Protein AF-A0A2E1QBU6-F1 (afdb_monomer)

Radius of gyration: 49.88 Å; Cα contacts (8 Å, |Δi|>4): 2017; chains: 1; bounding box: 114×74×142 Å

Structure (mmCIF, N/CA/C/O backbone):
data_AF-A0A2E1QBU6-F1
#
_entry.id   AF-A0A2E1QBU6-F1
#
loop_
_atom_site.group_PDB
_atom_site.id
_atom_site.type_symbol
_atom_site.label_atom_id
_atom_site.label_alt_id
_atom_site.label_comp_id
_atom_site.label_asym_id
_atom_site.label_entity_id
_atom_site.label_seq_id
_atom_site.pdbx_PDB_ins_code
_atom_site.Cartn_x
_atom_site.Cartn_y
_atom_site.Cartn_z
_atom_site.occupancy
_atom_site.B_iso_or_equiv
_atom_site.auth_seq_id
_atom_site.auth_comp_id
_atom_site.auth_asym_id
_atom_site.auth_atom_id
_atom_site.pdbx_PDB_model_num
ATOM 1 N N . MET A 1 1 ? 45.232 -35.380 21.222 1.00 34.19 1 MET A N 1
ATOM 2 C CA . MET A 1 1 ? 46.246 -34.990 20.226 1.00 34.19 1 MET A CA 1
ATOM 3 C C . MET A 1 1 ? 45.707 -35.380 18.865 1.00 34.19 1 MET A C 1
ATOM 5 O O . MET A 1 1 ? 45.783 -36.551 18.535 1.00 34.19 1 MET A O 1
ATOM 9 N N . PHE A 1 2 ? 45.126 -34.382 18.188 1.00 32.16 2 PHE A N 1
ATOM 10 C CA . PHE A 1 2 ? 44.747 -34.326 16.768 1.00 32.16 2 PHE A CA 1
ATOM 11 C C . PHE A 1 2 ? 43.765 -35.410 16.287 1.00 32.16 2 PHE A C 1
ATOM 13 O O . PHE A 1 2 ? 43.983 -36.597 16.441 1.00 32.16 2 PHE A O 1
ATOM 20 N N . SER A 1 3 ? 42.626 -35.080 15.692 1.00 36.91 3 SER A N 1
ATOM 21 C CA . SER A 1 3 ? 42.486 -34.198 14.534 1.00 36.91 3 SER A CA 1
ATOM 22 C C . SER A 1 3 ? 40.971 -33.969 14.355 1.00 36.91 3 SER A C 1
ATOM 24 O O . SER A 1 3 ? 40.255 -34.941 14.150 1.00 36.91 3 SER A O 1
ATOM 26 N N . TYR A 1 4 ? 40.353 -32.798 14.547 1.00 38.47 4 TYR A N 1
ATOM 27 C CA . TYR A 1 4 ? 40.786 -31.414 14.298 1.00 38.47 4 TYR A CA 1
ATOM 28 C C . TYR A 1 4 ? 41.148 -31.114 12.836 1.00 38.47 4 TYR A C 1
ATOM 30 O O . TYR A 1 4 ? 42.047 -30.327 12.578 1.00 38.47 4 TYR A O 1
ATOM 38 N N . PHE A 1 5 ? 40.430 -31.708 11.872 1.00 35.72 5 PHE A N 1
ATOM 39 C CA . PHE A 1 5 ? 40.633 -31.366 10.453 1.00 35.72 5 PHE A CA 1
ATOM 40 C C . PHE A 1 5 ? 39.384 -31.321 9.560 1.00 35.72 5 PHE A C 1
ATOM 42 O O . PHE A 1 5 ? 39.522 -31.242 8.345 1.00 35.72 5 PHE A O 1
ATOM 49 N N . LYS A 1 6 ? 38.163 -31.349 10.114 1.00 32.34 6 LYS A N 1
ATOM 50 C CA . LYS A 1 6 ? 36.934 -31.260 9.293 1.00 32.34 6 LYS A CA 1
ATOM 51 C C . LYS A 1 6 ? 36.008 -30.079 9.590 1.00 32.34 6 LYS A C 1
ATOM 53 O O . LYS A 1 6 ? 34.970 -29.975 8.959 1.00 32.34 6 LYS A O 1
ATOM 58 N N . ILE A 1 7 ? 36.398 -29.175 10.490 1.00 39.94 7 ILE A N 1
ATOM 59 C CA . ILE A 1 7 ? 35.593 -27.990 10.853 1.00 39.94 7 ILE A CA 1
ATOM 60 C C . ILE A 1 7 ? 36.334 -26.666 10.541 1.00 39.94 7 ILE A C 1
ATOM 62 O O . ILE A 1 7 ? 35.802 -25.594 10.767 1.00 39.94 7 ILE A O 1
ATOM 66 N N . TYR A 1 8 ? 37.534 -26.707 9.940 1.00 35.25 8 TYR A N 1
ATOM 67 C CA . TYR A 1 8 ? 38.385 -25.514 9.748 1.00 35.25 8 TYR A CA 1
ATOM 68 C C . TYR A 1 8 ? 38.568 -25.018 8.301 1.00 35.25 8 TYR A C 1
ATOM 70 O O . TYR A 1 8 ? 39.375 -24.122 8.086 1.00 35.25 8 TYR A O 1
ATOM 78 N N . LEU A 1 9 ? 37.835 -25.540 7.308 1.00 34.97 9 LEU A N 1
ATOM 79 C CA . LEU A 1 9 ? 37.996 -25.103 5.905 1.00 34.97 9 LEU A CA 1
ATOM 80 C C . LEU A 1 9 ? 36.763 -24.431 5.279 1.00 34.97 9 LEU A C 1
ATOM 82 O O . LEU A 1 9 ? 36.786 -24.126 4.095 1.00 34.97 9 LEU A O 1
ATOM 86 N N . LEU A 1 10 ? 35.721 -24.160 6.072 1.00 34.62 10 LEU A N 1
ATOM 87 C CA . LEU A 1 10 ? 34.613 -23.274 5.680 1.00 34.62 10 LEU A CA 1
ATOM 88 C C . LEU A 1 10 ? 34.646 -21.936 6.447 1.00 34.62 10 LEU A C 1
ATOM 90 O O . LEU A 1 10 ? 33.700 -21.163 6.404 1.00 34.62 10 LEU A O 1
ATOM 94 N N . SER A 1 11 ? 35.746 -21.675 7.164 1.00 31.83 11 SER A N 1
ATOM 95 C CA . SER A 1 11 ? 35.933 -20.504 8.034 1.00 31.83 11 SER A CA 1
ATOM 96 C C . SER A 1 11 ? 37.092 -19.606 7.590 1.00 31.83 11 SER A C 1
ATOM 98 O O . SER A 1 11 ? 37.688 -18.937 8.426 1.00 31.83 11 SER A O 1
ATOM 100 N N . PHE A 1 12 ? 37.448 -19.589 6.299 1.00 33.44 12 PHE A N 1
ATOM 101 C CA . PHE A 1 12 ? 38.523 -18.709 5.809 1.00 33.44 12 PHE A CA 1
ATOM 102 C C . PHE A 1 12 ? 38.209 -17.912 4.535 1.00 33.44 12 PHE A C 1
ATOM 104 O O . PHE A 1 12 ? 39.118 -17.341 3.952 1.00 33.44 12 PHE A O 1
ATOM 111 N N . PHE A 1 13 ? 36.943 -17.810 4.126 1.00 29.50 13 PHE A N 1
ATOM 112 C CA . PHE A 1 13 ? 36.536 -16.886 3.057 1.00 29.50 13 PHE A CA 1
ATOM 113 C C . PHE A 1 13 ? 35.186 -16.222 3.368 1.00 29.50 13 PHE A C 1
ATOM 115 O O . PHE A 1 13 ? 34.251 -16.231 2.582 1.00 29.50 13 PHE A O 1
ATOM 122 N N . VAL A 1 14 ? 35.103 -15.648 4.570 1.00 33.50 14 VAL A N 1
ATOM 123 C CA . VAL A 1 14 ? 34.231 -14.502 4.852 1.00 33.50 14 VAL A CA 1
ATOM 124 C C . VAL A 1 14 ? 35.167 -13.343 5.162 1.00 33.50 14 VAL A C 1
ATOM 126 O O . VAL A 1 14 ? 35.601 -13.200 6.301 1.00 33.50 14 VAL A O 1
ATOM 129 N N . LEU A 1 15 ? 35.532 -12.571 4.139 1.00 27.64 15 LEU A N 1
ATOM 130 C CA . LEU A 1 15 ? 36.152 -11.254 4.274 1.00 27.64 15 LEU A CA 1
ATOM 131 C C . LEU A 1 15 ? 35.724 -10.382 3.075 1.00 27.64 15 LEU A C 1
ATOM 133 O O . LEU A 1 15 ? 36.307 -10.489 2.003 1.00 27.64 15 LEU A O 1
ATOM 137 N N . PHE A 1 16 ? 34.743 -9.509 3.361 1.00 26.22 16 PHE A N 1
ATOM 138 C CA . PHE A 1 16 ? 34.338 -8.266 2.671 1.00 26.22 16 PHE A CA 1
ATOM 139 C C . PHE A 1 16 ? 33.551 -8.414 1.341 1.00 26.22 16 PHE A C 1
ATOM 141 O O . PHE A 1 16 ? 33.951 -9.189 0.490 1.00 26.22 16 PHE A O 1
ATOM 148 N N . PHE A 1 17 ? 32.424 -7.743 1.056 1.00 26.88 17 PHE A N 1
ATOM 149 C CA . PHE A 1 17 ? 31.780 -6.536 1.598 1.00 26.88 17 PHE A CA 1
ATOM 150 C C . PHE A 1 17 ? 30.239 -6.634 1.480 1.00 26.88 17 PHE A C 1
ATOM 152 O O . PHE A 1 17 ? 29.719 -6.835 0.390 1.00 26.88 17 PHE A O 1
ATOM 159 N N . SER A 1 18 ? 29.520 -6.392 2.577 1.00 25.19 18 SER A N 1
ATOM 160 C CA . SER A 1 18 ? 28.243 -5.665 2.559 1.00 25.19 18 SER A CA 1
ATOM 161 C C . SER A 1 18 ? 28.349 -4.650 3.687 1.00 25.19 18 SER A C 1
ATOM 163 O O . SER A 1 18 ? 28.480 -5.025 4.854 1.00 25.19 18 SER A O 1
ATOM 165 N N . CYS A 1 19 ? 28.432 -3.378 3.321 1.00 26.42 19 CYS A N 1
ATOM 166 C CA . CYS A 1 19 ? 28.347 -2.270 4.254 1.00 26.42 19 CYS A CA 1
ATOM 167 C C . CYS A 1 19 ? 26.871 -2.045 4.567 1.00 26.42 19 CYS A C 1
ATOM 169 O O . CYS A 1 19 ? 26.127 -1.713 3.661 1.00 26.42 19 CYS A O 1
ATOM 171 N N . ASP A 1 20 ? 26.496 -2.188 5.832 1.00 26.55 20 ASP A N 1
ATOM 172 C CA . ASP A 1 20 ? 25.747 -1.138 6.513 1.00 26.55 20 ASP A CA 1
ATOM 173 C C . ASP A 1 20 ? 26.301 -1.039 7.932 1.00 26.55 20 ASP A C 1
ATOM 175 O O . ASP A 1 20 ? 26.196 -1.946 8.761 1.00 26.55 20 ASP A O 1
ATOM 179 N N . LYS A 1 21 ? 27.027 0.054 8.161 1.00 26.84 21 LYS A N 1
ATOM 180 C CA . LYS A 1 21 ? 27.326 0.555 9.493 1.00 26.84 21 LYS A CA 1
ATOM 181 C C . LYS A 1 21 ? 26.228 1.558 9.802 1.00 26.84 21 LYS A C 1
ATOM 183 O O . LYS A 1 21 ? 26.159 2.559 9.107 1.00 26.84 21 LYS A O 1
ATOM 188 N N . ASP A 1 22 ? 25.526 1.368 10.910 1.00 27.48 22 ASP A N 1
ATOM 189 C CA . ASP A 1 22 ? 25.474 2.456 11.876 1.00 27.48 22 ASP A CA 1
ATOM 190 C C . ASP A 1 22 ? 25.446 1.941 13.313 1.00 27.48 22 ASP A C 1
ATOM 192 O O . ASP A 1 22 ? 24.961 0.856 13.632 1.00 27.48 22 ASP A O 1
ATOM 196 N N . GLY A 1 23 ? 26.185 2.667 14.146 1.00 31.72 23 GLY A N 1
ATOM 197 C CA . GLY A 1 23 ? 26.834 2.152 15.341 1.00 31.72 23 GLY A CA 1
ATOM 198 C C . GLY A 1 23 ? 25.897 1.887 16.512 1.00 31.72 23 GLY A C 1
ATOM 199 O O . GLY A 1 23 ? 25.252 2.791 17.030 1.00 31.72 23 GLY A O 1
ATOM 200 N N . THR A 1 24 ? 25.958 0.666 17.035 1.00 24.39 24 THR A N 1
ATOM 201 C CA . THR A 1 24 ? 25.493 0.336 18.385 1.00 24.39 24 THR A CA 1
ATOM 202 C C . THR A 1 24 ? 26.698 0.214 19.318 1.00 24.39 24 THR A C 1
ATOM 204 O O . THR A 1 24 ? 27.528 -0.687 19.191 1.00 24.39 24 THR A O 1
ATOM 207 N N . THR A 1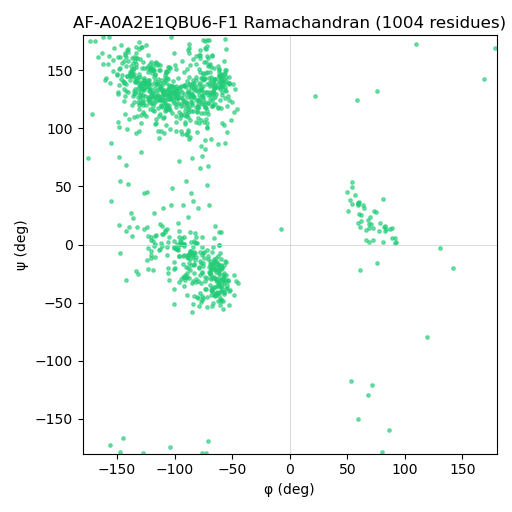 25 ? 26.818 1.128 20.280 1.00 27.50 25 THR A N 1
ATOM 208 C CA . THR A 1 25 ? 27.681 0.944 21.453 1.00 27.50 25 THR A CA 1
ATOM 209 C C . THR A 1 25 ? 26.963 0.069 22.473 1.00 27.50 25 THR A C 1
ATOM 211 O O . THR A 1 25 ? 25.960 0.481 23.047 1.00 27.50 25 THR A O 1
ATOM 214 N N . ILE A 1 26 ? 27.496 -1.130 22.714 1.00 25.23 26 ILE A N 1
ATOM 215 C CA . ILE A 1 26 ? 27.062 -2.027 23.791 1.00 25.23 26 ILE A CA 1
ATOM 216 C C . ILE A 1 26 ? 27.527 -1.434 25.126 1.00 25.23 26 ILE A C 1
ATOM 218 O O . ILE A 1 26 ? 28.729 -1.351 25.388 1.00 25.23 26 ILE A O 1
ATOM 222 N N . VAL A 1 27 ? 26.577 -1.046 25.974 1.00 28.23 27 VAL A N 1
ATOM 223 C CA . VAL A 1 27 ? 26.811 -0.818 27.404 1.00 28.23 27 VAL A CA 1
ATOM 224 C C . VAL A 1 27 ? 26.502 -2.131 28.124 1.00 28.23 27 VAL A C 1
ATOM 226 O O . VAL A 1 27 ? 25.540 -2.811 27.777 1.00 28.23 27 VAL A O 1
ATOM 229 N N . ASN A 1 28 ? 27.352 -2.532 29.074 1.00 26.17 28 ASN A N 1
ATOM 230 C CA . ASN A 1 28 ? 27.148 -3.760 29.847 1.00 26.17 28 ASN A CA 1
ATOM 231 C C . ASN A 1 28 ? 25.743 -3.784 30.479 1.00 26.17 28 ASN A C 1
ATOM 233 O O . ASN A 1 28 ? 25.336 -2.757 31.028 1.00 26.17 28 ASN A O 1
ATOM 237 N N . PRO A 1 29 ? 25.043 -4.935 30.475 1.00 26.92 29 PRO A N 1
ATOM 238 C CA . PRO A 1 29 ? 23.781 -5.067 31.187 1.00 26.92 29 PRO A CA 1
ATOM 239 C C . PRO A 1 29 ? 24.003 -4.841 32.694 1.00 26.92 29 PRO A C 1
ATOM 241 O O . PRO A 1 29 ? 25.060 -5.227 33.220 1.00 26.92 29 PRO A O 1
ATOM 244 N N . PRO A 1 30 ? 23.035 -4.231 33.402 1.00 29.80 30 PRO A N 1
ATOM 245 C CA . PRO A 1 30 ? 23.035 -4.208 34.854 1.00 29.80 30 PRO A CA 1
ATOM 246 C C . PRO A 1 30 ? 23.095 -5.640 35.389 1.00 29.80 30 PRO A C 1
ATOM 248 O O . PRO A 1 30 ? 22.596 -6.583 34.775 1.00 29.80 30 PRO A O 1
ATOM 251 N N . ILE A 1 31 ? 23.748 -5.796 36.534 1.00 31.95 31 ILE A N 1
ATOM 252 C CA . ILE A 1 31 ? 23.787 -7.040 37.302 1.00 31.95 31 ILE A CA 1
ATOM 253 C C . ILE A 1 31 ? 22.338 -7.491 37.531 1.00 31.95 31 ILE A C 1
ATOM 255 O O . ILE A 1 31 ? 21.561 -6.704 38.063 1.00 31.95 31 ILE A O 1
ATOM 259 N N . GLU A 1 32 ? 21.995 -8.720 37.122 1.00 34.94 32 GLU A N 1
ATOM 260 C CA . GLU A 1 32 ? 20.673 -9.321 37.351 1.00 34.94 32 GLU A CA 1
ATOM 261 C C . GLU A 1 32 ? 20.281 -9.152 38.825 1.00 34.94 32 GLU A C 1
ATOM 263 O O . GLU A 1 32 ? 20.932 -9.703 39.723 1.00 34.94 32 GLU A O 1
ATOM 268 N N . GLU A 1 33 ? 19.231 -8.364 39.074 1.00 36.09 33 GLU A N 1
ATOM 269 C CA . GLU A 1 33 ? 18.567 -8.356 40.370 1.00 36.09 33 GLU A CA 1
ATOM 270 C C . GLU A 1 33 ? 18.042 -9.772 40.652 1.00 36.09 33 GLU A C 1
ATOM 272 O O . GLU A 1 33 ? 17.551 -10.447 39.741 1.00 36.09 33 GLU A O 1
ATOM 277 N N . PRO A 1 34 ? 18.172 -10.282 41.889 1.00 45.03 34 PRO A N 1
ATOM 278 C CA . PRO A 1 34 ? 17.619 -11.583 42.227 1.00 45.03 34 PRO A CA 1
ATOM 279 C C . PRO A 1 34 ? 16.102 -11.579 41.974 1.00 45.03 34 PRO A C 1
ATOM 281 O O . PRO A 1 34 ? 15.447 -10.586 42.292 1.00 45.03 34 PRO A O 1
ATOM 284 N N . PRO A 1 35 ? 15.521 -12.678 41.457 1.00 48.38 35 PRO A N 1
ATOM 285 C CA . PRO A 1 35 ? 14.077 -12.777 41.305 1.00 48.38 35 PRO A CA 1
ATOM 286 C C . PRO A 1 35 ? 13.420 -12.554 42.668 1.00 48.38 35 PRO A C 1
ATOM 288 O O . PRO A 1 35 ? 13.775 -13.204 43.658 1.00 48.38 35 PRO A O 1
ATOM 291 N N . PHE A 1 36 ? 12.488 -11.611 42.716 1.00 54.59 36 PHE A N 1
ATOM 292 C CA . PHE A 1 36 ? 11.699 -11.333 43.903 1.00 54.59 36 PHE A CA 1
ATOM 293 C C . PHE A 1 36 ? 10.944 -12.598 44.331 1.00 54.59 36 PHE A C 1
ATOM 295 O O . PHE A 1 36 ? 10.414 -13.338 43.499 1.00 54.59 36 PHE A O 1
ATOM 302 N N . ILE A 1 37 ? 10.887 -12.861 45.634 1.00 68.38 37 ILE A N 1
ATOM 303 C CA . ILE A 1 37 ? 10.127 -13.982 46.191 1.00 68.38 37 ILE A CA 1
ATOM 304 C C . ILE A 1 37 ? 8.891 -13.401 46.872 1.00 68.38 37 ILE A C 1
ATOM 306 O O . ILE A 1 37 ? 9.024 -12.623 47.815 1.00 68.38 37 ILE A O 1
ATOM 310 N N . ASN A 1 38 ? 7.702 -13.802 46.415 1.00 80.88 38 ASN A N 1
ATOM 311 C CA . ASN A 1 38 ? 6.433 -13.393 47.020 1.00 80.88 38 ASN A CA 1
ATOM 312 C C . ASN A 1 38 ? 6.369 -13.823 48.494 1.00 80.88 38 ASN A C 1
ATOM 314 O O . ASN A 1 38 ? 6.565 -15.001 48.809 1.00 80.88 38 ASN A O 1
ATOM 318 N N . ASN A 1 39 ? 6.048 -12.886 49.387 1.00 82.81 39 ASN A N 1
ATOM 319 C CA . ASN A 1 39 ? 5.834 -13.132 50.809 1.00 82.81 39 ASN A CA 1
ATOM 320 C C . ASN A 1 39 ? 4.501 -12.527 51.271 1.00 82.81 39 ASN A C 1
ATOM 322 O O . ASN A 1 39 ? 4.471 -11.485 51.913 1.00 82.81 39 ASN A O 1
ATOM 326 N N . LEU A 1 40 ? 3.383 -13.204 51.008 1.00 81.06 40 LEU A N 1
ATOM 327 C CA . LEU A 1 40 ? 2.060 -12.742 51.459 1.00 81.06 40 LEU A CA 1
ATOM 328 C C . LEU A 1 40 ? 1.845 -12.857 52.981 1.00 81.06 40 LEU A C 1
ATOM 330 O O . LEU A 1 40 ? 0.901 -12.281 53.514 1.00 81.06 40 LEU A O 1
ATOM 334 N N . PHE A 1 41 ? 2.710 -13.569 53.708 1.00 79.50 41 PHE A N 1
ATOM 335 C CA . PHE A 1 41 ? 2.606 -13.700 55.167 1.00 79.50 41 PHE A CA 1
ATOM 336 C C . PHE A 1 41 ? 3.325 -12.573 55.930 1.00 79.50 41 PHE A C 1
ATOM 338 O O . PHE A 1 41 ? 3.066 -12.390 57.122 1.00 79.50 41 PHE A O 1
ATOM 345 N N . GLY A 1 42 ? 4.201 -11.819 55.253 1.00 80.12 42 GLY A N 1
ATOM 346 C CA . GLY A 1 42 ? 4.974 -10.722 55.837 1.00 80.12 42 GLY A CA 1
ATOM 347 C C . GLY A 1 42 ? 5.878 -11.155 56.994 1.00 80.12 42 GLY A C 1
ATOM 348 O O . GLY A 1 42 ? 6.334 -12.301 57.051 1.00 80.12 42 GLY A O 1
ATOM 349 N N . ASP A 1 43 ? 6.114 -10.236 57.930 1.00 78.38 43 ASP A N 1
ATOM 350 C CA . ASP A 1 43 ? 6.878 -10.479 59.165 1.00 78.38 43 ASP A CA 1
ATOM 351 C C . ASP A 1 43 ? 6.020 -11.110 60.293 1.00 78.38 43 ASP A C 1
ATOM 353 O O . ASP A 1 43 ? 6.500 -11.354 61.406 1.00 78.38 43 ASP A O 1
ATOM 357 N N . GLY A 1 44 ? 4.744 -11.409 60.009 1.00 69.38 44 GLY A N 1
ATOM 358 C CA . GLY A 1 44 ? 3.743 -11.893 60.965 1.00 69.38 44 GLY A CA 1
ATOM 359 C C . GLY A 1 44 ? 3.114 -10.789 61.834 1.00 69.38 44 GLY A C 1
ATOM 360 O O . GLY A 1 44 ? 3.455 -9.615 61.727 1.00 69.38 44 GLY A O 1
ATOM 361 N N . CYS A 1 45 ? 2.211 -11.176 62.749 1.00 75.06 45 CYS A N 1
ATOM 362 C CA . CYS A 1 45 ? 1.528 -10.278 63.705 1.00 75.06 45 CYS A CA 1
ATOM 363 C C . CYS A 1 45 ? 2.086 -10.314 65.159 1.00 75.06 45 CYS A C 1
ATOM 365 O O . CYS A 1 45 ? 1.302 -10.509 66.090 1.00 75.06 45 CYS A O 1
ATOM 367 N N . PRO A 1 46 ? 3.407 -10.219 65.430 1.00 57.31 46 PRO A N 1
ATOM 368 C CA . PRO A 1 46 ? 3.914 -10.284 66.803 1.00 57.31 46 PRO A CA 1
ATOM 369 C C . PRO A 1 46 ? 3.858 -8.952 67.581 1.00 57.31 46 PRO A C 1
ATOM 371 O O . PRO A 1 46 ? 3.944 -9.011 68.806 1.00 57.31 46 PRO A O 1
ATOM 374 N N . ASP A 1 47 ? 3.692 -7.796 66.917 1.00 60.31 47 ASP A N 1
ATOM 375 C CA . ASP A 1 47 ? 3.566 -6.468 67.555 1.00 60.31 47 ASP A CA 1
ATOM 376 C C . ASP A 1 47 ? 2.221 -5.798 67.197 1.00 60.31 47 ASP A C 1
ATOM 378 O O . ASP A 1 47 ? 1.725 -5.996 66.086 1.00 60.31 47 ASP A O 1
ATOM 382 N N . ASP A 1 48 ? 1.690 -4.942 68.084 1.00 59.69 48 ASP A N 1
ATOM 383 C CA . ASP A 1 48 ? 0.357 -4.295 67.985 1.00 59.69 48 ASP A CA 1
ATOM 384 C C . ASP A 1 48 ? 0.137 -3.417 66.726 1.00 59.69 48 ASP A C 1
ATOM 386 O O . ASP A 1 48 ? -0.992 -3.051 66.415 1.00 59.69 48 ASP A O 1
ATOM 390 N N . TYR A 1 49 ? 1.195 -3.101 65.968 1.00 68.00 49 TYR A N 1
ATOM 391 C CA . TYR A 1 49 ? 1.147 -2.256 64.759 1.00 68.00 49 TYR A CA 1
ATOM 392 C C . TYR A 1 49 ? 1.781 -2.918 63.526 1.00 68.00 49 TYR A C 1
ATOM 394 O O . TYR A 1 49 ? 2.112 -2.247 62.550 1.00 68.00 49 TYR A O 1
ATOM 402 N N . SER A 1 50 ? 2.041 -4.227 63.585 1.00 72.81 50 SER A N 1
ATOM 403 C CA . SER A 1 50 ? 2.606 -4.986 62.458 1.00 72.81 50 SER A CA 1
ATOM 404 C C . SER A 1 50 ? 1.541 -5.506 61.496 1.00 72.81 50 SER A C 1
ATOM 406 O O . SER A 1 50 ? 1.892 -5.941 60.402 1.00 72.81 50 SER A O 1
ATOM 408 N N . CYS A 1 51 ? 0.263 -5.461 61.875 1.00 84.81 51 CYS A N 1
ATOM 409 C CA . CYS A 1 51 ? -0.838 -5.841 61.006 1.00 84.81 51 CYS A CA 1
ATOM 410 C C . CYS A 1 51 ? -2.141 -5.130 61.377 1.00 84.81 51 CYS A C 1
ATOM 412 O O . CYS A 1 51 ? -2.376 -4.846 62.550 1.00 84.81 51 CYS A O 1
ATOM 414 N N . TYR A 1 52 ? -2.982 -4.878 60.376 1.00 85.81 52 TYR A N 1
ATOM 415 C CA . TYR A 1 52 ? -4.326 -4.333 60.547 1.00 85.81 52 TYR A CA 1
ATOM 416 C C . TYR A 1 52 ? -5.357 -5.218 59.860 1.00 85.81 52 TYR A C 1
ATOM 418 O O . TYR A 1 52 ? -5.099 -5.724 58.766 1.00 85.81 52 TYR A O 1
ATOM 426 N N . ALA A 1 53 ? -6.519 -5.387 60.494 1.00 82.69 53 ALA A N 1
ATOM 427 C CA . ALA A 1 53 ? -7.653 -6.046 59.864 1.00 82.69 53 ALA A CA 1
ATOM 428 C C . ALA A 1 53 ? -8.146 -5.191 58.695 1.00 82.69 53 ALA A C 1
ATOM 430 O O . ALA A 1 53 ? -8.216 -3.967 58.808 1.00 82.69 53 ALA A O 1
ATOM 431 N N . LEU A 1 54 ? -8.476 -5.840 57.579 1.00 79.81 54 LEU A N 1
ATOM 432 C CA . LEU A 1 54 ? -8.893 -5.164 56.353 1.00 79.81 54 LEU A CA 1
ATOM 433 C C . LEU A 1 54 ? -10.118 -4.267 56.591 1.00 79.81 54 LEU A C 1
ATOM 435 O O . LEU A 1 54 ? -10.115 -3.107 56.188 1.00 79.81 54 LEU A O 1
ATOM 439 N N . ASP A 1 55 ? -11.090 -4.777 57.349 1.00 75.19 55 ASP A N 1
ATOM 440 C CA . ASP A 1 55 ? -12.336 -4.083 57.702 1.00 75.19 55 ASP A CA 1
ATOM 441 C C . ASP A 1 55 ? -12.125 -2.830 58.572 1.00 75.19 55 ASP A C 1
ATOM 443 O O . ASP A 1 55 ? -12.992 -1.960 58.620 1.00 75.19 55 ASP A O 1
ATOM 447 N N . ASP A 1 56 ? -10.986 -2.718 59.266 1.00 75.56 56 ASP A N 1
ATOM 448 C CA . ASP A 1 56 ? -10.681 -1.568 60.128 1.00 75.56 56 ASP A CA 1
ATOM 449 C C . ASP A 1 56 ? -9.994 -0.427 59.361 1.00 75.56 56 ASP A C 1
ATOM 451 O O . ASP A 1 56 ? -9.955 0.715 59.835 1.00 75.56 56 ASP A O 1
ATOM 455 N N . VAL A 1 57 ? -9.401 -0.735 58.202 1.00 79.12 57 VAL A N 1
ATOM 456 C CA . VAL A 1 57 ? -8.535 0.184 57.442 1.00 79.12 57 VAL A CA 1
ATOM 457 C C . VAL A 1 57 ? -9.030 0.488 56.037 1.00 79.12 57 VAL A C 1
ATOM 459 O O . VAL A 1 57 ? -8.478 1.375 55.388 1.00 79.12 57 VAL A O 1
ATOM 462 N N . TYR A 1 58 ? -10.053 -0.217 55.565 1.00 80.19 58 TYR A N 1
ATOM 463 C CA . TYR A 1 58 ? -10.639 -0.006 54.251 1.00 80.19 58 TYR A CA 1
ATOM 464 C C . TYR A 1 58 ? -12.169 0.004 54.310 1.00 80.19 58 TYR A C 1
ATOM 466 O O . TYR A 1 58 ? -12.777 -0.427 55.288 1.00 80.19 58 TYR A O 1
ATOM 474 N N . TYR A 1 59 ? -12.800 0.550 53.273 1.00 78.31 59 TYR A N 1
ATOM 475 C CA . TYR A 1 59 ? -14.245 0.744 53.244 1.00 78.31 59 TYR A CA 1
ATOM 476 C C . TYR A 1 59 ? -14.989 -0.559 52.959 1.00 78.31 59 TYR A C 1
ATOM 478 O O . TYR A 1 59 ? -14.634 -1.303 52.048 1.00 78.31 59 TYR A O 1
ATOM 486 N N . ASN A 1 60 ? -16.061 -0.807 53.715 1.00 70.81 60 ASN A N 1
ATOM 487 C CA . ASN A 1 60 ? -16.956 -1.928 53.464 1.00 70.81 60 ASN A CA 1
ATOM 488 C C . ASN A 1 60 ? -18.064 -1.515 52.482 1.00 70.81 60 ASN A C 1
ATOM 490 O O . ASN A 1 60 ? -19.080 -0.946 52.889 1.00 70.81 60 ASN A O 1
ATOM 494 N N . PHE A 1 61 ? -17.872 -1.829 51.201 1.00 69.69 61 PHE A N 1
ATOM 495 C CA . PHE A 1 61 ? -18.850 -1.556 50.142 1.00 69.69 61 PHE A CA 1
ATOM 496 C C . PHE A 1 61 ? -20.028 -2.542 50.113 1.00 69.69 61 PHE A C 1
ATOM 498 O O . PHE A 1 61 ? -21.074 -2.211 49.572 1.00 69.69 61 PHE A O 1
ATOM 505 N N . SER A 1 62 ? -19.910 -3.699 50.777 1.00 59.53 62 SER A N 1
ATOM 506 C CA . SER A 1 62 ? -21.003 -4.679 50.912 1.00 59.53 62 SER A CA 1
ATOM 507 C C . SER A 1 62 ? -22.075 -4.262 51.938 1.00 59.53 62 SER A C 1
ATOM 509 O O . SER A 1 62 ? -23.128 -4.894 52.066 1.00 59.53 62 SER A O 1
ATOM 511 N N . SER A 1 63 ? -21.826 -3.191 52.704 1.00 61.44 63 SER A N 1
ATOM 512 C CA . SER A 1 63 ? -22.766 -2.650 53.688 1.00 61.44 63 SER A CA 1
ATOM 513 C C . SER A 1 63 ? -24.013 -2.081 53.008 1.00 61.44 63 SER A C 1
ATOM 515 O O . SER A 1 63 ? -23.929 -1.204 52.158 1.00 61.44 63 SER A O 1
ATOM 517 N N . SER A 1 64 ? -25.200 -2.457 53.491 1.00 55.50 64 SER A N 1
ATOM 518 C CA . SER A 1 64 ? -26.477 -1.883 53.033 1.00 55.50 64 SER A CA 1
ATOM 519 C C . SER A 1 64 ? -26.669 -0.396 53.383 1.00 55.50 64 SER A C 1
ATOM 521 O O . SER A 1 64 ? -27.727 0.166 53.111 1.00 55.50 64 SER A O 1
ATOM 523 N N . ASN A 1 65 ? -25.713 0.224 54.080 1.00 59.16 65 ASN A N 1
ATOM 524 C CA . ASN A 1 65 ? -25.734 1.643 54.418 1.00 59.16 65 ASN A CA 1
ATOM 525 C C . ASN A 1 65 ? -24.731 2.384 53.528 1.00 59.16 65 ASN A C 1
ATOM 527 O O . ASN A 1 65 ? -23.530 2.146 53.656 1.00 59.16 65 ASN A O 1
ATOM 531 N N . ALA A 1 66 ? -25.235 3.297 52.695 1.00 65.00 66 ALA A N 1
ATOM 532 C CA . ALA A 1 66 ? -24.432 4.263 51.952 1.00 65.00 66 ALA A CA 1
ATOM 533 C C . ALA A 1 66 ? -23.614 5.151 52.906 1.00 65.00 66 ALA A C 1
ATOM 535 O O . ALA A 1 66 ? -24.080 5.497 53.998 1.00 65.00 66 ALA A O 1
ATOM 536 N N . PHE A 1 67 ? -22.413 5.535 52.481 1.00 71.94 67 PHE A N 1
ATOM 537 C CA . PHE A 1 67 ? -21.532 6.451 53.204 1.00 71.94 67 PHE A CA 1
ATOM 538 C C . PHE A 1 67 ? -20.936 7.502 52.259 1.00 71.94 67 PHE A C 1
ATOM 540 O O . PHE A 1 67 ? -20.837 7.280 51.052 1.00 71.94 67 PHE A O 1
ATOM 547 N N . GLU A 1 68 ? -20.515 8.632 52.828 1.00 80.00 68 GLU A N 1
ATOM 548 C CA . GLU A 1 68 ? -19.871 9.741 52.119 1.00 80.00 68 GLU A CA 1
ATOM 549 C C . GLU A 1 68 ? -18.638 10.212 52.903 1.00 80.00 68 GLU A C 1
ATOM 551 O O . GLU A 1 68 ? -18.726 10.431 54.113 1.00 80.00 68 GLU A O 1
ATOM 556 N N . ILE A 1 69 ? -17.487 10.342 52.234 1.00 81.44 69 ILE A N 1
ATOM 557 C CA . ILE A 1 69 ? -16.212 10.744 52.851 1.00 81.44 69 ILE A CA 1
ATOM 558 C C . ILE A 1 69 ? -15.509 11.781 51.975 1.00 81.44 69 ILE A C 1
ATOM 560 O O . ILE A 1 69 ? -15.327 11.565 50.781 1.00 81.44 69 ILE A O 1
ATOM 564 N N . ASP A 1 70 ? -15.048 12.873 52.587 1.00 87.50 70 ASP A N 1
ATOM 565 C CA . ASP A 1 70 ? -14.243 13.893 51.914 1.00 87.50 70 ASP A CA 1
ATOM 566 C C . ASP A 1 70 ? -12.737 13.694 52.141 1.00 87.50 70 ASP A C 1
ATOM 568 O O . ASP A 1 70 ? -12.285 13.440 53.262 1.00 87.50 70 ASP A O 1
ATOM 572 N N . TYR A 1 71 ? -11.953 13.989 51.107 1.00 90.12 71 TYR A N 1
ATOM 573 C CA . TYR A 1 71 ? -10.500 14.133 51.145 1.00 90.12 71 TYR A CA 1
ATOM 574 C C . TYR A 1 71 ? -10.071 15.501 50.623 1.00 90.12 71 TYR A C 1
ATOM 576 O O . TYR A 1 71 ? -10.719 16.086 49.757 1.00 90.12 71 TYR A O 1
ATOM 584 N N . TYR A 1 72 ? -8.931 15.995 51.101 1.00 91.62 72 TYR A N 1
ATOM 585 C CA . TYR A 1 72 ? -8.201 17.050 50.404 1.00 91.62 72 TYR A CA 1
ATOM 586 C C . TYR A 1 72 ? -7.528 16.460 49.160 1.00 91.62 72 TYR A C 1
ATOM 588 O O . TYR A 1 72 ? -6.733 15.529 49.296 1.00 91.62 72 TYR A O 1
ATOM 596 N N . LYS A 1 73 ? -7.827 17.002 47.976 1.00 90.25 73 LYS A N 1
ATOM 597 C CA . LYS A 1 73 ? -7.259 16.608 46.678 1.00 90.25 73 LYS A CA 1
ATOM 598 C C . LYS A 1 73 ? -6.172 17.596 46.263 1.00 90.25 73 LYS A C 1
ATOM 600 O O . LYS A 1 73 ? -6.411 18.797 46.205 1.00 90.25 73 LYS A O 1
ATOM 605 N N . PHE A 1 74 ? -5.004 17.075 45.904 1.00 88.44 74 PHE A N 1
ATOM 606 C CA . PHE A 1 74 ? -3.874 17.841 45.389 1.00 88.44 74 PHE A CA 1
ATOM 607 C C . PHE A 1 74 ? -3.576 17.415 43.952 1.00 88.44 74 PHE A C 1
ATOM 609 O O . PHE A 1 74 ? -3.430 16.224 43.681 1.00 88.44 74 PHE A O 1
ATOM 616 N N . ASN A 1 75 ? -3.424 18.383 43.050 1.00 83.31 75 ASN A N 1
ATOM 617 C CA . ASN A 1 75 ? -2.853 18.146 41.721 1.00 83.31 75 ASN A CA 1
ATOM 618 C C . ASN A 1 75 ? -1.315 18.272 41.732 1.00 83.31 75 ASN A C 1
ATOM 620 O O . ASN A 1 75 ? -0.723 18.778 42.694 1.00 83.31 75 ASN A O 1
ATOM 624 N N . ALA A 1 76 ? -0.660 17.862 40.643 1.00 78.81 76 ALA A N 1
ATOM 625 C CA . ALA A 1 76 ? 0.799 17.903 40.506 1.00 78.81 76 ALA A CA 1
ATOM 626 C C . ALA A 1 76 ? 1.406 19.291 40.809 1.00 78.81 76 ALA A C 1
ATOM 628 O O . ALA A 1 76 ? 2.423 19.403 41.501 1.00 78.81 76 ALA A O 1
ATOM 629 N N . LEU A 1 77 ? 0.756 20.378 40.370 1.00 77.44 77 LEU A N 1
ATOM 630 C CA . LEU A 1 77 ? 1.230 21.745 40.607 1.00 77.44 77 LEU A CA 1
ATOM 631 C C . LEU A 1 77 ? 1.165 22.138 42.092 1.00 77.44 77 LEU A C 1
ATOM 633 O O . LEU A 1 77 ? 2.073 22.796 42.607 1.00 77.44 77 LEU A O 1
ATOM 637 N N . GLN A 1 78 ? 0.109 21.752 42.803 1.00 83.75 78 GLN A N 1
ATOM 638 C CA . GLN A 1 78 ? -0.044 22.002 44.240 1.00 83.75 78 GLN A CA 1
ATOM 639 C C . GLN A 1 78 ? 0.942 21.162 45.058 1.00 83.75 78 GLN A C 1
ATOM 641 O O . GLN A 1 78 ? 1.493 21.650 46.050 1.00 83.75 78 GLN A O 1
ATOM 646 N N . LEU A 1 79 ? 1.233 19.937 44.610 1.00 83.19 79 LEU A N 1
ATOM 647 C CA . LEU A 1 79 ? 2.268 19.085 45.196 1.00 83.19 79 LEU A CA 1
ATOM 648 C C . LEU A 1 79 ? 3.664 19.712 45.058 1.00 83.19 79 LEU A C 1
ATOM 650 O O . LEU A 1 79 ? 4.424 19.714 46.032 1.00 83.19 79 LEU A O 1
ATOM 654 N N . ALA A 1 80 ? 3.968 20.311 43.901 1.00 76.00 80 ALA A N 1
ATOM 655 C CA . ALA A 1 80 ? 5.246 20.969 43.628 1.00 76.00 80 ALA A CA 1
ATOM 656 C C . ALA A 1 80 ? 5.389 22.350 44.300 1.00 76.00 80 ALA A C 1
ATOM 658 O O . ALA A 1 80 ? 6.438 22.670 44.861 1.00 76.00 80 ALA A O 1
ATOM 659 N N . SER A 1 81 ? 4.347 23.184 44.248 1.00 75.19 81 SER A N 1
ATOM 660 C CA . SER A 1 81 ? 4.375 24.568 44.752 1.00 75.19 81 SER A CA 1
ATOM 661 C C . SER A 1 81 ? 4.125 24.680 46.259 1.00 75.19 81 SER A C 1
ATOM 663 O O . SER A 1 81 ? 4.527 25.666 46.879 1.00 75.19 81 SER A O 1
ATOM 665 N N . GLY A 1 82 ? 3.449 23.690 46.851 1.00 66.44 82 GLY A N 1
ATOM 666 C CA . GLY A 1 82 ? 3.040 23.681 48.254 1.00 66.44 82 GLY A CA 1
ATOM 667 C C . GLY A 1 82 ? 1.894 24.641 48.597 1.00 66.44 82 GLY A C 1
ATOM 668 O O . GLY A 1 82 ? 1.554 24.754 49.774 1.00 66.44 82 GLY A O 1
ATOM 669 N N . ASN A 1 83 ? 1.305 25.333 47.616 1.00 76.06 83 ASN A N 1
ATOM 670 C CA . ASN A 1 83 ? 0.179 26.238 47.831 1.00 76.06 83 ASN A CA 1
ATOM 671 C C . ASN A 1 83 ? -1.146 25.507 47.574 1.00 76.06 83 ASN A C 1
ATOM 673 O O . ASN A 1 83 ? -1.447 25.162 46.435 1.00 76.06 83 ASN A O 1
ATOM 677 N N . HIS A 1 84 ? -1.931 25.282 48.625 1.00 87.44 84 HIS A N 1
ATOM 678 C CA . HIS A 1 84 ? -3.234 24.621 48.559 1.00 87.44 84 HIS A CA 1
ATOM 679 C C . HIS A 1 84 ? -4.184 25.275 49.567 1.00 87.44 84 HIS A C 1
ATOM 681 O O . HIS A 1 84 ? -3.891 25.302 50.765 1.00 87.44 84 HIS A O 1
ATOM 687 N N . ASP A 1 85 ? -5.334 25.769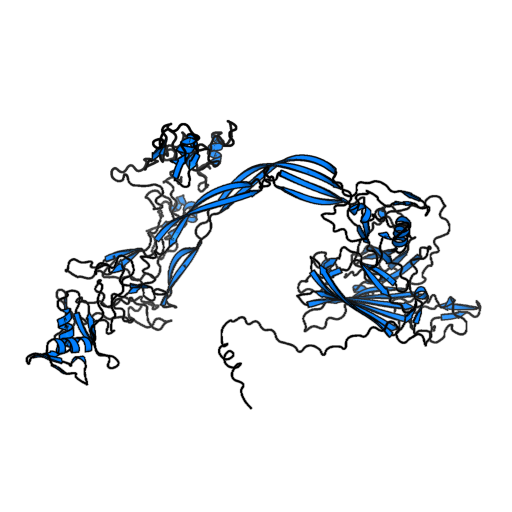 49.107 1.00 84.81 85 ASP A N 1
ATOM 688 C CA . ASP A 1 85 ? -6.367 26.331 49.983 1.00 84.81 85 ASP A CA 1
ATOM 689 C C . ASP A 1 85 ? -7.322 25.223 50.439 1.00 84.81 85 ASP A C 1
ATOM 691 O O . ASP A 1 85 ? -8.029 24.629 49.629 1.00 84.81 85 ASP A O 1
ATOM 695 N N . ALA A 1 86 ? -7.327 24.928 51.740 1.00 81.12 86 ALA A N 1
ATOM 696 C CA . ALA A 1 86 ? -8.197 23.916 52.343 1.00 81.12 86 ALA A CA 1
ATOM 697 C C . ALA A 1 86 ? -9.693 24.282 52.305 1.00 81.12 86 ALA A C 1
ATOM 699 O O . ALA A 1 86 ? -10.535 23.416 52.534 1.00 81.12 86 ALA A O 1
ATOM 700 N N . ASN A 1 87 ? -10.031 25.553 52.062 1.00 81.12 87 ASN A N 1
ATOM 701 C CA . ASN A 1 87 ? -11.417 26.024 52.030 1.00 81.12 87 ASN A CA 1
ATOM 702 C C . ASN A 1 87 ? -11.991 26.107 50.612 1.00 81.12 87 ASN A C 1
ATOM 704 O O . ASN A 1 87 ? -13.168 26.436 50.467 1.00 81.12 87 ASN A O 1
ATOM 708 N N . ASP A 1 88 ? -11.176 25.858 49.588 1.00 83.56 88 ASP A N 1
ATOM 709 C CA . ASP A 1 88 ? -11.625 25.852 48.201 1.00 83.56 88 ASP A CA 1
ATOM 710 C C . ASP A 1 88 ? -12.313 24.512 47.886 1.00 83.56 88 ASP A C 1
ATOM 712 O O . ASP A 1 88 ? -11.660 23.466 47.981 1.00 83.56 88 ASP A O 1
ATOM 716 N N . PRO A 1 89 ? -13.610 24.503 47.519 1.00 81.06 89 PRO A N 1
ATOM 717 C CA . PRO A 1 89 ? -14.316 23.279 47.152 1.00 81.06 89 PRO A CA 1
ATOM 718 C C . PRO A 1 89 ? -13.664 22.522 45.992 1.00 81.06 89 PRO A C 1
ATOM 720 O O . PRO A 1 89 ? -13.825 21.308 45.920 1.00 81.06 89 PRO A O 1
ATOM 723 N N . SER A 1 90 ? -12.900 23.193 45.116 1.00 82.44 90 SER A N 1
ATOM 724 C CA . SER A 1 90 ? -12.203 22.510 44.017 1.00 82.44 90 SER A CA 1
ATOM 725 C C . SER A 1 90 ? -11.066 21.598 44.482 1.00 82.44 90 SER A C 1
ATOM 727 O O . SER A 1 90 ? -10.600 20.751 43.725 1.00 82.44 90 SER A O 1
ATOM 729 N N . ASN A 1 91 ? -10.605 21.776 45.721 1.00 87.88 91 ASN A N 1
ATOM 730 C CA . ASN A 1 91 ? -9.543 20.986 46.337 1.00 87.88 91 ASN A CA 1
ATOM 731 C C . ASN A 1 91 ? -10.101 19.855 47.219 1.00 87.88 91 ASN A C 1
ATOM 733 O O . ASN A 1 91 ? -9.405 19.346 48.101 1.00 87.88 91 ASN A O 1
ATOM 737 N N . ILE A 1 92 ? -11.370 19.486 47.026 1.00 89.19 92 ILE A N 1
ATOM 738 C CA . ILE A 1 92 ? -12.029 18.377 47.715 1.00 89.19 92 ILE A CA 1
ATOM 739 C C . ILE A 1 92 ? -12.307 17.257 46.708 1.00 89.19 92 ILE A C 1
ATOM 741 O O . ILE A 1 92 ? -12.749 17.518 45.590 1.00 89.19 92 ILE A O 1
ATOM 745 N N . LEU A 1 93 ? -12.051 16.016 47.120 1.00 91.06 93 LEU A N 1
ATOM 746 C CA . LEU A 1 93 ? -12.595 14.818 46.482 1.00 91.06 93 LEU A CA 1
ATOM 747 C C . LEU A 1 93 ? -13.560 14.156 47.460 1.00 91.06 93 LEU A C 1
ATOM 749 O O . LEU A 1 93 ? -13.176 13.881 48.596 1.00 91.06 93 LEU A O 1
ATOM 753 N N . THR A 1 94 ? -14.784 13.890 47.019 1.00 88.19 94 THR A N 1
ATOM 754 C CA . THR A 1 94 ? -15.819 13.239 47.828 1.00 88.19 94 THR A CA 1
ATOM 755 C C . THR A 1 94 ? -16.072 11.834 47.293 1.00 88.19 94 THR A C 1
ATOM 757 O O . THR A 1 94 ? -16.377 11.673 46.118 1.00 88.19 94 THR A O 1
ATOM 760 N N . LEU A 1 95 ? -15.947 10.817 48.144 1.00 86.12 95 LEU A N 1
ATOM 761 C CA . LEU A 1 95 ? -16.219 9.411 47.840 1.00 86.12 95 LEU A CA 1
ATOM 762 C C . LEU A 1 95 ? -17.604 9.024 48.371 1.00 86.12 95 LEU A C 1
ATOM 764 O O . LEU A 1 95 ? -17.874 9.230 49.554 1.00 86.12 95 LEU A O 1
ATOM 768 N N . LYS A 1 96 ? -18.447 8.426 47.526 1.00 82.62 96 LYS A N 1
ATOM 769 C CA . LYS A 1 96 ? -19.818 7.999 47.843 1.00 82.62 96 LYS A CA 1
ATOM 770 C C . LYS A 1 96 ? -20.039 6.533 47.489 1.00 82.62 96 LYS A C 1
ATOM 772 O O . LYS A 1 96 ? -19.686 6.106 46.391 1.00 82.62 96 LYS A O 1
ATOM 777 N N . SER A 1 97 ? -20.654 5.779 48.395 1.00 76.06 97 SER A N 1
ATOM 778 C CA . SER A 1 97 ? -21.162 4.427 48.122 1.00 76.06 97 SER A CA 1
ATOM 779 C C . SER A 1 97 ? -22.686 4.417 48.009 1.00 76.06 97 SER A C 1
ATOM 781 O O . SER A 1 97 ? -23.366 5.252 48.608 1.00 76.06 97 SER A O 1
ATOM 783 N N . PHE A 1 98 ? -23.219 3.458 47.252 1.00 69.81 98 PHE A N 1
ATOM 784 C CA . PHE A 1 98 ? -24.650 3.320 46.973 1.00 69.81 98 PHE A CA 1
ATOM 785 C C . PHE A 1 98 ? -25.155 1.918 47.360 1.00 69.81 98 PHE A C 1
ATOM 787 O O . PHE A 1 98 ? -24.366 1.057 47.740 1.00 69.81 98 PHE A O 1
ATOM 794 N N . ASN A 1 99 ? -26.474 1.690 47.322 1.00 61.66 99 ASN A N 1
ATOM 795 C CA . ASN A 1 99 ? -27.060 0.372 47.617 1.00 61.66 99 ASN A CA 1
ATOM 796 C C . ASN A 1 99 ? -26.933 -0.595 46.409 1.00 61.66 99 ASN A C 1
ATOM 798 O O . ASN A 1 99 ? -26.637 -0.174 45.306 1.00 61.66 99 ASN A O 1
ATOM 802 N N . ASN A 1 100 ? -27.095 -1.908 46.584 1.00 52.88 100 ASN A N 1
ATOM 803 C CA . ASN A 1 100 ? -26.608 -2.907 45.606 1.00 52.88 100 ASN A CA 1
ATOM 804 C C . ASN A 1 100 ? -27.529 -3.208 44.391 1.00 52.88 100 ASN A C 1
ATOM 806 O O . ASN A 1 100 ? -27.586 -4.356 43.962 1.00 52.88 100 ASN A O 1
ATOM 810 N N . ASN A 1 101 ? -28.244 -2.236 43.804 1.00 52.19 101 ASN A N 1
ATOM 811 C CA . ASN A 1 101 ? -29.342 -2.533 42.856 1.00 52.19 101 ASN A CA 1
ATOM 812 C C . ASN A 1 101 ? -29.231 -1.879 41.448 1.00 52.19 101 ASN A C 1
ATOM 814 O O . ASN A 1 101 ? -30.233 -1.360 40.958 1.00 52.19 101 ASN A O 1
ATOM 818 N N . TYR A 1 102 ? -28.068 -1.898 40.770 1.00 53.97 102 TYR A N 1
ATOM 819 C CA . TYR A 1 102 ? -27.868 -1.100 39.529 1.00 53.97 102 TYR A CA 1
ATOM 820 C C . TYR A 1 102 ? -27.450 -1.849 38.239 1.00 53.97 102 TYR A C 1
ATOM 822 O O . TYR A 1 102 ? -27.337 -1.214 37.191 1.00 53.97 102 TYR A O 1
ATOM 830 N N . PHE A 1 103 ? -27.222 -3.170 38.258 1.00 53.66 103 PHE A N 1
ATOM 831 C CA . PHE A 1 103 ? -26.751 -3.920 37.074 1.00 53.66 103 PHE A CA 1
ATOM 832 C C . PHE A 1 103 ? -27.883 -4.680 36.350 1.00 53.66 103 PHE A C 1
ATOM 834 O O . PHE A 1 103 ? -28.675 -5.370 36.990 1.00 53.66 103 PHE A O 1
ATOM 841 N N . VAL A 1 104 ? -27.918 -4.610 35.010 1.00 54.19 104 VAL A N 1
ATOM 842 C CA . VAL A 1 104 ? -28.815 -5.378 34.114 1.00 54.19 104 VAL A CA 1
ATOM 843 C C . VAL A 1 104 ? -27.960 -6.218 33.165 1.00 54.19 104 VAL A C 1
ATOM 845 O O . VAL A 1 104 ? -27.010 -5.689 32.596 1.00 54.19 104 VAL A O 1
ATOM 848 N N . GLY A 1 105 ? -28.279 -7.503 32.973 1.00 58.28 105 GLY A N 1
ATOM 849 C CA . GLY A 1 105 ? -27.451 -8.422 32.182 1.00 58.28 105 GLY A CA 1
ATOM 850 C C . GLY A 1 105 ? -28.230 -9.314 31.213 1.00 58.28 105 GLY A C 1
ATOM 851 O O . GLY A 1 105 ? -29.338 -9.756 31.503 1.00 58.28 105 GLY A O 1
ATOM 852 N N . ILE A 1 106 ? -27.630 -9.626 30.065 1.00 64.25 106 ILE A N 1
ATOM 853 C CA . ILE A 1 106 ? -28.129 -10.585 29.072 1.00 64.25 106 ILE A CA 1
ATOM 854 C C . ILE A 1 106 ? -27.251 -11.842 29.119 1.00 64.25 106 ILE A C 1
ATOM 856 O O . ILE A 1 106 ? -26.067 -11.752 28.796 1.00 64.25 106 ILE A O 1
ATOM 860 N N . PRO A 1 107 ? -27.781 -13.025 29.473 1.00 65.25 107 PRO A N 1
ATOM 861 C CA . PRO A 1 107 ? -27.017 -14.269 29.409 1.00 65.25 107 PRO A CA 1
ATOM 862 C C . PRO A 1 107 ? -26.556 -14.586 27.985 1.00 65.25 107 PRO A C 1
ATOM 864 O O . PRO A 1 107 ? -27.350 -14.549 27.043 1.00 65.25 107 PRO A O 1
ATOM 867 N N . VAL A 1 108 ? -25.301 -14.995 27.813 1.00 66.00 108 VAL A N 1
ATOM 868 C CA . VAL A 1 108 ? -24.773 -15.394 26.494 1.00 66.00 108 VAL A CA 1
ATOM 869 C C . VAL A 1 108 ? -25.387 -16.703 25.988 1.00 66.00 108 VAL A C 1
ATOM 871 O O . VAL A 1 108 ? -25.521 -16.918 24.778 1.00 66.00 108 VAL A O 1
ATOM 874 N N . THR A 1 109 ? -25.890 -17.545 26.891 1.00 63.69 109 THR A N 1
ATOM 875 C CA . THR A 1 109 ? -26.742 -18.693 26.540 1.00 63.69 109 THR A CA 1
ATOM 876 C C . THR A 1 109 ? -28.009 -18.264 25.792 1.00 63.69 109 THR A C 1
ATOM 878 O O . THR A 1 109 ? -28.408 -18.931 24.841 1.00 63.69 109 THR A O 1
ATOM 881 N N . SER A 1 110 ? -28.592 -17.099 26.105 1.00 65.25 110 SER A N 1
ATOM 882 C CA . SER A 1 110 ? -29.758 -16.565 25.382 1.00 65.25 110 SER A CA 1
ATOM 883 C C . SER A 1 110 ? -29.457 -16.202 23.924 1.00 65.25 110 SER A C 1
ATOM 885 O O . SER A 1 110 ? -30.351 -16.259 23.077 1.00 65.25 110 SER A O 1
ATOM 887 N N . ILE A 1 111 ? -28.202 -15.850 23.630 1.00 64.81 111 ILE A N 1
ATOM 888 C CA . ILE A 1 111 ? -27.709 -15.486 22.293 1.00 64.81 111 ILE A CA 1
ATOM 889 C C . ILE A 1 111 ? -27.363 -16.741 21.491 1.00 64.81 111 ILE A C 1
ATOM 891 O O . ILE A 1 111 ? -27.739 -16.862 20.326 1.00 64.81 111 ILE A O 1
ATOM 895 N N . THR A 1 112 ? -26.678 -17.695 22.122 1.00 63.69 112 THR A N 1
ATOM 896 C CA . THR A 1 112 ? -26.226 -18.940 21.479 1.00 63.69 112 THR A CA 1
ATOM 897 C C . THR A 1 112 ? -27.368 -19.924 21.215 1.00 63.69 112 THR A C 1
ATOM 899 O O . THR A 1 112 ? -27.409 -20.525 20.140 1.00 63.69 112 THR A O 1
ATOM 902 N N . ASP A 1 113 ? -28.337 -20.032 22.130 1.00 64.12 113 ASP A N 1
ATOM 903 C CA . ASP A 1 113 ? -29.494 -20.930 22.002 1.00 64.12 113 ASP A CA 1
ATOM 904 C C . ASP A 1 113 ? -30.722 -20.269 21.333 1.00 64.12 113 ASP A C 1
ATOM 906 O O . ASP A 1 113 ? -31.757 -20.919 21.166 1.00 64.12 113 ASP A O 1
ATOM 910 N N . GLN A 1 114 ? -30.622 -18.991 20.932 1.00 61.91 114 GLN A N 1
ATOM 911 C CA . GLN A 1 114 ? -31.690 -18.201 20.286 1.00 61.91 114 GLN A CA 1
ATOM 912 C C . GLN A 1 114 ? -33.012 -18.168 21.075 1.00 61.91 114 GLN A C 1
ATOM 914 O O . GLN A 1 114 ? -34.108 -18.182 20.508 1.00 61.91 114 GLN A O 1
ATOM 919 N N . THR A 1 115 ? -32.932 -18.164 22.406 1.00 58.38 115 THR A N 1
ATOM 920 C CA . THR A 1 115 ? -34.116 -18.209 23.278 1.00 58.38 115 THR A CA 1
ATOM 921 C C . THR A 1 115 ? -34.732 -16.832 23.522 1.00 58.38 115 THR A C 1
ATOM 923 O O . THR A 1 115 ? -35.850 -16.771 24.039 1.00 58.38 115 THR A O 1
ATOM 926 N N . ASN A 1 116 ? -34.057 -15.750 23.104 1.00 58.88 116 ASN A N 1
ATOM 927 C CA . ASN A 1 116 ? -34.559 -14.370 23.136 1.00 58.88 116 ASN A CA 1
ATOM 928 C C . ASN A 1 116 ? -34.935 -13.883 24.547 1.00 58.88 116 ASN A C 1
ATOM 930 O O . ASN A 1 116 ? -35.901 -13.144 24.731 1.00 58.88 116 ASN A O 1
ATOM 934 N N . GLN A 1 117 ? -34.189 -14.344 25.556 1.00 60.19 117 GLN A N 1
ATOM 935 C CA . GLN A 1 117 ? -34.418 -14.046 26.970 1.00 60.19 117 GLN A CA 1
ATOM 936 C C . GLN A 1 117 ? -33.491 -12.927 27.460 1.00 60.19 117 GLN A C 1
ATOM 938 O O . GLN A 1 117 ? -32.272 -13.102 27.488 1.00 60.19 117 GLN A O 1
ATOM 943 N N . VAL A 1 118 ? -34.081 -11.814 27.903 1.00 56.16 118 VAL A N 1
ATOM 944 C CA . VAL A 1 118 ? -33.400 -10.727 28.629 1.00 56.16 118 VAL A CA 1
ATOM 945 C C . VAL A 1 118 ? -33.752 -10.839 30.118 1.00 56.16 118 VAL A C 1
ATOM 947 O O . VAL A 1 118 ? -34.921 -11.055 30.450 1.00 56.16 118 VAL A O 1
ATOM 950 N N . LEU A 1 119 ? -32.763 -10.729 31.017 1.00 57.22 119 LEU A N 1
ATOM 951 C CA . LEU A 1 119 ? -32.999 -10.767 32.466 1.00 57.22 119 LEU A CA 1
ATOM 952 C C . LEU A 1 119 ? -33.280 -9.356 32.994 1.00 57.22 119 LEU A C 1
ATOM 954 O O . LEU A 1 119 ? -32.427 -8.476 32.916 1.00 57.22 119 LEU A O 1
ATOM 958 N N . ILE A 1 120 ? -34.462 -9.169 33.583 1.00 50.75 120 ILE A N 1
ATOM 959 C CA . ILE A 1 120 ? -34.855 -7.947 34.294 1.00 50.75 120 ILE A CA 1
ATOM 960 C C . ILE A 1 120 ? -35.153 -8.338 35.750 1.00 50.75 120 ILE A C 1
ATOM 962 O O . ILE A 1 120 ? -35.996 -9.206 35.998 1.00 50.75 120 ILE A O 1
ATOM 966 N N . ILE A 1 121 ? -34.443 -7.740 36.712 1.00 48.09 121 ILE A N 1
ATOM 967 C CA . ILE A 1 121 ? -34.560 -8.056 38.148 1.00 48.09 121 ILE A CA 1
ATOM 968 C C . ILE A 1 121 ? -35.596 -7.125 38.806 1.00 48.09 121 ILE A C 1
ATOM 970 O O . ILE A 1 121 ? -35.430 -5.908 38.779 1.00 48.09 121 ILE A O 1
ATOM 974 N N . ASP A 1 122 ? -36.647 -7.686 39.424 1.00 40.28 122 ASP A N 1
ATOM 975 C CA . ASP A 1 122 ? -37.648 -6.940 40.213 1.00 40.28 122 ASP A CA 1
ATOM 976 C C . ASP A 1 122 ? -37.282 -6.863 41.715 1.00 40.28 122 ASP A C 1
ATOM 978 O O . ASP A 1 122 ? -36.667 -7.760 42.296 1.00 40.28 122 ASP A O 1
ATOM 982 N N . ASP A 1 123 ? -37.694 -5.752 42.335 1.00 43.94 123 ASP A N 1
ATOM 983 C CA . ASP A 1 123 ? -37.426 -5.271 43.702 1.00 43.94 123 ASP A CA 1
ATOM 984 C C . ASP A 1 123 ? -37.905 -6.169 44.865 1.00 43.94 123 ASP A C 1
ATOM 986 O O . ASP A 1 123 ? -37.750 -5.820 46.039 1.00 43.94 123 ASP A O 1
ATOM 990 N N . SER A 1 124 ? -38.530 -7.311 44.590 1.00 42.19 124 SER A N 1
ATOM 991 C CA . SER A 1 124 ? -39.085 -8.196 45.618 1.00 42.19 124 SER A CA 1
ATOM 992 C C . SER A 1 124 ? -38.215 -9.406 45.953 1.00 42.19 124 SER A C 1
ATOM 994 O O . SER A 1 124 ? -38.568 -10.157 46.866 1.00 42.19 124 SER A O 1
ATOM 996 N N . GLY A 1 125 ? -37.078 -9.583 45.267 1.00 46.31 125 GLY A N 1
ATOM 997 C CA . GLY A 1 125 ? -36.157 -10.702 45.500 1.00 46.31 125 GLY A CA 1
ATOM 998 C C . GLY A 1 125 ? -36.776 -12.083 45.250 1.00 46.31 125 GLY A C 1
ATOM 999 O O . GLY A 1 125 ? -36.228 -13.078 45.707 1.00 46.31 125 GLY A O 1
ATOM 1000 N N . GLU A 1 126 ? -37.933 -12.143 44.580 1.00 42.78 126 GLU A N 1
ATOM 1001 C CA . GLU A 1 126 ? -38.724 -13.370 44.397 1.00 42.78 126 GLU A CA 1
ATOM 1002 C C . GLU A 1 126 ? -39.485 -13.424 43.052 1.00 42.78 126 GLU A C 1
ATOM 1004 O O . GLU A 1 126 ? -40.079 -14.457 42.751 1.00 42.78 126 GLU A O 1
ATOM 1009 N N . ASN A 1 127 ? -39.513 -12.365 42.229 1.00 41.56 127 ASN A N 1
ATOM 1010 C CA . ASN A 1 127 ? -40.069 -12.448 40.873 1.00 41.56 127 ASN A CA 1
ATOM 1011 C C . ASN A 1 127 ? -39.171 -11.735 39.866 1.00 41.56 127 ASN A C 1
ATOM 1013 O O . ASN A 1 127 ? -38.834 -10.568 40.025 1.00 41.56 127 ASN A O 1
ATOM 1017 N N . TYR A 1 128 ? -38.835 -12.459 38.810 1.00 48.00 128 TYR A N 1
ATOM 1018 C CA . TYR A 1 128 ? -38.107 -11.971 37.652 1.00 48.00 128 TYR A CA 1
ATOM 1019 C C . TYR A 1 128 ? -39.083 -11.907 36.481 1.00 48.00 128 TYR A C 1
ATOM 1021 O O . TYR A 1 128 ? -39.962 -12.770 36.344 1.00 48.00 128 TYR A O 1
ATOM 1029 N N . GLN A 1 129 ? -38.949 -10.896 35.625 1.00 45.12 129 GLN A N 1
ATOM 1030 C CA . GLN A 1 129 ? -39.756 -10.814 34.415 1.00 45.12 129 GLN A CA 1
ATOM 1031 C C . GLN A 1 129 ? -38.848 -10.916 33.192 1.00 45.12 129 GLN A C 1
ATOM 1033 O O . GLN A 1 129 ? -38.158 -9.974 32.827 1.00 45.12 129 GLN A O 1
ATOM 1038 N N . PHE A 1 130 ? -38.874 -12.080 32.547 1.00 46.88 130 PHE A N 1
ATOM 1039 C CA . PHE A 1 130 ? -38.314 -12.253 31.213 1.00 46.88 130 PHE A CA 1
ATOM 1040 C C . PHE A 1 130 ? -39.160 -11.446 30.225 1.00 46.88 130 PHE A C 1
ATOM 1042 O O . PHE A 1 130 ? -40.355 -11.729 30.077 1.00 46.88 130 PHE A O 1
ATOM 1049 N N . ASP A 1 131 ? -38.558 -10.470 29.546 1.00 49.56 131 ASP A N 1
ATOM 1050 C CA . ASP A 1 131 ? -39.126 -9.961 28.300 1.00 49.56 131 ASP A CA 1
ATOM 1051 C C . ASP A 1 131 ? -38.550 -10.769 27.136 1.00 49.56 131 ASP A C 1
ATOM 1053 O O . ASP A 1 131 ? -37.358 -11.087 27.101 1.00 49.56 131 ASP A O 1
ATOM 1057 N N . THR A 1 132 ? -39.416 -11.159 26.204 1.00 50.53 132 THR A N 1
ATOM 1058 C CA . THR A 1 132 ? -38.990 -11.871 24.999 1.00 50.53 132 THR A CA 1
ATOM 1059 C C . THR A 1 132 ? -38.679 -10.837 23.932 1.00 50.53 132 THR A C 1
ATOM 1061 O O . THR A 1 132 ? -39.595 -10.386 23.239 1.00 50.53 132 THR A O 1
ATOM 1064 N N . GLN A 1 133 ? -37.412 -10.457 23.805 1.00 57.16 133 GLN A N 1
ATOM 1065 C CA . GLN A 1 133 ? -36.944 -9.579 22.733 1.00 57.16 133 GLN A CA 1
ATOM 1066 C C . GLN A 1 133 ? -35.977 -10.337 21.837 1.00 57.16 133 GLN A C 1
ATOM 1068 O O . GLN A 1 133 ? -35.159 -11.117 22.313 1.00 57.16 133 GLN A O 1
ATOM 1073 N N . ASP A 1 134 ? -36.106 -10.145 20.529 1.00 61.19 134 ASP A N 1
ATOM 1074 C CA . ASP A 1 134 ? -35.262 -10.821 19.549 1.00 61.19 134 ASP A CA 1
ATOM 1075 C C . ASP A 1 134 ? -33.865 -10.181 19.562 1.00 61.19 134 ASP A C 1
ATOM 1077 O O . ASP A 1 134 ? -33.691 -9.046 19.120 1.00 61.19 134 ASP A O 1
ATOM 1081 N N . ILE A 1 135 ? -32.883 -10.873 20.153 1.00 64.50 135 ILE A N 1
ATOM 1082 C CA . ILE A 1 135 ? -31.586 -10.270 20.525 1.00 64.50 135 ILE A CA 1
ATOM 1083 C C . ILE A 1 135 ? -30.674 -10.092 19.298 1.00 64.50 135 ILE A C 1
ATOM 1085 O O . ILE A 1 135 ? -29.892 -9.144 19.226 1.00 64.50 135 ILE A O 1
ATOM 1089 N N . ILE A 1 136 ? -30.780 -11.007 18.329 1.00 64.62 136 ILE A N 1
ATOM 1090 C CA . ILE A 1 136 ? -29.858 -11.131 17.185 1.00 64.62 136 ILE A CA 1
ATOM 1091 C C . ILE A 1 136 ? -30.536 -10.982 15.817 1.00 64.62 136 ILE A C 1
ATOM 1093 O O . ILE A 1 136 ? -29.862 -11.024 14.785 1.00 64.62 136 ILE A O 1
ATOM 1097 N N . SER A 1 137 ? -31.866 -10.868 15.762 1.00 70.06 137 SER A N 1
ATOM 1098 C CA . SER A 1 137 ? -32.562 -10.774 14.479 1.00 70.06 137 SER A CA 1
ATOM 1099 C C . SER A 1 137 ? -32.391 -9.383 13.868 1.00 70.06 137 SER A C 1
ATOM 1101 O O . SER A 1 137 ? -32.772 -8.380 14.474 1.00 70.06 137 SER A O 1
ATOM 1103 N N . LEU A 1 138 ? -31.897 -9.326 12.631 1.00 75.25 138 LEU A N 1
ATOM 1104 C CA . LEU A 1 138 ? -31.899 -8.100 11.838 1.00 75.25 138 LEU A CA 1
ATOM 1105 C C . LEU A 1 138 ? -33.318 -7.807 11.349 1.00 75.25 138 LEU A C 1
ATOM 1107 O O . LEU A 1 138 ? -33.896 -8.576 10.578 1.00 75.25 138 LEU A O 1
ATOM 1111 N N . SER A 1 139 ? -33.864 -6.667 11.759 1.00 82.06 139 SER A N 1
ATOM 1112 C CA . SER A 1 139 ? -35.147 -6.167 11.269 1.00 82.06 139 SER A CA 1
ATOM 1113 C C . SER A 1 139 ? -34.935 -4.987 10.319 1.00 82.06 139 SER A C 1
ATOM 1115 O O . SER A 1 139 ? -34.189 -4.059 10.625 1.00 82.06 139 SER A O 1
ATOM 1117 N N . LEU A 1 140 ? -35.539 -5.045 9.125 1.00 84.69 140 LEU A N 1
ATOM 1118 C CA . LEU A 1 140 ? -35.421 -3.987 8.117 1.00 84.69 140 LEU A CA 1
ATOM 1119 C C . LEU A 1 140 ? -36.255 -2.776 8.548 1.00 84.69 140 LEU A C 1
ATOM 1121 O O . LEU A 1 140 ? -37.476 -2.872 8.666 1.00 84.69 140 LEU A O 1
ATOM 1125 N N . GLU A 1 141 ? -35.601 -1.637 8.753 1.00 86.38 141 GLU A N 1
ATOM 1126 C CA . GLU A 1 141 ? -36.242 -0.383 9.148 1.00 86.38 141 GLU A CA 1
ATOM 1127 C C . GLU A 1 141 ? -36.666 0.438 7.922 1.00 86.38 141 GLU A C 1
ATOM 1129 O O . GLU A 1 141 ? -37.771 0.980 7.875 1.00 86.38 141 GLU A O 1
ATOM 1134 N N . SER A 1 142 ? -35.799 0.530 6.908 1.00 87.62 142 SER A N 1
ATOM 1135 C CA . SER A 1 142 ? -36.096 1.245 5.660 1.00 87.62 142 SER A CA 1
ATOM 1136 C C . SER A 1 142 ? -35.231 0.787 4.487 1.00 87.62 142 SER A C 1
ATOM 1138 O O . SER A 1 142 ? -34.120 0.293 4.671 1.00 87.62 142 SER A O 1
ATOM 1140 N N . GLU A 1 143 ? -35.751 0.989 3.277 1.00 91.31 143 GLU A N 1
ATOM 1141 C CA . GLU A 1 143 ? -35.094 0.673 2.009 1.00 91.31 143 GLU A CA 1
ATOM 1142 C C . GLU A 1 143 ? -35.413 1.761 0.975 1.00 91.31 143 GLU A C 1
ATOM 1144 O O . GLU A 1 143 ? -36.570 2.165 0.821 1.00 91.31 143 GLU A O 1
ATOM 1149 N N . THR A 1 144 ? -34.387 2.255 0.285 1.00 90.62 144 THR A N 1
ATOM 1150 C CA . THR A 1 144 ? -34.515 3.251 -0.789 1.00 90.62 144 THR A CA 1
ATOM 1151 C C . THR A 1 144 ? -33.531 2.956 -1.914 1.00 90.62 144 THR A C 1
ATOM 1153 O O . THR A 1 144 ? -32.368 2.693 -1.626 1.00 90.62 144 THR A O 1
ATOM 1156 N N . VAL A 1 145 ? -33.959 3.086 -3.170 1.00 90.56 145 VAL A N 1
ATOM 1157 C CA . VAL A 1 145 ? -33.077 2.981 -4.346 1.00 90.56 145 VAL A CA 1
ATOM 1158 C C . VAL A 1 145 ? -32.386 4.322 -4.590 1.00 90.56 145 VAL A C 1
ATOM 1160 O O . VAL A 1 145 ? -33.038 5.369 -4.518 1.00 90.56 145 VAL A O 1
ATOM 1163 N N . GLN A 1 146 ? -31.084 4.296 -4.864 1.00 84.00 146 GLN A N 1
ATOM 1164 C CA . GLN A 1 146 ? -30.279 5.483 -5.136 1.00 84.00 146 GLN A CA 1
ATOM 1165 C C . GLN A 1 146 ? -29.396 5.270 -6.370 1.00 84.00 146 GLN A C 1
ATOM 1167 O O . GLN A 1 146 ? -28.808 4.205 -6.537 1.00 84.00 146 GLN A O 1
ATOM 1172 N N . ASP A 1 147 ? -29.276 6.304 -7.201 1.00 81.06 147 ASP A N 1
ATOM 1173 C CA . ASP A 1 147 ? -28.370 6.309 -8.350 1.00 81.06 147 ASP A CA 1
ATOM 1174 C C . ASP A 1 147 ? -26.973 6.793 -7.932 1.00 81.06 147 ASP A C 1
ATOM 1176 O O . ASP A 1 147 ? -26.837 7.755 -7.167 1.00 81.06 147 ASP A O 1
ATOM 1180 N N . SER A 1 148 ? -25.939 6.128 -8.442 1.00 76.44 148 SER A N 1
ATOM 1181 C CA . SER A 1 148 ? -24.527 6.468 -8.268 1.00 76.44 148 SER A CA 1
ATOM 1182 C C . SER A 1 148 ? -23.908 6.814 -9.614 1.00 76.44 148 SER A C 1
ATOM 1184 O O . SER A 1 148 ? -24.094 6.072 -10.575 1.00 76.44 148 SER A O 1
ATOM 1186 N N . LEU A 1 149 ? -23.141 7.903 -9.659 1.00 75.19 149 LEU A N 1
ATOM 1187 C CA . LEU A 1 149 ? -22.217 8.214 -10.747 1.00 75.19 149 LEU A CA 1
ATOM 1188 C C . LEU A 1 149 ? -20.804 7.887 -10.256 1.00 75.19 149 LEU A C 1
ATOM 1190 O O . LEU A 1 149 ? -20.405 8.329 -9.176 1.00 75.19 149 LEU A O 1
ATOM 1194 N N . SER A 1 150 ? -20.076 7.068 -10.999 1.00 68.06 150 SER A N 1
ATOM 1195 C CA . SER A 1 150 ? -18.741 6.584 -10.641 1.00 68.06 150 SER A CA 1
ATOM 1196 C C . SER A 1 150 ? -17.797 6.722 -11.833 1.00 68.06 150 SER A C 1
ATOM 1198 O O . SER A 1 150 ? -18.250 6.892 -12.961 1.00 68.06 150 SER A O 1
ATOM 1200 N N . GLU A 1 151 ? -16.491 6.714 -11.579 1.00 70.62 151 GLU A N 1
ATOM 1201 C CA . GLU A 1 151 ? -15.462 7.020 -12.574 1.00 70.62 151 GLU A CA 1
ATOM 1202 C C . GLU A 1 151 ? -14.419 5.901 -12.607 1.00 70.62 151 GLU A C 1
ATOM 1204 O O . GLU A 1 151 ? -13.880 5.512 -11.572 1.00 70.62 151 GLU A O 1
ATOM 1209 N N . LEU A 1 152 ? -14.136 5.392 -13.801 1.00 58.78 152 LEU A N 1
ATOM 1210 C CA . LEU A 1 152 ? -13.002 4.525 -14.092 1.00 58.78 152 LEU A CA 1
ATOM 1211 C C . LEU A 1 152 ? -11.901 5.379 -14.708 1.00 58.78 152 LEU A C 1
ATOM 1213 O O . LEU A 1 152 ? -12.116 5.964 -15.762 1.00 58.78 152 LEU A O 1
ATOM 1217 N N . SER A 1 153 ? -10.723 5.429 -14.093 1.00 61.59 153 SER A N 1
ATOM 1218 C CA . SER A 1 153 ? -9.563 6.109 -14.671 1.00 61.59 153 SER A CA 1
ATOM 1219 C C . SER A 1 153 ? -8.519 5.108 -15.156 1.00 61.59 153 SER A C 1
ATOM 1221 O O . SER A 1 153 ? -8.240 4.094 -14.510 1.00 61.59 153 SER A O 1
ATOM 1223 N N . THR A 1 154 ? -7.938 5.394 -16.315 1.00 59.50 154 THR A N 1
ATOM 1224 C CA . THR A 1 154 ? -6.826 4.648 -16.904 1.00 59.50 154 THR A CA 1
ATOM 1225 C C . THR A 1 154 ? -5.631 5.564 -17.069 1.00 59.50 154 THR A C 1
ATOM 1227 O O . THR A 1 154 ? -5.772 6.759 -17.312 1.00 59.50 154 THR A O 1
ATOM 1230 N N . ASN A 1 155 ? -4.439 4.989 -16.941 1.00 68.50 155 ASN A N 1
ATOM 1231 C CA . ASN A 1 155 ? -3.194 5.671 -17.254 1.00 68.50 155 ASN A CA 1
ATOM 1232 C C . ASN A 1 155 ? -2.322 4.724 -18.076 1.00 68.50 155 ASN A C 1
ATOM 1234 O O . ASN A 1 155 ? -2.263 3.530 -17.759 1.00 68.50 155 ASN A O 1
ATOM 1238 N N . SER A 1 156 ? -1.628 5.241 -19.088 1.00 72.25 156 SER A N 1
ATOM 1239 C CA . SER A 1 156 ? -0.547 4.496 -19.727 1.00 72.25 156 SER A CA 1
ATOM 1240 C C . SER A 1 156 ? 0.556 4.207 -18.704 1.00 72.25 156 SER A C 1
ATOM 1242 O O . SER A 1 156 ? 0.756 4.944 -17.730 1.00 72.25 156 SER A O 1
ATOM 1244 N N . ASN A 1 157 ? 1.264 3.097 -18.883 1.00 74.25 157 ASN A N 1
ATOM 1245 C CA . ASN A 1 157 ? 2.382 2.749 -18.023 1.00 74.25 157 ASN A CA 1
ATOM 1246 C C . ASN A 1 157 ? 3.593 3.615 -18.386 1.00 74.25 157 ASN A C 1
ATOM 1248 O O . ASN A 1 157 ? 3.990 3.630 -19.556 1.00 74.25 157 ASN A O 1
ATOM 1252 N N . PRO A 1 158 ? 4.231 4.277 -17.404 1.00 74.06 158 PRO A N 1
ATOM 1253 C CA . PRO A 1 158 ? 5.491 4.952 -17.648 1.00 74.06 158 PRO A CA 1
ATOM 1254 C C . PRO A 1 158 ? 6.604 3.913 -17.829 1.00 74.06 158 PRO A C 1
ATOM 1256 O O . PRO A 1 158 ? 6.699 2.939 -17.079 1.00 74.06 158 PRO A O 1
ATOM 1259 N N . PHE A 1 159 ? 7.484 4.147 -18.795 1.00 75.56 159 PHE A N 1
ATOM 1260 C CA . PHE A 1 159 ? 8.707 3.372 -18.999 1.00 75.56 159 PHE A CA 1
ATOM 1261 C C . PHE A 1 159 ? 9.877 4.306 -19.311 1.00 75.56 159 PHE A C 1
ATOM 1263 O O . PHE A 1 159 ? 9.683 5.478 -19.632 1.00 75.56 159 PHE A O 1
ATOM 1270 N N . SER A 1 160 ? 11.103 3.816 -19.138 1.00 81.75 160 SER A N 1
ATOM 1271 C CA . SER A 1 160 ? 12.305 4.623 -19.349 1.00 81.75 160 SER A CA 1
ATOM 1272 C C . SER A 1 160 ? 12.624 4.739 -20.837 1.00 81.75 160 SER A C 1
ATOM 1274 O O . SER A 1 160 ? 12.841 3.723 -21.492 1.00 81.75 160 SER A O 1
ATOM 1276 N N . VAL A 1 161 ? 12.724 5.967 -21.336 1.00 82.25 161 VAL A N 1
ATOM 1277 C CA . VAL A 1 161 ? 13.179 6.301 -22.694 1.00 82.25 161 VAL A CA 1
ATOM 1278 C C . VAL A 1 161 ? 14.500 7.065 -22.638 1.00 82.25 161 VAL A C 1
ATOM 1280 O O . VAL A 1 161 ? 14.835 7.681 -21.620 1.00 82.25 161 VAL A O 1
ATOM 1283 N N . ILE A 1 162 ? 15.290 7.012 -23.712 1.00 82.25 162 ILE A N 1
ATOM 1284 C CA . ILE A 1 162 ? 16.564 7.739 -23.783 1.00 82.25 162 ILE A CA 1
ATOM 1285 C C . ILE A 1 162 ? 16.287 9.228 -23.993 1.00 82.25 162 ILE A C 1
ATOM 1287 O O . ILE A 1 162 ? 15.705 9.625 -24.994 1.00 82.25 162 ILE A O 1
ATOM 1291 N N . LYS A 1 163 ? 16.759 10.059 -23.059 1.00 82.25 163 LYS A N 1
ATOM 1292 C CA . LYS A 1 163 ? 16.690 11.521 -23.158 1.00 82.25 163 LYS A CA 1
ATOM 1293 C C . LYS A 1 163 ? 17.850 12.080 -23.973 1.00 82.25 163 LYS A C 1
ATOM 1295 O O . LYS A 1 163 ? 17.658 12.925 -24.837 1.00 82.25 163 LYS A O 1
ATOM 1300 N N . ASN A 1 164 ? 19.069 11.681 -23.617 1.00 82.75 164 ASN A N 1
ATOM 1301 C CA . ASN A 1 164 ? 20.297 12.059 -24.311 1.00 82.75 164 ASN A CA 1
ATOM 1302 C C . ASN A 1 164 ? 21.456 11.136 -23.925 1.00 82.75 164 ASN A C 1
ATOM 1304 O O . ASN A 1 164 ? 21.405 10.428 -22.914 1.00 82.75 164 ASN A O 1
ATOM 1308 N N . ILE A 1 165 ? 22.517 11.198 -24.724 1.00 83.06 165 ILE A N 1
ATOM 1309 C CA . ILE A 1 165 ? 23.801 10.558 -24.448 1.00 83.06 165 ILE A CA 1
ATOM 1310 C C . ILE A 1 165 ? 24.859 11.659 -24.404 1.00 83.06 165 ILE A C 1
ATOM 1312 O O . ILE A 1 165 ? 24.918 12.489 -25.307 1.00 83.06 165 ILE A O 1
ATOM 1316 N N . THR A 1 166 ? 25.667 11.706 -23.347 1.00 86.25 166 THR A N 1
ATOM 1317 C CA . THR A 1 166 ? 26.669 12.769 -23.144 1.00 86.25 166 THR A CA 1
ATOM 1318 C C . THR A 1 166 ? 28.042 12.194 -22.828 1.00 86.25 166 THR A C 1
ATOM 1320 O O . THR A 1 166 ? 28.154 11.238 -22.061 1.00 86.25 166 THR A O 1
ATOM 1323 N N . TRP A 1 167 ? 29.092 12.756 -23.421 1.00 82.62 167 TRP A N 1
ATOM 1324 C CA . TRP A 1 167 ? 30.476 12.415 -23.115 1.00 82.62 167 TRP A CA 1
ATOM 1325 C C . TRP A 1 167 ? 30.827 12.882 -21.700 1.00 82.62 167 TRP A C 1
ATOM 1327 O O . TRP A 1 167 ? 30.557 14.021 -21.317 1.00 82.62 167 TRP A O 1
ATOM 1337 N N . ASN A 1 168 ? 31.417 11.996 -20.894 1.00 80.31 168 ASN A N 1
ATOM 1338 C CA . ASN A 1 168 ? 31.907 12.336 -19.565 1.00 80.31 168 ASN A CA 1
ATOM 1339 C C . ASN A 1 168 ? 33.435 12.280 -19.525 1.00 80.31 168 ASN A C 1
ATOM 1341 O O . ASN A 1 168 ? 34.027 11.232 -19.251 1.00 80.31 168 ASN A O 1
ATOM 1345 N N . SER A 1 169 ? 34.059 13.446 -19.671 1.00 74.75 169 SER A N 1
ATOM 1346 C CA . SER A 1 169 ? 35.512 13.642 -19.613 1.00 74.75 169 SER A CA 1
ATOM 1347 C C . SER A 1 169 ? 36.158 13.213 -18.290 1.00 74.75 169 SER A C 1
ATOM 1349 O O . SER A 1 169 ? 37.353 12.967 -18.239 1.00 74.75 169 SER A O 1
ATOM 1351 N N . ASN A 1 170 ? 35.402 13.095 -17.187 1.00 72.38 170 ASN A N 1
ATOM 1352 C CA . ASN A 1 170 ? 35.929 12.604 -15.903 1.00 72.38 170 ASN A CA 1
ATOM 1353 C C . ASN A 1 170 ? 35.868 11.079 -15.762 1.00 72.38 170 ASN A C 1
ATOM 1355 O O . ASN A 1 170 ? 36.366 10.541 -14.770 1.00 72.38 170 ASN A O 1
ATOM 1359 N N . GLN A 1 171 ? 35.214 10.383 -16.688 1.00 71.75 171 GLN A N 1
ATOM 1360 C CA . GLN A 1 171 ? 35.110 8.925 -16.702 1.00 71.75 171 GLN A CA 1
ATOM 1361 C C . GLN A 1 171 ? 35.702 8.316 -17.976 1.00 71.75 171 GLN A C 1
ATOM 1363 O O . GLN A 1 171 ? 35.892 7.103 -17.996 1.00 71.75 171 GLN A O 1
ATOM 1368 N N . GLY A 1 172 ? 36.004 9.136 -18.991 1.00 72.06 172 GLY A N 1
ATOM 1369 C CA . GLY A 1 172 ? 36.497 8.685 -20.291 1.00 72.06 172 GLY A CA 1
ATOM 1370 C C . GLY A 1 172 ? 35.481 7.818 -21.035 1.00 72.06 172 GLY A C 1
ATOM 1371 O O . GLY A 1 172 ? 35.868 6.840 -21.660 1.00 72.06 172 GLY A O 1
ATOM 1372 N N . ARG A 1 173 ? 34.177 8.097 -20.879 1.00 76.50 173 ARG A N 1
ATOM 1373 C CA . ARG A 1 173 ? 33.091 7.304 -21.480 1.00 76.50 173 ARG A CA 1
ATOM 1374 C C . ARG A 1 173 ? 31.797 8.104 -21.626 1.00 76.50 173 ARG A C 1
ATOM 1376 O O . ARG A 1 173 ? 31.594 9.088 -20.913 1.00 76.50 173 ARG A O 1
ATOM 1383 N N . TYR A 1 174 ? 30.879 7.625 -22.463 1.00 78.88 174 TYR A N 1
ATOM 1384 C CA . TYR A 1 174 ? 29.531 8.191 -22.576 1.00 78.88 174 TYR A CA 1
ATOM 1385 C C . TYR A 1 174 ? 28.603 7.774 -21.424 1.00 78.88 174 TYR A C 1
ATOM 1387 O O . TYR A 1 174 ? 28.623 6.635 -20.952 1.00 78.88 174 TYR A O 1
ATOM 1395 N N . ASN A 1 175 ? 27.747 8.705 -21.002 1.00 81.44 175 ASN A N 1
ATOM 1396 C CA . ASN A 1 175 ? 26.686 8.509 -20.024 1.00 81.44 175 ASN A CA 1
ATOM 1397 C C . ASN A 1 175 ? 25.309 8.631 -20.676 1.00 81.44 175 ASN A C 1
ATOM 1399 O O . ASN A 1 175 ? 25.031 9.580 -21.408 1.00 81.44 175 ASN A O 1
ATOM 1403 N N . PHE A 1 176 ? 24.434 7.688 -20.337 1.00 80.44 176 PHE A N 1
ATOM 1404 C CA . PHE A 1 176 ? 23.046 7.666 -20.777 1.00 80.44 176 PHE A CA 1
ATOM 1405 C C . PHE A 1 176 ? 22.178 8.378 -19.749 1.00 80.44 176 PHE A C 1
ATOM 1407 O O . PHE A 1 176 ? 22.144 7.988 -18.578 1.00 80.44 176 PHE A O 1
ATOM 1414 N N . THR A 1 177 ? 21.454 9.397 -20.194 1.00 84.62 177 THR A N 1
ATOM 1415 C CA . THR A 1 177 ? 20.390 10.006 -19.403 1.00 84.62 177 THR A CA 1
ATOM 1416 C C . THR A 1 177 ? 19.067 9.473 -19.918 1.00 84.62 177 THR A C 1
ATOM 1418 O O . THR A 1 177 ? 18.751 9.621 -21.098 1.00 84.62 177 THR A O 1
ATOM 1421 N N . THR A 1 178 ? 18.280 8.868 -19.035 1.00 84.31 178 THR A N 1
ATOM 1422 C CA . THR A 1 178 ? 16.916 8.428 -19.342 1.00 84.31 178 THR A CA 1
ATOM 1423 C C . THR A 1 178 ? 15.900 9.373 -18.723 1.00 84.31 178 THR A C 1
ATOM 1425 O O . THR A 1 178 ? 16.150 9.953 -17.664 1.00 84.31 178 THR A O 1
ATOM 1428 N N . GLU A 1 179 ? 14.731 9.477 -19.337 1.00 81.50 179 GLU A N 1
ATOM 1429 C CA . GLU A 1 179 ? 13.548 10.090 -18.736 1.00 81.50 179 GLU A CA 1
ATOM 1430 C C . GLU A 1 179 ? 12.340 9.157 -18.852 1.00 81.50 179 GLU A C 1
ATOM 1432 O O . GLU A 1 179 ? 12.423 8.100 -19.476 1.00 81.50 179 GLU A O 1
ATOM 1437 N N . SER A 1 180 ? 11.243 9.492 -18.177 1.00 78.38 180 SER A N 1
ATOM 1438 C CA . SER A 1 180 ? 10.006 8.721 -18.296 1.00 78.38 180 SER A CA 1
ATOM 1439 C C . SER A 1 180 ? 9.301 9.072 -19.601 1.00 78.38 180 SER A C 1
ATOM 1441 O O . SER A 1 180 ? 9.239 10.246 -19.967 1.00 78.38 180 SER A O 1
ATOM 1443 N N . ALA A 1 181 ? 8.763 8.059 -20.276 1.00 73.88 181 ALA A N 1
ATOM 1444 C CA . ALA A 1 181 ? 7.858 8.250 -21.397 1.00 73.88 181 ALA A CA 1
ATOM 1445 C C . ALA A 1 181 ? 6.651 9.100 -20.970 1.00 73.88 181 ALA A C 1
ATOM 1447 O O . ALA A 1 181 ? 6.241 9.063 -19.804 1.00 73.88 181 ALA A O 1
ATOM 1448 N N . ASP A 1 182 ? 6.093 9.855 -21.919 1.00 66.62 182 ASP A N 1
ATOM 1449 C CA . ASP A 1 182 ? 4.905 10.669 -21.669 1.00 66.62 182 ASP A CA 1
ATOM 1450 C C . ASP A 1 182 ? 3.747 9.749 -21.235 1.00 66.62 182 ASP A C 1
ATOM 1452 O O . ASP A 1 182 ? 3.519 8.679 -21.810 1.00 66.62 182 ASP A O 1
ATOM 1456 N N . GLN A 1 183 ? 3.052 10.152 -20.171 1.00 62.22 183 GLN A N 1
ATOM 1457 C CA . GLN A 1 183 ? 1.926 9.407 -19.627 1.00 62.22 183 GLN A CA 1
ATOM 1458 C C . GLN A 1 183 ? 0.624 10.020 -20.126 1.00 62.22 183 GLN A C 1
ATOM 1460 O O . GLN A 1 183 ? 0.422 11.227 -20.015 1.00 62.22 183 GLN A O 1
ATOM 1465 N N . TYR A 1 184 ? -0.259 9.169 -20.629 1.00 59.25 184 TYR A N 1
ATOM 1466 C CA . TYR A 1 184 ? -1.582 9.546 -21.103 1.00 59.25 184 TYR A CA 1
ATOM 1467 C C . TYR A 1 184 ? -2.614 9.011 -20.123 1.00 59.25 184 TYR A C 1
ATOM 1469 O O . TYR A 1 184 ? -2.459 7.900 -19.606 1.00 59.25 184 TYR A O 1
ATOM 1477 N N . ASN A 1 185 ? -3.646 9.799 -19.847 1.00 56.25 185 ASN A N 1
ATOM 1478 C CA . ASN A 1 185 ? -4.725 9.428 -18.948 1.00 56.25 185 ASN A CA 1
ATOM 1479 C C . ASN A 1 185 ? -6.073 9.505 -19.666 1.00 56.25 185 ASN A C 1
ATOM 1481 O O . ASN A 1 185 ? -6.237 10.213 -20.653 1.00 56.25 185 ASN A O 1
ATOM 1485 N N . SER A 1 186 ? -7.030 8.718 -19.190 1.00 53.88 186 SER A N 1
ATOM 1486 C CA . SER A 1 186 ? -8.412 8.770 -19.670 1.00 53.88 186 SER A CA 1
ATOM 1487 C C . SER A 1 186 ? -9.349 8.467 -18.509 1.00 53.88 186 SER A C 1
ATOM 1489 O O . SER A 1 186 ? -9.005 7.685 -17.615 1.00 53.88 186 SER A O 1
ATOM 1491 N N . SER A 1 187 ? -10.519 9.096 -18.497 1.00 50.69 187 SER A N 1
ATOM 1492 C CA . SER A 1 187 ? -11.541 8.894 -17.473 1.00 50.69 187 SER A CA 1
ATOM 1493 C C . SER A 1 187 ? -12.885 8.543 -18.097 1.00 50.69 187 SER A C 1
ATOM 1495 O O . SER A 1 187 ? -13.310 9.121 -19.091 1.00 50.69 187 SER A O 1
ATOM 1497 N N . PHE A 1 188 ? -13.572 7.577 -17.490 1.00 55.97 188 PHE A N 1
ATOM 1498 C CA . PHE A 1 188 ? -14.836 7.040 -17.977 1.00 55.97 188 PHE A CA 1
ATOM 1499 C C . PHE A 1 188 ? -15.871 7.096 -16.868 1.00 55.97 188 PHE A C 1
ATOM 1501 O O . PHE A 1 188 ? -15.771 6.384 -15.865 1.00 55.97 188 PHE A O 1
ATOM 1508 N N . LEU A 1 189 ? -16.898 7.913 -17.059 1.00 59.75 189 LEU A N 1
ATOM 1509 C CA . LEU A 1 189 ? -18.034 7.940 -16.152 1.00 59.75 189 LEU A CA 1
ATOM 1510 C C . LEU A 1 189 ? -18.967 6.761 -16.439 1.00 59.75 189 LEU A C 1
ATOM 1512 O O . LEU A 1 189 ? -19.256 6.432 -17.588 1.00 59.75 189 LEU A O 1
ATOM 1516 N N . TYR A 1 190 ? -19.466 6.130 -15.382 1.00 63.06 190 TYR A N 1
ATOM 1517 C CA . TYR A 1 190 ? -20.491 5.102 -15.470 1.00 63.06 190 TYR A CA 1
ATOM 1518 C C . TYR A 1 190 ? -21.520 5.275 -14.350 1.00 63.06 190 TYR A C 1
ATOM 1520 O O . TYR A 1 190 ? -21.203 5.717 -13.244 1.00 63.06 190 TYR A O 1
ATOM 1528 N N . GLN A 1 191 ? -22.778 4.951 -14.650 1.00 74.25 191 GLN A N 1
ATOM 1529 C CA . GLN A 1 191 ? -23.892 5.092 -13.717 1.00 74.25 191 GLN A CA 1
ATOM 1530 C C . GLN A 1 191 ? -24.490 3.725 -13.384 1.00 74.25 191 GLN A C 1
ATOM 1532 O O . GLN A 1 191 ? -24.692 2.892 -14.265 1.00 74.25 191 GLN A O 1
ATOM 1537 N N . TYR A 1 192 ? -24.816 3.512 -12.111 1.00 78.25 192 TYR A N 1
ATOM 1538 C CA . TYR A 1 192 ? -25.559 2.339 -11.652 1.00 78.25 192 TYR A CA 1
ATOM 1539 C C . TYR A 1 192 ? -26.473 2.699 -10.477 1.00 78.25 192 TYR A C 1
ATOM 1541 O O . TYR A 1 192 ? -26.236 3.673 -9.762 1.00 78.25 192 TYR A O 1
ATOM 1549 N N . SER A 1 193 ? -27.530 1.916 -10.270 1.00 82.69 193 SER A N 1
ATOM 1550 C CA . SER A 1 193 ? -28.443 2.059 -9.130 1.00 82.69 193 SER A CA 1
ATOM 1551 C C . SER A 1 193 ? -28.138 1.014 -8.061 1.00 82.69 193 SER A C 1
ATOM 1553 O O . SER A 1 193 ? -27.913 -0.142 -8.409 1.00 82.69 193 SER A O 1
ATOM 1555 N N . TYR A 1 194 ? -28.206 1.388 -6.784 1.00 87.31 194 TYR A N 1
ATOM 1556 C CA . TYR A 1 194 ? -28.038 0.465 -5.659 1.00 87.31 194 TYR A CA 1
ATOM 1557 C C . TYR A 1 194 ? -29.122 0.659 -4.591 1.00 87.31 194 TYR A C 1
ATOM 1559 O O . TYR A 1 194 ? -29.686 1.749 -4.431 1.00 87.31 194 TYR A O 1
ATOM 1567 N N . ASP A 1 195 ? -29.384 -0.387 -3.809 1.00 90.06 195 ASP A N 1
ATOM 1568 C CA . ASP A 1 195 ? -30.296 -0.308 -2.668 1.00 90.06 195 ASP A CA 1
ATOM 1569 C C . ASP A 1 195 ? -29.576 0.232 -1.430 1.00 90.06 195 ASP A C 1
ATOM 1571 O O . ASP A 1 195 ? -28.567 -0.312 -0.981 1.00 90.06 195 ASP A O 1
ATOM 1575 N N . LYS A 1 196 ? -30.127 1.258 -0.787 1.00 89.44 196 LYS A N 1
ATOM 1576 C CA . LYS A 1 196 ? -29.727 1.664 0.563 1.00 89.44 196 LYS A CA 1
ATOM 1577 C C . LYS A 1 196 ? -30.683 1.050 1.582 1.00 89.44 196 LYS A C 1
ATOM 1579 O O . LYS A 1 196 ? -31.857 1.419 1.613 1.00 89.44 196 LYS A O 1
ATOM 1584 N N . LYS A 1 197 ? -30.180 0.144 2.424 1.00 89.69 197 LYS A N 1
ATOM 1585 C CA . LYS A 1 197 ? -30.963 -0.614 3.418 1.00 89.69 197 LYS A CA 1
ATOM 1586 C C . LYS A 1 197 ? -30.501 -0.277 4.836 1.00 89.69 197 LYS A C 1
ATOM 1588 O O . LYS A 1 197 ? -29.315 -0.378 5.139 1.00 89.69 197 LYS A O 1
ATOM 1593 N N . ASN A 1 198 ? -31.433 0.100 5.709 1.00 85.62 198 ASN A N 1
ATOM 1594 C CA . ASN A 1 198 ? -31.171 0.319 7.133 1.00 85.62 198 ASN A CA 1
ATOM 1595 C C . ASN A 1 198 ? -31.810 -0.807 7.950 1.00 85.62 198 ASN A C 1
ATOM 1597 O O . ASN A 1 198 ? -33.008 -1.066 7.826 1.00 85.62 198 ASN A O 1
ATOM 1601 N N . TRP A 1 199 ? -31.014 -1.449 8.792 1.00 85.25 199 TRP A N 1
ATOM 1602 C CA . TRP A 1 199 ? -31.384 -2.575 9.640 1.00 85.25 199 TRP A CA 1
ATOM 1603 C C . TRP A 1 199 ? -31.224 -2.200 11.112 1.00 85.25 199 TRP A C 1
ATOM 1605 O O . TRP A 1 199 ? -30.333 -1.423 11.453 1.00 85.25 199 TRP A O 1
ATOM 1615 N N . VAL A 1 200 ? -32.029 -2.795 11.991 1.00 81.06 200 VAL A N 1
ATOM 1616 C CA . VAL A 1 200 ? -31.884 -2.673 13.447 1.00 81.06 200 VAL A CA 1
ATOM 1617 C C . VAL A 1 200 ? -31.860 -4.048 14.121 1.00 81.06 200 VAL A C 1
ATOM 1619 O O . VAL A 1 200 ? -32.611 -4.947 13.732 1.00 81.06 200 VAL A O 1
ATOM 1622 N N . THR A 1 201 ? -30.977 -4.205 15.107 1.00 79.81 201 THR A N 1
ATOM 1623 C CA . THR A 1 201 ? -30.823 -5.385 15.982 1.00 79.81 201 THR A CA 1
ATOM 1624 C C . THR A 1 201 ? -30.532 -4.925 17.414 1.00 79.81 201 THR A C 1
ATOM 1626 O O . THR A 1 201 ? -30.064 -3.804 17.592 1.00 79.81 201 THR A O 1
ATOM 1629 N N . LEU A 1 202 ? -30.783 -5.754 18.433 1.00 74.38 202 LEU A N 1
ATOM 1630 C CA . LEU A 1 202 ? -30.435 -5.413 19.820 1.00 74.38 202 LEU A CA 1
ATOM 1631 C C . LEU A 1 202 ? -28.913 -5.484 20.013 1.00 74.38 202 LEU A C 1
ATOM 1633 O O . LEU A 1 202 ? -28.291 -4.499 20.384 1.00 74.38 202 LEU A O 1
ATOM 1637 N N . VAL A 1 203 ? -28.282 -6.609 19.663 1.00 74.50 203 VAL A N 1
ATOM 1638 C CA . VAL A 1 203 ? -26.820 -6.778 19.730 1.00 74.50 203 VAL A CA 1
ATOM 1639 C C . VAL A 1 203 ? -26.272 -7.146 18.351 1.00 74.50 203 VAL A C 1
ATOM 1641 O O . VAL A 1 203 ? -26.793 -8.041 17.683 1.00 74.50 203 VAL A O 1
ATOM 1644 N N . ASP A 1 204 ? -25.212 -6.464 17.906 1.00 74.50 204 ASP A N 1
ATOM 1645 C CA . ASP A 1 204 ? -24.467 -6.831 16.694 1.00 74.50 204 ASP A CA 1
ATOM 1646 C C . ASP A 1 204 ? -23.281 -7.732 17.060 1.00 74.50 204 ASP A C 1
ATOM 1648 O O . ASP A 1 204 ? -22.196 -7.258 17.407 1.00 74.50 204 ASP A O 1
ATOM 1652 N N . THR A 1 205 ? -23.494 -9.044 16.964 1.00 72.38 205 THR A N 1
ATOM 1653 C CA . THR A 1 205 ? -22.493 -10.081 17.274 1.00 72.38 205 THR A CA 1
ATOM 1654 C C . THR A 1 205 ? -21.370 -10.186 16.241 1.00 72.38 205 THR A C 1
ATOM 1656 O O . THR A 1 205 ? -20.470 -11.003 16.398 1.00 72.38 205 THR A O 1
ATOM 1659 N N . VAL A 1 206 ? -21.443 -9.436 15.137 1.00 70.50 206 VAL A N 1
ATOM 1660 C CA . VAL A 1 206 ? -20.397 -9.423 14.105 1.00 70.50 206 VAL A CA 1
ATOM 1661 C C . VAL A 1 206 ? -19.407 -8.276 14.349 1.00 70.50 206 VAL A C 1
ATOM 1663 O O . VAL A 1 206 ? -18.238 -8.424 14.011 1.00 70.50 206 VAL A O 1
ATOM 1666 N N . LEU A 1 207 ? -19.833 -7.157 14.957 1.00 63.53 207 LEU A N 1
ATOM 1667 C CA . LEU A 1 207 ? -18.911 -6.115 15.447 1.00 63.53 207 LEU A CA 1
ATOM 1668 C C . LEU A 1 207 ? -18.346 -6.425 16.834 1.00 63.53 207 LEU A C 1
ATOM 1670 O O . LEU A 1 207 ? -17.234 -6.011 17.142 1.00 63.53 207 LEU A O 1
ATOM 1674 N N . ASN A 1 208 ? -19.119 -7.118 17.668 1.00 64.94 208 ASN A N 1
ATOM 1675 C CA . ASN A 1 208 ? -18.749 -7.378 19.048 1.00 64.94 208 ASN A CA 1
ATOM 1676 C C . ASN A 1 208 ? -18.520 -8.872 19.257 1.00 64.94 208 ASN A C 1
ATOM 1678 O O . ASN A 1 208 ? -19.448 -9.673 19.130 1.00 64.94 208 ASN A O 1
ATOM 1682 N N . THR A 1 209 ? -17.292 -9.241 19.615 1.00 65.31 209 THR A N 1
ATOM 1683 C CA . THR A 1 209 ? -16.975 -10.603 20.048 1.00 65.31 209 THR A CA 1
ATOM 1684 C C . THR A 1 209 ? -17.681 -10.869 21.367 1.00 65.31 209 THR A C 1
ATOM 1686 O O . THR A 1 209 ? -17.428 -10.173 22.345 1.00 65.31 209 THR A O 1
ATOM 1689 N N . ILE A 1 210 ? -18.558 -11.870 21.401 1.00 68.12 210 ILE A N 1
ATOM 1690 C CA . ILE A 1 210 ? -19.224 -12.302 22.630 1.00 68.12 210 ILE A CA 1
ATOM 1691 C C . ILE A 1 210 ? -18.380 -13.400 23.281 1.00 68.12 210 ILE A C 1
ATOM 1693 O O . ILE A 1 210 ? -18.209 -14.465 22.688 1.00 68.12 210 ILE A O 1
ATOM 1697 N N . TYR A 1 211 ? -17.827 -13.130 24.460 1.00 60.09 211 TYR A N 1
ATOM 1698 C CA . TYR A 1 211 ? -16.917 -14.032 25.177 1.00 60.09 211 TYR A CA 1
ATOM 1699 C C . TYR A 1 211 ? -17.250 -14.183 26.665 1.00 60.09 211 TYR A C 1
ATOM 1701 O O . TYR A 1 211 ? -16.862 -15.192 27.241 1.00 60.09 211 TYR A O 1
ATOM 1709 N N . GLY A 1 212 ? -17.947 -13.221 27.279 1.00 62.88 212 GLY A N 1
ATOM 1710 C CA . GLY A 1 212 ? -18.390 -13.356 28.666 1.00 62.88 212 GLY A CA 1
ATOM 1711 C C . GLY A 1 212 ? -19.585 -14.297 28.796 1.00 62.88 212 GLY A C 1
ATOM 1712 O O . GLY A 1 212 ? -20.162 -14.754 27.811 1.00 62.88 212 GLY A O 1
ATOM 1713 N N . ASP A 1 213 ? -20.008 -14.547 30.024 1.00 65.62 213 ASP A N 1
ATOM 1714 C CA . ASP A 1 213 ? -21.226 -15.292 30.317 1.00 65.62 213 ASP A CA 1
ATOM 1715 C C . ASP A 1 213 ? -22.466 -14.385 30.401 1.00 65.62 213 ASP A C 1
ATOM 1717 O O . ASP A 1 213 ? -23.593 -14.843 30.168 1.00 65.62 213 ASP A O 1
ATOM 1721 N N . ILE A 1 214 ? -22.273 -13.094 30.708 1.00 67.12 214 ILE A N 1
ATOM 1722 C CA . ILE A 1 214 ? -23.319 -12.059 30.747 1.00 67.12 214 ILE A CA 1
ATOM 1723 C C . ILE A 1 214 ? -22.855 -10.814 29.982 1.00 67.12 214 ILE A C 1
ATOM 1725 O O . ILE A 1 214 ? -21.780 -10.293 30.254 1.00 67.12 214 ILE A O 1
ATOM 1729 N N . ILE A 1 215 ? -23.692 -10.287 29.085 1.00 66.62 215 ILE A N 1
ATOM 1730 C CA . ILE A 1 215 ? -23.476 -9.015 28.377 1.00 66.62 215 ILE A CA 1
ATOM 1731 C C . ILE A 1 215 ? -24.261 -7.894 29.057 1.00 66.62 215 ILE A C 1
ATOM 1733 O O . ILE A 1 215 ? -25.455 -8.040 29.317 1.00 66.62 215 ILE A O 1
ATOM 1737 N N . LEU A 1 216 ? -23.611 -6.757 29.279 1.00 65.44 216 LEU A N 1
ATOM 1738 C CA . LEU A 1 216 ? -24.232 -5.503 29.699 1.00 65.44 216 LEU A CA 1
ATOM 1739 C C . LEU A 1 216 ? -24.452 -4.625 28.456 1.00 65.44 216 LEU A C 1
ATOM 1741 O O . LEU A 1 216 ? -23.515 -4.395 27.694 1.00 65.44 216 LEU A O 1
ATOM 1745 N N . VAL A 1 217 ? -25.678 -4.152 28.221 1.00 59.09 217 VAL A N 1
ATOM 1746 C CA . VAL A 1 217 ? -26.054 -3.416 26.996 1.00 59.09 217 VAL A CA 1
ATOM 1747 C C . VAL A 1 217 ? -26.694 -2.075 27.347 1.00 59.09 217 VAL A C 1
ATOM 1749 O O . VAL A 1 217 ? -27.505 -1.994 28.269 1.00 59.09 217 VAL A O 1
ATOM 1752 N N . ASP A 1 218 ? -26.342 -1.032 26.595 1.00 55.53 218 ASP A N 1
ATOM 1753 C CA . ASP A 1 218 ? -26.977 0.282 26.655 1.00 55.53 218 ASP A CA 1
ATOM 1754 C C . ASP A 1 218 ? -28.184 0.354 25.712 1.00 55.53 218 ASP A C 1
ATOM 1756 O O . ASP A 1 218 ? -28.031 0.368 24.491 1.00 55.53 218 ASP A O 1
ATOM 1760 N N . ASN A 1 219 ? -29.395 0.411 26.271 1.00 54.31 219 ASN A N 1
ATOM 1761 C CA . ASN A 1 219 ? -30.639 0.423 25.500 1.00 54.31 219 ASN A CA 1
ATOM 1762 C C . ASN A 1 219 ? -30.954 1.768 24.810 1.00 54.31 219 ASN A C 1
ATOM 1764 O O . ASN A 1 219 ? -31.781 1.784 23.891 1.00 54.31 219 ASN A O 1
ATOM 1768 N N . GLU A 1 220 ? -30.302 2.871 25.193 1.00 51.03 220 GLU A N 1
ATOM 1769 C CA . GLU A 1 220 ? -30.537 4.205 24.621 1.00 51.03 220 GLU A CA 1
ATOM 1770 C C . GLU A 1 220 ? -29.416 4.665 23.677 1.00 51.03 220 GLU A C 1
ATOM 1772 O O . GLU A 1 220 ? -29.666 5.452 22.753 1.00 51.03 220 GLU A O 1
ATOM 1777 N N . GLN A 1 221 ? -28.201 4.134 23.838 1.00 51.81 221 GLN A N 1
ATOM 1778 C CA . GLN A 1 221 ? -27.083 4.404 22.938 1.00 51.81 221 GLN A CA 1
ATOM 1779 C C . GLN A 1 221 ? -26.961 3.348 21.833 1.00 51.81 221 GLN A C 1
ATOM 1781 O O . GLN A 1 221 ? -26.935 2.141 22.072 1.00 51.81 221 GLN A O 1
ATOM 1786 N N . PHE A 1 222 ? -26.822 3.820 20.590 1.00 65.19 222 PHE A N 1
ATOM 1787 C CA . PHE A 1 222 ? -26.685 2.956 19.421 1.00 65.19 222 PHE A CA 1
ATOM 1788 C C . PHE A 1 222 ? -25.328 3.106 18.737 1.00 65.19 222 PHE A C 1
ATOM 1790 O O . PHE A 1 222 ? -24.858 4.218 18.495 1.00 65.19 222 PHE A O 1
ATOM 1797 N N . SER A 1 223 ? -24.773 1.975 18.321 1.00 69.31 223 SER A N 1
ATOM 1798 C CA . SER A 1 223 ? -23.651 1.850 17.399 1.00 69.31 223 SER A CA 1
ATOM 1799 C C . SER A 1 223 ? -24.151 1.534 15.985 1.00 69.31 223 SER A C 1
ATOM 1801 O O . SER A 1 223 ? -25.222 0.949 15.803 1.00 69.31 223 SER A O 1
ATOM 1803 N N . GLN A 1 224 ? -23.399 1.948 14.961 1.00 78.31 224 GLN A N 1
ATOM 1804 C CA . GLN A 1 224 ? -23.755 1.716 13.559 1.00 78.31 224 GLN A CA 1
ATOM 1805 C C . GLN A 1 224 ? -22.617 1.028 12.806 1.00 78.31 224 GLN A C 1
ATOM 1807 O O . GLN A 1 224 ? -21.497 1.536 12.779 1.00 78.31 224 GLN A O 1
ATOM 1812 N N . ARG A 1 225 ? -22.920 -0.079 12.120 1.00 80.00 225 ARG A N 1
ATOM 1813 C CA . ARG A 1 225 ? -22.036 -0.680 11.115 1.00 80.00 225 ARG A CA 1
ATOM 1814 C C . ARG A 1 225 ? -22.530 -0.352 9.719 1.00 80.00 225 ARG A C 1
ATOM 1816 O O . ARG A 1 225 ? -23.683 -0.626 9.402 1.00 80.00 225 ARG A O 1
ATOM 1823 N N . ASN A 1 226 ? -21.635 0.109 8.852 1.00 82.56 226 ASN A N 1
ATOM 1824 C CA . ASN A 1 226 ? -21.895 0.196 7.418 1.00 82.56 226 ASN A CA 1
ATOM 1825 C C . ASN A 1 226 ? -21.143 -0.914 6.682 1.00 82.56 226 ASN A C 1
ATOM 1827 O O . ASN A 1 226 ? -19.969 -1.144 6.957 1.00 82.56 226 ASN A O 1
ATOM 1831 N N . TYR A 1 227 ? -21.796 -1.582 5.738 1.00 81.50 227 TYR A N 1
ATOM 1832 C CA . TYR A 1 227 ? -21.136 -2.504 4.817 1.00 81.50 227 TYR A CA 1
ATOM 1833 C C . TYR A 1 227 ? -21.764 -2.433 3.427 1.00 81.50 227 TYR A C 1
ATOM 1835 O O . TYR A 1 227 ? -22.900 -1.989 3.247 1.00 81.50 227 TYR A O 1
ATOM 1843 N N . VAL A 1 228 ? -20.993 -2.852 2.431 1.00 82.81 228 VAL A N 1
ATOM 1844 C CA . VAL A 1 228 ? -21.375 -2.820 1.021 1.00 82.81 228 VAL A CA 1
ATOM 1845 C C . VAL A 1 228 ? -21.487 -4.256 0.531 1.00 82.81 228 VAL A C 1
ATOM 1847 O O . VAL A 1 228 ? -20.611 -5.070 0.811 1.00 82.81 228 VAL A O 1
ATOM 1850 N N . VAL A 1 229 ? -22.575 -4.561 -0.165 1.00 85.12 229 VAL A N 1
ATOM 1851 C CA . VAL A 1 229 ? -22.759 -5.818 -0.886 1.00 85.12 229 VAL A CA 1
ATOM 1852 C C . VAL A 1 229 ? -22.571 -5.518 -2.361 1.00 85.12 229 VAL A C 1
ATOM 1854 O O . VAL A 1 229 ? -23.197 -4.608 -2.910 1.00 85.12 229 VAL A O 1
ATOM 1857 N N . ILE A 1 230 ? -21.658 -6.265 -2.959 1.00 84.81 230 ILE A N 1
ATOM 1858 C CA . ILE A 1 230 ? -21.329 -6.194 -4.372 1.00 84.81 230 ILE A CA 1
ATOM 1859 C C . ILE A 1 230 ? -22.325 -7.049 -5.153 1.00 84.81 230 ILE A C 1
ATOM 1861 O O . ILE A 1 230 ? -22.672 -8.144 -4.712 1.00 84.81 230 ILE A O 1
ATOM 1865 N N . ASP A 1 231 ? -22.761 -6.541 -6.302 1.00 82.75 231 ASP A N 1
ATOM 1866 C CA . ASP A 1 231 ? -23.671 -7.250 -7.193 1.00 82.75 231 ASP A CA 1
ATOM 1867 C C . ASP A 1 231 ? -23.006 -8.491 -7.790 1.00 82.75 231 ASP A C 1
ATOM 1869 O O . ASP A 1 231 ? -21.817 -8.499 -8.121 1.00 82.75 231 ASP A O 1
ATOM 1873 N N . SER A 1 232 ? -23.775 -9.568 -7.898 1.00 83.62 232 SER A N 1
ATOM 1874 C CA . SER A 1 232 ? -23.271 -10.863 -8.336 1.00 83.62 232 SER A CA 1
ATOM 1875 C C . SER A 1 232 ? -24.267 -11.586 -9.232 1.00 83.62 232 SER A C 1
ATOM 1877 O O . SER A 1 232 ? -25.487 -11.518 -9.084 1.00 83.62 232 SER A O 1
ATOM 1879 N N . LEU A 1 233 ? -23.724 -12.306 -10.205 1.00 77.81 233 LEU A N 1
ATOM 1880 C CA . LEU A 1 233 ? -24.482 -13.161 -11.101 1.00 77.81 233 LEU A CA 1
ATOM 1881 C C . LEU A 1 233 ? -24.946 -14.432 -10.372 1.00 77.81 233 LEU A C 1
ATOM 1883 O O . LEU A 1 233 ? -24.471 -14.790 -9.301 1.00 77.81 233 LEU A O 1
ATOM 1887 N N . THR A 1 234 ? -25.842 -15.201 -10.997 1.00 79.06 234 THR A N 1
ATOM 1888 C CA . THR A 1 234 ? -26.395 -16.450 -10.416 1.00 79.06 234 THR A CA 1
ATOM 1889 C C . THR A 1 234 ? -25.365 -17.551 -10.109 1.00 79.06 234 THR A C 1
ATOM 1891 O O . THR A 1 234 ? -25.727 -18.599 -9.575 1.00 79.06 234 THR A O 1
ATOM 1894 N N . ASN A 1 235 ? -24.113 -17.356 -10.514 1.00 75.50 235 ASN A N 1
ATOM 1895 C CA . ASN A 1 235 ? -22.968 -18.222 -10.256 1.00 75.50 235 ASN A CA 1
ATOM 1896 C C . ASN A 1 235 ? -21.996 -17.642 -9.206 1.00 75.50 235 ASN A C 1
ATOM 1898 O O . ASN A 1 235 ? -20.893 -18.168 -9.097 1.00 75.50 235 ASN A O 1
ATOM 1902 N N . ASP A 1 236 ? -22.409 -16.608 -8.464 1.00 74.06 236 ASP A N 1
ATOM 1903 C CA . ASP A 1 236 ? -21.640 -15.864 -7.451 1.00 74.06 236 ASP A CA 1
ATOM 1904 C C . ASP A 1 236 ? -20.441 -15.062 -8.002 1.00 74.06 236 ASP A C 1
ATOM 1906 O O . ASP A 1 236 ? -19.619 -14.563 -7.232 1.00 74.06 236 ASP A O 1
ATOM 1910 N N . ASP A 1 237 ? -20.341 -14.897 -9.326 1.00 70.56 237 ASP A N 1
ATOM 1911 C CA . ASP A 1 237 ? -19.337 -14.016 -9.927 1.00 70.56 237 ASP A CA 1
ATOM 1912 C C . ASP A 1 237 ? -19.773 -12.553 -9.804 1.00 70.56 237 ASP A C 1
ATOM 1914 O O . ASP A 1 237 ? -20.908 -12.196 -10.118 1.00 70.56 237 ASP A O 1
ATOM 1918 N N . GLU A 1 238 ? -18.845 -11.701 -9.385 1.00 82.12 238 GLU A N 1
ATOM 1919 C CA . GLU A 1 238 ? -19.047 -10.263 -9.232 1.00 82.12 238 GLU A CA 1
ATOM 1920 C C . GLU A 1 238 ? -19.333 -9.559 -10.568 1.00 82.12 238 GLU A C 1
ATOM 1922 O O . GLU A 1 238 ? -18.638 -9.762 -11.569 1.00 82.12 238 GLU A O 1
ATOM 1927 N N . VAL A 1 239 ? -20.325 -8.668 -10.557 1.00 78.06 239 VAL A N 1
ATOM 1928 C CA . VAL A 1 239 ? -20.617 -7.763 -11.669 1.00 78.06 239 VAL A CA 1
ATOM 1929 C C . VAL A 1 239 ? -19.635 -6.594 -11.620 1.00 78.06 239 VAL A C 1
ATOM 1931 O O . VAL A 1 239 ? -19.573 -5.850 -10.641 1.00 78.06 239 VAL A O 1
ATOM 1934 N N . ARG A 1 240 ? -18.858 -6.418 -12.694 1.00 75.81 240 ARG A N 1
ATOM 1935 C CA . ARG A 1 240 ? -17.861 -5.345 -12.816 1.00 75.81 240 ARG A CA 1
ATOM 1936 C C . ARG A 1 240 ? -18.120 -4.488 -14.043 1.00 75.81 240 ARG A C 1
ATOM 1938 O O . ARG A 1 240 ? -18.357 -5.022 -15.127 1.00 75.81 240 ARG A O 1
ATOM 1945 N N . ALA A 1 241 ? -17.983 -3.177 -13.890 1.00 69.75 241 ALA A N 1
ATOM 1946 C CA . ALA A 1 241 ? -17.737 -2.286 -15.012 1.00 69.75 241 ALA A CA 1
ATOM 1947 C C . ALA A 1 241 ? -16.319 -2.556 -15.541 1.00 69.75 241 ALA A C 1
ATOM 1949 O O . ALA A 1 241 ? -15.392 -2.742 -14.754 1.00 69.75 241 ALA A O 1
ATOM 1950 N N . LYS A 1 242 ? -16.147 -2.619 -16.864 1.00 73.19 242 LYS A N 1
ATOM 1951 C CA . LYS A 1 242 ? -14.864 -2.902 -17.525 1.00 73.19 242 LYS A CA 1
ATOM 1952 C C . LYS A 1 242 ? -14.608 -1.859 -18.604 1.00 73.19 242 LYS A C 1
ATOM 1954 O O . LYS A 1 242 ? -15.495 -1.613 -19.415 1.00 73.19 242 LYS A O 1
ATOM 1959 N N . ARG A 1 243 ? -13.381 -1.344 -18.674 1.00 62.41 243 ARG A N 1
ATOM 1960 C CA . ARG A 1 243 ? -12.894 -0.526 -19.797 1.00 62.41 243 ARG A CA 1
ATOM 1961 C C . ARG A 1 243 ? -11.553 -1.049 -20.301 1.00 62.41 243 ARG A C 1
ATOM 1963 O O . ARG A 1 243 ? -10.757 -1.556 -19.507 1.00 62.41 243 ARG A O 1
ATOM 1970 N N . LYS A 1 244 ? -11.331 -0.977 -21.617 1.00 61.25 244 LYS A N 1
ATOM 1971 C CA . LYS A 1 244 ? -10.067 -1.341 -22.267 1.00 61.25 244 LYS A CA 1
ATOM 1972 C C . LYS A 1 244 ? -9.621 -0.171 -23.139 1.00 61.25 244 LYS A C 1
ATOM 1974 O O . LYS A 1 244 ? -10.350 0.189 -24.044 1.00 61.25 244 LYS A O 1
ATOM 1979 N N . VAL A 1 245 ? -8.426 0.349 -22.886 1.00 55.91 245 VAL A N 1
ATOM 1980 C CA . VAL A 1 245 ? -7.863 1.511 -23.586 1.00 55.91 245 VAL A CA 1
ATOM 1981 C C . VAL A 1 245 ? -6.530 1.125 -24.216 1.00 55.91 245 VAL A C 1
ATOM 1983 O O . VAL A 1 245 ? -5.748 0.390 -23.603 1.00 55.91 245 VAL A O 1
ATOM 1986 N N . LYS A 1 246 ? -6.276 1.602 -25.438 1.00 59.31 246 LYS A N 1
ATOM 1987 C CA . LYS A 1 246 ? -5.007 1.429 -26.155 1.00 59.31 246 LYS A CA 1
ATOM 1988 C C . LYS A 1 246 ? -4.258 2.757 -26.196 1.00 59.31 246 LYS A C 1
ATOM 1990 O O . LYS A 1 246 ? -4.707 3.687 -26.852 1.00 59.31 246 LYS A O 1
ATOM 1995 N N . TYR A 1 247 ? -3.095 2.825 -25.557 1.00 59.41 247 TYR A N 1
ATOM 1996 C CA . TYR A 1 247 ? -2.207 3.986 -25.648 1.00 59.41 247 TYR A CA 1
ATOM 1997 C C . TYR A 1 247 ? -1.065 3.707 -26.628 1.00 59.41 247 TYR A C 1
ATOM 1999 O O . TYR A 1 247 ? -0.411 2.670 -26.521 1.00 59.41 247 TYR A O 1
ATOM 2007 N N . LYS A 1 248 ? -0.797 4.628 -27.561 1.00 59.53 248 LYS A N 1
ATOM 2008 C CA . LYS A 1 248 ? 0.435 4.635 -28.367 1.00 59.53 248 LYS A CA 1
ATOM 2009 C C . LYS A 1 248 ? 1.439 5.561 -27.691 1.00 59.53 248 LYS A C 1
ATOM 2011 O O . LYS A 1 248 ? 1.255 6.771 -27.693 1.00 59.53 248 LYS A O 1
ATOM 2016 N N . VAL A 1 249 ? 2.488 5.003 -27.099 1.00 62.62 249 VAL A N 1
ATOM 2017 C CA . VAL A 1 249 ? 3.492 5.784 -26.368 1.00 62.62 249 VAL A CA 1
ATOM 2018 C C . VAL A 1 249 ? 4.807 5.763 -27.137 1.00 62.62 249 VAL A C 1
ATOM 2020 O O . VAL A 1 249 ? 5.304 4.695 -27.495 1.00 62.62 249 VAL A O 1
ATOM 2023 N N . LYS A 1 250 ? 5.381 6.940 -27.400 1.00 69.88 250 LYS A N 1
ATOM 2024 C CA . LYS A 1 250 ? 6.677 7.053 -28.078 1.00 69.88 250 LYS A CA 1
ATOM 2025 C C . LYS A 1 250 ? 7.784 6.427 -27.225 1.00 69.88 250 LYS A C 1
ATOM 2027 O O . LYS A 1 250 ? 7.931 6.751 -26.047 1.00 69.88 250 LYS A O 1
ATOM 2032 N N . SER A 1 251 ? 8.572 5.561 -27.846 1.00 76.44 251 SER A N 1
ATOM 2033 C CA . SER A 1 251 ? 9.696 4.845 -27.262 1.00 76.44 251 SER A CA 1
ATOM 2034 C C . SER A 1 251 ? 10.976 5.167 -28.022 1.00 76.44 251 SER A C 1
ATOM 2036 O O . SER A 1 251 ? 11.078 4.926 -29.225 1.00 76.44 251 SER A O 1
ATOM 2038 N N . THR A 1 252 ? 11.954 5.701 -27.297 1.00 77.69 252 THR A N 1
ATOM 2039 C CA . THR A 1 252 ? 13.259 6.105 -27.823 1.00 77.69 252 THR A CA 1
ATOM 2040 C C . THR A 1 252 ? 14.330 5.168 -27.273 1.00 77.69 252 THR A C 1
ATOM 2042 O O . THR A 1 252 ? 14.527 5.099 -26.052 1.00 77.69 252 THR A O 1
ATOM 2045 N N . TYR A 1 253 ? 15.023 4.446 -28.154 1.00 75.75 253 TYR A N 1
ATOM 2046 C CA . TYR A 1 253 ? 15.946 3.365 -27.795 1.00 75.75 253 TYR A CA 1
ATOM 2047 C C . TYR A 1 253 ? 17.136 3.263 -28.763 1.00 75.75 253 TYR A C 1
ATOM 2049 O O . TYR A 1 253 ? 17.193 3.928 -29.791 1.00 75.75 253 TYR A O 1
ATOM 2057 N N . ILE A 1 254 ? 18.116 2.423 -28.427 1.00 73.75 254 ILE A N 1
ATOM 2058 C CA . ILE A 1 254 ? 19.230 2.060 -29.317 1.00 73.75 254 ILE A CA 1
ATOM 2059 C C . ILE A 1 254 ? 18.939 0.654 -29.839 1.00 73.75 254 ILE A C 1
ATOM 2061 O O . ILE A 1 254 ? 18.692 -0.243 -29.033 1.00 73.75 254 ILE A O 1
ATOM 2065 N N . SER A 1 255 ? 18.950 0.451 -31.161 1.00 65.31 255 SER A N 1
ATOM 2066 C CA . SER A 1 255 ? 18.761 -0.888 -31.740 1.00 65.31 255 SER A CA 1
ATOM 2067 C C . SER A 1 255 ? 19.844 -1.855 -31.266 1.00 65.31 255 SER A C 1
ATOM 2069 O O . SER A 1 255 ? 21.022 -1.505 -31.213 1.00 65.31 255 SER A O 1
ATOM 2071 N N . ASP A 1 256 ? 19.445 -3.099 -30.993 1.00 58.88 256 ASP A N 1
ATOM 2072 C CA . ASP A 1 256 ? 20.356 -4.199 -30.665 1.00 58.88 256 ASP A CA 1
ATOM 2073 C C . ASP A 1 256 ? 21.352 -4.523 -31.797 1.00 58.88 256 ASP A C 1
ATOM 2075 O O . ASP A 1 256 ? 22.433 -5.064 -31.522 1.00 58.88 256 ASP A O 1
ATOM 2079 N N . ASP A 1 257 ? 20.993 -4.186 -33.041 1.00 54.53 257 ASP A N 1
ATOM 2080 C CA . ASP A 1 257 ? 21.764 -4.461 -34.259 1.00 54.53 257 ASP A CA 1
ATOM 2081 C C . ASP A 1 257 ? 22.712 -3.302 -34.637 1.00 54.53 257 ASP A C 1
ATOM 2083 O O . ASP A 1 257 ? 23.780 -3.541 -35.190 1.00 54.53 257 ASP A O 1
ATOM 2087 N N . ASP A 1 258 ? 22.385 -2.056 -34.270 1.00 58.66 258 ASP A N 1
ATOM 2088 C CA . ASP A 1 258 ? 23.115 -0.843 -34.695 1.00 58.66 258 ASP A CA 1
ATOM 2089 C C . ASP A 1 258 ? 23.851 -0.124 -33.557 1.00 58.66 258 ASP A C 1
ATOM 2091 O O . ASP A 1 258 ? 24.257 1.028 -33.691 1.00 58.66 258 ASP A O 1
ATOM 2095 N N . ALA A 1 259 ? 24.069 -0.802 -32.429 1.00 57.59 259 ALA A N 1
ATOM 2096 C CA . ALA A 1 259 ? 24.545 -0.196 -31.190 1.00 57.59 259 ALA A CA 1
ATOM 2097 C C . ALA A 1 259 ? 26.017 0.267 -31.232 1.00 57.59 259 ALA A C 1
ATOM 2099 O O . ALA A 1 259 ? 26.859 -0.284 -30.528 1.00 57.59 259 ALA A O 1
ATOM 2100 N N . LEU A 1 260 ? 26.320 1.297 -32.034 1.00 58.38 260 LEU A N 1
ATOM 2101 C CA . LEU A 1 260 ? 27.600 2.013 -32.161 1.00 58.38 260 LEU A CA 1
ATOM 2102 C C . LEU A 1 260 ? 28.235 2.338 -30.813 1.00 58.38 260 LEU A C 1
ATOM 2104 O O . LEU A 1 260 ? 29.447 2.275 -30.653 1.00 58.38 260 LEU A O 1
ATOM 2108 N N . MET A 1 261 ? 27.382 2.589 -29.826 1.00 59.38 261 MET A N 1
ATOM 2109 C CA . MET A 1 261 ? 27.739 2.970 -28.468 1.00 59.38 261 MET A CA 1
ATOM 2110 C C . MET A 1 261 ? 28.130 1.785 -27.571 1.00 59.38 261 MET A C 1
ATOM 2112 O O . MET A 1 261 ? 28.324 1.979 -26.383 1.00 59.38 261 MET A O 1
ATOM 2116 N N . PHE A 1 262 ? 28.242 0.560 -28.086 1.00 63.88 262 PHE A N 1
ATOM 2117 C CA . PHE A 1 262 ? 28.772 -0.598 -27.348 1.00 63.88 262 PHE A CA 1
ATOM 2118 C C . PHE A 1 262 ? 29.746 -1.417 -28.209 1.00 63.88 262 PHE A C 1
ATOM 2120 O O . PHE A 1 262 ? 29.917 -2.615 -27.982 1.00 63.88 262 PHE A O 1
ATOM 2127 N N . LYS A 1 263 ? 30.346 -0.796 -29.232 1.00 71.69 263 LYS A N 1
ATOM 2128 C CA . LYS A 1 263 ? 31.238 -1.452 -30.194 1.00 71.69 263 LYS A CA 1
ATOM 2129 C C . LYS A 1 263 ? 32.697 -1.217 -29.809 1.00 71.69 263 LYS A C 1
ATOM 2131 O O . LYS A 1 263 ? 33.115 -0.078 -29.645 1.00 71.69 263 LYS A O 1
ATOM 2136 N N . GLU A 1 264 ? 33.477 -2.286 -29.715 1.00 77.06 264 GLU A N 1
ATOM 2137 C CA . GLU A 1 264 ? 34.934 -2.226 -29.852 1.00 77.06 264 GLU A CA 1
ATOM 2138 C C . GLU A 1 264 ? 35.261 -2.690 -31.274 1.00 77.06 264 GLU A C 1
ATOM 2140 O O . GLU A 1 264 ? 34.850 -3.795 -31.650 1.00 77.06 264 GLU A O 1
ATOM 2145 N N . SER A 1 265 ? 35.927 -1.837 -32.064 1.00 80.00 265 SER A N 1
ATOM 2146 C CA . SER A 1 265 ? 36.311 -2.173 -33.442 1.00 80.00 265 SER A CA 1
ATOM 2147 C C . SER A 1 265 ? 37.137 -3.455 -33.449 1.00 80.00 265 SER A C 1
ATOM 2149 O O . SER A 1 265 ? 37.976 -3.659 -32.569 1.00 80.00 265 SER A O 1
ATOM 2151 N N . THR A 1 266 ? 36.884 -4.328 -34.419 1.00 84.62 266 THR A N 1
ATOM 2152 C CA . THR A 1 266 ? 37.797 -5.434 -34.724 1.00 84.62 266 THR A CA 1
ATOM 2153 C C . THR A 1 266 ? 38.473 -5.280 -36.078 1.00 84.62 266 THR A C 1
ATOM 2155 O O . THR A 1 266 ? 39.196 -6.188 -36.446 1.00 84.62 266 THR A O 1
ATOM 2158 N N . ASP A 1 267 ? 38.212 -4.193 -36.805 1.00 86.25 267 ASP A N 1
ATOM 2159 C CA . ASP A 1 267 ? 38.882 -3.833 -38.062 1.00 86.25 267 ASP A CA 1
ATOM 2160 C C . ASP A 1 267 ? 40.179 -3.085 -37.735 1.00 86.25 267 ASP A C 1
ATOM 2162 O O . ASP A 1 267 ? 40.233 -1.856 -37.746 1.00 86.25 267 ASP A O 1
ATOM 2166 N N . CYS A 1 268 ? 41.189 -3.823 -37.278 1.00 88.38 268 CYS A N 1
ATOM 2167 C CA . CYS A 1 268 ? 42.347 -3.230 -36.602 1.00 88.38 268 CYS A CA 1
ATOM 2168 C C . CYS A 1 268 ? 43.422 -2.709 -37.556 1.00 88.38 268 CYS A C 1
ATOM 2170 O O . CYS A 1 268 ? 44.296 -1.950 -37.145 1.00 88.38 268 CYS A O 1
ATOM 2172 N N . ASN A 1 269 ? 43.320 -3.027 -38.842 1.00 88.56 269 ASN A N 1
ATOM 2173 C CA . ASN A 1 269 ? 44.063 -2.330 -39.883 1.00 88.56 269 ASN A CA 1
ATOM 2174 C C . ASN A 1 269 ? 43.251 -1.194 -40.533 1.00 88.56 269 ASN A C 1
ATOM 2176 O O . ASN A 1 269 ? 43.791 -0.512 -41.392 1.00 88.56 269 ASN A O 1
ATOM 2180 N N . ASP A 1 270 ? 42.004 -0.934 -40.129 1.00 87.75 270 ASP A N 1
ATOM 2181 C CA . ASP A 1 270 ? 41.150 0.132 -40.681 1.00 87.75 270 ASP A CA 1
ATOM 2182 C C . ASP A 1 270 ? 41.008 0.035 -42.215 1.00 87.75 270 ASP A C 1
ATOM 2184 O O . ASP A 1 270 ? 41.245 0.990 -42.964 1.00 87.75 270 ASP A O 1
ATOM 2188 N N . ASN A 1 271 ? 40.681 -1.161 -42.718 1.00 87.31 271 ASN A N 1
ATOM 2189 C CA . ASN A 1 271 ? 40.581 -1.440 -44.155 1.00 87.31 271 ASN A CA 1
ATOM 2190 C C . ASN A 1 271 ? 39.139 -1.690 -44.651 1.00 87.31 271 ASN A C 1
ATOM 2192 O O . ASN A 1 271 ? 38.917 -1.890 -45.857 1.00 87.31 271 ASN A O 1
ATOM 2196 N N . TYR A 1 272 ? 38.159 -1.657 -43.746 1.00 86.12 272 TYR A N 1
ATOM 2197 C CA . TYR A 1 272 ? 36.729 -1.900 -43.964 1.00 86.12 272 TYR A CA 1
ATOM 2198 C C . TYR A 1 272 ? 36.428 -3.291 -44.525 1.00 86.12 272 TYR A C 1
ATOM 2200 O O . TYR A 1 272 ? 35.533 -3.463 -45.363 1.00 86.12 272 TYR A O 1
ATOM 2208 N N . ARG A 1 273 ? 37.197 -4.300 -44.113 1.00 84.94 273 ARG A N 1
ATOM 2209 C CA . ARG A 1 273 ? 37.082 -5.660 -44.631 1.00 84.94 273 ARG A CA 1
ATOM 2210 C C . ARG A 1 273 ? 37.451 -6.696 -43.579 1.00 84.94 273 ARG A C 1
ATOM 2212 O O . ARG A 1 273 ? 38.541 -6.671 -43.036 1.00 84.94 273 ARG A O 1
ATOM 2219 N N . LYS A 1 274 ? 36.586 -7.708 -43.433 1.00 86.81 274 LYS A N 1
ATOM 2220 C CA . LYS A 1 274 ? 36.843 -8.812 -42.507 1.00 86.81 274 LYS A CA 1
ATOM 2221 C C . LYS A 1 274 ? 38.125 -9.558 -42.874 1.00 86.81 274 LYS A C 1
ATOM 2223 O O . LYS A 1 274 ? 38.213 -10.162 -43.949 1.00 86.81 274 LYS A O 1
ATOM 2228 N N . ASP A 1 275 ? 39.019 -9.641 -41.906 1.00 86.56 275 ASP A N 1
ATOM 2229 C CA . ASP A 1 275 ? 40.354 -10.179 -42.083 1.00 86.56 275 ASP A CA 1
ATOM 2230 C C . ASP A 1 275 ? 40.662 -11.418 -41.216 1.00 86.56 275 ASP A C 1
ATOM 2232 O O . ASP A 1 275 ? 40.074 -11.671 -40.161 1.00 86.56 275 ASP A O 1
ATOM 2236 N N . GLY A 1 276 ? 41.597 -12.248 -41.694 1.00 88.50 276 GLY A N 1
ATOM 2237 C CA . GLY A 1 276 ? 42.134 -13.381 -40.927 1.00 88.50 276 GLY A CA 1
ATOM 2238 C C . GLY A 1 276 ? 43.160 -12.935 -39.876 1.00 88.50 276 GLY A C 1
ATOM 2239 O O . GLY A 1 276 ? 43.670 -11.822 -39.987 1.00 88.50 276 GLY A O 1
ATOM 2240 N N . PRO A 1 277 ? 43.555 -13.805 -38.928 1.00 91.12 277 PRO A N 1
ATOM 2241 C CA . PRO A 1 277 ? 44.553 -13.454 -37.918 1.00 91.12 277 PRO A CA 1
ATOM 2242 C C . PRO A 1 277 ? 45.905 -13.137 -38.560 1.00 91.12 277 PRO A C 1
ATOM 2244 O O . PRO A 1 277 ? 46.240 -13.655 -39.635 1.00 91.12 277 PRO A O 1
ATOM 2247 N N . GLU A 1 278 ? 46.709 -12.317 -37.899 1.00 92.50 278 GLU A N 1
ATOM 2248 C CA . GLU A 1 278 ? 48.072 -12.052 -38.337 1.00 92.50 278 GLU A CA 1
ATOM 2249 C C . GLU A 1 278 ? 48.969 -13.281 -38.193 1.00 92.50 278 GLU A C 1
ATOM 2251 O O . GLU A 1 278 ? 48.903 -14.045 -37.226 1.00 92.50 278 GLU A O 1
ATOM 2256 N N . LEU A 1 279 ? 49.844 -13.478 -39.176 1.00 93.19 279 LEU A N 1
ATOM 2257 C CA . LEU A 1 279 ? 50.721 -14.641 -39.219 1.00 93.19 279 LEU A CA 1
ATOM 2258 C C . LEU A 1 279 ? 51.997 -14.401 -38.414 1.00 93.19 279 LEU A C 1
ATOM 2260 O O . LEU A 1 279 ? 52.658 -13.366 -38.542 1.00 93.19 279 LEU A O 1
ATOM 2264 N N . LYS A 1 280 ? 52.373 -15.397 -37.616 1.00 93.44 280 LYS A N 1
ATOM 2265 C CA . LYS A 1 280 ? 53.575 -15.382 -36.782 1.00 93.44 280 LYS A CA 1
ATOM 2266 C C . LYS A 1 280 ? 54.779 -15.900 -37.554 1.00 93.44 280 LYS A C 1
ATOM 2268 O O . LYS A 1 280 ? 54.665 -16.560 -38.587 1.00 93.44 280 LYS A O 1
ATOM 2273 N N . MET A 1 281 ? 55.969 -15.641 -37.026 1.00 92.00 281 MET A N 1
ATOM 2274 C CA . MET A 1 281 ? 57.218 -16.139 -37.597 1.00 92.00 281 MET A CA 1
ATOM 2275 C C . MET A 1 281 ? 57.223 -17.668 -37.763 1.00 92.00 281 MET A C 1
ATOM 2277 O O . MET A 1 281 ? 57.715 -18.165 -38.777 1.00 92.00 281 MET A O 1
ATOM 2281 N N . SER A 1 282 ? 56.643 -18.414 -36.821 1.00 92.38 282 SER A N 1
ATOM 2282 C CA . SER A 1 282 ? 56.482 -19.872 -36.903 1.00 92.38 282 SER A CA 1
ATOM 2283 C C . SER A 1 282 ? 55.632 -20.325 -38.088 1.00 92.38 282 SER A C 1
ATOM 2285 O O . SER A 1 282 ? 55.976 -21.328 -38.714 1.00 92.38 282 SER A O 1
ATOM 2287 N N . ASP A 1 283 ? 54.594 -19.574 -38.469 1.00 94.19 283 ASP A N 1
ATOM 2288 C CA . ASP A 1 283 ? 53.795 -19.885 -39.658 1.00 94.19 283 ASP A CA 1
ATOM 2289 C C . ASP A 1 283 ? 54.665 -19.812 -40.924 1.00 94.19 283 ASP A C 1
ATOM 2291 O O . ASP A 1 283 ? 54.607 -20.687 -41.792 1.00 94.19 283 ASP A O 1
ATOM 2295 N N . PHE A 1 284 ? 55.542 -18.805 -41.014 1.00 92.81 284 PHE A N 1
ATOM 2296 C CA . PHE A 1 284 ? 56.489 -18.658 -42.126 1.00 92.81 284 PHE A CA 1
ATOM 2297 C C . PHE A 1 284 ? 57.655 -19.649 -42.077 1.00 92.81 284 PHE A C 1
ATOM 2299 O O . PHE A 1 284 ? 58.129 -20.077 -43.135 1.00 92.81 284 PHE A O 1
ATOM 2306 N N . GLU A 1 285 ? 58.096 -20.069 -40.889 1.00 93.50 285 GLU A N 1
ATOM 2307 C CA . GLU A 1 285 ? 59.038 -21.181 -40.735 1.00 93.50 285 GLU A CA 1
ATOM 2308 C C . GLU A 1 285 ? 58.434 -22.476 -41.299 1.00 93.50 285 GLU A C 1
ATOM 2310 O O . GLU A 1 285 ? 59.065 -23.148 -42.124 1.00 93.50 285 GLU A O 1
ATOM 2315 N N . ASP A 1 286 ? 57.191 -22.789 -40.937 1.00 94.25 286 ASP A N 1
ATOM 2316 C CA . ASP A 1 286 ? 56.481 -23.969 -41.427 1.00 94.25 286 ASP A CA 1
ATOM 2317 C C . ASP A 1 286 ? 56.241 -23.904 -42.943 1.00 94.25 286 ASP A C 1
ATOM 2319 O O . ASP A 1 286 ? 56.476 -24.894 -43.648 1.00 94.25 286 ASP A O 1
ATOM 2323 N N . MET A 1 287 ? 55.860 -22.737 -43.477 1.00 93.81 287 MET A N 1
ATOM 2324 C CA . MET A 1 287 ? 55.750 -22.510 -44.924 1.00 93.81 287 MET A CA 1
ATOM 2325 C C . MET A 1 287 ? 57.099 -22.722 -45.634 1.00 93.81 287 MET A C 1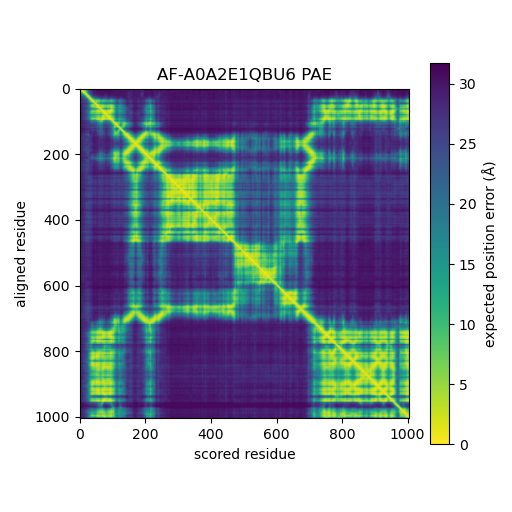
ATOM 2327 O O . MET A 1 287 ? 57.176 -23.469 -46.613 1.00 93.81 287 MET A O 1
ATOM 2331 N N . CYS A 1 288 ? 58.186 -22.150 -45.106 1.00 92.88 288 CYS A N 1
ATOM 2332 C CA . CYS A 1 288 ? 59.541 -22.309 -45.639 1.00 92.88 288 CYS A CA 1
ATOM 2333 C C . CYS A 1 288 ? 59.972 -23.783 -45.694 1.00 92.88 288 CYS A C 1
ATOM 2335 O O . CYS A 1 288 ? 60.474 -24.262 -46.718 1.00 92.88 288 CYS A O 1
ATOM 2337 N N . LEU A 1 289 ? 59.774 -24.522 -44.598 1.00 92.69 289 LEU A N 1
ATOM 2338 C CA . LEU A 1 289 ? 60.120 -25.941 -44.505 1.00 92.69 289 LEU A CA 1
ATOM 2339 C C . LEU A 1 289 ? 59.228 -26.803 -45.411 1.00 92.69 289 LEU A C 1
ATOM 2341 O O . LEU A 1 289 ? 59.722 -27.740 -46.048 1.00 92.69 289 LEU A O 1
ATOM 2345 N N . GLY A 1 290 ? 57.937 -26.473 -45.508 1.00 90.06 290 GLY A N 1
ATOM 2346 C CA . GLY A 1 290 ? 56.961 -27.140 -46.370 1.00 90.06 290 GLY A CA 1
ATOM 2347 C C . GLY A 1 290 ? 57.286 -27.023 -47.861 1.00 90.06 290 GLY A C 1
ATOM 2348 O O . GLY A 1 290 ? 57.114 -27.988 -48.612 1.00 90.06 290 GLY A O 1
ATOM 2349 N N . GLU A 1 291 ? 57.846 -25.890 -48.284 1.00 89.88 291 GLU A N 1
ATOM 2350 C CA . GLU A 1 291 ? 58.325 -25.663 -49.654 1.00 89.88 291 GLU A CA 1
ATOM 2351 C C . GLU A 1 291 ? 59.718 -26.260 -49.940 1.00 89.88 291 GLU A C 1
ATOM 2353 O O . GLU A 1 291 ? 60.234 -26.157 -51.058 1.00 89.88 291 GLU A O 1
ATOM 2358 N N . GLY A 1 292 ? 60.332 -26.928 -48.956 1.00 87.56 292 GLY A N 1
ATOM 2359 C CA . GLY A 1 292 ? 61.658 -27.538 -49.074 1.00 87.56 292 GLY A CA 1
ATOM 2360 C C . GLY A 1 292 ? 62.827 -26.564 -48.884 1.00 87.56 292 GLY A C 1
ATOM 2361 O O . GLY A 1 292 ? 63.959 -26.906 -49.241 1.00 87.56 292 GLY A O 1
ATOM 2362 N N . GLY A 1 293 ? 62.568 -25.375 -48.334 1.00 90.50 293 GLY A N 1
ATOM 2363 C CA . GLY A 1 293 ? 63.574 -24.396 -47.928 1.00 90.50 293 GLY A CA 1
ATOM 2364 C C . GLY A 1 293 ? 64.290 -24.763 -46.622 1.00 90.50 293 GLY A C 1
ATOM 2365 O O . GLY A 1 293 ? 64.069 -25.818 -46.022 1.00 90.50 293 GLY A O 1
ATOM 2366 N N . GLN A 1 294 ? 65.212 -23.903 -46.192 1.00 92.69 294 GLN A N 1
ATOM 2367 C CA . GLN A 1 294 ? 65.902 -23.991 -44.901 1.00 92.69 294 GLN A CA 1
ATOM 2368 C C . GLN A 1 294 ? 65.712 -22.683 -44.132 1.00 92.69 294 GLN A C 1
ATOM 2370 O O . GLN A 1 294 ? 66.141 -21.631 -44.605 1.00 92.69 294 GLN A O 1
ATOM 2375 N N . TRP A 1 295 ? 65.107 -22.760 -42.949 1.00 93.81 295 TRP A N 1
ATOM 2376 C CA . TRP A 1 295 ? 64.912 -21.613 -42.068 1.00 93.81 295 TRP A CA 1
ATOM 2377 C C . TRP A 1 295 ? 66.176 -21.309 -41.255 1.00 93.81 295 TRP A C 1
ATOM 2379 O O . TRP A 1 295 ? 66.823 -22.219 -40.730 1.00 93.81 295 TRP A O 1
ATOM 2389 N N . THR A 1 296 ? 66.544 -20.031 -41.165 1.00 93.69 296 THR A N 1
ATOM 2390 C CA . THR A 1 296 ? 67.625 -19.536 -40.305 1.00 93.69 296 THR A CA 1
ATOM 2391 C C . THR A 1 296 ? 67.107 -18.370 -39.475 1.00 93.69 296 THR A C 1
ATOM 2393 O O . THR A 1 296 ? 66.852 -17.293 -40.009 1.00 93.69 296 THR A O 1
ATOM 2396 N N . GLN A 1 297 ? 66.987 -18.586 -38.167 1.00 90.31 297 GLN A N 1
ATOM 2397 C CA . GLN A 1 297 ? 66.577 -17.555 -37.219 1.00 90.31 297 GLN A CA 1
ATOM 2398 C C . GLN A 1 297 ? 67.764 -16.666 -36.826 1.00 90.31 297 GLN A C 1
ATOM 2400 O O . GLN A 1 297 ? 68.841 -17.175 -36.490 1.00 90.31 297 GLN A O 1
ATOM 2405 N N . ASP A 1 298 ? 67.564 -15.350 -36.849 1.00 88.38 298 ASP A N 1
ATOM 2406 C CA . ASP A 1 298 ? 68.507 -14.375 -36.299 1.00 88.38 298 ASP A CA 1
ATOM 2407 C C . ASP A 1 298 ? 68.196 -14.147 -34.809 1.00 88.38 298 ASP A C 1
ATOM 2409 O O . ASP A 1 298 ? 67.042 -14.017 -34.409 1.00 88.38 298 ASP A O 1
ATOM 2413 N N . ALA A 1 299 ? 69.231 -14.184 -33.968 1.00 80.38 299 ALA A N 1
ATOM 2414 C CA . ALA A 1 299 ? 69.085 -14.156 -32.513 1.00 80.38 299 ALA A CA 1
ATOM 2415 C C . ALA A 1 299 ? 68.994 -12.739 -31.924 1.00 80.38 299 ALA A C 1
ATOM 2417 O O . ALA A 1 299 ? 68.605 -12.603 -30.766 1.00 80.38 299 ALA A O 1
ATOM 2418 N N . ASP A 1 300 ? 69.398 -11.719 -32.686 1.00 83.25 300 ASP A N 1
ATOM 2419 C CA . ASP A 1 300 ? 69.428 -10.322 -32.246 1.00 83.25 300 ASP A CA 1
ATOM 2420 C C . ASP A 1 300 ? 68.294 -9.493 -32.884 1.00 83.25 300 ASP A C 1
ATOM 2422 O O . ASP A 1 300 ? 67.952 -8.432 -32.363 1.00 83.25 300 ASP A O 1
ATOM 2426 N N . ASN A 1 301 ? 67.723 -9.951 -34.004 1.00 87.25 301 ASN A N 1
ATOM 2427 C CA . ASN A 1 301 ? 66.591 -9.314 -34.678 1.00 87.25 301 ASN A CA 1
ATOM 2428 C C . ASN A 1 301 ? 65.728 -10.362 -35.394 1.00 87.25 301 ASN A C 1
ATOM 2430 O O . ASN A 1 301 ? 66.096 -10.819 -36.478 1.00 87.25 301 ASN A O 1
ATOM 2434 N N . SER A 1 302 ? 64.555 -10.695 -34.851 1.00 89.25 302 SER A N 1
ATOM 2435 C CA . SER A 1 302 ? 63.702 -11.750 -35.415 1.00 89.25 302 SER A CA 1
ATOM 2436 C C . SER A 1 302 ? 63.262 -11.440 -36.851 1.00 89.25 302 SER A C 1
ATOM 2438 O O . SER A 1 302 ? 63.181 -12.354 -37.672 1.00 89.25 302 SER A O 1
ATOM 2440 N N . CYS A 1 303 ? 63.104 -10.161 -37.207 1.00 89.88 303 CYS A N 1
ATOM 2441 C CA . CYS A 1 303 ? 62.764 -9.709 -38.560 1.00 89.88 303 CYS A CA 1
ATOM 2442 C C . CYS A 1 303 ? 63.875 -9.919 -39.600 1.00 89.88 303 CYS A C 1
ATOM 2444 O O . CYS A 1 303 ? 63.606 -9.939 -40.806 1.00 89.88 303 CYS A O 1
ATOM 2446 N N . ALA A 1 304 ? 65.121 -10.100 -39.149 1.00 89.88 304 ALA A N 1
ATOM 2447 C CA . ALA A 1 304 ? 66.261 -10.440 -39.999 1.00 89.88 304 ALA A CA 1
ATOM 2448 C C . ALA A 1 304 ? 66.418 -11.955 -40.229 1.00 89.88 304 ALA A C 1
ATOM 2450 O O . ALA A 1 304 ? 67.244 -12.358 -41.055 1.00 89.88 304 ALA A O 1
ATOM 2451 N N . SER A 1 305 ? 65.620 -12.789 -39.549 1.00 92.94 305 SER A N 1
ATOM 2452 C CA . SER A 1 305 ? 65.507 -14.223 -39.847 1.00 92.94 305 SER A CA 1
ATOM 2453 C C . SER A 1 305 ? 65.136 -14.430 -41.312 1.00 92.94 305 SER A C 1
ATOM 2455 O O . SER A 1 305 ? 64.493 -13.572 -41.908 1.00 92.94 305 SER A O 1
ATOM 2457 N N . PHE A 1 306 ? 65.547 -15.534 -41.931 1.00 94.25 306 PHE A N 1
ATOM 2458 C CA . PHE A 1 306 ? 65.326 -15.740 -43.362 1.00 94.25 306 PHE A CA 1
ATOM 2459 C C . PHE A 1 306 ? 65.115 -17.208 -43.735 1.00 94.25 306 PHE A C 1
ATOM 2461 O O . PHE A 1 306 ? 65.666 -18.122 -43.117 1.00 94.25 306 PHE A O 1
ATOM 2468 N N . CYS A 1 307 ? 64.369 -17.431 -44.817 1.00 94.56 307 CYS A N 1
ATOM 2469 C CA . CYS A 1 307 ? 64.288 -18.725 -45.492 1.00 94.56 307 CYS A CA 1
ATOM 2470 C C . CYS A 1 307 ? 65.242 -18.733 -46.679 1.00 94.56 307 CYS A C 1
ATOM 2472 O O . CYS A 1 307 ? 65.190 -17.849 -47.538 1.00 94.56 307 CYS A O 1
ATOM 2474 N N . SER A 1 308 ? 66.070 -19.771 -46.760 1.00 92.75 308 SER A N 1
ATOM 2475 C CA . SER A 1 308 ? 66.897 -20.051 -47.926 1.00 92.75 308 SER A CA 1
ATOM 2476 C C . SER A 1 308 ? 66.226 -21.112 -48.793 1.00 92.75 308 SER A C 1
ATOM 2478 O O . SER A 1 308 ? 66.150 -22.282 -48.407 1.00 92.75 308 SER A O 1
ATOM 2480 N N . ASN A 1 309 ? 65.751 -20.728 -49.980 1.00 87.50 309 ASN A N 1
ATOM 2481 C CA . ASN A 1 309 ? 65.182 -21.658 -50.957 1.00 87.50 309 ASN A CA 1
ATOM 2482 C C . ASN A 1 309 ? 65.950 -21.560 -52.284 1.00 87.50 309 ASN A C 1
ATOM 2484 O O . ASN A 1 309 ? 66.100 -20.487 -52.864 1.00 87.50 309 ASN A O 1
ATOM 2488 N N . ASN A 1 310 ? 66.497 -22.684 -52.762 1.00 81.69 310 ASN A N 1
ATOM 2489 C CA . ASN A 1 310 ? 67.317 -22.760 -53.983 1.00 81.69 310 ASN A CA 1
ATOM 2490 C C . ASN A 1 310 ? 68.483 -21.739 -54.064 1.00 81.69 310 ASN A C 1
ATOM 2492 O O . ASN A 1 310 ? 68.914 -21.373 -55.159 1.00 81.69 310 ASN A O 1
ATOM 2496 N N . GLY A 1 311 ? 69.031 -21.320 -52.917 1.00 78.44 311 GLY A N 1
ATOM 2497 C CA . GLY A 1 311 ? 70.146 -20.368 -52.826 1.00 78.44 311 GLY A CA 1
ATOM 2498 C C . GLY A 1 311 ? 69.745 -18.890 -52.884 1.00 78.44 311 GLY A C 1
ATOM 2499 O O . GLY A 1 311 ? 70.620 -18.050 -53.089 1.00 78.44 311 GLY A O 1
ATOM 2500 N N . VAL A 1 312 ? 68.453 -18.582 -52.734 1.00 87.62 312 VAL A N 1
ATOM 2501 C CA . VAL A 1 312 ? 67.932 -17.227 -52.521 1.00 87.62 312 VAL A CA 1
ATOM 2502 C C . VAL A 1 312 ? 67.462 -17.121 -51.075 1.00 87.62 312 VAL A C 1
ATOM 2504 O O . VAL A 1 312 ? 66.626 -17.915 -50.645 1.00 87.62 312 VAL A O 1
ATOM 2507 N N . ASP A 1 313 ? 68.003 -16.143 -50.356 1.00 91.38 313 ASP A N 1
ATOM 2508 C CA . ASP A 1 313 ? 67.645 -15.853 -48.970 1.00 91.38 313 ASP A CA 1
ATOM 2509 C C . ASP A 1 313 ? 66.612 -14.721 -48.962 1.00 91.38 313 ASP A C 1
ATOM 2511 O O . ASP A 1 313 ? 66.867 -13.646 -49.508 1.00 91.38 313 ASP A O 1
ATOM 2515 N N . THR A 1 314 ? 65.442 -14.973 -48.379 1.00 91.50 314 THR A N 1
ATOM 2516 C CA . THR A 1 314 ? 64.374 -13.973 -48.212 1.00 91.50 314 THR A CA 1
ATOM 2517 C C . THR A 1 314 ? 64.160 -13.755 -46.721 1.00 91.50 314 THR A C 1
ATOM 2519 O O . THR A 1 314 ? 63.935 -14.733 -46.009 1.00 91.50 314 THR A O 1
ATOM 2522 N N . SER A 1 315 ? 64.283 -12.513 -46.240 1.00 93.00 315 SER A N 1
ATOM 2523 C CA . SER A 1 315 ? 64.083 -12.205 -44.817 1.00 93.00 315 SER A CA 1
ATOM 2524 C C . SER A 1 315 ? 62.615 -12.314 -44.413 1.00 93.00 315 SER A C 1
ATOM 2526 O O . SER A 1 315 ? 61.735 -12.227 -45.266 1.00 93.00 315 SER A O 1
ATOM 2528 N N . PHE A 1 316 ? 62.353 -12.459 -43.117 1.00 92.88 316 PHE A N 1
ATOM 2529 C CA . PHE A 1 316 ? 61.015 -12.543 -42.550 1.00 92.88 316 PHE A CA 1
ATOM 2530 C C . PHE A 1 316 ? 60.215 -11.262 -42.830 1.00 92.88 316 PHE A C 1
ATOM 2532 O O . PHE A 1 316 ? 59.114 -11.359 -43.356 1.00 92.88 316 PHE A O 1
ATOM 2539 N N . ASP A 1 317 ? 60.813 -10.073 -42.666 1.00 90.81 317 ASP A N 1
ATOM 2540 C CA . ASP A 1 317 ? 60.185 -8.798 -43.082 1.00 90.81 317 ASP A CA 1
ATOM 2541 C C . ASP A 1 317 ? 59.812 -8.791 -44.578 1.00 90.81 317 ASP A C 1
ATOM 2543 O O . ASP A 1 317 ? 58.716 -8.390 -44.961 1.00 90.81 317 ASP A O 1
ATOM 2547 N N . SER A 1 318 ? 60.683 -9.333 -45.441 1.00 91.25 318 SER A N 1
ATOM 2548 C CA . SER A 1 318 ? 60.376 -9.456 -46.874 1.00 91.25 318 SER A CA 1
ATOM 2549 C C . SER A 1 318 ? 59.271 -10.476 -47.152 1.00 91.25 318 SER A C 1
ATOM 2551 O O . SER A 1 318 ? 58.568 -10.352 -48.151 1.00 91.25 318 SER A O 1
ATOM 2553 N N . MET A 1 319 ? 59.126 -11.512 -46.326 1.00 93.00 319 MET A N 1
ATOM 2554 C CA . MET A 1 319 ? 58.037 -12.480 -46.461 1.00 93.00 319 MET A CA 1
ATOM 2555 C C . MET A 1 319 ? 56.703 -11.875 -46.063 1.00 93.00 319 MET A C 1
ATOM 2557 O O . MET A 1 319 ? 55.757 -12.037 -46.826 1.00 93.00 319 MET A O 1
ATOM 2561 N N . CYS A 1 320 ? 56.654 -11.146 -44.944 1.00 92.81 320 CYS A N 1
ATOM 2562 C CA . CYS A 1 320 ? 55.470 -10.407 -44.513 1.00 92.81 320 CYS A CA 1
ATOM 2563 C C . CYS A 1 320 ? 54.970 -9.488 -45.631 1.00 92.81 320 CYS A C 1
ATOM 2565 O O . CYS A 1 320 ? 53.826 -9.611 -46.065 1.00 92.81 320 CYS A O 1
ATOM 2567 N N . TRP A 1 321 ? 55.864 -8.667 -46.192 1.00 91.69 321 TRP A N 1
ATOM 2568 C CA . TRP A 1 321 ? 55.511 -7.749 -47.274 1.00 91.69 321 TRP A CA 1
ATOM 2569 C C . TRP A 1 321 ? 54.979 -8.477 -48.512 1.00 91.69 321 TRP A C 1
ATOM 2571 O O . TRP A 1 321 ? 53.928 -8.140 -49.051 1.00 91.69 321 TRP A O 1
ATOM 2581 N N . ASN A 1 322 ? 55.687 -9.514 -48.970 1.00 91.44 322 ASN A N 1
ATOM 2582 C CA . ASN A 1 322 ? 55.306 -10.240 -50.183 1.00 91.44 322 ASN A CA 1
ATOM 2583 C C . ASN A 1 322 ? 54.024 -11.069 -50.024 1.00 91.44 322 ASN A C 1
ATOM 2585 O O . ASN A 1 322 ? 53.380 -11.356 -51.033 1.00 91.44 322 ASN A O 1
ATOM 2589 N N . TYR A 1 323 ? 53.683 -11.487 -48.802 1.00 92.62 323 TYR A N 1
ATOM 2590 C CA . TYR A 1 323 ? 52.487 -12.280 -48.532 1.00 92.62 323 TYR A CA 1
ATOM 2591 C C . TYR A 1 323 ? 51.208 -11.467 -48.757 1.00 92.62 323 TYR A C 1
ATOM 2593 O O . TYR A 1 323 ? 50.289 -11.965 -49.404 1.00 92.62 323 TYR A O 1
ATOM 2601 N N . TYR A 1 324 ? 51.184 -10.214 -48.296 1.00 91.50 324 TYR A N 1
ATOM 2602 C CA . TYR A 1 324 ? 50.011 -9.339 -48.398 1.00 91.50 324 TYR A CA 1
ATOM 2603 C C . TYR A 1 324 ? 49.960 -8.504 -49.684 1.00 91.50 324 TYR A C 1
ATOM 2605 O O . TYR A 1 324 ? 48.875 -8.137 -50.113 1.00 91.50 324 TYR A O 1
ATOM 2613 N N . LEU A 1 325 ? 51.091 -8.322 -50.380 1.00 87.25 325 LEU A N 1
ATOM 2614 C CA . LEU A 1 325 ? 51.188 -7.580 -51.649 1.00 87.25 325 LEU A CA 1
ATOM 2615 C C . LEU A 1 325 ? 50.128 -7.907 -52.735 1.00 87.25 325 LEU A C 1
ATOM 2617 O O . LEU A 1 325 ? 49.840 -7.032 -53.555 1.00 87.25 325 LEU A O 1
ATOM 2621 N N . PRO A 1 326 ? 49.586 -9.141 -52.856 1.00 89.44 326 PRO A N 1
ATOM 2622 C CA . PRO A 1 326 ? 48.521 -9.435 -53.815 1.00 89.44 326 PRO A CA 1
ATOM 2623 C C . PRO A 1 326 ? 47.170 -8.779 -53.500 1.00 89.44 326 PRO A C 1
ATOM 2625 O O . PRO A 1 326 ? 46.337 -8.700 -54.407 1.00 89.44 326 PRO A O 1
ATOM 2628 N N . ASP A 1 327 ? 46.936 -8.368 -52.254 1.00 87.56 327 ASP A N 1
ATOM 2629 C CA . ASP A 1 327 ? 45.717 -7.694 -51.820 1.00 87.56 327 ASP A CA 1
ATOM 2630 C C . ASP A 1 327 ? 45.939 -6.176 -51.801 1.00 87.56 327 ASP A C 1
ATOM 2632 O O . ASP A 1 327 ? 46.941 -5.684 -51.295 1.00 87.56 327 ASP A O 1
ATOM 2636 N N . ALA A 1 328 ? 45.021 -5.423 -52.406 1.00 85.44 328 ALA A N 1
ATOM 2637 C CA . ALA A 1 328 ? 45.165 -3.977 -52.547 1.00 85.44 328 ALA A CA 1
ATOM 2638 C C . ALA A 1 328 ? 44.833 -3.209 -51.261 1.00 85.44 328 ALA A C 1
ATOM 2640 O O . ALA A 1 328 ? 45.157 -2.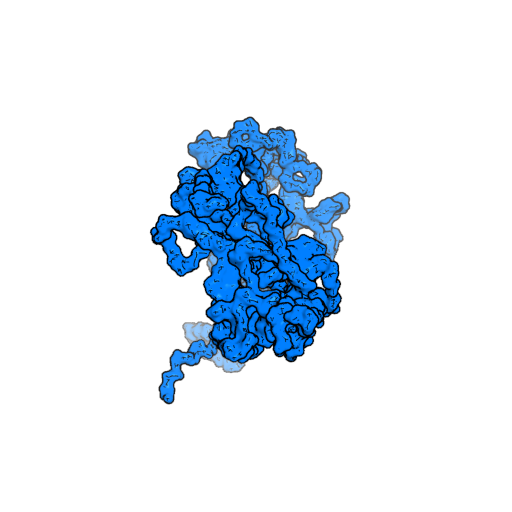024 -51.196 1.00 85.44 328 ALA A O 1
ATOM 2641 N N . ARG A 1 329 ? 44.187 -3.868 -50.290 1.00 88.19 329 ARG A N 1
ATOM 2642 C CA . ARG A 1 329 ? 43.807 -3.301 -48.990 1.00 88.19 329 ARG A CA 1
ATOM 2643 C C . ARG A 1 329 ? 44.750 -3.690 -47.858 1.00 88.19 329 ARG A C 1
ATOM 2645 O O . ARG A 1 329 ? 44.450 -3.371 -46.722 1.00 88.19 329 ARG A O 1
ATOM 2652 N N . LEU A 1 330 ? 45.823 -4.432 -48.143 1.00 90.00 330 LEU A N 1
ATOM 2653 C CA . LEU A 1 330 ? 46.699 -4.992 -47.119 1.00 90.00 330 LEU A CA 1
ATOM 2654 C C . LEU A 1 330 ? 48.164 -4.746 -47.432 1.00 90.00 330 LEU A C 1
ATOM 2656 O O . LEU A 1 330 ? 48.632 -4.951 -48.554 1.00 90.00 330 LEU A O 1
ATOM 2660 N N . THR A 1 331 ? 48.920 -4.455 -46.388 1.00 91.00 331 THR A N 1
ATOM 2661 C CA . THR A 1 331 ? 50.371 -4.627 -46.375 1.00 91.00 331 THR A CA 1
ATOM 2662 C C . THR A 1 331 ? 50.783 -5.377 -45.122 1.00 91.00 331 THR A C 1
ATOM 2664 O O . THR A 1 331 ? 49.959 -5.701 -44.270 1.00 91.00 331 THR A O 1
ATOM 2667 N N . GLY A 1 332 ? 52.064 -5.720 -45.011 1.00 90.88 332 GLY A N 1
ATOM 2668 C CA . GLY A 1 332 ? 52.560 -6.276 -43.764 1.00 90.88 332 GLY A CA 1
ATOM 2669 C C . GLY A 1 332 ? 54.047 -6.078 -43.579 1.00 90.88 332 GLY A C 1
ATOM 2670 O O . GLY A 1 332 ? 54.838 -6.247 -44.513 1.00 90.88 332 GLY A O 1
ATOM 2671 N N . ARG A 1 333 ? 54.429 -5.745 -42.353 1.00 90.94 333 ARG A N 1
ATOM 2672 C CA . ARG A 1 333 ? 55.810 -5.544 -41.922 1.00 90.94 333 ARG A CA 1
ATOM 2673 C C . ARG A 1 333 ? 56.118 -6.463 -40.763 1.00 90.94 333 ARG A C 1
ATOM 2675 O O . ARG A 1 333 ? 55.248 -6.808 -39.979 1.00 90.94 333 ARG A O 1
ATOM 2682 N N . CYS A 1 334 ? 57.364 -6.901 -40.661 1.00 90.88 334 CYS A N 1
ATOM 2683 C CA . CYS A 1 334 ? 57.742 -7.649 -39.478 1.00 90.88 334 CYS A CA 1
ATOM 2684 C C . CYS A 1 334 ? 57.823 -6.713 -38.276 1.00 90.88 334 CYS A C 1
ATOM 2686 O O . CYS A 1 334 ? 58.518 -5.692 -38.316 1.00 90.88 334 CYS A O 1
ATOM 2688 N N . PHE A 1 335 ? 57.185 -7.131 -37.191 1.00 90.62 335 PHE A N 1
ATOM 2689 C CA . PHE A 1 335 ? 57.247 -6.463 -35.910 1.00 90.62 335 PHE A CA 1
ATOM 2690 C C . PHE A 1 335 ? 57.775 -7.417 -34.828 1.00 90.62 335 PHE A C 1
ATOM 2692 O O . PHE A 1 335 ? 57.398 -8.587 -34.760 1.00 90.62 335 PHE A O 1
ATOM 2699 N N . ASP A 1 336 ? 58.710 -6.927 -34.009 1.00 87.38 336 ASP A N 1
ATOM 2700 C CA . ASP A 1 336 ? 59.417 -7.700 -32.978 1.00 87.38 336 ASP A CA 1
ATOM 2701 C C . ASP A 1 336 ? 59.477 -6.894 -31.669 1.00 87.38 336 ASP A C 1
ATOM 2703 O O . ASP A 1 336 ? 60.202 -5.898 -31.579 1.00 87.38 336 ASP A O 1
ATOM 2707 N N . GLN A 1 337 ? 58.727 -7.324 -30.645 1.00 72.94 337 GLN A N 1
ATOM 2708 C CA . GLN A 1 337 ? 58.732 -6.696 -29.313 1.00 72.94 337 GLN A CA 1
ATOM 2709 C C . GLN A 1 337 ? 59.732 -7.317 -28.321 1.00 72.94 337 GLN A C 1
ATOM 2711 O O . GLN A 1 337 ? 59.743 -6.929 -27.153 1.00 72.94 337 GLN A O 1
ATOM 2716 N N . LEU A 1 338 ? 60.597 -8.255 -28.730 1.00 66.25 338 LEU A N 1
ATOM 2717 C CA . LEU A 1 338 ? 61.553 -8.990 -27.875 1.00 66.25 338 LEU A CA 1
ATOM 2718 C C . LEU A 1 338 ? 60.931 -9.853 -26.747 1.00 66.25 338 LEU A C 1
ATOM 2720 O O . LEU A 1 338 ? 61.610 -10.754 -26.246 1.00 66.25 338 LEU A O 1
ATOM 2724 N N . SER A 1 339 ? 59.696 -9.583 -26.301 1.00 60.78 339 SER A N 1
ATOM 2725 C CA . SER A 1 339 ? 58.967 -10.333 -25.264 1.00 60.78 339 SER A CA 1
ATOM 2726 C C . SER A 1 339 ? 58.128 -11.484 -25.810 1.00 60.78 339 SER A C 1
ATOM 2728 O O . SER A 1 339 ? 57.952 -12.477 -25.104 1.00 60.78 339 SER A O 1
ATOM 2730 N N . ASP A 1 340 ? 57.667 -11.359 -27.053 1.00 72.12 340 ASP A N 1
ATOM 2731 C CA . ASP A 1 340 ? 56.763 -12.282 -27.734 1.00 72.12 340 ASP A CA 1
ATOM 2732 C C . ASP A 1 340 ? 57.327 -12.684 -29.104 1.00 72.12 340 ASP A C 1
ATOM 2734 O O . ASP A 1 340 ? 58.346 -12.163 -29.559 1.00 72.12 340 ASP A O 1
ATOM 2738 N N . GLU A 1 341 ? 56.708 -13.676 -29.740 1.00 87.31 341 GLU A N 1
ATOM 2739 C CA . GLU A 1 341 ? 57.109 -14.121 -31.074 1.00 87.31 341 GLU A CA 1
ATOM 2740 C C . GLU A 1 341 ? 56.841 -13.025 -32.114 1.00 87.31 341 GLU A C 1
ATOM 2742 O O . GLU A 1 341 ? 55.743 -12.478 -32.153 1.00 87.31 341 GLU A O 1
ATOM 2747 N N . ALA A 1 342 ? 57.829 -12.728 -32.967 1.00 91.31 342 ALA A N 1
ATOM 2748 C CA . ALA A 1 342 ? 57.663 -11.760 -34.048 1.00 91.31 342 ALA A CA 1
ATOM 2749 C C . ALA A 1 342 ? 56.567 -12.196 -35.033 1.00 91.31 342 ALA A C 1
ATOM 2751 O O . ALA A 1 342 ? 56.409 -13.386 -35.325 1.00 91.31 342 ALA A O 1
ATOM 2752 N N . PHE A 1 343 ? 55.840 -11.227 -35.573 1.00 93.31 343 PHE A N 1
ATOM 2753 C CA . PHE A 1 343 ? 54.696 -11.454 -36.451 1.00 93.31 343 PHE A CA 1
ATOM 2754 C C . PHE A 1 343 ? 54.674 -10.442 -37.598 1.00 93.31 343 PHE A C 1
ATOM 2756 O O . PHE A 1 343 ? 55.466 -9.496 -37.626 1.00 93.31 343 PHE A O 1
ATOM 2763 N N . CYS A 1 344 ? 53.817 -10.701 -38.582 1.00 93.12 344 CYS A N 1
ATOM 2764 C CA . CYS A 1 344 ? 53.570 -9.786 -39.685 1.00 93.12 344 CYS A CA 1
ATOM 2765 C C . CYS A 1 344 ? 52.438 -8.823 -39.325 1.00 93.12 344 CYS A C 1
ATOM 2767 O O . CYS A 1 344 ? 51.278 -9.163 -39.543 1.00 93.12 344 CYS A O 1
ATOM 2769 N N . ASP A 1 345 ? 52.839 -7.661 -38.819 1.00 91.94 345 ASP A N 1
ATOM 2770 C CA . ASP A 1 345 ? 52.018 -6.502 -38.466 1.00 91.94 345 ASP A CA 1
ATOM 2771 C C . ASP A 1 345 ? 51.419 -5.875 -39.729 1.00 91.94 345 ASP A C 1
ATOM 2773 O O . ASP A 1 345 ? 52.154 -5.506 -40.658 1.00 91.94 345 ASP A O 1
ATOM 2777 N N . ARG A 1 346 ? 50.093 -5.851 -39.802 1.00 91.50 346 ARG A N 1
ATOM 2778 C CA . ARG A 1 346 ? 49.300 -5.642 -41.009 1.00 91.50 346 ARG A CA 1
ATOM 2779 C C . ARG A 1 346 ? 48.839 -4.196 -41.119 1.00 91.50 346 ARG A C 1
ATOM 2781 O O . ARG A 1 346 ? 48.175 -3.675 -40.236 1.00 91.50 346 ARG A O 1
ATOM 2788 N N . GLY A 1 347 ? 49.156 -3.581 -42.251 1.00 90.75 347 GLY A N 1
ATOM 2789 C CA . GLY A 1 347 ? 48.660 -2.260 -42.634 1.00 90.75 347 GLY A CA 1
ATOM 2790 C C . GLY A 1 347 ? 47.572 -2.345 -43.703 1.00 90.75 347 GLY A C 1
ATOM 2791 O O . GLY A 1 347 ? 47.162 -3.446 -44.096 1.00 90.75 347 GLY A O 1
ATOM 2792 N N . ASN A 1 348 ? 47.131 -1.193 -44.208 1.00 89.25 348 ASN A N 1
ATOM 2793 C CA . ASN A 1 348 ? 45.947 -1.083 -45.071 1.00 89.25 348 ASN A CA 1
ATOM 2794 C C . ASN A 1 348 ? 46.217 -0.570 -46.492 1.00 89.25 348 ASN A C 1
ATOM 2796 O O . ASN A 1 348 ? 45.313 -0.477 -47.322 1.00 89.25 348 ASN A O 1
ATOM 2800 N N . ASN A 1 349 ? 47.476 -0.283 -46.820 1.00 89.31 349 ASN A N 1
ATOM 2801 C CA . ASN A 1 349 ? 47.882 0.257 -48.114 1.00 89.31 349 ASN A CA 1
ATOM 2802 C C . ASN A 1 349 ? 47.271 1.634 -48.444 1.00 89.31 349 ASN A C 1
ATOM 2804 O O . ASN A 1 349 ? 47.258 2.034 -49.613 1.00 89.31 349 ASN A O 1
ATOM 2808 N N . LEU A 1 350 ? 46.809 2.378 -47.437 1.00 88.69 350 LEU A N 1
ATOM 2809 C CA . LEU A 1 350 ? 46.366 3.766 -47.533 1.00 88.69 350 LEU A CA 1
ATOM 2810 C C . LEU A 1 350 ? 47.182 4.648 -46.597 1.00 88.69 350 LEU A C 1
ATOM 2812 O O . LEU A 1 350 ? 47.690 4.199 -45.584 1.00 88.69 350 LEU A O 1
ATOM 2816 N N . HIS A 1 351 ? 47.324 5.920 -46.970 1.00 88.19 351 HIS A N 1
ATOM 2817 C CA . HIS A 1 351 ? 48.016 6.873 -46.113 1.00 88.19 351 HIS A CA 1
ATOM 2818 C C . HIS A 1 351 ? 47.099 7.299 -44.971 1.00 88.19 351 HIS A C 1
ATOM 2820 O O . HIS A 1 351 ? 46.092 7.981 -45.197 1.00 88.19 351 HIS A O 1
ATOM 2826 N N . ASP A 1 352 ? 47.465 6.923 -43.749 1.00 86.12 352 ASP A N 1
ATOM 2827 C CA . ASP A 1 352 ? 46.667 7.239 -42.575 1.00 86.12 352 ASP A CA 1
ATOM 2828 C C . ASP A 1 352 ? 46.975 8.619 -41.992 1.00 86.12 352 ASP A C 1
ATOM 2830 O O . ASP A 1 352 ? 48.104 8.966 -41.628 1.00 86.12 352 ASP A O 1
ATOM 2834 N N . SER A 1 353 ? 45.916 9.421 -41.863 1.00 85.56 353 SER A N 1
ATOM 2835 C CA . SER A 1 353 ? 45.943 10.665 -41.102 1.00 85.56 353 SER A CA 1
ATOM 2836 C C . SER A 1 353 ? 46.029 10.378 -39.605 1.00 85.56 353 SER A C 1
ATOM 2838 O O . SER A 1 353 ? 45.502 9.370 -39.135 1.00 85.56 353 SER A O 1
ATOM 2840 N N . ALA A 1 354 ? 46.591 11.321 -38.844 1.00 86.94 354 ALA A N 1
ATOM 2841 C CA . ALA A 1 354 ? 46.566 11.247 -37.386 1.00 86.94 354 ALA A CA 1
ATOM 2842 C C . ALA A 1 354 ? 45.136 11.041 -36.864 1.00 86.94 354 ALA A C 1
ATOM 2844 O O . ALA A 1 354 ? 44.183 11.607 -37.409 1.00 86.94 354 ALA A O 1
ATOM 2845 N N . GLU A 1 355 ? 45.008 10.268 -35.793 1.00 87.69 355 GLU A N 1
ATOM 2846 C CA . GLU A 1 355 ? 43.726 10.028 -35.144 1.00 87.69 355 GLU A CA 1
ATOM 2847 C C . GLU A 1 355 ? 43.156 11.307 -34.528 1.00 87.69 355 GLU A C 1
ATOM 2849 O O . GLU A 1 355 ? 43.887 12.167 -33.993 1.00 87.69 355 GLU A O 1
ATOM 2854 N N . TYR A 1 356 ? 41.831 11.430 -34.639 1.00 88.00 356 TYR A N 1
ATOM 2855 C CA . TYR A 1 356 ? 41.099 12.569 -34.115 1.00 88.00 356 TYR A CA 1
ATOM 2856 C C . TYR A 1 356 ? 41.133 12.569 -32.590 1.00 88.00 356 TYR A C 1
ATOM 2858 O O . TYR A 1 356 ? 41.073 11.519 -31.954 1.00 88.00 356 TYR A O 1
ATOM 2866 N N . TYR A 1 357 ? 41.207 13.757 -31.997 1.00 87.00 357 TYR A N 1
ATOM 2867 C CA . TYR A 1 357 ? 41.108 13.923 -30.556 1.00 87.00 357 TYR A CA 1
ATOM 2868 C C . TYR A 1 357 ? 40.240 15.124 -30.202 1.00 87.00 357 TYR A C 1
ATOM 2870 O O . TYR A 1 357 ? 40.192 16.106 -30.946 1.00 87.00 357 TYR A O 1
ATOM 2878 N N . LEU A 1 358 ? 39.569 15.036 -29.057 1.00 84.94 358 LEU A N 1
ATOM 2879 C CA . LEU A 1 358 ? 38.817 16.143 -28.485 1.00 84.94 358 LEU A CA 1
ATOM 2880 C C . LEU A 1 358 ? 39.758 16.989 -27.617 1.00 84.94 358 LEU A C 1
ATOM 2882 O O . LEU A 1 358 ? 40.328 16.503 -26.642 1.00 84.94 358 LEU A O 1
ATOM 2886 N N . GLU A 1 359 ? 39.933 18.259 -27.977 1.00 83.06 359 GLU A N 1
ATOM 2887 C CA . GLU A 1 359 ? 40.719 19.223 -27.199 1.00 83.06 359 GLU A CA 1
ATOM 2888 C C . GLU A 1 359 ? 39.900 19.694 -25.991 1.00 83.06 359 GLU A C 1
ATOM 2890 O O . GLU A 1 359 ? 38.969 20.483 -26.133 1.00 83.06 359 GLU A O 1
ATOM 2895 N N . GLU A 1 360 ? 40.273 19.237 -24.797 1.00 78.81 360 GLU A N 1
ATOM 2896 C CA . GLU A 1 360 ? 39.550 19.545 -23.553 1.00 78.81 360 GLU A CA 1
ATOM 2897 C C . GLU A 1 360 ? 40.277 20.579 -22.668 1.00 78.81 360 GLU A C 1
ATOM 2899 O O . GLU A 1 360 ? 39.867 20.824 -21.529 1.00 78.81 360 GLU A O 1
ATOM 2904 N N . ASN A 1 361 ? 41.377 21.187 -23.134 1.00 76.56 361 ASN A N 1
ATOM 2905 C CA . ASN A 1 361 ? 42.074 22.201 -22.339 1.00 76.56 361 ASN A CA 1
ATOM 2906 C C . ASN A 1 361 ? 41.327 23.536 -22.342 1.00 76.56 361 ASN A C 1
ATOM 2908 O O . ASN A 1 361 ? 40.873 24.019 -23.375 1.00 76.56 361 ASN A O 1
ATOM 2912 N N . GLU A 1 362 ? 41.330 24.206 -21.189 1.00 74.88 362 GLU A N 1
ATOM 2913 C CA . GLU A 1 362 ? 40.773 25.548 -21.034 1.00 74.88 362 GLU A CA 1
ATOM 2914 C C . GLU A 1 362 ? 41.874 26.556 -20.641 1.00 74.88 362 GLU A C 1
ATOM 2916 O O . GLU A 1 362 ? 42.300 26.604 -19.481 1.00 74.88 362 GLU A O 1
ATOM 2921 N N . PRO A 1 363 ? 42.367 27.409 -21.565 1.00 75.19 363 PRO A N 1
ATOM 2922 C CA . PRO A 1 363 ? 41.897 27.606 -22.940 1.00 75.19 363 PRO A CA 1
ATOM 2923 C C . PRO A 1 363 ? 42.440 26.556 -23.934 1.00 75.19 363 PRO A C 1
ATOM 2925 O O . PRO A 1 363 ? 43.568 26.083 -23.735 1.00 75.19 363 PRO A O 1
ATOM 2928 N N . PRO A 1 364 ? 41.730 26.311 -25.056 1.00 78.44 364 PRO A N 1
ATOM 2929 C CA . PRO A 1 364 ? 42.179 25.403 -26.110 1.00 78.44 364 PRO A CA 1
ATOM 2930 C C . PRO A 1 364 ? 43.554 25.797 -26.642 1.00 78.44 364 PRO A C 1
ATOM 2932 O O . PRO A 1 364 ? 43.810 26.976 -26.928 1.00 78.44 364 PRO A O 1
ATOM 2935 N N . ASN A 1 365 ? 44.454 24.823 -26.779 1.00 79.31 365 ASN A N 1
ATOM 2936 C CA . ASN A 1 365 ? 45.829 25.081 -27.209 1.00 79.31 365 ASN A CA 1
ATOM 2937 C C . ASN A 1 365 ? 46.199 24.405 -28.545 1.00 79.31 365 ASN A C 1
ATOM 2939 O O . ASN A 1 365 ? 47.216 24.786 -29.138 1.00 79.31 365 ASN A O 1
ATOM 2943 N N . GLY A 1 366 ? 45.353 23.498 -29.049 1.00 78.19 366 GLY A N 1
ATOM 2944 C CA . GLY A 1 366 ? 45.518 22.824 -30.338 1.00 78.19 366 GLY A CA 1
ATOM 2945 C C . GLY A 1 366 ? 46.678 21.830 -30.347 1.00 78.19 366 GLY A C 1
ATOM 2946 O O . GLY A 1 366 ? 47.277 21.592 -31.400 1.00 78.19 366 GLY A O 1
ATOM 2947 N N . LEU A 1 367 ? 47.060 21.326 -29.174 1.00 77.25 367 LEU A N 1
ATOM 2948 C CA . LEU A 1 367 ? 48.137 20.370 -28.980 1.00 77.25 367 LEU A CA 1
ATOM 2949 C C . LEU A 1 367 ? 47.630 19.219 -28.117 1.00 77.25 367 LEU A C 1
ATOM 2951 O O . LEU A 1 367 ? 47.265 19.431 -26.968 1.00 77.25 367 LEU A O 1
ATOM 2955 N N . TRP A 1 368 ? 47.771 18.000 -28.637 1.00 76.38 368 TRP A N 1
ATOM 2956 C CA . TRP A 1 368 ? 47.554 16.782 -27.863 1.00 76.38 368 TRP A CA 1
ATOM 2957 C C . TRP A 1 368 ? 48.325 16.810 -26.533 1.00 76.38 368 TRP A C 1
ATOM 2959 O O . TRP A 1 368 ? 49.561 16.945 -26.524 1.00 76.38 368 TRP A O 1
ATOM 2969 N N . GLY A 1 369 ? 47.610 16.673 -25.418 1.00 70.62 369 GLY A N 1
ATOM 2970 C CA . GLY A 1 369 ? 48.162 16.913 -24.091 1.00 70.62 369 GLY A CA 1
ATOM 2971 C C . GLY A 1 369 ? 47.456 16.199 -22.942 1.00 70.62 369 GLY A C 1
ATOM 2972 O O . GLY A 1 369 ? 46.610 15.328 -23.111 1.00 70.62 369 GLY A O 1
ATOM 2973 N N . VAL A 1 370 ? 47.878 16.549 -21.726 1.00 66.38 370 VAL A N 1
ATOM 2974 C CA . VAL A 1 370 ? 47.195 16.131 -20.500 1.00 66.38 370 VAL A CA 1
ATOM 2975 C C . VAL A 1 370 ? 46.069 17.123 -20.232 1.00 66.38 370 VAL A C 1
ATOM 2977 O O . VAL A 1 370 ? 46.355 18.309 -20.079 1.00 66.38 370 VAL A O 1
ATOM 2980 N N . ASN A 1 371 ? 44.823 16.657 -20.155 1.00 67.88 371 ASN A N 1
ATOM 2981 C CA . ASN A 1 371 ? 43.735 17.488 -19.642 1.00 67.88 371 ASN A CA 1
ATOM 2982 C C . ASN A 1 371 ? 43.881 17.665 -18.112 1.00 67.88 371 ASN A C 1
ATOM 2984 O O . ASN A 1 371 ? 44.596 16.910 -17.438 1.00 67.88 371 ASN A O 1
ATOM 2988 N N . ASP A 1 372 ? 43.201 18.663 -17.543 1.00 58.62 372 ASP A N 1
ATOM 2989 C CA . ASP A 1 372 ? 43.369 19.059 -16.134 1.00 58.62 372 ASP A CA 1
ATOM 2990 C C . ASP A 1 372 ? 42.962 17.967 -15.114 1.00 58.62 372 ASP A C 1
ATOM 2992 O O . ASP A 1 372 ? 43.344 18.051 -13.942 1.00 58.62 372 ASP A O 1
ATOM 2996 N N . ASN A 1 373 ? 42.235 16.920 -15.542 1.00 56.53 373 ASN A N 1
ATOM 2997 C CA . ASN A 1 373 ? 41.595 15.945 -14.650 1.00 56.53 373 ASN A CA 1
ATOM 2998 C C . ASN A 1 373 ? 41.986 14.464 -14.852 1.00 56.53 373 ASN A C 1
ATOM 3000 O O . ASN A 1 373 ? 41.812 13.689 -13.908 1.00 56.53 373 ASN A O 1
ATOM 3004 N N . GLN A 1 374 ? 42.502 14.034 -16.011 1.00 56.94 374 GLN A N 1
ATOM 3005 C CA . GLN A 1 374 ? 42.681 12.603 -16.337 1.00 56.94 374 GLN A CA 1
ATOM 3006 C C . GLN A 1 374 ? 44.007 12.222 -17.015 1.00 56.94 374 GLN A C 1
ATOM 3008 O O . GLN A 1 374 ? 44.222 11.054 -17.332 1.00 56.94 374 GLN A O 1
ATOM 3013 N N . ASN A 1 375 ? 44.954 13.153 -17.133 1.00 58.66 375 ASN A N 1
ATOM 3014 C CA . ASN A 1 375 ? 46.301 12.919 -17.665 1.00 58.66 375 ASN A CA 1
ATOM 3015 C C . ASN A 1 375 ? 46.414 12.549 -19.161 1.00 58.66 375 ASN A C 1
ATOM 3017 O O . ASN A 1 375 ? 47.550 12.328 -19.557 1.00 58.66 375 ASN A O 1
ATOM 3021 N N . ILE A 1 376 ? 45.351 12.512 -19.977 1.00 71.88 376 ILE A N 1
ATOM 3022 C CA . ILE A 1 376 ? 45.374 12.382 -21.458 1.00 71.88 376 ILE A CA 1
ATOM 3023 C C . ILE A 1 376 ? 44.008 12.863 -22.006 1.00 71.88 376 ILE A C 1
ATOM 3025 O O . ILE A 1 376 ? 42.986 12.617 -21.370 1.00 71.88 376 ILE A O 1
ATOM 3029 N N . GLU A 1 377 ? 43.994 13.560 -23.144 1.00 79.00 377 GLU A N 1
ATOM 3030 C CA . GLU A 1 377 ? 42.772 13.942 -23.880 1.00 79.00 377 GLU A CA 1
ATOM 3031 C C . GLU A 1 377 ? 42.075 12.730 -24.544 1.00 79.00 377 GLU A C 1
ATOM 3033 O O . GLU A 1 377 ? 42.732 11.732 -24.831 1.00 79.00 377 GLU A O 1
ATOM 3038 N N . PRO A 1 378 ? 40.756 12.752 -24.802 1.00 82.50 378 PRO A N 1
ATOM 3039 C CA . PRO A 1 378 ? 40.087 11.654 -25.496 1.00 82.50 378 PRO A CA 1
ATOM 3040 C C . PRO A 1 378 ? 40.370 11.645 -26.998 1.00 82.50 378 PRO A C 1
ATOM 3042 O O . PRO A 1 378 ? 40.494 12.699 -27.619 1.00 82.50 378 PRO A O 1
ATOM 3045 N N . PHE A 1 379 ? 40.417 10.455 -27.596 1.00 84.44 379 PHE A N 1
ATOM 3046 C CA . PHE A 1 379 ? 40.709 10.258 -29.016 1.00 84.44 379 PHE A CA 1
ATOM 3047 C C . PHE A 1 379 ? 39.872 9.133 -29.633 1.00 84.44 379 PHE A C 1
ATOM 3049 O O . PHE A 1 379 ? 39.283 8.308 -28.930 1.00 84.44 379 PHE A O 1
ATOM 3056 N N . GLU A 1 380 ? 39.793 9.146 -30.958 1.00 86.12 380 GLU A N 1
ATOM 3057 C CA . GLU A 1 380 ? 39.262 8.057 -31.774 1.00 86.12 380 GLU A CA 1
ATOM 3058 C C . GLU A 1 380 ? 40.373 7.035 -32.023 1.00 86.12 380 GLU A C 1
ATOM 3060 O O . GLU A 1 380 ? 41.385 7.389 -32.612 1.00 86.12 380 GLU A O 1
ATOM 3065 N N . ASP A 1 381 ? 40.181 5.789 -31.596 1.00 83.56 381 ASP A N 1
ATOM 3066 C CA . ASP A 1 381 ? 41.101 4.676 -31.869 1.00 83.56 381 ASP A CA 1
ATOM 3067 C C . ASP A 1 381 ? 40.553 3.867 -33.057 1.00 83.56 381 ASP A C 1
ATOM 3069 O O . ASP A 1 381 ? 39.547 3.159 -32.905 1.00 83.56 381 ASP A O 1
ATOM 3073 N N . ARG A 1 382 ? 41.175 4.012 -34.233 1.00 83.44 382 ARG A N 1
ATOM 3074 C CA . ARG A 1 382 ? 40.762 3.364 -35.491 1.00 83.44 382 ARG A CA 1
ATOM 3075 C C . ARG A 1 382 ? 41.446 2.016 -35.712 1.00 83.44 382 ARG A C 1
ATOM 3077 O O . ARG A 1 382 ? 40.827 1.142 -36.302 1.00 83.44 382 ARG A O 1
ATOM 3084 N N . ASN A 1 383 ? 42.670 1.831 -35.214 1.00 84.56 383 ASN A N 1
ATOM 3085 C CA . ASN A 1 383 ? 43.494 0.643 -35.486 1.00 84.56 383 ASN A CA 1
ATOM 3086 C C . ASN A 1 383 ? 43.649 -0.319 -34.284 1.00 84.56 383 ASN A C 1
ATOM 3088 O O . ASN A 1 383 ? 44.481 -1.225 -34.289 1.00 84.56 383 ASN A O 1
ATOM 3092 N N . CYS A 1 384 ? 42.844 -0.131 -33.238 1.00 86.00 384 CYS A N 1
ATOM 3093 C CA . CYS A 1 384 ? 42.742 -0.992 -32.059 1.00 86.00 384 CYS A CA 1
ATOM 3094 C C . CYS A 1 384 ? 43.950 -1.026 -31.110 1.00 86.00 384 CYS A C 1
ATOM 3096 O O . CYS A 1 384 ? 43.998 -1.913 -30.251 1.00 86.00 384 CYS A O 1
ATOM 3098 N N . ASN A 1 385 ? 44.913 -0.107 -31.195 1.00 84.69 385 ASN A N 1
ATOM 3099 C CA . ASN A 1 385 ? 46.097 -0.180 -30.330 1.00 84.69 385 ASN A CA 1
ATOM 3100 C C . ASN A 1 385 ? 45.938 0.490 -28.953 1.00 84.69 385 ASN A C 1
ATOM 3102 O O . ASN A 1 385 ? 46.829 0.381 -28.102 1.00 84.69 385 ASN A O 1
ATOM 3106 N N . GLY A 1 386 ? 44.811 1.164 -28.704 1.00 82.56 386 GLY A N 1
ATOM 3107 C CA . GLY A 1 386 ? 44.541 1.864 -27.451 1.00 82.56 386 GLY A CA 1
ATOM 3108 C C . GLY A 1 386 ? 45.421 3.096 -27.221 1.00 82.56 386 GLY A C 1
ATOM 3109 O O . GLY A 1 386 ? 45.530 3.564 -26.082 1.00 82.56 386 GLY A O 1
ATOM 3110 N N . THR A 1 387 ? 46.067 3.629 -28.261 1.00 84.69 387 THR A N 1
ATOM 3111 C CA . THR A 1 387 ? 46.918 4.821 -28.200 1.00 84.69 387 THR A CA 1
ATOM 3112 C C . THR A 1 387 ? 46.701 5.732 -29.396 1.00 84.69 387 THR A C 1
ATOM 3114 O O . THR A 1 387 ? 46.602 5.265 -30.512 1.00 84.69 387 THR A O 1
ATOM 3117 N N . ARG A 1 388 ? 46.713 7.051 -29.180 1.00 84.88 388 ARG A N 1
ATOM 3118 C CA . ARG A 1 388 ? 46.539 7.992 -30.285 1.00 84.88 388 ARG A CA 1
ATOM 3119 C C . ARG A 1 388 ? 47.692 7.921 -31.284 1.00 84.88 388 ARG A C 1
ATOM 3121 O O . ARG A 1 388 ? 48.822 8.293 -30.936 1.00 84.88 388 ARG A O 1
ATOM 3128 N N . ASP A 1 389 ? 47.377 7.620 -32.535 1.00 84.44 389 ASP A N 1
ATOM 3129 C CA . ASP A 1 389 ? 48.364 7.582 -33.607 1.00 84.44 389 ASP A CA 1
ATOM 3130 C C . ASP A 1 389 ? 48.601 8.919 -34.307 1.00 84.44 389 ASP A C 1
ATOM 3132 O O . ASP A 1 389 ? 47.719 9.761 -34.517 1.00 84.44 389 ASP A O 1
ATOM 3136 N N . ALA A 1 390 ? 49.866 9.119 -34.673 1.00 84.81 390 ALA A N 1
ATOM 3137 C CA . ALA A 1 390 ? 50.277 10.194 -35.559 1.00 84.81 390 ALA A CA 1
ATOM 3138 C C . ALA A 1 390 ? 50.087 9.778 -37.022 1.00 84.81 390 ALA A C 1
ATOM 3140 O O . ALA A 1 390 ? 50.062 8.599 -37.345 1.00 84.81 390 ALA A O 1
ATOM 3141 N N . GLU A 1 391 ? 50.023 10.772 -37.906 1.00 88.56 391 GLU A N 1
ATOM 3142 C CA . GLU A 1 391 ? 50.019 10.545 -39.351 1.00 88.56 391 GLU A CA 1
ATOM 3143 C C . GLU A 1 391 ? 51.238 9.718 -39.777 1.00 88.56 391 GLU A C 1
ATOM 3145 O O . GLU A 1 391 ? 52.361 9.939 -39.298 1.00 88.56 391 GLU A O 1
ATOM 3150 N N . GLU A 1 392 ? 51.025 8.799 -40.714 1.00 89.00 392 GLU A N 1
ATOM 3151 C CA . GLU A 1 392 ? 52.089 7.954 -41.233 1.00 89.00 392 GLU A CA 1
ATOM 3152 C C . GLU A 1 392 ? 53.209 8.761 -41.900 1.00 89.00 392 GLU A C 1
ATOM 3154 O O . GLU A 1 392 ? 53.006 9.788 -42.560 1.00 89.00 392 GLU A O 1
ATOM 3159 N N . SER A 1 393 ? 54.445 8.275 -41.754 1.00 88.81 393 SER A N 1
ATOM 3160 C CA . SER A 1 393 ? 55.616 9.019 -42.215 1.00 88.81 393 SER A CA 1
ATOM 3161 C C . SER A 1 393 ? 55.720 9.052 -43.739 1.00 88.81 393 SER A C 1
ATOM 3163 O O . SER A 1 393 ? 55.935 8.032 -44.393 1.00 88.81 393 SER A O 1
ATOM 3165 N N . LEU A 1 394 ? 55.739 10.266 -44.295 1.00 89.00 394 LEU A N 1
ATOM 3166 C CA . LEU A 1 394 ? 56.081 10.530 -45.698 1.00 89.00 394 LEU A CA 1
ATOM 3167 C C . LEU A 1 394 ? 57.595 10.425 -45.988 1.00 89.00 394 LEU A C 1
ATOM 3169 O O . LEU A 1 394 ? 58.030 10.517 -47.139 1.00 89.00 394 LEU A O 1
ATOM 3173 N N . ASN A 1 395 ? 58.448 10.262 -44.967 1.00 87.25 395 ASN A N 1
ATOM 3174 C CA . ASN A 1 395 ? 59.898 10.113 -45.144 1.00 87.25 395 ASN A CA 1
ATOM 3175 C C . ASN A 1 395 ? 60.299 8.639 -45.296 1.00 87.25 395 ASN A C 1
ATOM 3177 O O . ASN A 1 395 ? 61.176 8.122 -44.595 1.00 87.25 395 ASN A O 1
ATOM 3181 N N . ALA A 1 396 ? 59.677 7.972 -46.268 1.00 83.31 396 ALA A N 1
ATOM 3182 C CA . ALA A 1 396 ? 59.772 6.529 -46.457 1.00 83.31 396 ALA A CA 1
ATOM 3183 C C . ALA A 1 396 ? 61.212 5.994 -46.576 1.00 83.31 396 ALA A C 1
ATOM 3185 O O . ALA A 1 396 ? 61.565 4.948 -46.033 1.00 83.31 396 ALA A O 1
ATOM 3186 N N . ASN A 1 397 ? 62.098 6.779 -47.197 1.00 80.25 397 ASN A N 1
ATOM 3187 C CA . ASN A 1 397 ? 63.513 6.433 -47.364 1.00 80.25 397 ASN A CA 1
ATOM 3188 C C . ASN A 1 397 ? 64.280 6.260 -46.045 1.00 80.25 397 ASN A C 1
ATOM 3190 O O . ASN A 1 397 ? 65.322 5.605 -46.040 1.00 80.25 397 ASN A O 1
ATOM 3194 N N . GLN A 1 398 ? 63.832 6.906 -44.967 1.00 82.81 398 GLN A N 1
ATOM 3195 C CA . GLN A 1 398 ? 64.465 6.821 -43.655 1.00 82.81 398 GLN A CA 1
ATOM 3196 C C . GLN A 1 398 ? 63.723 5.851 -42.733 1.00 82.81 398 GLN A C 1
ATOM 3198 O O . GLN A 1 398 ? 64.374 5.115 -41.991 1.00 82.81 398 GLN A O 1
ATOM 3203 N N . ASP A 1 399 ? 62.392 5.836 -42.802 1.00 81.81 399 ASP A N 1
ATOM 3204 C CA . ASP A 1 399 ? 61.558 5.212 -41.773 1.00 81.81 399 ASP A CA 1
ATOM 3205 C C . ASP A 1 399 ? 61.038 3.811 -42.167 1.00 81.81 399 ASP A C 1
ATOM 3207 O O . ASP A 1 399 ? 60.620 3.044 -41.290 1.00 81.81 399 ASP A O 1
ATOM 3211 N N . CYS A 1 400 ? 61.110 3.447 -43.458 1.00 81.94 400 CYS A N 1
ATOM 3212 C CA . CYS A 1 400 ? 60.671 2.152 -44.005 1.00 81.94 400 CYS A CA 1
ATOM 3213 C C . CYS A 1 400 ? 61.380 1.761 -45.324 1.00 81.94 400 CYS A C 1
ATOM 3215 O O . CYS A 1 400 ? 60.780 1.152 -46.204 1.00 81.94 400 CYS A O 1
ATOM 3217 N N . GLN A 1 401 ? 62.673 2.075 -45.455 1.00 80.44 401 GLN A N 1
ATOM 3218 C CA . GLN A 1 401 ? 63.455 1.925 -46.690 1.00 80.44 401 GLN A CA 1
ATOM 3219 C C . GLN A 1 401 ? 63.265 0.575 -47.425 1.00 80.44 401 GLN A C 1
ATOM 3221 O O . GLN A 1 401 ? 63.722 -0.462 -46.942 1.00 80.44 401 GLN A O 1
ATOM 3226 N N . GLY A 1 402 ? 62.724 0.616 -48.649 1.00 75.44 402 GLY A N 1
ATOM 3227 C CA . GLY A 1 402 ? 62.580 -0.533 -49.553 1.00 75.44 402 GLY A CA 1
ATOM 3228 C C . GLY A 1 402 ? 61.248 -1.280 -49.440 1.00 75.44 402 GLY A C 1
ATOM 3229 O O . GLY A 1 402 ? 61.069 -2.284 -50.128 1.00 75.44 402 GLY A O 1
ATOM 3230 N N . PHE A 1 403 ? 60.348 -0.797 -48.588 1.00 80.44 403 PHE A N 1
ATOM 3231 C CA . PHE A 1 403 ? 59.077 -1.416 -48.217 1.00 80.44 403 PHE A CA 1
ATOM 3232 C C . PHE A 1 403 ? 58.056 -0.301 -47.938 1.00 80.44 403 PHE A C 1
ATOM 3234 O O . PHE A 1 403 ? 57.531 -0.172 -46.832 1.00 80.44 403 PHE A O 1
ATOM 3241 N N . GLU A 1 404 ? 57.902 0.577 -48.926 1.00 87.38 404 GLU A N 1
ATOM 3242 C CA . GLU A 1 404 ? 57.049 1.760 -48.892 1.00 87.38 404 GLU A CA 1
ATOM 3243 C C . GLU A 1 404 ? 55.786 1.570 -49.742 1.00 87.38 404 GLU A C 1
ATOM 3245 O O . GLU A 1 404 ? 55.847 0.982 -50.828 1.00 87.38 404 GLU A O 1
ATOM 3250 N N . SER A 1 405 ? 54.661 2.104 -49.267 1.00 88.25 405 SER A N 1
ATOM 3251 C CA . SER A 1 405 ? 53.389 2.135 -49.999 1.00 88.25 405 SER A CA 1
ATOM 3252 C C . SER A 1 405 ? 53.253 3.448 -50.770 1.00 88.25 405 SER A C 1
ATOM 3254 O O . SER A 1 405 ? 53.957 4.432 -50.512 1.00 88.25 405 SER A O 1
ATOM 3256 N N . THR A 1 406 ? 52.413 3.461 -51.804 1.00 84.81 406 THR A N 1
ATOM 3257 C CA . THR A 1 406 ? 52.164 4.657 -52.621 1.00 84.81 406 THR A CA 1
ATOM 3258 C C . THR A 1 406 ? 50.679 4.792 -52.893 1.00 84.81 406 THR A C 1
ATOM 3260 O O . THR A 1 406 ? 50.097 3.934 -53.554 1.00 84.81 406 THR A O 1
ATOM 3263 N N . ASP A 1 407 ? 50.117 5.913 -52.457 1.00 78.69 407 ASP A N 1
ATOM 3264 C CA . ASP A 1 407 ? 48.758 6.337 -52.768 1.00 78.69 407 ASP A CA 1
ATOM 3265 C C . ASP A 1 407 ? 48.836 7.664 -53.536 1.00 78.69 407 ASP A C 1
ATOM 3267 O O . ASP A 1 407 ? 49.465 8.632 -53.108 1.00 78.69 407 ASP A O 1
ATOM 3271 N N . GLY A 1 408 ? 48.286 7.697 -54.749 1.00 77.62 408 GLY A N 1
ATOM 3272 C CA . GLY A 1 408 ? 48.423 8.841 -55.654 1.00 77.62 408 GLY A CA 1
ATOM 3273 C C . GLY A 1 408 ? 49.881 9.282 -55.899 1.00 77.62 408 GLY A C 1
ATOM 3274 O O . GLY A 1 408 ? 50.676 8.549 -56.490 1.00 77.62 408 GLY A O 1
ATOM 3275 N N . ASP A 1 409 ? 50.201 10.520 -55.502 1.00 80.38 409 ASP A N 1
ATOM 3276 C CA . ASP A 1 409 ? 51.523 11.155 -55.661 1.00 80.38 409 ASP A CA 1
ATOM 3277 C C . ASP A 1 409 ? 52.395 11.079 -54.385 1.00 80.38 409 ASP A C 1
ATOM 3279 O O . ASP A 1 409 ? 53.513 11.611 -54.376 1.00 80.38 409 ASP A O 1
ATOM 3283 N N . ILE A 1 410 ? 51.902 10.459 -53.305 1.00 86.50 410 ILE A N 1
ATOM 3284 C CA . ILE A 1 410 ? 52.605 10.365 -52.019 1.00 86.50 410 ILE A CA 1
ATOM 3285 C C . ILE A 1 410 ? 53.146 8.955 -51.778 1.00 86.50 410 ILE A C 1
ATOM 3287 O O . ILE A 1 410 ? 52.535 7.953 -52.136 1.00 86.50 410 ILE A O 1
ATOM 3291 N N . THR A 1 411 ? 54.326 8.887 -51.167 1.00 89.00 411 THR A N 1
ATOM 3292 C CA . THR A 1 411 ? 54.980 7.641 -50.757 1.00 89.00 411 THR A CA 1
ATOM 3293 C C . THR A 1 411 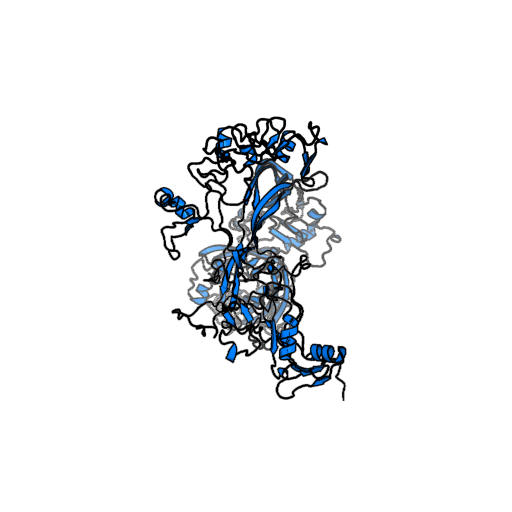? 55.153 7.683 -49.248 1.00 89.00 411 THR A C 1
ATOM 3295 O O . THR A 1 411 ? 55.709 8.658 -48.735 1.00 89.00 411 THR A O 1
ATOM 3298 N N . PHE A 1 412 ? 54.697 6.646 -48.556 1.00 91.50 412 PHE A N 1
ATOM 3299 C CA . PHE A 1 412 ? 54.582 6.635 -47.102 1.00 91.50 412 PHE A CA 1
ATOM 3300 C C . PHE A 1 412 ? 54.985 5.283 -46.507 1.00 91.50 412 PHE A C 1
ATOM 3302 O O . PHE A 1 412 ? 55.178 4.290 -47.218 1.00 91.50 412 PHE A O 1
ATOM 3309 N N . CYS A 1 413 ? 55.187 5.283 -45.193 1.00 88.44 413 CYS A N 1
ATOM 3310 C CA . CYS A 1 413 ? 55.425 4.076 -44.422 1.00 88.44 413 CYS A CA 1
ATOM 3311 C C . CYS A 1 413 ? 54.119 3.513 -43.906 1.00 88.44 413 CYS A C 1
ATOM 3313 O O . CYS A 1 413 ? 53.630 4.005 -42.900 1.00 88.44 413 CYS A O 1
ATOM 3315 N N . ASP A 1 414 ? 53.674 2.455 -44.561 1.00 87.38 414 ASP A N 1
ATOM 3316 C CA . ASP A 1 414 ? 52.524 1.671 -44.153 1.00 87.38 414 ASP A CA 1
ATOM 3317 C C . ASP A 1 414 ? 52.964 0.602 -43.153 1.00 87.38 414 ASP A C 1
ATOM 3319 O O . ASP A 1 414 ? 53.729 -0.320 -43.481 1.00 87.38 414 ASP A O 1
ATOM 3323 N N . LYS A 1 415 ? 52.608 0.828 -41.894 1.00 82.62 415 LYS A N 1
ATOM 3324 C CA . LYS A 1 415 ? 52.892 -0.069 -40.773 1.00 82.62 415 LYS A CA 1
ATOM 3325 C C . LYS A 1 415 ? 51.569 -0.342 -40.079 1.00 82.62 415 LYS A C 1
ATOM 3327 O O . LYS A 1 415 ? 50.752 0.563 -39.976 1.00 82.62 415 LYS A O 1
ATOM 3332 N N . GLY A 1 416 ? 51.394 -1.567 -39.599 1.00 86.94 416 GLY A N 1
ATOM 3333 C CA . GLY A 1 416 ? 50.222 -1.894 -38.807 1.00 86.94 416 GLY A CA 1
ATOM 3334 C C . GLY A 1 416 ? 50.268 -1.255 -37.422 1.00 86.94 416 GLY A C 1
ATOM 3335 O O . GLY A 1 416 ? 51.099 -0.391 -37.110 1.00 86.94 416 GLY A O 1
ATOM 3336 N N . ASN A 1 417 ? 49.341 -1.692 -36.582 1.00 87.88 417 ASN A N 1
ATOM 3337 C CA . ASN A 1 417 ? 49.108 -1.146 -35.252 1.00 87.88 417 ASN A CA 1
ATOM 3338 C C . ASN A 1 417 ? 50.191 -1.559 -34.224 1.00 87.88 417 ASN A C 1
ATOM 3340 O O . ASN A 1 417 ? 50.208 -1.065 -33.092 1.00 87.88 417 ASN A O 1
ATOM 3344 N N . GLY A 1 418 ? 51.125 -2.442 -34.602 1.00 88.50 418 GLY A N 1
ATOM 3345 C CA . GLY A 1 418 ? 52.192 -2.941 -33.739 1.00 88.50 418 GLY A CA 1
ATOM 3346 C C . GLY A 1 418 ? 51.698 -3.884 -32.637 1.00 88.50 418 GLY A C 1
ATOM 3347 O O . GLY A 1 418 ? 52.411 -4.106 -31.649 1.00 88.50 418 GLY A O 1
ATOM 3348 N N . LEU A 1 419 ? 50.496 -4.435 -32.781 1.00 89.25 419 LEU A N 1
ATOM 3349 C CA . LEU A 1 419 ? 49.903 -5.461 -31.935 1.00 89.25 419 LEU A CA 1
ATOM 3350 C C . LEU A 1 419 ? 49.562 -6.675 -32.791 1.00 89.25 419 LEU A C 1
ATOM 3352 O O . LEU A 1 419 ? 49.313 -6.562 -33.976 1.00 89.25 419 LEU A O 1
ATOM 3356 N N . TRP A 1 420 ? 49.610 -7.857 -32.180 1.00 90.81 420 TRP A N 1
ATOM 3357 C CA . TRP A 1 420 ? 49.220 -9.060 -32.900 1.00 90.81 420 TRP A CA 1
ATOM 3358 C C . TRP A 1 420 ? 47.700 -9.191 -32.889 1.00 90.81 420 TRP A C 1
ATOM 3360 O O . TRP A 1 420 ? 47.125 -9.377 -31.810 1.00 90.81 420 TRP A O 1
ATOM 3370 N N . ASP A 1 421 ? 47.090 -9.162 -34.070 1.00 88.50 421 ASP A N 1
ATOM 3371 C CA . ASP A 1 421 ? 45.635 -9.223 -34.213 1.00 88.50 421 ASP A CA 1
ATOM 3372 C C . ASP A 1 421 ? 45.119 -10.655 -34.461 1.00 88.50 421 ASP A C 1
ATOM 3374 O O . ASP A 1 421 ? 45.623 -11.418 -35.298 1.00 88.50 421 ASP A O 1
ATOM 3378 N N . ASP A 1 422 ? 44.080 -11.025 -33.705 1.00 87.69 422 ASP A N 1
ATOM 3379 C CA . ASP A 1 422 ? 43.289 -12.243 -33.911 1.00 87.69 422 ASP A CA 1
ATOM 3380 C C . ASP A 1 422 ? 42.390 -12.118 -35.166 1.00 87.69 422 ASP A C 1
ATOM 3382 O O . ASP A 1 422 ? 42.336 -11.082 -35.819 1.00 87.69 422 ASP A O 1
ATOM 3386 N N . GLU A 1 423 ? 41.667 -13.186 -35.533 1.00 89.06 423 GLU A N 1
ATOM 3387 C CA . GLU A 1 423 ? 40.648 -13.091 -36.594 1.00 89.06 423 GLU A CA 1
ATOM 3388 C C . GLU A 1 423 ? 39.583 -12.051 -36.218 1.00 89.06 423 GLU A C 1
ATOM 3390 O O . GLU A 1 423 ? 39.012 -12.114 -35.123 1.00 89.06 423 GLU A O 1
ATOM 3395 N N . GLU A 1 424 ? 39.266 -11.147 -37.145 1.00 88.00 424 GLU A N 1
ATOM 3396 C CA . GLU A 1 424 ? 38.284 -10.096 -36.901 1.00 88.00 424 GLU A CA 1
ATOM 3397 C C . GLU A 1 424 ? 36.887 -10.678 -36.675 1.00 88.00 424 GLU A C 1
ATOM 3399 O O . GLU A 1 424 ? 36.466 -11.653 -37.315 1.00 88.00 424 GLU A O 1
ATOM 3404 N N . LEU A 1 425 ? 36.130 -10.080 -35.756 1.00 82.94 425 LEU A N 1
ATOM 3405 C CA . LEU A 1 425 ? 34.812 -10.571 -35.376 1.00 82.94 425 LEU A CA 1
ATOM 3406 C C . LEU A 1 425 ? 33.728 -9.695 -35.997 1.00 82.94 425 LEU A C 1
ATOM 3408 O O . LEU A 1 425 ? 33.715 -8.485 -35.841 1.00 82.94 425 LEU A O 1
ATOM 3412 N N . CYS A 1 426 ? 32.769 -10.337 -36.657 1.00 76.38 426 CYS A N 1
ATOM 3413 C CA . CYS A 1 426 ? 31.586 -9.667 -37.184 1.00 76.38 426 CYS A CA 1
ATOM 3414 C C . CYS A 1 426 ? 30.361 -10.003 -36.322 1.00 76.38 426 CYS A C 1
ATOM 3416 O O . CYS A 1 426 ? 30.142 -11.171 -35.971 1.00 76.38 426 CYS A O 1
ATOM 3418 N N . TYR A 1 427 ? 29.568 -8.990 -35.976 1.00 72.31 427 TYR A N 1
ATOM 3419 C CA . TYR A 1 427 ? 28.358 -9.117 -35.171 1.00 72.31 427 TYR A CA 1
ATOM 3420 C C . TYR A 1 427 ? 27.106 -9.275 -36.059 1.00 72.31 427 TYR A C 1
ATOM 3422 O O . TYR A 1 427 ? 26.849 -8.452 -36.927 1.00 72.31 427 TYR A O 1
ATOM 3430 N N . GLY A 1 428 ? 26.298 -10.323 -35.835 1.00 66.75 428 GLY A N 1
ATOM 3431 C CA . GLY A 1 428 ? 25.005 -10.529 -36.516 1.00 66.75 428 GLY A CA 1
ATOM 3432 C C . GLY A 1 428 ? 24.951 -11.681 -37.538 1.00 66.75 428 GLY A C 1
ATOM 3433 O O . GLY A 1 428 ? 25.937 -12.351 -37.837 1.00 66.75 428 GLY A O 1
ATOM 3434 N N . GLY A 1 429 ? 23.748 -11.973 -38.056 1.00 55.94 429 GLY A N 1
ATOM 3435 C CA . GLY A 1 429 ? 23.486 -13.093 -38.984 1.00 55.94 429 GLY A CA 1
ATOM 3436 C C . GLY A 1 429 ? 23.907 -12.852 -40.443 1.00 55.94 429 GLY A C 1
ATOM 3437 O O . GLY A 1 429 ? 23.844 -13.776 -41.258 1.00 55.94 429 GLY A O 1
ATOM 3438 N N . SER A 1 430 ? 24.333 -11.629 -40.761 1.00 56.66 430 SER A N 1
ATOM 3439 C CA . SER A 1 430 ? 24.655 -11.143 -42.111 1.00 56.66 430 SER A CA 1
ATOM 3440 C C . SER A 1 430 ? 26.130 -11.311 -42.501 1.00 56.66 430 SER A C 1
ATOM 3442 O O . SER A 1 430 ? 26.483 -11.048 -43.648 1.00 56.66 430 SER A O 1
ATOM 3444 N N . CYS A 1 431 ? 26.970 -11.835 -41.600 1.00 59.53 431 CYS A N 1
ATOM 3445 C CA . CYS A 1 431 ? 28.426 -11.994 -41.745 1.00 59.53 431 CYS A CA 1
ATOM 3446 C C . CYS A 1 431 ? 28.872 -13.073 -42.763 1.00 59.53 431 CYS A C 1
ATOM 3448 O O . CYS A 1 431 ? 29.853 -13.785 -42.550 1.00 59.53 431 CYS A O 1
ATOM 3450 N N . LEU A 1 432 ? 28.127 -13.260 -43.855 1.00 54.62 432 LEU A N 1
ATOM 3451 C CA . LEU A 1 432 ? 28.430 -14.225 -44.918 1.00 54.62 432 LEU A CA 1
ATOM 3452 C C . LEU A 1 432 ? 29.329 -13.646 -46.024 1.00 54.62 432 LEU A C 1
ATOM 3454 O O . LEU A 1 432 ? 29.808 -14.420 -46.852 1.00 54.62 432 LEU A O 1
ATOM 3458 N N . ASN A 1 433 ? 29.552 -12.326 -46.043 1.00 59.78 433 ASN A N 1
ATOM 3459 C CA . ASN A 1 433 ? 30.364 -11.629 -47.042 1.00 59.78 433 ASN A CA 1
ATOM 3460 C C . ASN A 1 433 ? 31.443 -10.779 -46.349 1.00 59.78 433 ASN A C 1
ATOM 3462 O O . ASN A 1 433 ? 31.137 -10.094 -45.381 1.00 59.78 433 ASN A O 1
ATOM 3466 N N . ASP A 1 434 ? 32.664 -10.766 -46.887 1.00 64.19 434 ASP A N 1
ATOM 3467 C CA . ASP A 1 434 ? 33.850 -10.098 -46.311 1.00 64.19 434 ASP A CA 1
ATOM 3468 C C . ASP A 1 434 ? 33.768 -8.548 -46.242 1.00 64.19 434 ASP A C 1
ATOM 3470 O O . ASP A 1 434 ? 34.756 -7.911 -45.900 1.00 64.19 434 ASP A O 1
ATOM 3474 N N . TYR A 1 435 ? 32.629 -7.924 -46.575 1.00 65.38 435 TYR A N 1
ATOM 3475 C CA . TYR A 1 435 ? 32.509 -6.482 -46.873 1.00 65.38 435 TYR A CA 1
ATOM 3476 C C . TYR A 1 435 ? 31.488 -5.719 -46.009 1.00 65.38 435 TYR A C 1
ATOM 3478 O O . TYR A 1 435 ? 31.091 -4.622 -46.379 1.00 65.38 435 TYR A O 1
ATOM 3486 N N . ASP A 1 436 ? 31.022 -6.293 -44.897 1.00 70.19 436 ASP A N 1
ATOM 3487 C CA . ASP A 1 436 ? 30.045 -5.654 -43.998 1.00 70.19 436 ASP A CA 1
ATOM 3488 C C . ASP A 1 436 ? 30.749 -4.957 -42.819 1.00 70.19 436 ASP A C 1
ATOM 3490 O O . ASP A 1 436 ? 30.745 -5.435 -41.682 1.00 70.19 436 ASP A O 1
ATOM 3494 N N . TYR A 1 437 ? 31.422 -3.842 -43.117 1.00 75.50 437 TYR A N 1
ATOM 3495 C CA . TYR A 1 437 ? 32.332 -3.177 -42.180 1.00 75.50 437 TYR A CA 1
ATOM 3496 C C . TYR A 1 437 ? 31.620 -2.540 -40.971 1.00 75.50 437 TYR A C 1
ATOM 3498 O O . TYR A 1 437 ? 32.176 -2.478 -39.877 1.00 75.50 437 TYR A O 1
ATOM 3506 N N . LYS A 1 438 ? 30.340 -2.159 -41.113 1.00 76.44 438 LYS A N 1
ATOM 3507 C CA . LYS A 1 438 ? 29.495 -1.617 -40.022 1.00 76.44 438 LYS A CA 1
ATOM 3508 C C . LYS A 1 438 ? 29.300 -2.610 -38.868 1.00 76.44 438 LYS A C 1
ATOM 3510 O O . LYS A 1 438 ? 28.969 -2.211 -37.742 1.00 76.44 438 LYS A O 1
ATOM 3515 N N . ASN A 1 439 ? 29.518 -3.893 -39.163 1.00 75.75 439 ASN A N 1
ATOM 3516 C CA . ASN A 1 439 ? 29.377 -5.014 -38.250 1.00 75.75 439 ASN A CA 1
ATOM 3517 C C . ASN A 1 439 ? 30.714 -5.607 -37.767 1.00 75.75 439 ASN A C 1
ATOM 3519 O O . ASN A 1 439 ? 30.671 -6.552 -36.982 1.00 75.75 439 ASN A O 1
ATOM 3523 N N . LEU A 1 440 ? 31.878 -5.052 -38.151 1.00 80.06 440 LEU A N 1
ATOM 3524 C CA . LEU A 1 440 ? 33.217 -5.472 -37.683 1.00 80.06 440 LEU A CA 1
ATOM 3525 C C . LEU A 1 440 ? 33.531 -4.950 -36.279 1.00 80.06 440 LEU A C 1
ATOM 3527 O O . LEU A 1 440 ? 34.398 -4.104 -36.058 1.00 80.06 440 LEU A O 1
ATOM 3531 N N . TYR A 1 441 ? 32.772 -5.438 -35.310 1.00 78.62 441 TYR A N 1
ATOM 3532 C CA . TYR A 1 441 ? 32.949 -5.084 -33.917 1.00 78.62 441 TYR A CA 1
ATOM 3533 C C . TYR A 1 441 ? 32.586 -6.241 -32.995 1.00 78.62 441 TYR A C 1
ATOM 3535 O O . TYR A 1 441 ? 31.811 -7.144 -33.327 1.00 78.62 441 TYR A O 1
ATOM 3543 N N . LYS A 1 442 ? 33.076 -6.154 -31.761 1.00 77.56 442 LYS A N 1
ATOM 3544 C CA . LYS A 1 442 ? 32.605 -6.971 -30.638 1.00 77.56 442 LYS A CA 1
ATOM 3545 C C . LYS A 1 442 ? 31.903 -6.089 -29.605 1.00 77.56 442 LYS A C 1
ATOM 3547 O O . LYS A 1 442 ? 32.200 -4.903 -29.477 1.00 77.56 442 LYS A O 1
ATOM 3552 N N . ARG A 1 443 ? 30.931 -6.662 -28.886 1.00 72.00 443 ARG A N 1
ATOM 3553 C CA . ARG A 1 443 ? 30.192 -5.941 -27.837 1.00 72.00 443 ARG A CA 1
ATOM 3554 C C . ARG A 1 443 ? 31.104 -5.663 -26.633 1.00 72.00 443 ARG A C 1
ATOM 3556 O O . ARG A 1 443 ? 31.726 -6.596 -26.127 1.00 72.00 443 ARG A O 1
ATOM 3563 N N . SER A 1 444 ? 31.114 -4.417 -26.167 1.00 66.25 444 SER A N 1
ATOM 3564 C CA . SER A 1 444 ? 31.769 -3.940 -24.941 1.00 66.25 444 SER A CA 1
ATOM 3565 C C . SER A 1 444 ? 30.729 -3.416 -23.936 1.00 66.25 444 SER A C 1
ATOM 3567 O O . SER A 1 444 ? 29.617 -3.050 -24.316 1.00 66.25 444 SER A O 1
ATOM 3569 N N . ASP A 1 445 ? 31.075 -3.386 -22.645 1.00 57.47 445 ASP A N 1
ATOM 3570 C CA . ASP A 1 445 ? 30.172 -2.990 -21.548 1.00 57.47 445 ASP A CA 1
ATOM 3571 C C . ASP A 1 445 ? 29.829 -1.481 -21.552 1.00 57.47 445 ASP A C 1
ATOM 3573 O O . ASP A 1 445 ? 28.850 -1.060 -20.931 1.00 57.47 445 ASP A O 1
ATOM 3577 N N . ALA A 1 446 ? 30.633 -0.656 -22.229 1.00 56.44 446 ALA A N 1
ATOM 3578 C CA . ALA A 1 446 ? 30.406 0.768 -22.492 1.00 56.44 446 ALA A CA 1
ATOM 3579 C C . ALA A 1 446 ? 31.324 1.221 -23.647 1.00 56.44 446 ALA A C 1
ATOM 3581 O O . ALA A 1 446 ? 32.379 0.609 -23.827 1.00 56.44 446 ALA A O 1
ATOM 3582 N N . PRO A 1 447 ? 30.988 2.287 -24.396 1.00 60.44 447 PRO A N 1
ATOM 3583 C CA . PRO A 1 447 ? 31.902 2.840 -25.383 1.00 60.44 447 PRO A CA 1
ATOM 3584 C C . PRO A 1 447 ? 32.993 3.609 -24.633 1.00 60.44 447 PRO A C 1
ATOM 3586 O O . PRO A 1 447 ? 32.724 4.616 -23.970 1.00 60.44 447 PRO A O 1
ATOM 3589 N N . ASP A 1 448 ? 34.217 3.104 -24.701 1.00 58.88 448 ASP A N 1
ATOM 3590 C CA . ASP A 1 448 ? 35.434 3.734 -24.182 1.00 58.88 448 ASP A CA 1
ATOM 3591 C C . ASP A 1 448 ? 36.161 4.570 -25.250 1.00 58.88 448 ASP A C 1
ATOM 3593 O O . ASP A 1 448 ? 37.236 5.109 -24.993 1.00 58.88 448 ASP A O 1
ATOM 3597 N N . ARG A 1 449 ? 35.551 4.718 -26.434 1.00 69.12 449 ARG A N 1
ATOM 3598 C CA . ARG A 1 449 ? 36.075 5.481 -27.571 1.00 69.12 449 ARG A CA 1
ATOM 3599 C C . ARG A 1 449 ? 35.169 6.654 -27.923 1.00 69.12 449 ARG A C 1
ATOM 3601 O O . ARG A 1 449 ? 33.946 6.591 -27.783 1.00 69.12 449 ARG A O 1
ATOM 3608 N N . LEU A 1 450 ? 35.802 7.730 -28.374 1.00 76.81 450 LEU A N 1
ATOM 3609 C CA . LEU A 1 450 ? 35.144 8.954 -28.809 1.00 76.81 450 LEU A CA 1
ATOM 3610 C C . LEU A 1 450 ? 34.384 8.700 -30.119 1.00 76.81 450 LEU A C 1
ATOM 3612 O O . LEU A 1 450 ? 34.958 8.173 -31.069 1.00 76.81 450 LEU A O 1
ATOM 3616 N N . VAL A 1 451 ? 33.103 9.073 -30.184 1.00 81.25 451 VAL A N 1
ATOM 3617 C CA . VAL A 1 451 ? 32.306 8.908 -31.408 1.00 81.25 451 VAL A CA 1
ATOM 3618 C C . VAL A 1 451 ? 32.527 10.108 -32.310 1.00 81.25 451 VAL A C 1
ATOM 3620 O O . VAL A 1 451 ? 32.147 11.230 -31.967 1.00 81.25 451 VAL A O 1
ATOM 3623 N N . VAL A 1 452 ? 33.134 9.858 -33.468 1.00 84.88 452 VAL A N 1
ATOM 3624 C CA . VAL A 1 452 ? 33.512 10.883 -34.439 1.00 84.88 452 VAL A CA 1
ATOM 3625 C C . VAL A 1 452 ? 32.659 10.758 -35.693 1.00 84.88 452 VAL A C 1
ATOM 3627 O O . VAL A 1 452 ? 32.478 9.673 -36.243 1.00 84.88 452 VAL A O 1
ATOM 3630 N N . THR A 1 453 ? 32.124 11.887 -36.151 1.00 87.19 453 THR A N 1
ATOM 3631 C CA . THR A 1 453 ? 31.434 11.985 -37.434 1.00 87.19 453 THR A CA 1
ATOM 3632 C C . THR A 1 453 ? 32.344 12.628 -38.475 1.00 87.19 453 THR A C 1
ATOM 3634 O O . THR A 1 453 ? 32.957 13.672 -38.244 1.00 87.19 453 THR A O 1
ATOM 3637 N N . TYR A 1 454 ? 32.407 12.003 -39.647 1.00 89.31 454 TYR A N 1
ATOM 3638 C CA . TYR A 1 454 ? 33.128 12.471 -40.829 1.00 89.31 454 TYR A CA 1
ATOM 3639 C C . TYR A 1 454 ? 32.167 13.075 -41.863 1.00 89.31 454 TYR A C 1
ATOM 3641 O O . TYR A 1 454 ? 32.386 12.974 -43.073 1.00 89.31 454 TYR A O 1
ATOM 3649 N N . GLU A 1 455 ? 31.092 13.727 -41.405 1.00 87.75 455 GLU A N 1
ATOM 3650 C CA . GLU A 1 455 ? 30.175 14.464 -42.287 1.00 87.75 455 GLU A CA 1
ATOM 3651 C C . GLU A 1 455 ? 30.939 15.451 -43.182 1.00 87.75 455 GLU A C 1
ATOM 3653 O O . GLU A 1 455 ? 30.695 15.542 -44.388 1.00 87.75 455 GLU A O 1
ATOM 3658 N N . ILE A 1 456 ? 31.958 16.102 -42.613 1.00 88.44 456 ILE A N 1
ATOM 3659 C CA . ILE A 1 456 ? 33.001 16.797 -43.360 1.00 88.44 456 ILE A CA 1
ATOM 3660 C C . ILE A 1 456 ? 34.291 15.973 -43.259 1.00 88.44 456 ILE A C 1
ATOM 3662 O O . ILE A 1 456 ? 35.004 16.030 -42.267 1.00 88.44 456 ILE A O 1
ATOM 3666 N N . GLN A 1 457 ? 34.640 15.241 -44.320 1.00 86.06 457 GLN A N 1
ATOM 3667 C CA . GLN A 1 457 ? 35.788 14.312 -44.342 1.00 86.06 457 GLN A CA 1
ATOM 3668 C C . GLN A 1 457 ? 37.144 14.945 -43.971 1.00 86.06 457 GLN A C 1
ATOM 3670 O O . GLN A 1 457 ? 38.049 14.256 -43.511 1.00 86.06 457 GLN A O 1
ATOM 3675 N N . SER A 1 458 ? 37.309 16.252 -44.190 1.00 84.31 458 SER A N 1
ATOM 3676 C CA . SER A 1 458 ? 38.533 16.993 -43.854 1.00 84.31 458 SER A CA 1
ATOM 3677 C C . SER A 1 458 ? 38.520 17.643 -42.468 1.00 84.31 458 SER A C 1
ATOM 3679 O O . SER A 1 458 ? 39.534 18.211 -42.074 1.00 84.31 458 SER A O 1
ATOM 3681 N N . ASP A 1 459 ? 37.369 17.650 -41.800 1.00 86.19 459 ASP A N 1
ATOM 3682 C CA . ASP A 1 459 ? 37.133 18.322 -40.521 1.00 86.19 459 ASP A CA 1
ATOM 3683 C C . ASP A 1 459 ? 36.205 17.448 -39.660 1.00 86.19 459 ASP A C 1
ATOM 3685 O O . ASP A 1 459 ? 35.021 17.759 -39.510 1.00 86.19 459 ASP A O 1
ATOM 3689 N N . PRO A 1 460 ? 36.700 16.286 -39.196 1.00 88.75 460 PRO A N 1
ATOM 3690 C CA . PRO A 1 460 ? 35.929 15.407 -38.330 1.00 88.75 460 PRO A CA 1
ATOM 3691 C C . PRO A 1 460 ? 35.574 16.099 -37.013 1.00 88.75 460 PRO A C 1
ATOM 3693 O O . PRO A 1 460 ? 36.339 16.912 -36.489 1.00 88.75 460 PRO A O 1
ATOM 3696 N N . VAL A 1 461 ? 34.416 15.748 -36.461 1.00 87.38 461 VAL A N 1
ATOM 3697 C CA . VAL A 1 461 ? 33.908 16.316 -35.207 1.00 87.38 461 VAL A CA 1
ATOM 3698 C C . VAL A 1 461 ? 33.504 15.186 -34.274 1.00 87.38 461 VAL A C 1
ATOM 3700 O O . VAL A 1 461 ? 32.841 14.239 -34.695 1.00 87.38 461 VAL A O 1
ATOM 3703 N N . ALA A 1 462 ? 33.881 15.283 -33.001 1.00 85.75 462 ALA A N 1
ATOM 3704 C CA . ALA A 1 462 ? 33.372 14.377 -31.982 1.00 85.75 462 ALA A CA 1
ATOM 3705 C C . ALA A 1 462 ? 32.009 14.824 -31.453 1.00 85.75 462 ALA A C 1
ATOM 3707 O O . ALA A 1 462 ? 31.793 16.001 -31.165 1.00 85.75 462 ALA A O 1
ATOM 3708 N N . PHE A 1 463 ? 31.104 13.868 -31.256 1.00 84.12 463 PHE A N 1
ATOM 3709 C CA . PHE A 1 463 ? 29.848 14.138 -30.573 1.00 84.12 463 PHE A CA 1
ATOM 3710 C C . PHE A 1 463 ? 30.047 14.118 -29.060 1.00 84.12 463 PHE A C 1
ATOM 3712 O O . PHE A 1 463 ? 30.145 13.056 -28.451 1.00 84.12 463 PHE A O 1
ATOM 3719 N N . GLU A 1 464 ? 30.048 15.287 -28.427 1.00 82.31 464 GLU A N 1
ATOM 3720 C CA . GLU A 1 464 ? 30.003 15.395 -26.961 1.00 82.31 464 GLU A CA 1
ATOM 3721 C C . GLU A 1 464 ? 28.588 15.172 -26.407 1.00 82.31 464 GLU A C 1
ATOM 3723 O O . GLU A 1 464 ? 28.416 14.716 -25.277 1.00 82.31 464 GLU A O 1
ATOM 3728 N N . GLN A 1 465 ? 27.561 15.452 -27.211 1.00 84.25 465 GLN A N 1
ATOM 3729 C CA . GLN A 1 465 ? 26.161 15.224 -26.878 1.00 84.25 465 GLN A CA 1
ATOM 3730 C C . GLN A 1 465 ? 25.410 14.697 -28.101 1.00 84.25 465 GLN A C 1
ATOM 3732 O O . GLN A 1 465 ? 25.498 15.276 -29.179 1.00 84.25 465 GLN A O 1
ATOM 3737 N N . ILE A 1 466 ? 24.649 13.622 -27.904 1.00 82.12 466 ILE A N 1
ATOM 3738 C CA . ILE A 1 466 ? 23.797 12.989 -28.913 1.00 82.12 466 ILE A CA 1
ATOM 3739 C C . ILE A 1 466 ? 22.357 13.056 -28.406 1.00 82.12 466 ILE A C 1
ATOM 3741 O O . ILE A 1 466 ? 22.060 12.643 -27.275 1.00 82.12 466 ILE A O 1
ATOM 3745 N N . LEU A 1 467 ? 21.475 13.616 -29.227 1.00 79.94 467 LEU A N 1
ATOM 3746 C CA . LEU A 1 467 ? 20.070 13.854 -28.925 1.00 79.94 467 LEU A CA 1
ATOM 3747 C C . LEU A 1 467 ? 19.160 13.006 -29.833 1.00 79.94 467 LEU A C 1
ATOM 3749 O O . LEU A 1 467 ? 19.461 12.846 -31.020 1.00 79.94 467 LEU A O 1
ATOM 3753 N N . PRO A 1 468 ? 18.043 12.481 -29.294 1.00 74.94 468 PRO A N 1
ATOM 3754 C CA . PRO A 1 468 ? 16.999 11.844 -30.094 1.00 74.94 468 PRO A CA 1
ATOM 3755 C C . PRO A 1 468 ? 16.231 12.873 -30.935 1.00 74.94 468 PRO A C 1
ATOM 3757 O O . PRO A 1 468 ? 16.450 14.082 -30.800 1.00 74.94 468 PRO A O 1
ATOM 3760 N N . ILE A 1 469 ? 15.304 12.403 -31.779 1.00 71.38 469 ILE A N 1
ATOM 3761 C CA . ILE A 1 469 ? 14.419 13.301 -32.527 1.00 71.38 469 ILE A CA 1
ATOM 3762 C C . ILE A 1 469 ? 13.607 14.185 -31.561 1.00 71.38 469 ILE A C 1
ATOM 3764 O O . ILE A 1 469 ? 13.180 13.752 -30.483 1.00 71.38 469 ILE A O 1
ATOM 3768 N N . GLY A 1 470 ? 13.371 15.437 -31.954 1.00 60.91 470 GLY A N 1
ATOM 3769 C CA . GLY A 1 470 ? 12.483 16.345 -31.229 1.00 60.91 470 GLY A CA 1
ATOM 3770 C C . GLY A 1 470 ? 11.062 15.782 -31.077 1.00 60.91 470 GLY A C 1
ATOM 3771 O O . GLY A 1 470 ? 10.621 14.915 -31.831 1.00 60.91 470 GLY A O 1
ATOM 3772 N N . LYS A 1 471 ? 10.319 16.275 -30.083 1.00 56.44 471 LYS A N 1
ATOM 3773 C CA . LYS A 1 471 ? 8.877 16.007 -29.957 1.00 56.44 471 LYS A CA 1
ATOM 3774 C C . LYS A 1 471 ? 8.111 17.042 -30.800 1.00 56.44 471 LYS A C 1
ATOM 3776 O O . LYS A 1 471 ? 8.430 18.228 -30.719 1.00 56.44 471 LYS A O 1
ATOM 3781 N N . PHE A 1 472 ? 7.100 16.625 -31.555 1.00 56.88 472 PHE A N 1
ATOM 3782 C CA . PHE A 1 472 ? 6.172 17.522 -32.257 1.00 56.88 472 PHE A CA 1
ATOM 3783 C C . PHE A 1 472 ? 4.722 17.108 -31.984 1.00 56.88 472 PHE A C 1
ATOM 3785 O O . PHE A 1 472 ? 4.490 16.067 -31.362 1.00 56.88 472 PHE A O 1
ATOM 3792 N N . PHE A 1 473 ? 3.792 17.981 -32.352 1.00 50.50 473 PHE A N 1
ATOM 3793 C CA . PHE A 1 473 ? 2.357 17.756 -32.290 1.00 50.50 473 PHE A CA 1
ATOM 3794 C C . PHE A 1 473 ? 1.844 17.695 -33.731 1.00 50.50 473 PHE A C 1
ATOM 3796 O O . PHE A 1 473 ? 2.105 18.603 -34.516 1.00 50.50 473 PHE A O 1
ATOM 3803 N N . ASP A 1 474 ? 1.179 16.600 -34.070 1.00 51.47 474 ASP A N 1
ATOM 3804 C CA . ASP A 1 474 ? 0.581 16.362 -35.383 1.00 51.47 474 ASP A CA 1
ATOM 3805 C C . ASP A 1 474 ? -0.712 17.187 -35.504 1.00 51.47 474 ASP A C 1
ATOM 3807 O O . ASP A 1 474 ? -1.800 16.692 -35.246 1.00 51.47 474 ASP A O 1
ATOM 3811 N N . SER A 1 475 ? -0.583 18.494 -35.729 1.00 54.50 475 SER A N 1
ATOM 3812 C CA . SER A 1 475 ? -1.717 19.418 -35.844 1.00 54.50 475 SER A CA 1
ATOM 3813 C C . SER A 1 475 ? -1.512 20.335 -37.042 1.00 54.50 475 SER A C 1
ATOM 3815 O O . SER A 1 475 ? -0.434 20.927 -37.143 1.00 54.50 475 SER A O 1
ATOM 3817 N N . GLY A 1 476 ? -2.529 20.521 -37.875 1.00 51.44 476 GLY A N 1
ATOM 3818 C CA . GLY A 1 476 ? -2.544 21.393 -39.037 1.00 51.44 476 GLY A CA 1
ATOM 3819 C C . GLY A 1 476 ? -2.207 22.860 -38.750 1.00 51.44 476 GLY A C 1
ATOM 3820 O O . GLY A 1 476 ? -1.975 23.313 -37.623 1.00 51.44 476 GLY A O 1
ATOM 3821 N N . THR A 1 477 ? -2.159 23.657 -39.822 1.00 51.09 477 THR A N 1
ATOM 3822 C CA . THR A 1 477 ? -1.648 25.045 -39.778 1.00 51.09 477 THR A CA 1
ATOM 3823 C C . THR A 1 477 ? -2.439 26.018 -38.895 1.00 51.09 477 THR A C 1
ATOM 3825 O O . THR A 1 477 ? -1.925 27.098 -38.584 1.00 51.09 477 THR A O 1
ATOM 3828 N N . ASP A 1 478 ? -3.669 25.679 -38.508 1.00 54.53 478 ASP A N 1
ATOM 3829 C CA . ASP A 1 478 ? -4.514 26.446 -37.585 1.00 54.53 478 ASP A CA 1
ATOM 3830 C C . ASP A 1 478 ? -4.476 25.917 -36.136 1.00 54.53 478 ASP A C 1
ATOM 3832 O O . ASP A 1 478 ? -5.020 26.557 -35.234 1.00 54.53 478 ASP A O 1
ATOM 3836 N N . GLY A 1 479 ? -3.759 24.813 -35.906 1.00 55.12 479 GLY A N 1
ATOM 3837 C CA . GLY A 1 479 ? -3.609 24.152 -34.618 1.00 55.12 479 GLY A CA 1
ATOM 3838 C C . GLY A 1 479 ? -4.662 23.107 -34.283 1.00 55.12 479 GLY A C 1
ATOM 3839 O O . GLY A 1 479 ? -4.593 22.583 -33.179 1.00 55.12 479 GLY A O 1
ATOM 3840 N N . CYS A 1 480 ? -5.578 22.779 -35.197 1.00 64.88 480 CYS A N 1
ATOM 3841 C CA . CYS A 1 480 ? -6.380 21.562 -35.081 1.00 64.88 480 CYS A CA 1
ATOM 3842 C C . CYS A 1 480 ? -5.554 20.317 -35.360 1.00 64.88 480 CYS A C 1
ATOM 3844 O O . CYS A 1 480 ? -4.725 20.337 -36.261 1.00 64.88 480 CYS A O 1
ATOM 3846 N N . PHE A 1 481 ? -5.867 19.193 -34.717 1.00 63.19 481 PHE A N 1
ATOM 3847 C CA . PHE A 1 481 ? -5.541 17.902 -35.325 1.00 63.19 481 PHE A CA 1
ATOM 3848 C C . PHE A 1 481 ? -6.282 17.757 -36.656 1.00 63.19 481 PHE A C 1
ATOM 3850 O O . PHE A 1 481 ? -7.471 18.072 -36.744 1.00 63.19 481 PHE A O 1
ATOM 3857 N N . ASP A 1 482 ? -5.601 17.225 -37.666 1.00 57.38 482 ASP A N 1
ATOM 3858 C CA . ASP A 1 482 ? -6.118 17.122 -39.035 1.00 57.38 482 ASP A CA 1
ATOM 3859 C C . ASP A 1 482 ? -7.436 16.329 -39.111 1.00 57.38 482 ASP A C 1
ATOM 3861 O O . ASP A 1 482 ? -8.316 16.626 -39.922 1.00 57.38 482 ASP A O 1
ATOM 3865 N N . ILE A 1 483 ? -7.637 15.380 -38.188 1.00 59.84 483 ILE A N 1
ATOM 3866 C CA . ILE A 1 483 ? -8.880 14.606 -38.018 1.00 59.84 483 ILE A CA 1
ATOM 3867 C C . ILE A 1 483 ? -10.116 15.455 -37.668 1.00 59.84 483 ILE A C 1
ATOM 3869 O O . ILE A 1 483 ? -11.257 15.011 -37.845 1.00 59.84 483 ILE A O 1
ATOM 3873 N N . PHE A 1 484 ? -9.904 16.690 -37.213 1.00 68.56 484 PHE A N 1
ATOM 3874 C CA . PHE A 1 484 ? -10.944 17.638 -36.826 1.00 68.56 484 PHE A CA 1
ATOM 3875 C C . PHE A 1 484 ? -11.101 18.824 -37.767 1.00 68.56 484 PHE A C 1
ATOM 3877 O O . PHE A 1 484 ? -11.853 19.749 -37.449 1.00 68.56 484 PHE A O 1
ATOM 3884 N N . GLU A 1 485 ? -10.451 18.821 -38.926 1.00 66.19 485 GLU A N 1
ATOM 3885 C CA . GLU A 1 485 ? -10.654 19.876 -39.910 1.00 66.19 485 GLU A CA 1
ATOM 3886 C C . GLU A 1 485 ? -11.989 19.729 -40.662 1.00 66.19 485 GLU A C 1
ATOM 3888 O O . GLU A 1 485 ? -12.482 18.640 -40.960 1.00 66.19 485 GLU A O 1
ATOM 3893 N N . ASP A 1 486 ? -12.593 20.863 -41.018 1.00 65.62 486 ASP A N 1
ATOM 3894 C CA . ASP A 1 486 ? -13.848 20.938 -41.773 1.00 65.62 486 ASP A CA 1
ATOM 3895 C C . ASP A 1 486 ? -13.673 20.794 -43.299 1.00 65.62 486 ASP A C 1
ATOM 3897 O O . ASP A 1 486 ? -14.596 21.095 -44.060 1.00 65.62 486 ASP A O 1
ATOM 3901 N N . GLY A 1 487 ? -12.475 20.415 -43.763 1.00 56.50 487 GLY A N 1
ATOM 3902 C CA . GLY A 1 487 ? -12.125 20.297 -45.184 1.00 56.50 487 GLY A CA 1
ATOM 3903 C C . GLY A 1 487 ? -12.041 21.630 -45.947 1.00 56.50 487 GLY A C 1
ATOM 3904 O O . GLY A 1 487 ? -11.823 21.649 -47.164 1.00 56.50 487 GLY A O 1
ATOM 3905 N N . GLN A 1 488 ? -12.235 22.773 -45.280 1.00 60.31 488 GLN A N 1
ATOM 3906 C CA . GLN A 1 488 ? -12.054 24.125 -45.825 1.00 60.31 488 GLN A CA 1
ATOM 3907 C C . GLN A 1 488 ? -10.934 24.905 -45.108 1.00 60.31 488 GLN A C 1
ATOM 3909 O O . GLN A 1 488 ? -10.745 26.093 -45.406 1.00 60.31 488 GLN A O 1
ATOM 3914 N N . GLY A 1 489 ? -10.176 24.237 -44.230 1.00 54.94 489 GLY A N 1
ATOM 3915 C CA . GLY A 1 489 ? -9.087 24.802 -43.431 1.00 54.94 489 GLY A CA 1
ATOM 3916 C C . GLY A 1 489 ? -9.582 25.544 -42.187 1.00 54.94 489 GLY A C 1
ATOM 3917 O O . GLY A 1 489 ? -9.126 26.657 -41.914 1.00 54.94 489 GLY A O 1
ATOM 3918 N N . SER A 1 490 ? -10.613 25.028 -41.514 1.00 65.62 490 SER A N 1
ATOM 3919 C CA . SER A 1 490 ? -11.070 25.496 -40.200 1.00 65.62 490 SER A CA 1
ATOM 3920 C C . SER A 1 490 ? -11.420 24.316 -39.286 1.00 65.62 490 SER A C 1
ATOM 3922 O O . SER A 1 490 ? -11.982 23.324 -39.737 1.00 65.62 490 SER A O 1
ATOM 3924 N N . CYS A 1 491 ? -11.158 24.456 -37.987 1.00 72.38 491 CYS A N 1
ATOM 3925 C CA . CYS A 1 491 ? -11.498 23.461 -36.966 1.00 72.38 491 CYS A CA 1
ATOM 3926 C C . CYS A 1 491 ? -12.999 23.208 -36.748 1.00 72.38 491 CYS A C 1
ATOM 3928 O O . CYS A 1 491 ? -13.780 24.146 -36.547 1.00 72.38 491 CYS A O 1
ATOM 3930 N N . LEU A 1 492 ? -13.373 21.929 -36.635 1.00 75.62 492 LEU A N 1
ATOM 3931 C CA . LEU A 1 492 ? -14.656 21.469 -36.099 1.00 75.62 492 LEU A CA 1
ATOM 3932 C C . LEU A 1 492 ? -14.666 21.515 -34.566 1.00 75.62 492 LEU A C 1
ATOM 3934 O O . LEU A 1 492 ? -15.586 22.106 -33.993 1.00 75.62 492 LEU A O 1
ATOM 3938 N N . CYS A 1 493 ? -13.671 20.894 -33.919 1.00 76.75 493 CYS A N 1
ATOM 3939 C CA . CYS A 1 493 ? -13.488 20.861 -32.464 1.00 76.75 493 CYS A CA 1
ATOM 3940 C C . CYS A 1 493 ? -12.151 20.205 -32.047 1.00 76.75 493 CYS A C 1
ATOM 3942 O O . CYS A 1 493 ? -11.469 19.660 -32.900 1.00 76.75 493 CYS A O 1
ATOM 3944 N N . GLU A 1 494 ? -11.798 20.197 -30.755 1.00 75.19 494 GLU A N 1
ATOM 3945 C CA . GLU A 1 494 ? -10.646 19.433 -30.225 1.00 75.19 494 GLU A CA 1
ATOM 3946 C C . GLU A 1 494 ? -10.975 18.744 -28.881 1.00 75.19 494 GLU A C 1
ATOM 3948 O O . GLU A 1 494 ? -11.778 19.259 -28.098 1.00 75.19 494 GLU A O 1
ATOM 3953 N N . PHE A 1 495 ? -10.408 17.562 -28.597 1.00 64.94 495 PHE A N 1
ATOM 3954 C CA . PHE A 1 495 ? -10.622 16.876 -27.307 1.00 64.94 495 PHE A CA 1
ATOM 3955 C C . PHE A 1 495 ? -9.731 17.415 -26.180 1.00 64.94 495 PHE A C 1
ATOM 3957 O O . PHE A 1 495 ? -10.187 17.474 -25.038 1.00 64.94 495 PHE A O 1
ATOM 3964 N N . ASP A 1 496 ? -8.519 17.870 -26.500 1.00 60.81 496 ASP A N 1
ATOM 3965 C CA . ASP A 1 496 ? -7.603 18.517 -25.561 1.00 60.81 496 ASP A CA 1
ATOM 3966 C C . ASP A 1 496 ? -7.495 20.017 -25.892 1.00 60.81 496 ASP A C 1
ATOM 3968 O O . ASP A 1 496 ? -6.946 20.406 -26.912 1.00 60.81 496 ASP A O 1
ATOM 3972 N N . ASP A 1 497 ? -8.050 20.875 -25.033 1.00 55.22 497 ASP A N 1
ATOM 3973 C CA . ASP A 1 497 ? -8.158 22.325 -25.259 1.00 55.22 497 ASP A CA 1
ATOM 3974 C C . ASP A 1 497 ? -6.793 23.030 -25.093 1.00 55.22 497 ASP A C 1
ATOM 3976 O O . ASP A 1 497 ? -6.403 23.433 -23.989 1.00 55.22 497 ASP A O 1
ATOM 3980 N N . PHE A 1 498 ? -6.032 23.139 -26.188 1.00 52.50 498 PHE A N 1
ATOM 3981 C CA . PHE A 1 498 ? -4.756 23.869 -26.231 1.00 52.50 498 PHE A CA 1
ATOM 3982 C C . PHE A 1 498 ? -4.895 25.305 -26.763 1.00 52.50 498 PHE A C 1
ATOM 3984 O O . PHE A 1 498 ? -3.947 26.094 -26.656 1.00 52.50 498 PHE A O 1
ATOM 3991 N N . ASN A 1 499 ? -6.063 25.664 -27.306 1.00 60.62 499 ASN A N 1
ATOM 3992 C CA . ASN A 1 499 ? -6.340 26.959 -27.916 1.00 60.62 499 ASN A CA 1
ATOM 3993 C C . ASN A 1 499 ? -7.778 27.418 -27.621 1.00 60.62 499 ASN A C 1
ATOM 3995 O O . ASN A 1 499 ? -8.725 26.902 -28.206 1.00 60.62 499 ASN A O 1
ATOM 3999 N N . ASP A 1 500 ? -7.915 28.488 -26.827 1.00 62.31 500 ASP A N 1
ATOM 4000 C CA . ASP A 1 500 ? -9.202 29.090 -26.427 1.00 62.31 500 ASP A CA 1
ATOM 4001 C C . ASP A 1 500 ? -10.118 29.497 -27.614 1.00 62.31 500 ASP A C 1
ATOM 4003 O O . ASP A 1 500 ? -11.300 29.806 -27.413 1.00 62.31 500 ASP A O 1
ATOM 4007 N N . ASP A 1 501 ? -9.583 29.576 -28.840 1.00 67.56 501 ASP A N 1
ATOM 4008 C CA . ASP A 1 501 ? -10.336 29.889 -30.060 1.00 67.56 501 ASP A CA 1
ATOM 4009 C C . ASP A 1 501 ? -10.947 28.641 -30.752 1.00 67.56 501 ASP A C 1
ATOM 4011 O O . ASP A 1 501 ? -11.809 28.809 -31.624 1.00 67.56 501 ASP A O 1
ATOM 4015 N N . ILE A 1 502 ? -10.570 27.415 -30.356 1.00 72.62 502 ILE A N 1
ATOM 4016 C CA . ILE A 1 502 ? -11.116 26.141 -30.861 1.00 72.62 502 ILE A CA 1
ATOM 4017 C C . ILE A 1 502 ? -12.100 25.565 -29.822 1.00 72.62 502 ILE A C 1
ATOM 4019 O O . ILE A 1 502 ? -11.762 25.429 -28.651 1.00 72.62 502 ILE A O 1
ATOM 4023 N N . PRO A 1 503 ? -13.354 25.238 -30.189 1.00 75.81 503 PRO A N 1
ATOM 4024 C CA . PRO A 1 503 ? -14.305 24.666 -29.237 1.00 75.81 503 PRO A CA 1
ATOM 4025 C C . PRO A 1 503 ? -13.975 23.201 -28.899 1.00 75.81 503 PRO A C 1
ATOM 4027 O O . PRO A 1 503 ? -13.638 22.421 -29.785 1.00 75.81 503 PRO A O 1
ATOM 4030 N N . SER A 1 504 ? -14.181 22.791 -27.642 1.00 80.81 504 SER A N 1
ATOM 4031 C CA . SER A 1 504 ? -14.064 21.378 -27.244 1.00 80.81 504 SER A CA 1
ATOM 4032 C C . SER A 1 504 ? -15.051 20.477 -28.006 1.00 80.81 504 SER A C 1
ATOM 4034 O O . SER A 1 504 ? -16.201 20.870 -28.241 1.00 80.81 504 SER A O 1
ATOM 4036 N N . CYS A 1 505 ? -14.639 19.252 -28.356 1.00 78.75 505 CYS A N 1
ATOM 4037 C CA . CYS A 1 505 ? -15.489 18.290 -29.067 1.00 78.75 505 CYS A CA 1
ATOM 4038 C C . CYS A 1 505 ? -16.751 17.892 -28.295 1.00 78.75 505 CYS A C 1
ATOM 4040 O O . CYS A 1 505 ? -17.819 17.765 -28.902 1.00 78.75 505 CYS A O 1
ATOM 4042 N N . ASP A 1 506 ? -16.689 17.828 -26.966 1.00 77.44 506 ASP A N 1
ATOM 4043 C CA . ASP A 1 506 ? -17.867 17.579 -26.130 1.00 77.44 506 ASP A CA 1
ATOM 4044 C C . ASP A 1 506 ? -18.886 18.724 -26.212 1.00 77.44 506 ASP A C 1
ATOM 4046 O O . ASP A 1 506 ? -20.099 18.504 -26.348 1.00 77.44 506 ASP A O 1
ATOM 4050 N N . ASP A 1 507 ? -18.408 19.968 -26.168 1.00 82.19 507 ASP A N 1
ATOM 4051 C CA . ASP A 1 507 ? -19.251 21.159 -26.282 1.00 82.19 507 ASP A CA 1
ATOM 4052 C C . ASP A 1 507 ? -19.845 21.279 -27.691 1.00 82.19 507 ASP A C 1
ATOM 4054 O O . ASP A 1 507 ? -21.033 21.597 -27.854 1.00 82.19 507 ASP A O 1
ATOM 4058 N N . TYR A 1 508 ? -19.047 20.969 -28.714 1.00 83.19 508 TYR A N 1
ATOM 4059 C CA . TYR A 1 508 ? -19.480 20.939 -30.104 1.00 83.19 508 TYR A CA 1
ATOM 4060 C C . TYR A 1 508 ? -20.597 19.909 -30.321 1.00 83.19 508 TYR A C 1
ATOM 4062 O O . TYR A 1 508 ? -21.686 20.273 -30.782 1.00 83.19 508 TYR A O 1
ATOM 4070 N N . LEU A 1 509 ? -20.409 18.657 -29.899 1.00 82.00 509 LEU A N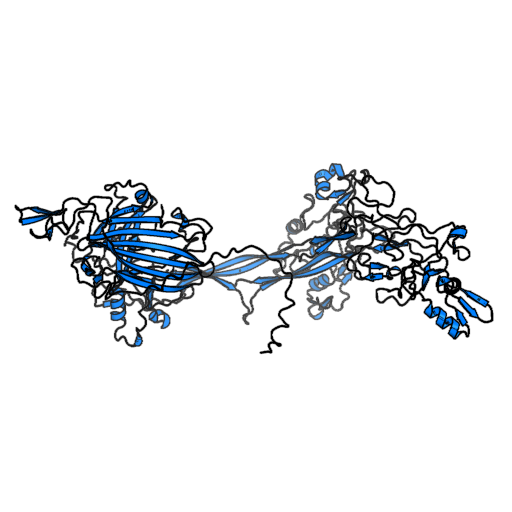 1
ATOM 4071 C CA . LEU A 1 509 ? -21.419 17.600 -30.013 1.00 82.00 509 LEU A CA 1
ATOM 4072 C C . LEU A 1 509 ? -22.669 17.867 -29.171 1.00 82.00 509 LEU A C 1
ATOM 4074 O O . LEU A 1 509 ? -23.797 17.603 -29.607 1.00 82.00 509 LEU A O 1
ATOM 4078 N N . THR A 1 510 ? -22.503 18.459 -27.988 1.00 82.12 510 THR A N 1
ATOM 4079 C CA . THR A 1 510 ? -23.625 18.925 -27.163 1.00 82.12 510 THR A CA 1
ATOM 4080 C C . THR A 1 510 ? -24.443 19.980 -27.904 1.00 82.12 510 THR A C 1
ATOM 4082 O O . THR A 1 510 ? -25.677 19.942 -27.876 1.00 82.12 510 THR A O 1
ATOM 4085 N N . SER A 1 511 ? -23.783 20.900 -28.615 1.00 83.94 511 SER A N 1
ATOM 4086 C CA . SER A 1 511 ? -24.454 21.938 -29.407 1.00 83.94 511 SER A CA 1
ATOM 4087 C C . SER A 1 511 ? -25.286 21.362 -30.561 1.00 83.94 511 SER A C 1
ATOM 4089 O O . SER A 1 511 ? -26.338 21.914 -30.903 1.00 83.94 511 SER A O 1
ATOM 4091 N N . LEU A 1 512 ? -24.856 20.222 -31.110 1.00 80.88 512 LEU A N 1
ATOM 4092 C CA . LEU A 1 512 ? -25.565 19.466 -32.143 1.00 80.88 512 LEU A CA 1
ATOM 4093 C C . LEU A 1 512 ? -26.677 18.570 -31.573 1.00 80.88 512 LEU A C 1
ATOM 4095 O O . LEU A 1 512 ? -27.519 18.083 -32.328 1.00 80.88 512 LEU A O 1
ATOM 4099 N N . GLY A 1 513 ? -26.730 18.405 -30.249 1.00 83.50 513 GLY A N 1
ATOM 4100 C CA . GLY A 1 513 ? -27.705 17.563 -29.563 1.00 83.50 513 GLY A CA 1
ATOM 4101 C C . GLY A 1 513 ? -27.415 16.070 -29.691 1.00 83.50 513 GLY A C 1
ATOM 4102 O O . GLY A 1 513 ? -28.362 15.293 -29.664 1.00 83.50 513 GLY A O 1
ATOM 4103 N N . LEU A 1 514 ? -26.144 15.691 -29.848 1.00 82.38 514 LEU A N 1
ATOM 4104 C CA . LEU A 1 514 ? -25.705 14.305 -30.046 1.00 82.38 514 LEU A CA 1
ATOM 4105 C C . LEU A 1 514 ? -25.244 13.621 -28.745 1.00 82.38 514 LEU A C 1
ATOM 4107 O O . LEU A 1 514 ? -25.133 12.406 -28.686 1.00 82.38 514 LEU A O 1
ATOM 4111 N N . MET A 1 515 ? -25.085 14.366 -27.651 1.00 85.19 515 MET A N 1
ATOM 4112 C CA . MET A 1 515 ? -24.722 13.820 -26.329 1.00 85.19 515 MET A CA 1
ATOM 4113 C C . MET A 1 515 ? -25.914 13.203 -25.566 1.00 85.19 515 MET A C 1
ATOM 4115 O O . MET A 1 515 ? -26.006 13.297 -24.341 1.00 85.19 515 MET A O 1
ATOM 4119 N N . VAL A 1 516 ? -26.891 12.631 -26.274 1.00 80.94 516 VAL A N 1
ATOM 4120 C CA . VAL A 1 516 ? -28.103 12.022 -25.699 1.00 80.94 516 VAL A CA 1
ATOM 4121 C C . VAL A 1 516 ? -28.357 10.667 -26.340 1.00 80.94 516 VAL A C 1
ATOM 4123 O O . VAL A 1 516 ? -28.160 10.530 -27.532 1.00 80.94 516 VAL A O 1
ATOM 4126 N N . ASP A 1 517 ? -28.836 9.683 -25.583 1.00 81.69 517 ASP A N 1
ATOM 4127 C CA . ASP A 1 517 ? -29.311 8.408 -26.142 1.00 81.69 517 ASP A CA 1
ATOM 4128 C C . ASP A 1 517 ? -30.791 8.553 -26.533 1.00 81.69 517 ASP A C 1
ATOM 4130 O O . ASP A 1 517 ? -31.697 8.421 -25.697 1.00 81.69 517 ASP A O 1
ATOM 4134 N N . SER A 1 518 ? -31.067 8.914 -27.790 1.00 79.50 518 SER A N 1
ATOM 4135 C CA . SER A 1 518 ? -32.448 9.149 -28.232 1.00 79.50 518 SER A CA 1
ATOM 4136 C C . SER A 1 518 ? -33.221 7.862 -28.532 1.00 79.50 518 SER A C 1
ATOM 4138 O O . SER A 1 518 ? -34.462 7.876 -28.531 1.00 79.50 518 SER A O 1
ATOM 4140 N N . ILE A 1 519 ? -32.516 6.756 -28.780 1.00 76.31 519 ILE A N 1
ATOM 4141 C CA . ILE A 1 519 ? -33.083 5.481 -29.243 1.00 76.31 519 ILE A CA 1
ATOM 4142 C C . ILE A 1 519 ? -33.110 4.386 -28.166 1.00 76.31 519 ILE A C 1
ATOM 4144 O O . ILE A 1 519 ? -33.816 3.389 -28.343 1.00 76.31 519 ILE A O 1
ATOM 4148 N N . GLY A 1 520 ? -32.475 4.621 -27.019 1.00 74.94 520 GLY A N 1
ATOM 4149 C CA . GLY A 1 520 ? -32.474 3.762 -25.840 1.00 74.94 520 GLY A CA 1
ATOM 4150 C C . GLY A 1 520 ? -31.634 2.499 -26.004 1.00 74.94 520 GLY A C 1
ATOM 4151 O O . GLY A 1 520 ? -32.008 1.466 -25.440 1.00 74.94 520 GLY A O 1
ATOM 4152 N N . ASP A 1 521 ? -30.585 2.538 -26.826 1.00 69.44 521 ASP A N 1
ATOM 4153 C CA . ASP A 1 521 ? -29.704 1.392 -27.072 1.00 69.44 521 ASP A CA 1
ATOM 4154 C C . ASP A 1 521 ? -28.447 1.385 -26.191 1.00 69.44 521 ASP A C 1
ATOM 4156 O O . ASP A 1 521 ? -27.671 0.431 -26.256 1.00 69.44 521 ASP A O 1
ATOM 4160 N N . GLY A 1 522 ? -28.323 2.361 -25.284 1.00 67.81 522 GLY A N 1
ATOM 4161 C CA . GLY A 1 522 ? -27.250 2.439 -24.298 1.00 67.81 522 GLY A CA 1
ATOM 4162 C C . GLY A 1 522 ? -26.031 3.230 -24.762 1.00 67.81 522 GLY A C 1
ATOM 4163 O O . GLY A 1 522 ? -25.090 3.354 -23.980 1.00 67.81 522 GLY A O 1
ATOM 4164 N N . PHE A 1 523 ? -26.067 3.784 -25.975 1.00 72.75 523 PHE A N 1
ATOM 4165 C CA . PHE A 1 523 ? -25.031 4.640 -26.544 1.00 72.75 523 PHE A CA 1
ATOM 4166 C C . PHE A 1 523 ? -25.607 6.037 -26.795 1.00 72.75 523 PHE A C 1
ATOM 4168 O O . PHE A 1 523 ? -26.797 6.200 -27.062 1.00 72.75 523 PHE A O 1
ATOM 4175 N N . VAL A 1 524 ? -24.785 7.072 -26.652 1.00 77.94 524 VAL A N 1
ATOM 4176 C CA . VAL A 1 524 ? -25.200 8.436 -27.008 1.00 77.94 524 VAL A CA 1
ATOM 4177 C C . VAL A 1 524 ? -25.260 8.562 -28.532 1.00 77.94 524 VAL A C 1
ATOM 4179 O O . VAL A 1 524 ? -24.484 7.932 -29.233 1.00 77.94 524 VAL A O 1
ATOM 4182 N N . ASP A 1 525 ? -26.163 9.382 -29.068 1.00 79.06 525 ASP A N 1
ATOM 4183 C CA . ASP A 1 525 ? -26.370 9.544 -30.516 1.00 79.06 525 ASP A CA 1
ATOM 4184 C C . ASP A 1 525 ? -25.100 10.015 -31.266 1.00 79.06 525 ASP A C 1
ATOM 4186 O O . ASP A 1 525 ? -25.039 9.915 -32.491 1.00 79.06 525 ASP A O 1
ATOM 4190 N N . GLY A 1 526 ? -24.130 10.586 -30.545 1.00 76.56 526 GLY A N 1
ATOM 4191 C CA . GLY A 1 526 ? -22.823 11.023 -31.035 1.00 76.56 526 GLY A CA 1
ATOM 4192 C C . GLY A 1 526 ? -21.734 9.953 -31.019 1.00 76.56 526 GLY A C 1
ATOM 4193 O O . GLY A 1 526 ? -20.687 10.211 -31.590 1.00 76.56 526 GLY A O 1
ATOM 4194 N N . ASP A 1 527 ? -21.979 8.795 -30.405 1.00 74.06 527 ASP A N 1
ATOM 4195 C CA . ASP A 1 527 ? -21.140 7.593 -30.490 1.00 74.06 527 ASP A CA 1
ATOM 4196 C C . ASP A 1 527 ? -21.608 6.804 -31.723 1.00 74.06 527 ASP A C 1
ATOM 4198 O O . ASP A 1 527 ? -22.605 6.069 -31.710 1.00 74.06 527 ASP A O 1
ATOM 4202 N N . LEU A 1 528 ? -20.972 7.098 -32.856 1.00 73.31 528 LEU A N 1
ATOM 4203 C CA . LEU A 1 528 ? -21.446 6.678 -34.171 1.00 73.31 528 LEU A CA 1
ATOM 4204 C C . LEU A 1 528 ? -21.052 5.236 -34.487 1.00 73.31 528 LEU A C 1
ATOM 4206 O O . LEU A 1 528 ? -21.781 4.560 -35.226 1.00 73.31 528 LEU A O 1
ATOM 4210 N N . ASN A 1 529 ? -19.929 4.763 -33.943 1.00 65.06 529 ASN A N 1
ATOM 4211 C CA . ASN A 1 529 ? -19.474 3.382 -34.101 1.00 65.06 529 ASN A CA 1
ATOM 4212 C C . ASN A 1 529 ? -20.029 2.437 -33.009 1.00 65.06 529 ASN A C 1
ATOM 4214 O O . ASN A 1 529 ? -19.954 1.215 -33.178 1.00 65.06 529 ASN A O 1
ATOM 4218 N N . LYS A 1 530 ? -20.684 2.980 -31.970 1.00 70.81 530 LYS A N 1
ATOM 4219 C CA . LYS A 1 530 ? -21.306 2.267 -30.841 1.00 70.81 530 LYS A CA 1
ATOM 4220 C C . LYS A 1 530 ? -20.314 1.435 -30.044 1.00 70.81 530 LYS A C 1
ATOM 4222 O O . LYS A 1 530 ? -20.641 0.329 -29.591 1.00 70.81 530 LYS A O 1
ATOM 4227 N N . ASP A 1 531 ? -19.097 1.939 -29.896 1.00 61.03 531 ASP A N 1
ATOM 4228 C CA . ASP A 1 531 ? -18.069 1.305 -29.077 1.00 61.03 531 ASP A CA 1
ATOM 4229 C C . ASP A 1 531 ? -18.142 1.731 -27.596 1.00 61.03 531 ASP A C 1
ATOM 4231 O O . ASP A 1 531 ? -17.537 1.090 -26.726 1.00 61.03 531 ASP A O 1
ATOM 4235 N N . GLY A 1 532 ? -18.995 2.712 -27.277 1.00 62.59 532 GLY A N 1
ATOM 4236 C CA . GLY A 1 532 ? -19.221 3.205 -25.926 1.00 62.59 532 GLY A CA 1
ATOM 4237 C C . GLY A 1 532 ? -18.284 4.331 -25.511 1.00 62.59 532 GLY A C 1
ATOM 4238 O O . GLY A 1 532 ? -18.196 4.592 -24.298 1.00 62.59 532 GLY A O 1
ATOM 4239 N N . GLU A 1 533 ? -17.576 4.940 -26.459 1.00 58.94 533 GLU A N 1
ATOM 4240 C CA . GLU A 1 533 ? -16.732 6.124 -26.328 1.00 58.94 533 GLU A CA 1
ATOM 4241 C C . GLU A 1 533 ? -17.130 7.145 -27.412 1.00 58.94 533 GLU A C 1
ATOM 4243 O O . GLU A 1 533 ? -17.682 6.798 -28.444 1.00 58.94 533 GLU A O 1
ATOM 4248 N N . ILE A 1 534 ? -16.935 8.437 -27.142 1.00 65.88 534 ILE A N 1
ATOM 4249 C CA . ILE A 1 534 ? -16.963 9.459 -28.191 1.00 65.88 534 ILE A CA 1
ATOM 4250 C C . ILE A 1 534 ? -15.522 9.888 -28.357 1.00 65.88 534 ILE A C 1
ATOM 4252 O O . ILE A 1 534 ? -14.920 10.433 -27.431 1.00 65.88 534 ILE A O 1
ATOM 4256 N N . THR A 1 535 ? -14.978 9.610 -29.525 1.00 65.62 535 THR A N 1
ATOM 4257 C CA . THR A 1 535 ? -13.569 9.791 -29.835 1.00 65.62 535 THR A CA 1
ATOM 4258 C C . THR A 1 535 ? -13.401 10.609 -31.108 1.00 65.62 535 THR A C 1
ATOM 4260 O O . THR A 1 535 ? -14.359 11.028 -31.764 1.00 65.62 535 THR A O 1
ATOM 4263 N N . GLU A 1 536 ? -12.147 10.815 -31.491 1.00 66.12 536 GLU A N 1
ATOM 4264 C CA . GLU A 1 536 ? -11.778 11.437 -32.761 1.00 66.12 536 GLU A CA 1
ATOM 4265 C C . GLU A 1 536 ? -12.389 10.706 -33.963 1.00 66.12 536 GLU A C 1
ATOM 4267 O O . GLU A 1 536 ? -12.759 11.312 -34.971 1.00 66.12 536 GLU A O 1
ATOM 4272 N N . ILE A 1 537 ? -12.580 9.394 -33.807 1.00 63.50 537 ILE A N 1
ATOM 4273 C CA . ILE A 1 537 ? -13.200 8.505 -34.783 1.00 63.50 537 ILE A CA 1
ATOM 4274 C C . ILE A 1 537 ? -14.690 8.817 -34.954 1.00 63.50 537 ILE A C 1
ATOM 4276 O O . ILE A 1 537 ? -15.173 8.803 -36.080 1.00 63.50 537 ILE A O 1
ATOM 4280 N N . ASP A 1 538 ? -15.416 9.174 -33.897 1.00 73.81 538 ASP A N 1
ATOM 4281 C CA . ASP A 1 538 ? -16.844 9.501 -33.984 1.00 73.81 538 ASP A CA 1
ATOM 4282 C C . ASP A 1 538 ? -17.095 10.862 -34.625 1.00 73.81 538 ASP A C 1
ATOM 4284 O O . ASP A 1 538 ? -18.017 11.025 -35.426 1.00 73.81 538 ASP A O 1
ATOM 4288 N N . ILE A 1 539 ? -16.241 11.842 -34.322 1.00 71.50 539 ILE A N 1
ATOM 4289 C CA . ILE A 1 539 ? -16.288 13.154 -34.974 1.00 71.50 539 ILE A CA 1
ATOM 4290 C C . ILE A 1 539 ? -15.954 13.020 -36.463 1.00 71.50 539 ILE A C 1
ATOM 4292 O O . ILE A 1 539 ? -16.657 13.593 -37.297 1.00 71.50 539 ILE A O 1
ATOM 4296 N N . SER A 1 540 ? -14.928 12.236 -36.804 1.00 61.50 540 SER A N 1
ATOM 4297 C CA . SER A 1 540 ? -14.526 11.993 -38.196 1.00 61.50 540 SER A CA 1
ATOM 4298 C C . SER A 1 540 ? -15.480 11.071 -38.969 1.00 61.50 540 SER A C 1
ATOM 4300 O O . SER A 1 540 ? -15.652 11.219 -40.178 1.00 61.50 540 SER A O 1
ATOM 4302 N N . ALA A 1 541 ? -16.181 10.160 -38.292 1.00 62.72 541 ALA A N 1
ATOM 4303 C CA . ALA A 1 541 ? -17.235 9.329 -38.882 1.00 62.72 541 ALA A CA 1
ATOM 4304 C C . ALA A 1 541 ? -18.543 10.101 -39.135 1.00 62.72 541 ALA A C 1
ATOM 4306 O O . ALA A 1 541 ? -19.471 9.610 -39.794 1.00 62.72 541 ALA A O 1
ATOM 4307 N N . ALA A 1 542 ? -18.660 11.312 -38.591 1.00 67.69 542 ALA A N 1
ATOM 4308 C CA . ALA A 1 542 ? -19.865 12.099 -38.704 1.00 67.69 542 ALA A CA 1
ATOM 4309 C C . ALA A 1 542 ? -19.997 12.780 -40.067 1.00 67.69 542 ALA A C 1
ATOM 4311 O O . ALA A 1 542 ? -19.039 13.254 -40.662 1.00 67.69 542 ALA A O 1
ATOM 4312 N N . ILE A 1 543 ? -21.242 12.962 -40.519 1.00 62.38 543 ILE A N 1
ATOM 4313 C CA . ILE A 1 543 ? -21.586 13.605 -41.806 1.00 62.38 543 ILE A CA 1
ATOM 4314 C C . ILE A 1 543 ? -21.134 15.075 -41.950 1.00 62.38 543 ILE A C 1
ATOM 4316 O O . ILE A 1 543 ? -21.484 15.724 -42.937 1.00 62.38 543 ILE A O 1
ATOM 4320 N N . PHE A 1 544 ? -20.492 15.629 -40.925 1.00 64.94 544 PHE A N 1
ATOM 4321 C CA . PHE A 1 544 ? -19.997 16.999 -40.851 1.00 64.94 544 PHE A CA 1
ATOM 4322 C C . PHE A 1 544 ? -18.467 17.090 -40.812 1.00 64.94 544 PHE A C 1
ATOM 4324 O O . PHE A 1 544 ? -17.972 18.211 -40.859 1.00 64.94 544 PHE A O 1
ATOM 4331 N N . SER A 1 545 ? -17.751 15.961 -40.759 1.00 62.03 545 SER A N 1
ATOM 4332 C CA . SER A 1 545 ? -16.317 15.915 -41.034 1.00 62.03 545 SER A CA 1
ATOM 4333 C C . SER A 1 545 ? -16.079 15.522 -42.489 1.00 62.03 545 SER A C 1
ATOM 4335 O O . SER A 1 545 ? -16.743 14.627 -43.018 1.00 62.03 545 SER A O 1
ATOM 4337 N N . ASP A 1 546 ? -15.166 16.237 -43.144 1.00 58.38 546 ASP A N 1
ATOM 4338 C CA . ASP A 1 546 ? -14.687 15.887 -44.482 1.00 58.38 546 ASP A CA 1
ATOM 4339 C C . ASP A 1 546 ? -13.520 14.865 -44.408 1.00 58.38 546 ASP A C 1
ATOM 4341 O O . ASP A 1 546 ? -13.130 14.329 -45.447 1.00 58.38 546 ASP A O 1
ATOM 4345 N N . TYR A 1 547 ? -13.038 14.530 -43.196 1.00 57.53 547 TYR A N 1
ATOM 4346 C CA . TYR A 1 547 ? -12.006 13.520 -42.917 1.00 57.53 547 TYR A CA 1
ATOM 4347 C C . TYR A 1 547 ? -12.532 12.096 -43.139 1.00 57.53 547 TYR A C 1
ATOM 4349 O O . TYR A 1 547 ? -13.495 11.665 -42.501 1.00 57.53 547 TYR A O 1
ATOM 4357 N N . ASN A 1 548 ? -11.899 11.313 -44.020 1.00 61.16 548 ASN A N 1
ATOM 4358 C CA . ASN A 1 548 ? -12.340 9.944 -44.308 1.00 61.16 548 ASN A CA 1
ATOM 4359 C C . ASN A 1 548 ? -11.169 8.969 -44.494 1.00 61.16 548 ASN A C 1
ATOM 4361 O O . ASN A 1 548 ? -10.613 8.860 -45.580 1.00 61.16 548 ASN A O 1
ATOM 4365 N N . TYR A 1 549 ? -10.842 8.199 -43.455 1.00 59.06 549 TYR A N 1
ATOM 4366 C CA . TYR A 1 549 ? -9.763 7.197 -43.445 1.00 59.06 549 TYR A CA 1
ATOM 4367 C C . TYR A 1 549 ? -10.183 5.831 -44.029 1.00 59.06 549 TYR A C 1
ATOM 4369 O O . TYR A 1 549 ? -9.373 4.915 -44.202 1.00 59.06 549 TYR A O 1
ATOM 4377 N N . GLY A 1 550 ? -11.451 5.693 -44.424 1.00 63.84 550 GLY A N 1
ATOM 4378 C CA . GLY A 1 550 ? -11.950 4.563 -45.196 1.00 63.84 550 GLY A CA 1
ATOM 4379 C C . GLY A 1 550 ? -13.475 4.534 -45.273 1.00 63.84 550 GLY A C 1
ATOM 4380 O O . GLY A 1 550 ? -14.165 4.847 -44.311 1.00 63.84 550 GLY A O 1
ATOM 4381 N N . GLU A 1 551 ? -14.026 4.143 -46.423 1.00 71.00 551 GLU A N 1
ATOM 4382 C CA . GLU A 1 551 ? -15.471 4.181 -46.677 1.00 71.00 551 GLU A CA 1
ATOM 4383 C C . GLU A 1 551 ? -16.082 2.775 -46.604 1.00 71.00 551 GLU A C 1
ATOM 4385 O O . GLU A 1 551 ? -15.649 1.837 -47.289 1.00 71.00 551 GLU A O 1
ATOM 4390 N N . CYS A 1 552 ? -17.133 2.616 -45.800 1.00 75.75 552 CYS A N 1
ATOM 4391 C CA . CYS A 1 552 ? -17.955 1.417 -45.813 1.00 75.75 552 CYS A CA 1
ATOM 4392 C C . CYS A 1 552 ? -18.926 1.412 -47.009 1.00 75.75 552 CYS A C 1
ATOM 4394 O O . CYS A 1 552 ? -19.334 2.448 -47.529 1.00 75.75 552 CYS A O 1
ATOM 4396 N N . LEU A 1 553 ? -19.456 0.243 -47.385 1.00 75.31 553 LEU A N 1
ATOM 4397 C CA . LEU A 1 553 ? -20.434 0.132 -48.490 1.00 75.31 553 LEU A CA 1
ATOM 4398 C C . LEU A 1 553 ? -21.744 0.942 -48.317 1.00 75.31 553 LEU A C 1
ATOM 4400 O O . LEU A 1 553 ? -22.472 1.131 -49.295 1.00 75.31 553 LEU A O 1
ATOM 4404 N N . ASN A 1 554 ? -22.080 1.374 -47.099 1.00 66.00 554 ASN A N 1
ATOM 4405 C CA . ASN A 1 554 ? -23.267 2.180 -46.781 1.00 66.00 554 ASN A CA 1
ATOM 4406 C C . ASN A 1 554 ? -22.959 3.688 -46.782 1.00 66.00 554 ASN A C 1
ATOM 4408 O O . ASN A 1 554 ? -23.883 4.472 -46.564 1.00 66.00 554 ASN A O 1
ATOM 4412 N N . GLY A 1 555 ? -21.712 4.079 -47.068 1.00 60.66 555 GLY A N 1
ATOM 4413 C CA . GLY A 1 555 ? -21.244 5.463 -47.063 1.00 60.66 555 GLY A CA 1
ATOM 4414 C C . GLY A 1 555 ? -20.849 5.996 -45.683 1.00 60.66 555 GLY A C 1
ATOM 4415 O O . GLY A 1 555 ? -20.708 7.204 -45.547 1.00 60.66 555 GLY A O 1
ATOM 4416 N N . PHE A 1 556 ? -20.724 5.134 -44.667 1.00 62.47 556 PHE A N 1
ATOM 4417 C CA . PHE A 1 556 ? -20.121 5.484 -43.375 1.00 62.47 556 PHE A CA 1
ATOM 4418 C C . PHE A 1 556 ? -18.598 5.588 -43.536 1.00 62.47 556 PHE A C 1
ATOM 4420 O O . PHE A 1 556 ? -17.998 4.688 -44.128 1.00 62.47 556 PHE A O 1
ATOM 4427 N N . SER A 1 557 ? -17.989 6.674 -43.061 1.00 58.97 557 SER A N 1
ATOM 4428 C CA . SER A 1 557 ? -16.535 6.813 -42.936 1.00 58.97 557 SER A CA 1
ATOM 4429 C C . SER A 1 557 ? -16.101 6.207 -41.603 1.00 58.97 557 SER A C 1
ATOM 4431 O O . SER A 1 557 ? -16.725 6.462 -40.579 1.00 58.97 557 SER A O 1
ATOM 4433 N N . GLY A 1 558 ? -15.093 5.339 -41.608 1.00 62.12 558 GLY A N 1
ATOM 4434 C CA . GLY A 1 558 ? -14.727 4.578 -40.415 1.00 62.12 558 GLY A CA 1
ATOM 4435 C C . GLY A 1 558 ? -13.571 3.612 -40.640 1.00 62.12 558 GLY A C 1
ATOM 4436 O O . GLY A 1 558 ? -13.204 3.340 -41.786 1.00 62.12 558 GLY A O 1
ATOM 4437 N N . SER A 1 559 ? -13.014 3.028 -39.575 1.00 68.12 559 SER A N 1
ATOM 4438 C CA . SER A 1 559 ? -12.013 1.967 -39.720 1.00 68.12 559 SER A CA 1
ATOM 4439 C C . SER A 1 559 ? -12.693 0.696 -40.214 1.00 68.12 559 SER A C 1
ATOM 4441 O O . SER A 1 559 ? -13.919 0.552 -40.229 1.00 68.12 559 SER A O 1
ATOM 4443 N N . LYS A 1 560 ? -11.890 -0.302 -40.577 1.00 74.50 560 LYS A N 1
ATOM 4444 C CA . LYS A 1 560 ? -12.415 -1.627 -40.906 1.00 74.50 560 LYS A CA 1
ATOM 4445 C C . LYS A 1 560 ? -13.213 -2.258 -39.748 1.00 74.50 560 LYS A C 1
ATOM 4447 O O . LYS A 1 560 ? -14.134 -3.042 -40.012 1.00 74.50 560 LYS A O 1
ATOM 4452 N N . GLU A 1 561 ? -12.864 -1.932 -38.503 1.00 73.75 561 GLU A N 1
ATOM 4453 C CA . GLU A 1 561 ? -13.585 -2.331 -37.291 1.00 73.75 561 GLU A CA 1
ATOM 4454 C C . GLU A 1 561 ? -14.876 -1.522 -37.125 1.00 73.75 561 GLU A C 1
ATOM 4456 O O . GLU A 1 561 ? -15.940 -2.114 -36.975 1.00 73.75 561 GLU A O 1
ATOM 4461 N N . ASP A 1 562 ? -14.843 -0.202 -37.294 1.00 68.81 562 ASP A N 1
ATOM 4462 C CA . ASP A 1 562 ? -16.037 0.652 -37.160 1.00 68.81 562 ASP A CA 1
ATOM 4463 C C . ASP A 1 562 ? -17.072 0.352 -38.240 1.00 68.81 562 ASP A C 1
ATOM 4465 O O . ASP A 1 562 ? -18.277 0.301 -37.996 1.00 68.81 562 ASP A O 1
ATOM 4469 N N . CYS A 1 563 ? -16.613 0.038 -39.451 1.00 76.00 563 CYS A N 1
ATOM 4470 C CA . CYS A 1 563 ? -17.489 -0.498 -40.476 1.00 76.00 563 CYS A CA 1
ATOM 4471 C C . CYS A 1 563 ? -18.130 -1.813 -40.032 1.00 76.00 563 CYS A C 1
ATOM 4473 O O . CYS A 1 563 ? -19.308 -2.026 -40.282 1.00 76.00 563 CYS A O 1
ATOM 4475 N N . CYS A 1 564 ? -17.402 -2.699 -39.353 1.00 79.19 564 CYS A N 1
ATOM 4476 C CA . CYS A 1 564 ? -17.983 -3.929 -38.818 1.00 79.19 564 CYS A CA 1
ATOM 4477 C C . CYS A 1 564 ? -19.074 -3.621 -37.777 1.00 79.19 564 CYS A C 1
ATOM 4479 O O . CYS A 1 564 ? -20.190 -4.139 -37.878 1.00 79.19 564 CYS A O 1
ATOM 4481 N N . LEU A 1 565 ? -18.776 -2.747 -36.816 1.00 73.94 565 LEU A N 1
ATOM 4482 C CA . LEU A 1 565 ? -19.680 -2.399 -35.719 1.00 73.94 565 LEU A CA 1
ATOM 4483 C C . LEU A 1 565 ? -20.907 -1.605 -36.197 1.00 73.94 565 LEU A C 1
ATOM 4485 O O . LEU A 1 565 ? -22.027 -1.920 -35.794 1.00 73.94 565 LEU A O 1
ATOM 4489 N N . SER A 1 566 ? -20.747 -0.676 -37.146 1.00 72.38 566 SER A N 1
ATOM 4490 C CA . SER A 1 566 ? -21.856 0.086 -37.750 1.00 72.38 566 SER A CA 1
ATOM 4491 C C . SER A 1 566 ? -22.846 -0.793 -38.527 1.00 72.38 566 SER A C 1
ATOM 4493 O O . SER A 1 566 ? -24.021 -0.445 -38.670 1.00 72.38 566 SER A O 1
ATOM 4495 N N . TYR A 1 567 ? -22.409 -1.968 -38.995 1.00 75.62 567 TYR A N 1
ATOM 4496 C CA . TYR A 1 567 ? -23.283 -3.004 -39.555 1.00 75.62 567 TYR A CA 1
ATOM 4497 C C . TYR A 1 567 ? -23.871 -3.960 -38.503 1.00 75.62 567 TYR A C 1
ATOM 4499 O O . TYR A 1 567 ? -24.473 -4.974 -38.873 1.00 75.62 567 TYR A O 1
ATOM 4507 N N . GLU A 1 568 ? -23.734 -3.637 -37.214 1.00 72.81 568 GLU A N 1
ATOM 4508 C CA . GLU A 1 568 ? -24.155 -4.442 -36.060 1.00 72.81 568 GLU A CA 1
ATOM 4509 C C . GLU A 1 568 ? -23.472 -5.824 -36.010 1.00 72.81 568 GLU A C 1
ATOM 4511 O O . GLU A 1 568 ? -24.024 -6.797 -35.490 1.00 72.81 568 GLU A O 1
ATOM 4516 N N . CYS A 1 569 ? -22.277 -5.942 -36.594 1.00 77.69 569 CYS A N 1
ATOM 4517 C CA . CYS A 1 569 ? -21.462 -7.150 -36.535 1.00 77.69 569 CYS A CA 1
ATOM 4518 C C . CYS A 1 569 ? -20.554 -7.137 -35.301 1.00 77.69 569 CYS A C 1
ATOM 4520 O O . CYS A 1 569 ? -20.373 -6.120 -34.641 1.00 77.69 569 CYS A O 1
ATOM 4522 N N . THR A 1 570 ? -19.952 -8.281 -34.981 1.00 78.38 570 THR A N 1
ATOM 4523 C CA . THR A 1 570 ? -19.005 -8.387 -33.861 1.00 78.38 570 THR A CA 1
ATOM 4524 C C . THR A 1 570 ? -17.577 -8.367 -34.391 1.00 78.38 570 THR A C 1
ATOM 4526 O O . THR A 1 570 ? -17.257 -9.140 -35.289 1.00 78.38 570 THR A O 1
ATOM 4529 N N . TRP A 1 571 ? -16.694 -7.532 -33.842 1.00 79.75 571 TRP A N 1
ATOM 4530 C CA . TRP A 1 571 ? -15.285 -7.529 -34.242 1.00 79.75 571 TRP A CA 1
ATOM 4531 C C . TRP A 1 571 ? -14.472 -8.608 -33.520 1.00 79.75 571 TRP A C 1
ATOM 4533 O O . TRP A 1 571 ? -14.562 -8.773 -32.299 1.00 79.75 571 TRP A O 1
ATOM 4543 N N . ASN A 1 572 ? -13.658 -9.355 -34.268 1.00 76.56 572 ASN A N 1
ATOM 4544 C CA . ASN A 1 572 ? -12.715 -10.312 -33.705 1.00 76.56 572 ASN A CA 1
ATOM 4545 C C . ASN A 1 572 ? -11.314 -9.697 -33.632 1.00 76.56 572 ASN A C 1
ATOM 4547 O O . ASN A 1 572 ? -10.545 -9.758 -34.590 1.00 76.56 572 ASN A O 1
ATOM 4551 N N . ASN A 1 573 ? -10.984 -9.189 -32.446 1.00 64.56 573 ASN A N 1
ATOM 4552 C CA . ASN A 1 573 ? -9.693 -8.581 -32.123 1.00 64.56 573 ASN A CA 1
ATOM 4553 C C . ASN A 1 573 ? -8.479 -9.501 -32.355 1.00 64.56 573 ASN A C 1
ATOM 4555 O O . ASN A 1 573 ? -7.406 -9.012 -32.689 1.00 64.56 573 ASN A O 1
ATOM 4559 N N . ASP A 1 574 ? -8.622 -10.820 -32.188 1.00 69.38 574 ASP A N 1
ATOM 4560 C CA . ASP A 1 574 ? -7.499 -11.760 -32.350 1.00 69.38 574 ASP A CA 1
ATOM 4561 C C . ASP A 1 574 ? -7.154 -12.002 -33.828 1.00 69.38 574 ASP A C 1
ATOM 4563 O O . ASP A 1 574 ? -6.051 -12.442 -34.159 1.00 69.38 574 ASP A O 1
ATOM 4567 N N . LEU A 1 575 ? -8.123 -11.774 -34.717 1.00 72.94 575 LEU A N 1
ATOM 4568 C CA . LEU A 1 575 ? -8.007 -12.015 -36.154 1.00 72.94 575 LEU A CA 1
ATOM 4569 C C . LEU A 1 575 ? -8.023 -10.727 -36.982 1.00 72.94 575 LEU A C 1
ATOM 4571 O O . LEU A 1 575 ? -7.893 -10.822 -38.202 1.00 72.94 575 LEU A O 1
ATOM 4575 N N . ASP A 1 576 ? -8.211 -9.571 -36.339 1.00 70.12 576 ASP A N 1
ATOM 4576 C CA . ASP A 1 576 ? -8.338 -8.254 -36.975 1.00 70.12 576 ASP A CA 1
ATOM 4577 C C . ASP A 1 576 ? -9.367 -8.268 -38.129 1.00 70.12 576 ASP A C 1
ATOM 4579 O O . ASP A 1 576 ? -9.130 -7.865 -39.276 1.00 70.12 576 ASP A O 1
ATOM 4583 N N . SER A 1 577 ? -10.515 -8.894 -37.850 1.00 79.56 577 SER A N 1
ATOM 4584 C CA . SER A 1 577 ? -11.542 -9.172 -38.854 1.00 79.56 577 SER A CA 1
ATOM 4585 C C . SER A 1 577 ? -12.944 -9.152 -38.267 1.00 79.56 577 SER A C 1
ATOM 4587 O O . SER A 1 577 ? -13.166 -9.491 -37.102 1.00 79.56 577 SER A O 1
ATOM 4589 N N . CYS A 1 578 ? -13.907 -8.795 -39.111 1.00 80.44 578 CYS A N 1
ATOM 4590 C CA . CYS A 1 578 ? -15.304 -8.765 -38.736 1.00 80.44 578 CYS A CA 1
ATOM 4591 C C . CYS A 1 578 ? -15.888 -10.177 -38.677 1.00 80.44 578 CYS A C 1
ATOM 4593 O O . CYS A 1 578 ? -15.818 -10.935 -39.648 1.00 80.44 578 CYS A O 1
ATOM 4595 N N . ASP A 1 579 ? -16.520 -10.534 -37.560 1.00 81.62 579 ASP A N 1
ATOM 4596 C CA . ASP A 1 579 ? -17.354 -11.727 -37.481 1.00 81.62 579 ASP A CA 1
ATOM 4597 C C . ASP A 1 579 ? -18.694 -11.451 -38.164 1.00 81.62 579 ASP A C 1
ATOM 4599 O O . ASP A 1 579 ? -19.710 -11.107 -37.561 1.00 81.62 579 ASP A O 1
ATOM 4603 N N . ILE A 1 580 ? -18.683 -11.640 -39.478 1.00 79.25 580 ILE A N 1
ATOM 4604 C CA . ILE A 1 580 ? -19.831 -11.436 -40.359 1.00 79.25 580 ILE A CA 1
ATOM 4605 C C . ILE A 1 580 ? -20.986 -12.416 -40.040 1.00 79.25 580 ILE A C 1
ATOM 4607 O O . ILE A 1 580 ? -22.108 -12.248 -40.518 1.00 79.25 580 ILE A O 1
ATOM 4611 N N . SER A 1 581 ? -20.761 -13.449 -39.214 1.00 73.88 581 SER A N 1
ATOM 4612 C CA . SER A 1 581 ? -21.802 -14.428 -38.873 1.00 73.88 581 SER A CA 1
ATOM 4613 C C . SER A 1 581 ? -22.921 -13.866 -37.988 1.00 73.88 581 SER A C 1
ATOM 4615 O O . SER A 1 581 ? -23.998 -14.470 -37.921 1.00 73.88 581 SER A O 1
ATOM 4617 N N . THR A 1 582 ? -22.691 -12.717 -37.344 1.00 65.56 582 THR A N 1
ATOM 4618 C CA . THR A 1 582 ? -23.635 -12.078 -36.421 1.00 65.56 582 THR A CA 1
ATOM 4619 C C . THR A 1 582 ? -24.489 -10.977 -37.062 1.00 65.56 582 THR A C 1
ATOM 4621 O O . THR A 1 582 ? -25.406 -10.488 -36.408 1.00 65.56 582 THR A O 1
ATOM 4624 N N . CYS A 1 583 ? -24.288 -10.653 -38.349 1.00 72.81 583 CYS A N 1
ATOM 4625 C CA . CYS A 1 583 ? -24.904 -9.489 -39.003 1.00 72.81 583 CYS A CA 1
ATOM 4626 C C . CYS A 1 583 ? -25.279 -9.704 -40.491 1.00 72.81 583 CYS A C 1
ATOM 4628 O O . CYS A 1 583 ? -25.371 -10.833 -40.973 1.00 72.81 583 CYS A O 1
ATOM 4630 N N . GLN A 1 584 ? -25.578 -8.617 -41.226 1.00 67.12 584 GLN A N 1
ATOM 4631 C CA . GLN A 1 584 ? -26.059 -8.657 -42.622 1.00 67.12 584 GLN A CA 1
ATOM 4632 C C . GLN A 1 584 ? -24.970 -8.586 -43.708 1.00 67.12 584 GLN A C 1
ATOM 4634 O O . GLN A 1 584 ? -25.305 -8.615 -44.898 1.00 67.12 584 GLN A O 1
ATOM 4639 N N . LEU A 1 585 ? -23.691 -8.504 -43.337 1.00 74.62 585 LEU A N 1
ATOM 4640 C CA . LEU A 1 585 ? -22.584 -8.507 -44.296 1.00 74.62 585 LEU A CA 1
ATOM 4641 C C . LEU A 1 585 ? -22.428 -9.887 -44.967 1.00 74.62 585 LEU A C 1
ATOM 4643 O O . LEU A 1 585 ? -22.883 -10.906 -44.451 1.00 74.62 585 LEU A O 1
ATOM 4647 N N . VAL A 1 586 ? -21.849 -9.929 -46.173 1.00 68.19 586 VAL A N 1
ATOM 4648 C CA . VAL A 1 586 ? -21.774 -11.162 -46.994 1.00 68.19 586 VAL A CA 1
ATOM 4649 C C . VAL A 1 586 ? -20.337 -11.606 -47.283 1.00 68.19 586 VAL A C 1
ATOM 4651 O O . VAL A 1 586 ? -20.120 -12.783 -47.579 1.00 68.19 586 VAL A O 1
ATOM 4654 N N . ASP A 1 587 ? -19.374 -10.686 -47.198 1.00 72.69 587 ASP A N 1
ATOM 4655 C CA . ASP A 1 587 ? -17.932 -10.898 -47.340 1.00 72.69 587 ASP A CA 1
ATOM 4656 C C . ASP A 1 587 ? -17.147 -9.705 -46.749 1.00 72.69 587 ASP A C 1
ATOM 4658 O O . ASP A 1 587 ? -17.753 -8.742 -46.284 1.00 72.69 587 ASP A O 1
ATOM 4662 N N . ASP A 1 588 ? -15.810 -9.776 -46.791 1.00 66.94 588 ASP A N 1
ATOM 4663 C CA . ASP A 1 588 ? -14.878 -8.754 -46.282 1.00 66.94 588 ASP A CA 1
ATOM 4664 C C . ASP A 1 588 ? -14.742 -7.506 -47.182 1.00 66.94 588 ASP A C 1
ATOM 4666 O O . ASP A 1 588 ? -13.895 -6.656 -46.925 1.00 66.94 588 ASP A O 1
ATOM 4670 N N . SER A 1 589 ? -15.543 -7.362 -48.248 1.00 73.00 589 SER A N 1
ATOM 4671 C CA . SER A 1 589 ? -15.484 -6.192 -49.147 1.00 73.00 589 SER A CA 1
ATOM 4672 C C . SER A 1 589 ? -16.373 -5.026 -48.695 1.00 73.00 589 SER A C 1
ATOM 4674 O O . SER A 1 589 ? -16.791 -4.195 -49.500 1.00 73.00 589 SER A O 1
ATOM 4676 N N . TYR A 1 590 ? -16.670 -4.974 -47.395 1.00 75.56 590 TYR A N 1
ATOM 4677 C CA . TYR A 1 590 ? -17.570 -4.002 -46.783 1.00 75.56 590 TYR A CA 1
ATOM 4678 C C . TYR A 1 590 ? -16.909 -2.660 -46.440 1.00 75.56 590 TYR A C 1
ATOM 4680 O O . TYR A 1 590 ? -17.640 -1.730 -46.103 1.00 75.56 590 TYR A O 1
ATOM 4688 N N . TRP A 1 591 ? -15.580 -2.568 -46.562 1.00 82.88 591 TRP A N 1
ATOM 4689 C CA . TRP A 1 591 ? -14.754 -1.397 -46.256 1.00 82.88 591 TRP A CA 1
ATOM 4690 C C . TRP A 1 591 ? -13.620 -1.229 -47.274 1.00 82.88 591 TRP A C 1
ATOM 4692 O O . TRP A 1 591 ? -13.068 -2.220 -47.765 1.00 82.88 591 TRP A O 1
ATOM 4702 N N . VAL A 1 592 ? -13.272 0.021 -47.579 1.00 77.38 592 VAL A N 1
ATOM 4703 C CA . VAL A 1 592 ? -12.132 0.399 -48.422 1.00 77.38 592 VAL A CA 1
ATOM 4704 C C . VAL A 1 592 ? -11.327 1.486 -47.714 1.00 77.38 592 VAL A C 1
ATOM 4706 O O . VAL A 1 592 ? -11.871 2.543 -47.430 1.00 77.38 592 VAL A O 1
ATOM 4709 N N . GLU A 1 593 ? -10.039 1.236 -47.487 1.00 69.19 593 GLU A N 1
ATOM 4710 C CA . GLU A 1 593 ? -9.091 2.195 -46.904 1.00 69.19 593 GLU A CA 1
ATOM 4711 C C . GLU A 1 593 ? -8.871 3.418 -47.808 1.00 69.19 593 GLU A C 1
ATOM 4713 O O . GLU A 1 593 ? -8.711 3.279 -49.028 1.00 69.19 593 GLU A O 1
ATOM 4718 N N . LEU A 1 594 ? -8.818 4.604 -47.203 1.00 60.56 594 LEU A N 1
ATOM 4719 C CA . LEU A 1 594 ? -8.443 5.864 -47.844 1.00 60.56 594 LEU A CA 1
ATOM 4720 C C . LEU A 1 594 ? -7.105 6.318 -47.252 1.00 60.56 594 LEU A C 1
ATOM 4722 O O . LEU A 1 594 ? -7.015 6.643 -46.078 1.00 60.56 594 LEU A O 1
ATOM 4726 N N . LEU A 1 595 ? -6.057 6.301 -48.080 1.00 52.72 595 LEU A N 1
ATOM 4727 C CA . LEU A 1 595 ? -4.667 6.568 -47.671 1.00 52.72 595 LEU A CA 1
ATOM 4728 C C . LEU A 1 595 ? -4.319 8.067 -47.580 1.00 52.72 595 LEU A C 1
ATOM 4730 O O . LEU A 1 595 ? -3.165 8.398 -47.355 1.00 52.72 595 LEU A O 1
ATOM 4734 N N . ASP A 1 596 ? -5.289 8.942 -47.844 1.00 53.66 596 ASP A N 1
ATOM 4735 C CA . ASP A 1 596 ? -5.164 10.407 -47.844 1.00 53.66 596 ASP A CA 1
ATOM 4736 C C . ASP A 1 596 ? -6.526 10.975 -47.398 1.00 53.66 596 ASP A C 1
ATOM 4738 O O . ASP A 1 596 ? -7.355 11.318 -48.253 1.00 53.66 596 ASP A O 1
ATOM 4742 N N . PRO A 1 597 ? -6.836 10.895 -46.088 1.00 52.81 597 PRO A N 1
ATOM 4743 C CA . PRO A 1 597 ? -8.188 11.075 -45.557 1.00 52.81 597 PRO A CA 1
ATOM 4744 C C . PRO A 1 597 ? -8.751 12.482 -45.743 1.00 52.81 597 PRO A C 1
ATOM 4746 O O . PRO A 1 597 ? -9.965 12.618 -45.898 1.00 52.81 597 PRO A O 1
ATOM 4749 N N . ASN A 1 598 ? -7.875 13.489 -45.783 1.00 52.00 598 ASN A N 1
ATOM 4750 C CA . ASN A 1 598 ? -8.227 14.894 -45.974 1.00 52.00 598 ASN A CA 1
ATOM 4751 C C . ASN A 1 598 ? -8.010 15.410 -47.398 1.00 52.00 598 ASN A C 1
ATOM 4753 O O . ASN A 1 598 ? -8.638 16.393 -47.802 1.00 52.00 598 ASN A O 1
ATOM 4757 N N . GLY A 1 599 ? -7.172 14.751 -48.209 1.00 52.34 599 GLY A N 1
ATOM 4758 C CA . GLY A 1 599 ? -6.931 15.150 -49.600 1.00 52.34 599 GLY A CA 1
ATOM 4759 C C . GLY A 1 599 ? -6.377 16.573 -49.753 1.00 52.34 599 GLY A C 1
ATOM 4760 O O . GLY A 1 599 ? -6.472 17.178 -50.831 1.00 52.34 599 GLY A O 1
ATOM 4761 N N . ASP A 1 600 ? -5.832 17.124 -48.679 1.00 49.28 600 ASP A N 1
ATOM 4762 C CA . ASP A 1 600 ? -5.275 18.465 -48.539 1.00 49.28 600 ASP A CA 1
ATOM 4763 C C . ASP A 1 600 ? -3.819 18.535 -49.036 1.00 49.28 600 ASP A C 1
ATOM 4765 O O . ASP A 1 600 ? -3.336 19.588 -49.469 1.00 49.28 600 ASP A O 1
ATOM 4769 N N . ASN A 1 601 ? -3.179 17.373 -49.160 1.00 49.84 601 ASN A N 1
ATOM 4770 C CA . ASN A 1 601 ? -1.871 17.139 -49.757 1.00 49.84 601 ASN A CA 1
ATOM 4771 C C . ASN A 1 601 ? -1.853 17.280 -51.295 1.00 49.84 601 ASN A C 1
ATOM 4773 O O . ASN A 1 601 ? -1.328 16.435 -52.029 1.00 49.84 601 ASN A O 1
ATOM 4777 N N . TYR A 1 602 ? -2.373 18.384 -51.850 1.00 38.84 602 TYR A N 1
ATOM 4778 C CA . TYR A 1 602 ? -2.213 18.691 -53.278 1.00 38.84 602 TYR A CA 1
ATOM 4779 C C . TYR A 1 602 ? -0.776 19.149 -53.590 1.00 38.84 602 TYR A C 1
ATOM 4781 O O . TYR A 1 602 ? -0.487 20.333 -53.783 1.00 38.84 602 TYR A O 1
ATOM 4789 N N . SER A 1 603 ? 0.138 18.193 -53.768 1.00 44.25 603 SER A N 1
ATOM 4790 C CA . SER A 1 603 ? 1.268 18.362 -54.683 1.00 44.25 603 SER A CA 1
ATOM 4791 C C . SER A 1 603 ? 1.347 17.157 -55.618 1.00 44.25 603 SER A C 1
ATOM 4793 O O . SER A 1 603 ? 1.328 16.010 -55.187 1.00 44.25 603 SER A O 1
ATOM 4795 N N . GLU A 1 604 ? 1.407 17.405 -56.931 1.00 42.94 604 GLU A N 1
ATOM 4796 C CA . GLU A 1 604 ? 1.258 16.406 -58.009 1.00 42.94 604 GLU A CA 1
ATOM 4797 C C . GLU A 1 604 ? 2.316 15.266 -58.017 1.00 42.94 604 GLU A C 1
ATOM 4799 O O . GLU A 1 604 ? 2.400 14.514 -58.990 1.00 42.94 604 GLU A O 1
ATOM 4804 N N . SER A 1 605 ? 3.140 15.125 -56.972 1.00 46.06 605 SER A N 1
ATOM 4805 C CA . SER A 1 605 ? 4.268 14.191 -56.902 1.00 46.06 605 SER A CA 1
ATOM 4806 C C . SER A 1 605 ? 4.283 13.192 -55.740 1.00 46.06 605 SER A C 1
ATOM 4808 O O . SER A 1 605 ? 5.048 12.241 -55.861 1.00 46.06 605 SER A O 1
ATOM 4810 N N . ASN A 1 606 ? 3.470 13.324 -54.684 1.00 48.28 606 ASN A N 1
ATOM 4811 C CA . ASN A 1 606 ? 3.511 12.393 -53.543 1.00 48.28 606 ASN A CA 1
ATOM 4812 C C . ASN A 1 606 ? 2.113 11.892 -53.162 1.00 48.28 606 ASN A C 1
ATOM 4814 O O . ASN A 1 606 ? 1.394 12.539 -52.423 1.00 48.28 606 ASN A O 1
ATOM 4818 N N . LEU A 1 607 ? 1.762 10.702 -53.654 1.00 43.62 607 LEU A N 1
ATOM 4819 C CA . LEU A 1 607 ? 0.590 9.916 -53.233 1.00 43.62 607 LEU A CA 1
ATOM 4820 C C . LEU A 1 607 ? 0.969 8.916 -52.119 1.00 43.62 607 LEU A C 1
ATOM 4822 O O . LEU A 1 607 ? 0.527 7.770 -52.141 1.00 43.62 607 LEU A O 1
ATOM 4826 N N . SER A 1 608 ? 1.906 9.280 -51.242 1.00 46.09 608 SER A N 1
ATOM 4827 C CA . SER A 1 608 ? 2.505 8.348 -50.274 1.00 46.09 608 SER A CA 1
ATOM 4828 C C . SER A 1 608 ? 2.733 8.937 -48.882 1.00 46.09 608 SER A C 1
ATOM 4830 O O . SER A 1 608 ? 3.508 8.353 -48.131 1.00 46.09 608 SER A O 1
ATOM 4832 N N . GLY A 1 609 ? 2.129 10.083 -48.558 1.00 46.00 609 GLY A N 1
ATOM 4833 C CA . GLY A 1 609 ? 2.047 10.529 -47.167 1.00 46.00 609 GLY A CA 1
ATOM 4834 C C . GLY A 1 609 ? 1.035 9.646 -46.447 1.00 46.00 609 GLY A C 1
ATOM 4835 O O . GLY A 1 609 ? -0.024 9.375 -47.002 1.00 46.00 609 GLY A O 1
ATOM 4836 N N . SER A 1 610 ? 1.399 9.116 -45.287 1.00 46.47 610 SER A N 1
ATOM 4837 C CA . SER A 1 610 ? 0.453 8.501 -44.364 1.00 46.47 610 SER A CA 1
ATOM 4838 C C . SER A 1 610 ? 0.438 9.389 -43.132 1.00 46.47 610 SER A C 1
ATOM 4840 O O . SER A 1 610 ? 1.434 9.399 -42.404 1.00 46.47 610 SER A O 1
ATOM 4842 N N . GLU A 1 611 ? -0.667 10.089 -42.899 1.00 48.62 611 GLU A N 1
ATOM 4843 C CA . GLU A 1 611 ? -1.010 10.575 -41.560 1.00 48.62 611 GLU A CA 1
ATOM 4844 C C . GLU A 1 611 ? -0.877 9.370 -40.604 1.00 48.62 611 GLU A C 1
ATOM 4846 O O . GLU A 1 611 ? -1.204 8.250 -41.004 1.00 48.62 611 GLU A O 1
ATOM 4851 N N . PHE A 1 612 ? -0.307 9.543 -39.406 1.00 45.78 612 PHE A N 1
ATOM 4852 C CA . PHE A 1 612 ? 0.149 8.499 -38.452 1.00 45.78 612 PHE A CA 1
ATOM 4853 C C . PHE A 1 612 ? 1.606 8.000 -38.542 1.00 45.78 612 PHE A C 1
ATOM 4855 O O . PHE A 1 612 ? 1.957 7.069 -37.804 1.00 45.78 612 PHE A O 1
ATOM 4862 N N . ASN A 1 613 ? 2.485 8.565 -39.375 1.00 46.78 613 ASN A N 1
ATOM 4863 C CA . ASN A 1 613 ? 3.902 8.150 -39.372 1.00 46.78 613 ASN A CA 1
ATOM 4864 C C . ASN A 1 613 ? 4.698 8.703 -38.165 1.00 46.78 613 ASN A C 1
ATOM 4866 O O . ASN A 1 613 ? 5.742 8.140 -37.831 1.00 46.78 613 ASN A O 1
ATOM 4870 N N . GLY A 1 614 ? 4.196 9.742 -37.485 1.00 47.97 614 GLY A N 1
ATOM 4871 C CA . GLY A 1 614 ? 4.912 10.399 -36.393 1.00 47.97 614 GLY A CA 1
ATOM 4872 C C . GLY A 1 614 ? 6.208 11.077 -36.849 1.00 47.97 614 GLY A C 1
ATOM 4873 O O . GLY A 1 614 ? 7.153 11.146 -36.064 1.00 47.97 614 GLY A O 1
ATOM 4874 N N . GLU A 1 615 ? 6.244 11.570 -38.088 1.00 50.62 615 GLU A N 1
ATOM 4875 C CA . GLU A 1 615 ? 7.283 12.431 -38.659 1.00 50.62 615 GLU A CA 1
ATOM 4876 C C . GLU A 1 615 ? 6.754 13.859 -38.840 1.00 50.62 615 GLU A C 1
ATOM 4878 O O . GLU A 1 615 ? 5.585 14.037 -39.137 1.00 50.62 615 GLU A O 1
ATOM 4883 N N . PHE A 1 616 ? 7.614 14.868 -38.664 1.00 53.28 616 PHE A N 1
ATOM 4884 C CA . PHE A 1 616 ? 7.207 16.272 -38.778 1.00 53.28 616 PHE A CA 1
ATOM 4885 C C . PHE A 1 616 ? 7.090 16.730 -40.235 1.00 53.28 616 PHE A C 1
ATOM 4887 O O . PHE A 1 616 ? 8.052 16.602 -41.008 1.00 53.28 616 PHE A O 1
ATOM 4894 N N . GLU A 1 617 ? 5.983 17.383 -40.575 1.00 57.19 617 GLU A N 1
ATOM 4895 C CA . GLU A 1 617 ? 5.687 17.859 -41.926 1.00 57.19 617 GLU A CA 1
ATOM 4896 C C . GLU A 1 617 ? 5.492 19.389 -41.975 1.00 57.19 617 GLU A C 1
ATOM 4898 O O . GLU A 1 617 ? 5.275 20.083 -40.978 1.00 57.19 617 GLU A O 1
ATOM 4903 N N . VAL A 1 618 ? 5.691 19.993 -43.155 1.00 56.00 618 VAL A N 1
ATOM 4904 C CA . VAL A 1 618 ? 5.680 21.462 -43.289 1.00 56.00 618 VAL A CA 1
ATOM 4905 C C . VAL A 1 618 ? 4.254 21.988 -43.131 1.00 56.00 618 VAL A C 1
ATOM 4907 O O . VAL A 1 618 ? 3.498 22.013 -44.096 1.00 56.00 618 VAL A O 1
ATOM 4910 N N . GLY A 1 619 ? 3.940 22.491 -41.940 1.00 53.19 619 GLY A N 1
ATOM 4911 C CA . GLY A 1 619 ? 2.602 22.965 -41.577 1.00 53.19 619 GLY A CA 1
ATOM 4912 C C . GLY A 1 619 ? 2.235 22.624 -40.136 1.00 53.19 619 GLY A C 1
ATOM 4913 O O . GLY A 1 619 ? 1.404 23.321 -39.562 1.00 53.19 619 GLY A O 1
ATOM 4914 N N . GLU A 1 620 ? 2.928 21.643 -39.553 1.00 52.53 620 GLU A N 1
ATOM 4915 C CA . GLU A 1 620 ? 2.642 21.113 -38.226 1.00 52.53 620 GLU A CA 1
ATOM 4916 C C . GLU A 1 620 ? 3.218 21.945 -37.071 1.00 52.53 620 GLU A C 1
ATOM 4918 O O . GLU A 1 620 ? 4.147 22.754 -37.231 1.00 52.53 620 GLU A O 1
ATOM 4923 N N . GLN A 1 621 ? 2.693 21.723 -35.865 1.00 60.19 621 GLN A N 1
ATOM 4924 C CA . GLN A 1 621 ? 3.190 22.358 -34.649 1.00 60.19 621 GLN A CA 1
ATOM 4925 C C . GLN A 1 621 ? 4.345 21.573 -34.017 1.00 60.19 621 GLN A C 1
ATOM 4927 O O . GLN A 1 621 ? 4.329 20.356 -33.863 1.00 60.19 621 GLN A O 1
ATOM 4932 N N . ALA A 1 622 ? 5.370 22.284 -33.551 1.00 62.25 622 ALA A N 1
ATOM 4933 C CA . ALA A 1 622 ? 6.502 21.680 -32.851 1.00 62.25 622 ALA A CA 1
ATOM 4934 C C . ALA A 1 622 ? 6.457 21.994 -31.348 1.00 62.25 622 ALA A C 1
ATOM 4936 O O . ALA A 1 622 ? 6.058 23.086 -30.943 1.00 62.25 622 ALA A O 1
ATOM 4937 N N . ARG A 1 623 ? 6.959 21.085 -30.492 1.00 65.12 623 ARG A N 1
ATOM 4938 C CA . ARG A 1 623 ? 7.126 21.386 -29.050 1.00 65.12 623 ARG A CA 1
ATOM 4939 C C . ARG A 1 623 ? 8.171 22.470 -28.788 1.00 65.12 623 ARG A C 1
ATOM 4941 O O . ARG A 1 623 ? 8.270 22.980 -27.668 1.00 65.12 623 ARG A O 1
ATOM 4948 N N . SER A 1 624 ? 8.986 22.781 -29.788 1.00 72.75 624 SER A N 1
ATOM 4949 C CA . SER A 1 624 ? 10.042 23.775 -29.711 1.00 72.75 624 SER A CA 1
ATOM 4950 C C . SER A 1 624 ? 10.088 24.604 -30.985 1.00 72.75 624 SER A C 1
ATOM 4952 O O . SER A 1 624 ? 9.792 24.116 -32.072 1.00 72.75 624 SER A O 1
ATOM 4954 N N . TYR A 1 625 ? 10.487 25.861 -30.849 1.00 80.06 625 TYR A N 1
ATOM 4955 C CA . TYR A 1 625 ? 10.573 26.819 -31.944 1.00 80.06 625 TYR A CA 1
ATOM 4956 C C . TYR A 1 625 ? 11.974 27.417 -31.993 1.00 80.06 625 TYR A C 1
ATOM 4958 O O . TYR A 1 625 ? 12.540 27.726 -30.946 1.00 80.06 625 TYR A O 1
ATOM 4966 N N . ILE A 1 626 ? 12.530 27.590 -33.196 1.00 85.25 626 ILE A N 1
ATOM 4967 C CA . ILE A 1 626 ? 13.890 28.103 -33.404 1.00 85.25 626 ILE A CA 1
ATOM 4968 C C . ILE A 1 626 ? 13.892 29.474 -34.073 1.00 85.25 626 ILE A C 1
ATOM 4970 O O . ILE A 1 626 ? 13.194 29.691 -35.065 1.00 85.25 626 ILE A O 1
ATOM 4974 N N . ASP A 1 627 ? 14.737 30.375 -33.577 1.00 88.38 627 ASP A N 1
ATOM 4975 C CA . ASP A 1 627 ? 15.129 31.599 -34.272 1.00 88.38 627 ASP A CA 1
ATOM 4976 C C . ASP A 1 627 ? 16.544 31.433 -34.844 1.00 88.38 627 ASP A C 1
ATOM 4978 O O . ASP A 1 627 ? 17.565 31.588 -34.169 1.00 88.38 627 ASP A O 1
ATOM 4982 N N . ASN A 1 628 ? 16.606 31.135 -36.143 1.00 83.94 628 ASN A N 1
ATOM 4983 C CA . ASN A 1 628 ? 17.862 30.937 -36.869 1.00 83.94 628 ASN A CA 1
ATOM 4984 C C . ASN A 1 628 ? 18.710 32.217 -37.014 1.00 83.94 628 ASN A C 1
ATOM 4986 O O . ASN A 1 628 ? 19.828 32.156 -37.529 1.00 83.94 628 ASN A O 1
ATOM 4990 N N . SER A 1 629 ? 18.201 33.382 -36.600 1.00 85.12 629 SER A N 1
ATOM 4991 C CA . SER A 1 629 ? 18.972 34.628 -36.580 1.00 85.12 629 SER A CA 1
ATOM 4992 C C . SER A 1 629 ? 19.861 34.778 -35.338 1.00 85.12 629 SER A C 1
ATOM 4994 O O . SER A 1 629 ? 20.766 35.620 -35.342 1.00 85.12 629 SER A O 1
ATOM 4996 N N . LEU A 1 630 ? 19.644 33.948 -34.311 1.00 84.50 630 LEU A N 1
ATOM 4997 C CA . LEU A 1 630 ? 20.431 33.905 -33.079 1.00 84.50 630 LEU A CA 1
ATOM 4998 C C . LEU A 1 630 ? 21.625 32.935 -33.198 1.00 84.50 630 LEU A C 1
ATOM 5000 O O . LEU A 1 630 ? 21.598 31.956 -33.953 1.00 84.50 630 LEU A O 1
ATOM 5004 N N . SER A 1 631 ? 22.710 33.222 -32.467 1.00 80.81 631 SER A N 1
ATOM 5005 C CA . SER A 1 631 ? 23.903 32.359 -32.429 1.00 80.81 631 SER A CA 1
ATOM 5006 C C . SER A 1 631 ? 23.596 31.013 -31.781 1.00 80.81 631 SER A C 1
ATOM 5008 O O . SER A 1 631 ? 22.747 30.959 -30.899 1.00 80.81 631 SER A O 1
ATOM 5010 N N . ASP A 1 632 ? 24.322 29.958 -32.163 1.00 69.31 632 ASP A N 1
ATOM 5011 C CA . ASP A 1 632 ? 24.148 28.605 -31.604 1.00 69.31 632 ASP A CA 1
ATOM 5012 C C . ASP A 1 632 ? 24.235 28.560 -30.067 1.00 69.31 632 ASP A C 1
ATOM 5014 O O . ASP A 1 632 ? 23.512 27.792 -29.443 1.00 69.31 632 ASP A O 1
ATOM 5018 N N . ASP A 1 633 ? 25.013 29.461 -29.458 1.00 69.62 633 ASP A N 1
ATOM 5019 C CA . ASP A 1 633 ? 25.171 29.567 -28.000 1.00 69.62 633 ASP A CA 1
ATOM 5020 C C . ASP A 1 633 ? 24.096 30.433 -27.294 1.00 69.62 633 ASP A C 1
ATOM 5022 O O . ASP A 1 633 ? 24.190 30.678 -26.088 1.00 69.62 633 ASP A O 1
ATOM 5026 N N . ASP A 1 634 ? 23.106 30.981 -28.015 1.00 76.06 634 ASP A N 1
ATOM 5027 C CA . ASP A 1 634 ? 22.061 31.829 -27.420 1.00 76.06 634 ASP A CA 1
ATOM 5028 C C . ASP A 1 634 ? 20.964 30.972 -26.772 1.00 76.06 634 ASP A C 1
ATOM 5030 O O . ASP A 1 634 ? 20.331 30.146 -27.426 1.00 76.06 634 ASP A O 1
ATOM 5034 N N . LEU A 1 635 ? 20.695 31.210 -25.486 1.00 74.19 635 LEU A N 1
ATOM 5035 C CA . LEU A 1 635 ? 19.677 30.484 -24.717 1.00 74.19 635 LEU A CA 1
ATOM 5036 C C . LEU A 1 635 ? 18.256 30.652 -25.272 1.00 74.19 635 LEU A C 1
ATOM 5038 O O . LEU A 1 635 ? 17.413 29.811 -24.987 1.00 74.19 635 LEU A O 1
ATOM 5042 N N . ASN A 1 636 ? 17.990 31.710 -26.044 1.00 81.56 636 ASN A N 1
ATOM 5043 C CA . ASN A 1 636 ? 16.690 31.923 -26.684 1.00 81.56 636 ASN A CA 1
ATOM 5044 C C . ASN A 1 636 ? 16.653 31.389 -28.118 1.00 81.56 636 ASN A C 1
ATOM 5046 O O . ASN A 1 636 ? 15.650 31.559 -28.797 1.00 81.56 636 ASN A O 1
ATOM 5050 N N . LYS A 1 637 ? 17.730 30.771 -28.623 1.00 84.31 637 LYS A N 1
ATOM 5051 C CA . LYS A 1 637 ? 17.733 30.222 -29.982 1.00 84.31 637 LYS A CA 1
ATOM 5052 C C . LYS A 1 637 ? 16.606 29.217 -30.171 1.00 84.31 637 LYS A C 1
ATOM 5054 O O . LYS A 1 637 ? 15.972 29.239 -31.217 1.00 84.31 637 LYS A O 1
ATOM 5059 N N . VAL A 1 638 ? 16.365 28.380 -29.165 1.00 81.00 638 VAL A N 1
ATOM 5060 C CA . VAL A 1 638 ? 15.264 27.421 -29.128 1.00 81.00 638 VAL A CA 1
ATOM 5061 C C . VAL A 1 638 ? 14.424 27.694 -27.885 1.00 81.00 638 VAL A C 1
ATOM 5063 O O . VAL A 1 638 ? 14.957 27.676 -26.779 1.00 81.00 638 VAL A O 1
ATOM 5066 N N . ILE A 1 639 ? 13.127 27.927 -28.065 1.00 79.50 639 ILE A N 1
ATOM 5067 C CA . ILE A 1 639 ? 12.153 28.128 -26.980 1.00 79.50 639 ILE A CA 1
ATOM 5068 C C . ILE A 1 639 ? 11.096 27.024 -27.005 1.00 79.50 639 ILE A C 1
ATOM 5070 O O . ILE A 1 639 ? 10.873 26.405 -28.048 1.00 79.50 639 ILE A O 1
ATOM 5074 N N . ASP A 1 640 ? 10.451 26.763 -25.868 1.00 75.94 640 ASP A N 1
ATOM 5075 C CA . ASP A 1 640 ? 9.338 25.814 -25.811 1.00 75.94 640 ASP A CA 1
ATOM 5076 C C . ASP A 1 640 ? 8.029 26.421 -26.345 1.00 75.94 640 ASP A C 1
ATOM 5078 O O . ASP A 1 640 ? 7.882 27.639 -26.495 1.00 75.94 640 ASP A O 1
ATOM 5082 N N . TYR A 1 641 ? 7.073 25.549 -26.664 1.00 68.75 641 TYR A N 1
ATOM 5083 C CA . TYR A 1 641 ? 5.780 25.960 -27.205 1.00 68.75 641 TYR A CA 1
ATOM 5084 C C . TYR A 1 641 ? 4.981 26.858 -26.239 1.00 68.75 641 TYR A C 1
ATOM 5086 O O . TYR A 1 641 ? 4.308 27.781 -26.690 1.00 68.75 641 TYR A O 1
ATOM 5094 N N . VAL A 1 642 ? 5.089 26.665 -24.917 1.00 72.31 642 VAL A N 1
ATOM 5095 C CA . VAL A 1 642 ? 4.369 27.479 -23.918 1.00 72.31 642 VAL A CA 1
ATOM 5096 C C . VAL A 1 642 ? 4.860 28.925 -23.970 1.00 72.31 642 VAL A C 1
ATOM 5098 O O . VAL A 1 642 ? 4.068 29.874 -23.980 1.00 72.31 642 VAL A O 1
ATOM 5101 N N . GLU A 1 643 ? 6.174 29.118 -24.052 1.00 80.62 643 GLU A N 1
ATOM 5102 C CA . GLU A 1 643 ? 6.768 30.433 -24.247 1.00 80.62 643 GLU A CA 1
ATOM 5103 C C . GLU A 1 643 ? 6.380 31.035 -25.607 1.00 80.62 643 GLU A C 1
ATOM 5105 O O . GLU A 1 643 ? 6.014 32.217 -25.658 1.00 80.62 643 GLU A O 1
ATOM 5110 N N . TYR A 1 644 ? 6.393 30.234 -26.679 1.00 78.50 644 TYR A N 1
ATOM 5111 C CA . TYR A 1 644 ? 6.011 30.679 -28.020 1.00 78.50 644 TYR A CA 1
ATOM 5112 C C . TYR A 1 644 ? 4.574 31.227 -28.053 1.00 78.50 644 TYR A C 1
ATOM 5114 O O . TYR A 1 644 ? 4.366 32.394 -28.403 1.00 78.50 644 TYR A O 1
ATOM 5122 N N . TYR A 1 645 ? 3.594 30.434 -27.608 1.00 73.19 645 TYR A N 1
ATOM 5123 C CA . TYR A 1 645 ? 2.173 30.799 -27.664 1.00 73.19 645 TYR A CA 1
ATOM 5124 C C . TYR A 1 645 ? 1.785 31.885 -26.660 1.00 73.19 645 TYR A C 1
ATOM 5126 O O . TYR A 1 645 ? 0.935 32.726 -26.950 1.00 73.19 645 TYR A O 1
ATOM 5134 N N . SER A 1 646 ? 2.477 31.992 -25.522 1.00 79.88 646 SER A N 1
ATOM 5135 C CA . SER A 1 646 ? 2.251 33.111 -24.594 1.00 79.88 646 SER A CA 1
ATOM 5136 C C . SER A 1 646 ? 2.635 34.489 -25.172 1.00 79.88 646 SER A C 1
ATOM 5138 O O . SER A 1 646 ? 2.219 35.517 -24.629 1.00 79.88 646 SER A O 1
ATOM 5140 N N . ASN A 1 647 ? 3.403 34.540 -26.274 1.00 79.56 647 ASN A N 1
ATOM 5141 C CA . ASN A 1 647 ? 3.863 35.773 -26.929 1.00 79.56 647 ASN A CA 1
ATOM 5142 C C . ASN A 1 647 ? 3.781 35.719 -28.469 1.00 79.56 647 ASN A C 1
ATOM 5144 O O . ASN A 1 647 ? 4.520 36.430 -29.162 1.00 79.56 647 ASN A O 1
ATOM 5148 N N . GLU A 1 648 ? 2.862 34.920 -29.009 1.00 75.12 648 GLU A N 1
ATOM 5149 C CA . GLU A 1 648 ? 2.777 34.533 -30.425 1.00 75.12 648 GLU A CA 1
ATOM 5150 C C . GLU A 1 648 ? 2.874 35.716 -31.411 1.00 75.12 648 GLU A C 1
ATOM 5152 O O . GLU A 1 648 ? 3.626 35.688 -32.388 1.00 75.12 648 GLU A O 1
ATOM 5157 N N . LEU A 1 649 ? 2.188 36.827 -31.118 1.00 76.25 649 LEU A N 1
ATOM 5158 C CA . LEU A 1 649 ? 2.192 38.042 -31.949 1.00 76.25 649 LEU A CA 1
ATOM 5159 C C . LEU A 1 649 ? 3.589 38.649 -32.163 1.00 76.25 649 LEU A C 1
ATOM 5161 O O . LEU A 1 649 ? 3.802 39.379 -33.132 1.00 76.25 649 LEU A O 1
ATOM 5165 N N . SER A 1 650 ? 4.520 38.411 -31.236 1.00 76.50 650 SER A N 1
ATOM 5166 C CA . SER A 1 650 ? 5.902 38.894 -31.324 1.00 76.50 650 SER A CA 1
ATOM 5167 C C . SER A 1 650 ? 6.849 37.844 -31.896 1.00 76.50 650 SER A C 1
ATOM 5169 O O . SER A 1 650 ? 7.803 38.217 -32.577 1.00 76.50 650 SER A O 1
ATOM 5171 N N . TYR A 1 651 ? 6.590 36.561 -31.638 1.00 81.25 651 TYR A N 1
ATOM 5172 C CA . TYR A 1 651 ? 7.483 35.465 -32.013 1.00 81.25 651 TYR A CA 1
ATOM 5173 C C . TYR A 1 651 ? 7.202 34.865 -33.393 1.00 81.25 651 TYR A C 1
ATOM 5175 O O . TYR A 1 651 ? 8.154 34.479 -34.064 1.00 81.25 651 TYR A O 1
ATOM 5183 N N . SER A 1 652 ? 5.967 34.919 -33.896 1.00 73.62 652 SER A N 1
ATOM 5184 C CA . SER A 1 652 ? 5.582 34.462 -35.249 1.00 73.62 652 SER A CA 1
ATOM 5185 C C . SER A 1 652 ? 6.355 35.111 -36.412 1.00 73.62 652 SER A C 1
ATOM 5187 O O . SER A 1 652 ? 6.299 34.641 -37.547 1.00 73.62 652 SER A O 1
ATOM 5189 N N . LEU A 1 653 ? 7.078 36.209 -36.164 1.00 78.19 653 LEU A N 1
ATOM 5190 C CA . LEU A 1 653 ? 7.898 36.900 -37.165 1.00 78.19 653 LEU A CA 1
ATOM 5191 C C . LEU A 1 653 ? 9.364 36.438 -37.204 1.00 78.19 653 LEU A C 1
ATOM 5193 O O . LEU A 1 653 ? 10.061 36.779 -38.164 1.00 78.19 653 LEU A O 1
ATOM 5197 N N . SER A 1 654 ? 9.849 35.744 -36.171 1.00 82.19 654 SER A N 1
ATOM 5198 C CA . SER A 1 654 ? 11.268 35.381 -36.016 1.00 82.19 654 SER A CA 1
ATOM 5199 C C . SER A 1 654 ? 11.506 33.915 -35.657 1.00 82.19 654 SER A C 1
ATOM 5201 O O . SER A 1 654 ? 12.559 33.383 -35.995 1.00 82.19 654 SER A O 1
ATOM 5203 N N . TYR A 1 655 ? 10.530 33.259 -35.035 1.00 82.06 655 TYR A N 1
ATOM 5204 C CA . TYR A 1 655 ? 10.591 31.857 -34.650 1.00 82.06 655 TYR A CA 1
ATOM 5205 C C . TYR A 1 655 ? 9.800 30.994 -35.630 1.00 82.06 655 TYR A C 1
ATOM 5207 O O . TYR A 1 655 ? 8.686 31.337 -36.021 1.00 82.06 655 TYR A O 1
ATOM 5215 N N . THR A 1 656 ? 10.384 29.865 -36.016 1.00 78.75 656 THR A N 1
ATOM 5216 C CA . THR A 1 656 ? 9.744 28.839 -36.850 1.00 78.75 656 THR A CA 1
ATOM 5217 C C . THR A 1 656 ? 9.710 27.508 -36.104 1.00 78.75 656 THR A C 1
ATOM 5219 O O . THR A 1 656 ? 10.615 27.282 -35.293 1.00 78.75 656 THR A O 1
ATOM 5222 N N . PRO A 1 657 ? 8.728 26.623 -36.370 1.00 70.38 657 PRO A N 1
ATOM 5223 C CA . PRO A 1 657 ? 8.699 25.282 -35.791 1.00 70.38 657 PRO A CA 1
ATOM 5224 C C . PRO A 1 657 ? 10.058 24.590 -35.919 1.00 70.38 657 PRO A C 1
ATOM 5226 O O . PRO A 1 657 ? 10.710 24.661 -36.966 1.00 70.38 657 PRO A O 1
ATOM 5229 N N . TYR A 1 658 ? 10.513 23.978 -34.829 1.00 70.81 658 TYR A N 1
ATOM 5230 C CA . TYR A 1 658 ? 11.812 23.331 -34.750 1.00 70.81 658 TYR A CA 1
ATOM 5231 C C . TYR A 1 658 ? 11.686 21.920 -34.203 1.00 70.81 658 TYR A C 1
ATOM 5233 O O . TYR A 1 658 ? 11.562 21.696 -32.998 1.00 70.81 658 TYR A O 1
ATOM 5241 N N . VAL A 1 659 ? 11.797 20.964 -35.117 1.00 66.31 659 VAL A N 1
ATOM 5242 C CA . VAL A 1 659 ? 11.940 19.549 -34.797 1.00 66.31 659 VAL A CA 1
ATOM 5243 C C . VAL A 1 659 ? 13.356 19.152 -35.171 1.00 66.31 659 VAL A C 1
ATOM 5245 O O . VAL A 1 659 ? 13.725 19.126 -36.344 1.00 66.31 659 VAL A O 1
ATOM 5248 N N . LYS A 1 660 ? 14.189 18.903 -34.158 1.00 68.62 660 LYS A N 1
ATOM 5249 C CA . LYS A 1 660 ? 15.549 18.418 -34.391 1.00 68.62 660 LYS A CA 1
ATOM 5250 C C . LYS A 1 660 ? 15.462 16.995 -34.955 1.00 68.62 660 LYS A C 1
ATOM 5252 O O . LYS A 1 660 ? 14.873 16.137 -34.303 1.00 68.62 660 LYS A O 1
ATOM 5257 N N . SER A 1 661 ? 16.048 16.739 -36.124 1.00 66.00 661 SER A N 1
ATOM 5258 C CA . SER A 1 661 ? 16.260 15.370 -36.618 1.00 66.00 661 SER A CA 1
ATOM 5259 C C . SER A 1 661 ? 17.174 14.591 -35.656 1.00 66.00 661 SER A C 1
ATOM 5261 O O . SER A 1 661 ? 18.010 15.217 -34.996 1.00 66.00 661 SER A O 1
ATOM 5263 N N . PRO A 1 662 ? 17.047 13.255 -35.548 1.00 71.00 662 PRO A N 1
ATOM 5264 C CA . PRO A 1 662 ? 17.923 12.474 -34.679 1.00 71.00 662 PRO A CA 1
ATOM 5265 C C . PRO A 1 662 ? 19.380 12.614 -35.131 1.00 71.00 662 PRO A C 1
ATOM 5267 O O . PRO A 1 662 ? 19.669 12.621 -36.333 1.00 71.00 662 PRO A O 1
ATOM 5270 N N . ASP A 1 663 ? 20.300 12.714 -34.170 1.00 78.12 663 ASP A N 1
ATOM 5271 C CA . ASP A 1 663 ? 21.726 12.769 -34.485 1.00 78.12 663 ASP A CA 1
ATOM 5272 C C . ASP A 1 663 ? 22.189 11.433 -35.100 1.00 78.12 663 ASP A C 1
ATOM 5274 O O . ASP A 1 663 ? 21.881 10.338 -34.611 1.00 78.12 663 ASP A O 1
ATOM 5278 N N . TYR A 1 664 ? 22.952 11.528 -36.186 1.00 77.12 664 TYR A N 1
ATOM 5279 C CA . TYR A 1 664 ? 23.557 10.401 -36.889 1.00 77.12 664 TYR A CA 1
ATOM 5280 C C . TYR A 1 664 ? 25.055 10.638 -37.059 1.00 77.12 664 TYR A C 1
ATOM 5282 O O . TYR A 1 664 ? 25.520 11.777 -37.067 1.00 77.12 664 TYR A O 1
ATOM 5290 N N . ILE A 1 665 ? 25.814 9.563 -37.244 1.00 81.75 665 ILE A N 1
ATOM 5291 C CA . ILE A 1 665 ? 27.231 9.655 -37.604 1.00 81.75 665 ILE A CA 1
ATOM 5292 C C . ILE A 1 665 ? 27.428 9.310 -39.076 1.00 81.75 665 ILE A C 1
ATOM 5294 O O . ILE A 1 665 ? 26.658 8.534 -39.643 1.00 81.75 665 ILE A O 1
ATOM 5298 N N . ILE A 1 666 ? 28.477 9.860 -39.682 1.00 85.50 666 ILE A N 1
ATOM 5299 C CA . ILE A 1 666 ? 28.970 9.447 -40.998 1.00 85.50 666 ILE A CA 1
ATOM 5300 C C . ILE A 1 666 ? 30.361 8.841 -40.817 1.00 85.50 666 ILE A C 1
ATOM 5302 O O . ILE A 1 666 ? 31.224 9.473 -40.208 1.00 85.50 666 ILE A O 1
ATOM 5306 N N . THR A 1 667 ? 30.594 7.632 -41.337 1.00 84.56 667 THR A N 1
ATOM 5307 C CA . THR A 1 667 ? 31.914 6.981 -41.238 1.00 84.56 667 THR A CA 1
ATOM 5308 C C . THR A 1 667 ? 32.946 7.644 -42.157 1.00 84.56 667 THR A C 1
ATOM 5310 O O . THR A 1 667 ? 32.601 8.272 -43.165 1.00 84.56 667 THR A O 1
ATOM 5313 N N . LYS A 1 668 ? 34.237 7.488 -41.846 1.00 86.69 668 LYS A N 1
ATOM 5314 C CA . LYS A 1 668 ? 35.328 7.972 -42.704 1.00 86.69 668 LYS A CA 1
ATOM 5315 C C . LYS A 1 668 ? 35.259 7.331 -44.095 1.00 86.69 668 LYS A C 1
ATOM 5317 O O . LYS A 1 668 ? 34.824 6.193 -44.248 1.00 86.69 668 LYS A O 1
ATOM 5322 N N . GLN A 1 669 ? 35.660 8.076 -45.120 1.00 88.50 669 GLN A N 1
ATOM 5323 C CA . GLN A 1 669 ? 35.788 7.569 -46.481 1.00 88.50 669 GLN A CA 1
ATOM 5324 C C . GLN A 1 669 ? 37.233 7.123 -46.756 1.00 88.50 669 GLN A C 1
ATOM 5326 O O . GLN A 1 669 ? 38.158 7.935 -46.715 1.00 88.50 669 GLN A O 1
ATOM 5331 N N . LEU A 1 670 ? 37.421 5.851 -47.102 1.00 86.56 670 LEU A N 1
ATOM 5332 C CA . LEU A 1 670 ? 38.697 5.249 -47.492 1.00 86.56 670 LEU A CA 1
ATOM 5333 C C . LEU A 1 670 ? 38.816 5.172 -49.022 1.00 86.56 670 LEU A C 1
ATOM 5335 O O . LEU A 1 670 ? 37.894 4.750 -49.716 1.00 86.56 670 LEU A O 1
ATOM 5339 N N . SER A 1 671 ? 39.952 5.577 -49.591 1.00 81.00 671 SER A N 1
ATOM 5340 C CA . SER A 1 671 ? 40.098 5.784 -51.046 1.00 81.00 671 SER A CA 1
ATOM 5341 C C . SER A 1 671 ? 40.455 4.518 -51.845 1.00 81.00 671 SER A C 1
ATOM 5343 O O . SER A 1 671 ? 41.290 4.554 -52.750 1.00 81.00 671 SER A O 1
ATOM 5345 N N . TYR A 1 672 ? 39.800 3.388 -51.573 1.00 83.12 672 TYR A N 1
ATOM 5346 C CA . TYR A 1 672 ? 40.004 2.167 -52.360 1.00 83.12 672 TYR A CA 1
ATOM 5347 C C . TYR A 1 672 ? 39.323 2.243 -53.738 1.00 83.12 672 TYR A C 1
ATOM 5349 O O . TYR A 1 672 ? 38.226 2.772 -53.902 1.00 83.12 672 TYR A O 1
ATOM 5357 N N . THR A 1 673 ? 39.973 1.686 -54.767 1.00 73.19 673 THR A N 1
ATOM 5358 C CA . THR A 1 673 ? 39.460 1.663 -56.159 1.00 73.19 673 THR A CA 1
ATOM 5359 C C . THR A 1 673 ? 39.059 0.265 -56.634 1.00 73.19 673 THR A C 1
ATOM 5361 O O . THR A 1 673 ? 38.884 0.021 -57.830 1.00 73.19 673 THR A O 1
ATOM 5364 N N . ASP A 1 674 ? 38.903 -0.663 -55.694 1.00 76.38 674 ASP A N 1
ATOM 5365 C CA . ASP A 1 674 ? 38.629 -2.081 -55.928 1.00 76.38 674 ASP A CA 1
ATOM 5366 C C . ASP A 1 674 ? 37.144 -2.407 -56.172 1.00 76.38 674 ASP A C 1
ATOM 5368 O O . ASP A 1 674 ? 36.819 -3.522 -56.585 1.00 76.38 674 ASP A O 1
ATOM 5372 N N . GLY A 1 675 ? 36.260 -1.416 -56.016 1.00 70.56 675 GLY A N 1
ATOM 5373 C CA . GLY A 1 675 ? 34.830 -1.519 -56.309 1.00 70.56 675 GLY A CA 1
ATOM 5374 C C . GLY A 1 675 ? 33.975 -2.055 -55.158 1.00 70.56 675 GLY A C 1
ATOM 5375 O O . GLY A 1 675 ? 32.819 -2.401 -55.406 1.00 70.56 675 GLY A O 1
ATOM 5376 N N . PHE A 1 676 ? 34.525 -2.122 -53.943 1.00 75.88 676 PHE A N 1
ATOM 5377 C CA . PHE A 1 676 ? 33.816 -2.487 -52.711 1.00 75.88 676 PHE A CA 1
ATOM 5378 C C . PHE A 1 676 ? 33.498 -1.253 -51.855 1.00 75.88 676 PHE A C 1
ATOM 5380 O O . PHE A 1 676 ? 33.816 -0.133 -52.254 1.00 75.88 676 PHE A O 1
ATOM 5387 N N . GLU A 1 677 ? 32.833 -1.445 -50.712 1.00 73.06 677 GLU A N 1
ATOM 5388 C CA . GLU A 1 677 ? 32.470 -0.346 -49.811 1.00 73.06 677 GLU A CA 1
ATOM 5389 C C . GLU A 1 677 ? 33.721 0.412 -49.342 1.00 73.06 677 GLU A C 1
ATOM 5391 O O . GLU A 1 677 ? 34.770 -0.173 -49.046 1.00 73.06 677 GLU A O 1
ATOM 5396 N N . THR A 1 678 ? 33.608 1.738 -49.363 1.00 79.75 678 THR A N 1
ATOM 5397 C CA . THR A 1 678 ? 34.680 2.700 -49.071 1.00 79.75 678 THR A CA 1
ATOM 5398 C C . THR A 1 678 ? 34.322 3.611 -47.900 1.00 79.75 678 THR A C 1
ATOM 5400 O O . THR A 1 678 ? 35.033 4.578 -47.664 1.00 79.75 678 THR A O 1
ATOM 5403 N N . GLY A 1 679 ? 33.200 3.380 -47.213 1.00 79.94 679 GLY A N 1
ATOM 5404 C CA . GLY A 1 679 ? 32.705 4.276 -46.169 1.00 79.94 679 GLY A CA 1
ATOM 5405 C C . GLY A 1 679 ? 31.834 5.430 -46.651 1.00 79.94 679 GLY A C 1
ATOM 5406 O O . GLY A 1 679 ? 31.323 5.417 -47.771 1.00 79.94 679 GLY A O 1
ATOM 5407 N N . SER A 1 680 ? 31.736 6.470 -45.810 1.00 84.44 680 SER A N 1
ATOM 5408 C CA . SER A 1 680 ? 30.781 7.586 -45.917 1.00 84.44 680 SER A CA 1
ATOM 5409 C C . SER A 1 680 ? 29.319 7.193 -45.673 1.00 84.44 680 SER A C 1
ATOM 5411 O O . SER A 1 680 ? 28.401 7.911 -46.083 1.00 84.44 680 SER A O 1
ATOM 5413 N N . ASP A 1 681 ? 29.083 6.076 -44.994 1.00 82.12 681 ASP A N 1
ATOM 5414 C CA . ASP A 1 681 ? 27.737 5.652 -44.651 1.00 82.12 681 ASP A CA 1
ATOM 5415 C C . ASP A 1 681 ? 27.208 6.364 -43.409 1.00 82.12 681 ASP A C 1
ATOM 5417 O O . ASP A 1 681 ? 27.923 6.560 -42.425 1.00 82.12 681 ASP A O 1
ATOM 5421 N N . GLN A 1 682 ? 25.920 6.696 -43.456 1.00 81.38 682 GLN A N 1
ATOM 5422 C CA . GLN A 1 682 ? 25.178 7.230 -42.326 1.00 81.38 682 GLN A CA 1
ATOM 5423 C C . GLN A 1 682 ? 24.744 6.094 -41.395 1.00 81.38 682 GLN A C 1
ATOM 5425 O O . GLN A 1 682 ? 24.174 5.100 -41.853 1.00 81.38 682 GLN A O 1
ATOM 5430 N N . ILE A 1 683 ? 24.971 6.261 -40.093 1.00 76.00 683 ILE A N 1
ATOM 5431 C CA . ILE A 1 683 ? 24.514 5.327 -39.064 1.00 76.00 683 ILE A CA 1
ATOM 5432 C C . ILE A 1 683 ? 23.737 6.102 -37.996 1.00 76.00 683 ILE A C 1
ATOM 5434 O O . ILE A 1 683 ? 24.236 7.083 -37.439 1.00 76.00 683 ILE A O 1
ATOM 5438 N N . GLN A 1 684 ? 22.496 5.682 -37.738 1.00 74.44 684 GLN A N 1
ATOM 5439 C CA . GLN A 1 684 ? 21.641 6.285 -36.713 1.00 74.44 684 GLN A CA 1
ATOM 5440 C C . GLN A 1 684 ? 22.088 5.828 -35.322 1.00 74.44 684 GLN A C 1
ATOM 5442 O O . GLN A 1 684 ? 22.314 4.641 -35.101 1.00 74.44 684 GLN A O 1
ATOM 5447 N N . VAL A 1 685 ? 22.221 6.771 -34.384 1.00 74.81 685 VAL A N 1
ATOM 5448 C CA . VAL A 1 685 ? 22.688 6.457 -33.023 1.00 74.81 685 VAL A CA 1
ATOM 5449 C C . VAL A 1 685 ? 21.523 6.165 -32.075 1.00 74.81 685 VAL A C 1
ATOM 5451 O O . VAL A 1 685 ? 21.636 5.298 -31.211 1.00 74.81 685 VAL A O 1
ATOM 5454 N N . ILE A 1 686 ? 20.401 6.868 -32.241 1.00 77.25 686 ILE A N 1
ATOM 5455 C CA . ILE A 1 686 ? 19.167 6.685 -31.469 1.00 77.25 686 ILE A CA 1
ATOM 5456 C C . ILE A 1 686 ? 18.014 6.456 -32.450 1.00 77.25 686 ILE A C 1
ATOM 5458 O O . ILE A 1 686 ? 17.951 7.114 -33.487 1.00 77.25 686 ILE A O 1
ATOM 5462 N N . LEU A 1 687 ? 17.123 5.523 -32.117 1.00 74.19 687 LEU A N 1
ATOM 5463 C CA . LEU A 1 687 ? 15.919 5.194 -32.873 1.00 74.19 687 LEU A CA 1
ATOM 5464 C C . LEU A 1 687 ? 14.662 5.525 -32.074 1.00 74.19 687 LEU A C 1
ATOM 5466 O O . LEU A 1 687 ? 14.656 5.466 -30.842 1.00 74.19 687 LEU A O 1
ATOM 5470 N N . ASP A 1 688 ? 13.579 5.780 -32.799 1.00 69.94 688 ASP A N 1
ATOM 5471 C CA . ASP A 1 688 ? 12.261 6.068 -32.252 1.00 69.94 688 ASP A CA 1
ATOM 5472 C C . ASP A 1 688 ? 11.216 5.109 -32.839 1.00 69.94 688 ASP A C 1
ATOM 5474 O O . ASP A 1 688 ? 11.199 4.839 -34.038 1.00 69.94 688 ASP A O 1
ATOM 5478 N N . THR A 1 689 ? 10.341 4.578 -31.983 1.00 69.94 689 THR A N 1
ATOM 5479 C CA . THR A 1 689 ? 9.175 3.761 -32.370 1.00 69.94 689 THR A CA 1
ATOM 5480 C C . THR A 1 689 ? 7.986 4.066 -31.461 1.00 69.94 689 THR A C 1
ATOM 5482 O O . THR A 1 689 ? 8.162 4.641 -30.390 1.00 69.94 689 THR A O 1
ATOM 5485 N N . TYR A 1 690 ? 6.774 3.660 -31.841 1.00 65.25 690 TYR A N 1
ATOM 5486 C CA . TYR A 1 690 ? 5.610 3.702 -30.950 1.00 65.25 690 TYR A CA 1
ATOM 5487 C C . TYR A 1 690 ? 5.345 2.328 -30.337 1.00 65.25 690 TYR A C 1
ATOM 5489 O O . TYR A 1 690 ? 5.180 1.338 -31.050 1.00 65.25 690 TYR A O 1
ATOM 5497 N N . GLU A 1 691 ? 5.255 2.280 -29.010 1.00 67.06 691 GLU A N 1
ATOM 5498 C CA . GLU A 1 691 ? 4.832 1.096 -28.273 1.00 67.06 691 GLU A CA 1
ATOM 5499 C C . GLU A 1 691 ? 3.326 1.171 -27.994 1.00 67.06 691 GLU A C 1
ATOM 5501 O O . GLU A 1 691 ? 2.825 2.157 -27.448 1.00 67.06 691 GLU A O 1
ATOM 5506 N N . VAL A 1 692 ? 2.593 0.122 -28.375 1.00 66.25 692 VAL A N 1
ATOM 5507 C CA . VAL A 1 692 ? 1.155 0.002 -28.104 1.00 66.25 692 VAL A CA 1
ATOM 5508 C C . VAL A 1 692 ? 0.954 -0.669 -26.750 1.00 66.25 692 VAL A C 1
ATOM 5510 O O . VAL A 1 692 ? 1.374 -1.808 -26.546 1.00 66.25 692 VAL A O 1
ATOM 5513 N N . GLN A 1 693 ? 0.268 0.017 -25.838 1.00 63.62 693 GLN A N 1
ATOM 5514 C CA . GLN A 1 693 ? -0.079 -0.494 -24.517 1.00 63.62 693 GLN A CA 1
ATOM 5515 C C . GLN A 1 693 ? -1.587 -0.720 -24.390 1.00 63.62 693 GLN A C 1
ATOM 5517 O O . GLN A 1 693 ? -2.370 0.225 -24.460 1.00 63.62 693 GLN A O 1
ATOM 5522 N N . ASP A 1 694 ? -1.987 -1.966 -24.136 1.00 69.81 694 ASP A N 1
ATOM 5523 C CA . ASP A 1 694 ? -3.363 -2.332 -23.796 1.00 69.81 694 ASP A CA 1
ATOM 5524 C C . ASP A 1 694 ? -3.573 -2.274 -22.271 1.00 69.81 694 ASP A C 1
ATOM 5526 O O . ASP A 1 694 ? -3.083 -3.132 -21.531 1.00 69.81 694 ASP A O 1
ATOM 5530 N N . ILE A 1 695 ? -4.351 -1.307 -21.786 1.00 65.00 695 ILE A N 1
ATOM 5531 C CA . ILE A 1 695 ? -4.718 -1.183 -20.369 1.00 65.00 695 ILE A CA 1
ATOM 5532 C C . ILE A 1 695 ? -6.166 -1.626 -20.182 1.00 65.00 695 ILE A C 1
ATOM 5534 O O . ILE A 1 695 ? -7.056 -1.206 -20.913 1.00 65.00 695 ILE A O 1
ATOM 5538 N N . THR A 1 696 ? -6.424 -2.498 -19.204 1.00 69.38 696 THR A N 1
ATOM 5539 C CA . THR A 1 696 ? -7.786 -2.903 -18.825 1.00 69.38 696 THR A CA 1
ATOM 5540 C C . THR A 1 696 ? -8.028 -2.591 -17.357 1.00 69.38 696 THR A C 1
ATOM 5542 O O . THR A 1 696 ? -7.279 -3.062 -16.501 1.00 69.38 696 THR A O 1
ATOM 5545 N N . VAL A 1 697 ? -9.095 -1.850 -17.068 1.00 68.44 697 VAL A N 1
ATOM 5546 C CA . VAL A 1 697 ? -9.514 -1.506 -15.703 1.00 68.44 697 VAL A CA 1
ATOM 5547 C C . VAL A 1 697 ? -10.900 -2.050 -15.405 1.00 68.44 697 VAL A C 1
ATOM 5549 O O . VAL A 1 697 ? -11.730 -2.221 -16.303 1.00 68.44 697 VAL A O 1
ATOM 5552 N N . PHE A 1 698 ? -11.125 -2.348 -14.128 1.00 77.56 698 PHE A N 1
ATOM 5553 C CA . PHE A 1 698 ? -12.382 -2.878 -13.626 1.00 77.56 698 PHE A CA 1
ATOM 5554 C C . PHE A 1 698 ? -12.775 -2.158 -12.343 1.00 77.56 698 PHE A C 1
ATOM 5556 O O . PHE A 1 698 ? -11.905 -1.880 -11.519 1.00 77.56 698 PHE A O 1
ATOM 5563 N N . ASP A 1 699 ? -14.072 -1.942 -12.155 1.00 79.25 699 ASP A N 1
ATOM 5564 C CA . ASP A 1 699 ? -14.638 -1.487 -10.886 1.00 79.25 699 ASP A CA 1
ATOM 5565 C C . ASP A 1 699 ? -15.924 -2.257 -10.574 1.00 79.25 699 ASP A C 1
ATOM 5567 O O . ASP A 1 699 ? -16.637 -2.711 -11.474 1.00 79.25 699 ASP A O 1
ATOM 5571 N N . SER A 1 700 ? -16.177 -2.470 -9.293 1.00 82.50 700 SER A N 1
ATOM 5572 C CA . SER A 1 700 ? -17.212 -3.363 -8.781 1.00 82.50 700 SER A CA 1
ATOM 5573 C C . SER A 1 700 ? -18.561 -2.658 -8.695 1.00 82.50 700 SER A C 1
ATOM 5575 O O . SER A 1 700 ? -18.677 -1.605 -8.066 1.00 82.50 700 SER A O 1
ATOM 5577 N N . VAL A 1 701 ? -19.615 -3.250 -9.265 1.00 81.56 701 VAL A N 1
ATOM 5578 C CA . VAL A 1 701 ? -20.967 -2.683 -9.161 1.00 81.56 701 VAL A CA 1
ATOM 5579 C C . VAL A 1 701 ? -21.551 -3.010 -7.789 1.00 81.56 701 VAL A C 1
ATOM 5581 O O . VAL A 1 701 ? -21.557 -4.158 -7.346 1.00 81.56 701 VAL A O 1
ATOM 5584 N N . VAL A 1 702 ? -22.046 -1.990 -7.093 1.00 86.00 702 VAL A N 1
ATOM 5585 C CA . VAL A 1 702 ? -22.655 -2.157 -5.769 1.00 86.00 702 VAL A CA 1
ATOM 5586 C C . VAL A 1 702 ? -24.127 -2.528 -5.922 1.00 86.00 702 VAL A C 1
ATOM 5588 O O . VAL A 1 702 ? -24.898 -1.753 -6.477 1.00 86.00 702 VAL A O 1
ATOM 5591 N N . GLU A 1 703 ? -24.534 -3.665 -5.357 1.00 86.06 703 GLU A N 1
ATOM 5592 C CA . GLU A 1 703 ? -25.946 -4.059 -5.257 1.00 86.06 703 GLU A CA 1
ATOM 5593 C C . GLU A 1 703 ? -26.637 -3.286 -4.136 1.00 86.06 703 GLU A C 1
ATOM 5595 O O . GLU A 1 703 ? -27.714 -2.714 -4.314 1.00 86.06 703 GLU A O 1
ATOM 5600 N N . SER A 1 704 ? -26.022 -3.261 -2.947 1.00 87.94 704 SER A N 1
ATOM 5601 C CA . SER A 1 704 ? -26.610 -2.576 -1.800 1.00 87.94 704 SER A CA 1
ATOM 5602 C C . SER A 1 704 ? -25.597 -2.017 -0.806 1.00 87.94 704 SER A C 1
ATOM 5604 O O . SER A 1 704 ? -24.542 -2.590 -0.539 1.00 87.94 704 SER A O 1
ATOM 5606 N N . ARG A 1 705 ? -25.950 -0.883 -0.199 1.00 86.81 705 ARG A N 1
ATOM 5607 C CA . ARG A 1 705 ? -25.261 -0.303 0.957 1.00 86.81 705 ARG A CA 1
ATOM 5608 C C . ARG A 1 705 ? -26.138 -0.487 2.182 1.00 86.81 705 ARG A C 1
ATOM 5610 O O . ARG A 1 705 ? -27.251 0.034 2.247 1.00 86.81 705 ARG A O 1
ATOM 5617 N N . ASN A 1 706 ? -25.622 -1.231 3.145 1.00 85.56 706 ASN A N 1
ATOM 5618 C CA . ASN A 1 706 ? -26.350 -1.640 4.329 1.00 85.56 706 ASN A CA 1
ATOM 5619 C C . ASN A 1 706 ? -25.802 -0.910 5.553 1.00 85.56 706 ASN A C 1
ATOM 5621 O O . ASN A 1 706 ? -24.595 -0.915 5.795 1.00 85.56 706 ASN A O 1
ATOM 5625 N N . THR A 1 707 ? -26.699 -0.336 6.346 1.00 86.12 707 THR A N 1
ATOM 5626 C CA . THR A 1 707 ? -26.396 0.216 7.668 1.00 86.12 707 THR A CA 1
ATOM 5627 C C . THR A 1 707 ? -27.121 -0.621 8.713 1.00 86.12 707 THR A C 1
ATOM 5629 O O . THR A 1 707 ? -28.333 -0.781 8.631 1.00 86.12 707 THR A O 1
ATOM 5632 N N . VAL A 1 708 ? -26.401 -1.170 9.687 1.00 83.69 708 VAL A N 1
ATOM 5633 C CA . VAL A 1 708 ? -26.962 -1.912 10.825 1.00 83.69 708 VAL A CA 1
ATOM 5634 C C . VAL A 1 708 ? -26.809 -1.059 12.069 1.00 83.69 708 VAL A C 1
ATOM 5636 O O . VAL A 1 708 ? -25.695 -0.685 12.420 1.00 83.69 708 VAL A O 1
ATOM 5639 N N . LYS A 1 709 ? -27.924 -0.756 12.724 1.00 81.50 709 LYS A N 1
ATOM 5640 C CA . LYS A 1 709 ? -27.996 -0.066 14.008 1.00 81.50 709 LYS A CA 1
ATOM 5641 C C . LYS A 1 709 ? -28.147 -1.107 15.121 1.00 81.50 709 LYS A C 1
ATOM 5643 O O . LYS A 1 709 ? -29.071 -1.917 15.061 1.00 81.50 709 LYS A O 1
ATOM 5648 N N . SER A 1 710 ? -27.272 -1.081 16.121 1.00 78.00 710 SER A N 1
ATOM 5649 C CA . SER A 1 710 ? -27.351 -1.947 17.304 1.00 78.00 710 SER A CA 1
ATOM 5650 C C . SER A 1 710 ? -27.149 -1.170 18.588 1.00 78.00 710 SER A C 1
ATOM 5652 O O . SER A 1 710 ? -26.575 -0.087 18.551 1.00 78.00 710 SER A O 1
ATOM 5654 N N . ASN A 1 711 ? -27.580 -1.709 19.722 1.00 72.00 711 ASN A N 1
ATOM 5655 C CA . ASN A 1 711 ? -27.250 -1.135 21.019 1.00 72.00 711 ASN A CA 1
ATOM 5656 C C . ASN A 1 711 ? -25.758 -1.316 21.334 1.00 72.00 711 ASN A C 1
ATOM 5658 O O . ASN A 1 711 ? -25.122 -2.267 20.865 1.00 72.00 711 ASN A O 1
ATOM 5662 N N . THR A 1 712 ? -25.183 -0.365 22.068 1.00 65.00 712 THR A N 1
ATOM 5663 C CA . THR A 1 712 ? -23.770 -0.410 22.466 1.00 65.00 712 THR A CA 1
ATOM 5664 C C . THR A 1 712 ? -23.592 -1.392 23.625 1.00 65.00 712 THR A C 1
ATOM 5666 O O . THR A 1 712 ? -24.357 -1.372 24.586 1.00 65.00 712 THR A O 1
ATOM 5669 N N . ILE A 1 713 ? -22.590 -2.270 23.543 1.00 68.75 713 ILE A N 1
ATOM 5670 C CA . ILE A 1 713 ? -22.216 -3.139 24.666 1.00 68.75 713 ILE A CA 1
ATOM 5671 C C . ILE A 1 713 ? -21.391 -2.309 25.648 1.00 68.75 713 ILE A C 1
ATOM 5673 O O . ILE A 1 713 ? -20.392 -1.714 25.255 1.00 68.75 713 ILE A O 1
ATOM 5677 N N . ILE A 1 714 ? -21.821 -2.277 26.908 1.00 61.91 714 ILE A N 1
ATOM 5678 C CA . ILE A 1 714 ? -21.134 -1.578 27.998 1.00 61.91 714 ILE A CA 1
ATOM 5679 C C . ILE A 1 714 ? -19.964 -2.434 28.492 1.00 61.91 714 ILE A C 1
ATOM 5681 O O . ILE A 1 714 ? -18.866 -1.918 28.655 1.00 61.91 714 ILE A O 1
ATOM 5685 N N . ASP A 1 715 ? -20.193 -3.738 28.706 1.00 64.00 715 ASP A N 1
ATOM 5686 C CA . ASP A 1 715 ? -19.157 -4.714 29.073 1.00 64.00 715 ASP A CA 1
ATOM 5687 C C . ASP A 1 715 ? -19.671 -6.165 28.983 1.00 64.00 715 ASP A C 1
ATOM 5689 O O . ASP A 1 715 ? -20.862 -6.400 28.752 1.00 64.00 715 ASP A O 1
ATOM 5693 N N . GLN A 1 716 ? -18.797 -7.152 29.202 1.00 67.94 716 GLN A N 1
ATOM 5694 C CA . GLN A 1 716 ? -19.160 -8.563 29.357 1.00 67.94 716 GLN A CA 1
ATOM 5695 C C . GLN A 1 716 ? -18.486 -9.171 30.590 1.00 67.94 716 GLN A C 1
ATOM 5697 O O . GLN A 1 716 ? -17.267 -9.121 30.738 1.00 67.94 716 GLN A O 1
ATOM 5702 N N . LEU A 1 717 ? -19.284 -9.778 31.466 1.00 64.44 717 LEU A N 1
ATOM 5703 C CA . LEU A 1 717 ? -18.814 -10.441 32.681 1.00 64.44 717 LEU A CA 1
ATOM 5704 C C . LEU A 1 717 ? -18.497 -11.909 32.387 1.00 64.44 717 LEU A C 1
ATOM 5706 O O . LEU A 1 717 ? -19.363 -12.628 31.892 1.00 64.44 717 LEU A O 1
ATOM 5710 N N . ASP A 1 718 ? -17.287 -12.344 32.732 1.00 63.28 718 ASP A N 1
ATOM 5711 C CA . ASP A 1 718 ? -16.813 -13.731 32.624 1.00 63.28 718 ASP A CA 1
ATOM 5712 C C . ASP A 1 718 ? -16.835 -14.412 34.004 1.00 63.28 718 ASP A C 1
ATOM 5714 O O . ASP A 1 718 ? -16.462 -13.799 35.015 1.00 63.28 718 ASP A O 1
ATOM 5718 N N . PHE A 1 719 ? -17.307 -15.657 34.081 1.00 63.16 719 PHE A N 1
ATOM 5719 C CA . PHE A 1 719 ? -17.261 -16.432 35.319 1.00 63.16 719 PHE A CA 1
ATOM 5720 C C . PHE A 1 719 ? -15.868 -17.020 35.556 1.00 63.16 719 PHE A C 1
ATOM 5722 O O . PHE A 1 719 ? -15.121 -17.328 34.634 1.00 63.16 719 PHE A O 1
ATOM 5729 N N . ASP A 1 720 ? -15.504 -17.208 36.829 1.00 58.19 720 ASP A N 1
ATOM 5730 C CA . ASP A 1 720 ? -14.204 -17.786 37.182 1.00 58.19 720 ASP A CA 1
ATOM 5731 C C . ASP A 1 720 ? -14.017 -19.179 36.529 1.00 58.19 720 ASP A C 1
ATOM 5733 O O . ASP A 1 720 ? -14.954 -19.987 36.477 1.00 58.19 720 ASP A O 1
ATOM 5737 N N . GLU A 1 721 ? -12.789 -19.495 36.086 1.00 49.88 721 GLU A N 1
ATOM 5738 C CA . GLU A 1 721 ? -12.451 -20.787 35.466 1.00 49.88 721 GLU A CA 1
ATOM 5739 C C . GLU A 1 721 ? -12.926 -21.972 36.338 1.00 49.88 721 GLU A C 1
ATOM 5741 O O . GLU A 1 721 ? -12.337 -22.295 37.375 1.00 49.88 721 GLU A O 1
ATOM 5746 N N . GLY A 1 722 ? -13.987 -22.661 35.899 1.00 51.12 722 GLY A N 1
ATOM 5747 C CA . GLY A 1 722 ? -14.520 -23.857 36.565 1.00 51.12 722 GLY A CA 1
ATOM 5748 C C . GLY A 1 722 ? -16.027 -23.869 36.824 1.00 51.12 722 GLY A C 1
ATOM 5749 O O . GLY A 1 722 ? -16.536 -24.887 37.308 1.00 51.12 722 GLY A O 1
ATOM 5750 N N . VAL A 1 723 ? -16.752 -22.797 36.499 1.00 58.62 723 VAL A N 1
ATOM 5751 C CA . VAL A 1 723 ? -18.219 -22.776 36.579 1.00 58.62 723 VAL A CA 1
ATOM 5752 C C . VAL A 1 723 ? -18.827 -23.497 35.371 1.00 58.62 723 VAL A C 1
ATOM 5754 O O . VAL A 1 723 ? -18.881 -22.973 34.265 1.00 58.62 723 VAL A O 1
ATOM 5757 N N . ASP A 1 724 ? -19.317 -24.721 35.580 1.00 60.91 724 ASP A N 1
ATOM 5758 C CA . ASP A 1 724 ? -20.124 -25.433 34.584 1.00 60.91 724 ASP A CA 1
ATOM 5759 C C . ASP A 1 724 ? -21.607 -25.082 34.771 1.00 60.91 724 ASP A C 1
ATOM 5761 O O . ASP A 1 724 ? -22.302 -25.648 35.624 1.00 60.91 724 ASP A O 1
ATOM 5765 N N . LEU A 1 725 ? -22.095 -24.144 33.956 1.00 61.69 725 LEU A N 1
ATOM 5766 C CA . LEU A 1 725 ? -23.484 -23.676 33.978 1.00 61.69 725 LEU A CA 1
ATOM 5767 C C . LEU A 1 725 ? -24.500 -24.798 33.720 1.00 61.69 725 LEU A C 1
ATOM 5769 O O . LEU A 1 725 ? -25.648 -24.688 34.140 1.00 61.69 725 LEU A O 1
ATOM 5773 N N . SER A 1 726 ? -24.093 -25.918 33.110 1.00 60.69 726 SER A N 1
ATOM 5774 C CA . SER A 1 726 ? -24.988 -27.061 32.883 1.00 60.69 726 SER A CA 1
ATOM 5775 C C . SER A 1 726 ? -25.380 -27.808 34.167 1.00 60.69 726 SER A C 1
ATOM 5777 O O . SER A 1 726 ? -26.326 -28.600 34.160 1.00 60.69 726 SER A O 1
ATOM 5779 N N . LEU A 1 727 ? -24.670 -27.562 35.275 1.00 58.72 727 LEU A N 1
ATOM 5780 C CA . LEU A 1 727 ? -24.896 -28.195 36.578 1.00 58.72 727 LEU A CA 1
ATOM 5781 C C . LEU A 1 727 ? -25.713 -27.327 37.546 1.00 58.72 727 LEU A C 1
ATOM 5783 O O . LEU A 1 727 ? -26.024 -27.775 38.653 1.00 58.72 727 LEU A O 1
ATOM 5787 N N . VAL A 1 728 ? -26.058 -26.102 37.153 1.00 64.19 728 VAL A N 1
ATOM 5788 C CA . VAL A 1 728 ? -26.792 -25.152 37.990 1.00 64.19 728 VAL A CA 1
ATOM 5789 C C . VAL A 1 728 ? -28.298 -25.430 37.878 1.00 64.19 728 VAL A C 1
ATOM 5791 O O . VAL A 1 728 ? -28.893 -25.286 36.816 1.00 64.19 728 VAL A O 1
ATOM 5794 N N . GLU A 1 729 ? -28.932 -25.852 38.982 1.00 57.66 729 GLU A N 1
ATOM 5795 C CA . GLU A 1 729 ? -30.368 -26.203 39.000 1.00 57.66 729 GLU A CA 1
ATOM 5796 C C . GLU A 1 729 ? -31.290 -24.988 38.793 1.00 57.66 729 GLU A C 1
ATOM 5798 O O . GLU A 1 729 ? -32.384 -25.147 38.250 1.00 57.66 729 GLU A O 1
ATOM 5803 N N . ASN A 1 730 ? -30.846 -23.792 39.202 1.00 67.50 730 ASN A N 1
ATOM 5804 C CA . ASN A 1 730 ? -31.530 -22.527 38.947 1.00 67.50 730 ASN A CA 1
ATOM 5805 C C . ASN A 1 730 ? -30.539 -21.461 38.446 1.00 67.50 730 ASN A C 1
ATOM 5807 O O . ASN A 1 730 ? -29.853 -20.821 39.243 1.00 67.50 730 ASN A O 1
ATOM 5811 N N . LEU A 1 731 ? -30.442 -21.302 37.120 1.00 61.00 731 LEU A N 1
ATOM 5812 C CA . LEU A 1 731 ? -29.567 -20.303 36.486 1.00 61.00 731 LEU A CA 1
ATOM 5813 C C . LEU A 1 731 ? -29.909 -18.871 36.930 1.00 61.00 731 LEU A C 1
ATOM 5815 O O . LEU A 1 731 ? -29.024 -18.030 37.012 1.00 61.00 731 LEU A O 1
ATOM 5819 N N . GLU A 1 732 ? -31.175 -18.607 37.249 1.00 55.16 732 GLU A N 1
ATOM 5820 C CA . GLU A 1 732 ? -31.696 -17.295 37.644 1.00 55.16 732 GLU A CA 1
ATOM 5821 C C . GLU A 1 732 ? -31.126 -16.827 38.995 1.00 55.16 732 GLU A C 1
ATOM 5823 O O . GLU A 1 732 ? -30.538 -15.746 39.085 1.00 55.16 732 GLU A O 1
ATOM 5828 N N . ASP A 1 733 ? -31.190 -17.689 40.017 1.00 60.44 733 ASP A N 1
ATOM 5829 C CA . ASP A 1 733 ? -30.583 -17.437 41.333 1.00 60.44 733 ASP A CA 1
ATOM 5830 C C . ASP A 1 733 ? -29.058 -17.296 41.221 1.00 60.44 733 ASP A C 1
ATOM 5832 O O . ASP A 1 733 ? -28.438 -16.503 41.932 1.00 60.44 733 ASP A O 1
ATOM 5836 N N . PHE A 1 734 ? -28.445 -18.064 40.316 1.00 62.94 734 PHE A N 1
ATOM 5837 C CA . PHE A 1 734 ? -27.009 -18.031 40.081 1.00 62.94 734 PHE A CA 1
ATOM 5838 C C . PHE A 1 734 ? -26.564 -16.694 39.472 1.00 62.94 734 PHE A C 1
ATOM 5840 O O . PHE A 1 734 ? -25.723 -16.025 40.071 1.00 62.94 734 PHE A O 1
ATOM 5847 N N . TYR A 1 735 ? -27.170 -16.249 38.366 1.00 60.72 735 TYR A N 1
ATOM 5848 C CA . TYR A 1 735 ? -26.859 -14.948 37.761 1.00 60.72 735 TYR A CA 1
ATOM 5849 C C . TYR A 1 735 ? -27.106 -13.788 38.740 1.00 60.72 735 TYR A C 1
ATOM 5851 O O . TYR A 1 735 ? -26.291 -12.870 38.824 1.00 60.72 735 TYR A O 1
ATOM 5859 N N . SER A 1 736 ? -28.166 -13.861 39.554 1.00 56.88 736 SER A N 1
ATOM 5860 C CA . SER A 1 736 ? -28.427 -12.880 40.616 1.00 56.88 736 SER A CA 1
ATOM 5861 C C . SER A 1 736 ? -27.347 -12.891 41.704 1.00 56.88 736 SER A C 1
ATOM 5863 O O . SER A 1 736 ? -26.885 -11.834 42.133 1.00 56.88 736 SER A O 1
ATOM 5865 N N . SER A 1 737 ? -26.891 -14.072 42.131 1.00 61.69 737 SER A N 1
ATOM 5866 C CA . SER A 1 737 ? -25.808 -14.192 43.112 1.00 61.69 737 SER A CA 1
ATOM 5867 C C . SER A 1 737 ? -24.474 -13.642 42.606 1.00 61.69 737 SER A C 1
ATOM 5869 O O . SER A 1 737 ? -23.694 -13.153 43.417 1.00 61.69 737 SER A O 1
ATOM 5871 N N . VAL A 1 738 ? -24.233 -13.686 41.290 1.00 63.62 738 VAL A N 1
ATOM 5872 C CA . VAL A 1 738 ? -23.029 -13.125 40.667 1.00 63.62 738 VAL A CA 1
ATOM 5873 C C . VAL A 1 738 ? -23.119 -11.602 40.585 1.00 63.62 738 VAL A C 1
ATOM 5875 O O . VAL A 1 738 ? -22.193 -10.927 41.016 1.00 63.62 738 VAL A O 1
ATOM 5878 N N . LEU A 1 739 ? -24.239 -11.040 40.116 1.00 62.78 739 LEU A N 1
ATOM 5879 C CA . LEU A 1 739 ? -24.407 -9.580 40.031 1.00 62.78 739 LEU A CA 1
ATOM 5880 C C . LEU A 1 739 ? -24.378 -8.896 41.411 1.00 62.78 739 LEU A C 1
ATOM 5882 O O . LEU A 1 739 ? -23.846 -7.797 41.533 1.00 62.78 739 LEU A O 1
ATOM 5886 N N . ASN A 1 740 ? -24.861 -9.567 42.464 1.00 64.75 740 ASN A N 1
ATOM 5887 C CA . ASN A 1 740 ? -24.814 -9.065 43.845 1.00 64.75 740 ASN A CA 1
ATOM 5888 C C . ASN A 1 740 ? -23.396 -8.938 44.433 1.00 64.75 740 ASN A C 1
ATOM 5890 O O . ASN A 1 740 ? -23.250 -8.338 45.495 1.00 64.75 740 ASN A O 1
ATOM 5894 N N . GLN A 1 741 ? -22.375 -9.502 43.778 1.00 67.81 741 GLN A N 1
ATOM 5895 C CA . GLN A 1 741 ? -20.974 -9.377 44.197 1.00 67.81 741 GLN A CA 1
ATOM 5896 C C . GLN A 1 741 ? -20.331 -8.070 43.720 1.00 67.81 741 GLN A C 1
ATOM 5898 O O . GLN A 1 741 ? -19.186 -7.810 44.071 1.00 67.81 741 GLN A O 1
ATOM 5903 N N . TYR A 1 742 ? -21.007 -7.270 42.892 1.00 72.06 742 TYR A N 1
ATOM 5904 C CA . TYR A 1 742 ? -20.448 -6.040 42.336 1.00 72.06 742 TYR A CA 1
ATOM 5905 C C . TYR A 1 742 ? -21.061 -4.806 43.010 1.00 72.06 742 TYR A C 1
ATOM 5907 O O . TYR A 1 742 ? -22.279 -4.687 43.140 1.00 72.06 742 TYR A O 1
ATOM 5915 N N . HIS A 1 743 ? -20.213 -3.856 43.405 1.00 73.62 743 HIS A N 1
ATOM 5916 C CA . HIS A 1 743 ? -20.595 -2.637 44.120 1.00 73.62 743 HIS A CA 1
ATOM 5917 C C . HIS A 1 743 ? -20.153 -1.391 43.355 1.00 73.62 743 HIS A C 1
ATOM 5919 O O . HIS A 1 743 ? -18.967 -1.228 43.058 1.00 73.62 743 HIS A O 1
ATOM 5925 N N . LEU A 1 744 ? -21.104 -0.496 43.071 1.00 75.94 744 LEU A N 1
ATOM 5926 C CA . LEU A 1 744 ? -20.848 0.787 42.421 1.00 75.94 744 LEU A CA 1
ATOM 5927 C C . LEU A 1 744 ? -20.511 1.861 43.464 1.00 75.94 744 LEU A C 1
ATOM 5929 O O . LEU A 1 744 ? -21.217 2.050 44.456 1.00 75.94 744 LEU A O 1
ATOM 5933 N N . VAL A 1 745 ? -19.433 2.589 43.212 1.00 81.00 745 VAL A N 1
ATOM 5934 C CA . VAL A 1 745 ? -18.912 3.674 44.046 1.00 81.00 745 VAL A CA 1
ATOM 5935 C C . VAL A 1 745 ? -18.644 4.871 43.139 1.00 81.00 745 VAL A C 1
ATOM 5937 O O . VAL A 1 745 ? -18.281 4.693 41.979 1.00 81.00 745 VAL A O 1
ATOM 5940 N N . LYS A 1 746 ? -18.818 6.093 43.642 1.00 86.00 746 LYS A N 1
ATOM 5941 C CA . LYS A 1 746 ? -18.595 7.322 42.870 1.00 86.00 746 LYS A CA 1
ATOM 5942 C C . LYS A 1 746 ? -17.641 8.263 43.591 1.00 86.00 746 LYS A C 1
ATOM 5944 O O . LYS A 1 746 ? -17.722 8.405 44.812 1.00 86.00 746 LYS A O 1
ATOM 5949 N N . THR A 1 747 ? -16.768 8.927 42.844 1.00 89.31 747 THR A N 1
ATOM 5950 C CA . THR A 1 747 ? -15.984 10.069 43.321 1.00 89.31 747 THR A CA 1
ATOM 5951 C C . THR A 1 747 ? -16.450 11.347 42.634 1.00 89.31 747 THR A C 1
ATOM 5953 O O . THR A 1 747 ? -16.608 11.360 41.422 1.00 89.31 747 THR A O 1
ATOM 5956 N N . ASP A 1 748 ? -16.652 12.423 43.393 1.00 89.44 748 ASP A N 1
ATOM 5957 C CA . ASP A 1 748 ? -16.930 13.771 42.879 1.00 89.44 748 ASP A CA 1
ATOM 5958 C C . ASP A 1 748 ? -15.704 14.663 43.148 1.00 89.44 748 ASP A C 1
ATOM 5960 O O . ASP A 1 748 ? -15.181 14.678 44.269 1.00 89.44 748 ASP A O 1
ATOM 5964 N N . PHE A 1 749 ? -15.218 15.406 42.148 1.00 88.94 749 PHE A N 1
ATOM 5965 C CA . PHE A 1 749 ? -14.040 16.276 42.282 1.00 88.94 749 PHE A CA 1
ATOM 5966 C C . PHE A 1 749 ? -14.000 17.406 41.236 1.00 88.94 749 PHE A C 1
ATOM 5968 O O . PHE A 1 749 ? -14.875 17.544 40.392 1.00 88.94 749 PHE A O 1
ATOM 5975 N N . THR A 1 750 ? -12.980 18.268 41.292 1.00 86.81 750 THR A N 1
ATOM 5976 C CA . THR A 1 750 ? -12.654 19.201 40.195 1.00 86.81 750 THR A CA 1
ATOM 5977 C C . THR A 1 750 ? -11.440 18.689 39.422 1.00 86.81 750 THR A C 1
ATOM 5979 O O . THR A 1 750 ? -10.396 18.398 40.025 1.00 86.81 750 THR A O 1
ATOM 5982 N N . ASN A 1 751 ? -11.582 18.536 38.105 1.00 82.12 751 ASN A N 1
ATOM 5983 C CA . ASN A 1 751 ? -10.527 18.027 37.222 1.00 82.12 751 ASN A CA 1
ATOM 5984 C C . ASN A 1 751 ? -9.411 19.061 36.980 1.00 82.12 751 ASN A C 1
ATOM 5986 O O . ASN A 1 751 ? -9.494 20.211 37.426 1.00 82.12 751 ASN A O 1
ATOM 5990 N N . SER A 1 752 ? -8.350 18.657 36.276 1.00 71.38 752 SER A N 1
ATOM 5991 C CA . SER A 1 752 ? -7.214 19.530 35.919 1.00 71.38 752 SER A CA 1
ATOM 5992 C C . SER A 1 752 ? -7.622 20.821 35.195 1.00 71.38 752 SER A C 1
ATOM 5994 O O . SER A 1 752 ? -7.018 21.870 35.418 1.00 71.38 752 SER A O 1
ATOM 5996 N N . SER A 1 753 ? -8.702 20.779 34.409 1.00 73.50 753 SER A N 1
ATOM 5997 C CA . SER A 1 753 ? -9.252 21.931 33.680 1.00 73.50 753 SER A CA 1
ATOM 5998 C C . SER A 1 753 ? -10.034 22.920 34.560 1.00 73.50 753 SER A C 1
ATOM 6000 O O . SER A 1 753 ? -10.510 23.946 34.072 1.00 73.50 753 SER A O 1
ATOM 6002 N N . GLY A 1 754 ? -10.179 22.644 35.861 1.00 77.25 754 GLY A N 1
ATOM 6003 C CA . GLY A 1 754 ? -10.904 23.507 36.796 1.00 77.25 754 GLY A CA 1
ATOM 6004 C C . GLY A 1 754 ? -12.428 23.379 36.707 1.00 77.25 754 GLY A C 1
ATOM 6005 O O . GLY A 1 754 ? -13.144 24.269 37.169 1.00 77.25 754 GLY A O 1
ATOM 6006 N N . THR A 1 755 ? -12.930 22.295 36.113 1.00 82.62 755 THR A N 1
ATOM 6007 C CA . THR A 1 755 ? -14.366 21.999 35.991 1.00 82.62 755 THR A CA 1
ATOM 6008 C C . THR A 1 755 ? -14.783 20.867 36.927 1.00 82.62 755 THR A C 1
ATOM 6010 O O . THR A 1 755 ? -13.981 19.981 37.218 1.00 82.62 755 THR A O 1
ATOM 6013 N N . ALA A 1 756 ? -16.023 20.914 37.425 1.00 86.00 756 ALA A N 1
ATOM 6014 C CA . ALA A 1 756 ? -16.588 19.825 38.220 1.00 86.00 756 ALA A CA 1
ATOM 6015 C C . ALA A 1 756 ? -16.669 18.546 37.373 1.00 86.00 756 ALA A C 1
ATOM 6017 O O . ALA A 1 756 ? -17.058 18.602 36.207 1.00 86.00 756 ALA A O 1
ATOM 6018 N N . ASP A 1 757 ? -16.270 17.427 37.961 1.00 88.31 757 ASP A N 1
ATOM 6019 C CA . ASP A 1 757 ? -16.091 16.139 37.304 1.00 88.31 757 ASP A CA 1
ATOM 6020 C C . ASP A 1 757 ? -16.306 15.000 38.323 1.00 88.31 757 ASP A C 1
ATOM 6022 O O . ASP A 1 757 ? -16.396 15.236 39.530 1.00 88.31 757 ASP A O 1
ATOM 6026 N N . TYR A 1 758 ? -16.407 13.765 37.840 1.00 88.75 758 TYR A N 1
ATOM 6027 C CA . TYR A 1 758 ? -16.705 12.583 38.642 1.00 88.75 758 TYR A CA 1
ATOM 6028 C C . TYR A 1 758 ? -16.145 11.300 38.014 1.00 88.75 758 TYR A C 1
ATOM 6030 O O . TYR A 1 758 ? -15.932 11.254 36.803 1.00 88.75 758 TYR A O 1
ATOM 6038 N N . ASP A 1 759 ? -15.948 10.243 38.807 1.00 87.50 759 ASP A N 1
ATOM 6039 C CA . ASP A 1 759 ? -15.646 8.888 38.318 1.00 87.50 759 ASP A CA 1
ATOM 6040 C C . ASP A 1 759 ? -16.527 7.833 38.979 1.00 87.50 759 ASP A C 1
ATOM 6042 O O . ASP A 1 759 ? -16.807 7.902 40.176 1.00 87.50 759 ASP A O 1
ATOM 6046 N N . TYR A 1 760 ? -16.903 6.814 38.204 1.00 84.25 760 TYR A N 1
ATOM 6047 C CA . TYR A 1 760 ? -17.523 5.598 38.716 1.00 84.25 760 TYR A CA 1
ATOM 6048 C C . TYR A 1 760 ? -16.472 4.496 38.893 1.00 84.25 760 TYR A C 1
ATOM 6050 O O . TYR A 1 760 ? -15.634 4.265 38.024 1.00 84.25 760 TYR A O 1
ATOM 6058 N N . LEU A 1 761 ? -16.517 3.808 40.032 1.00 84.75 761 LEU A N 1
ATOM 6059 C CA . LEU A 1 761 ? -15.628 2.712 40.408 1.00 84.75 761 LEU A CA 1
ATOM 6060 C C . LEU A 1 761 ? -16.477 1.477 40.715 1.00 84.75 761 LEU A C 1
ATOM 6062 O O . LEU A 1 761 ? -17.474 1.576 41.430 1.00 84.75 761 LEU A O 1
ATOM 6066 N N . ILE A 1 762 ? -16.066 0.315 40.210 1.00 80.31 762 ILE A N 1
ATOM 6067 C CA . ILE A 1 762 ? -16.739 -0.960 40.475 1.00 80.31 762 ILE A CA 1
ATOM 6068 C C . ILE A 1 762 ? -15.821 -1.823 41.343 1.00 80.31 762 ILE A C 1
ATOM 6070 O O . ILE A 1 762 ? -14.674 -2.083 40.979 1.00 80.31 762 ILE A O 1
ATOM 6074 N N . PHE A 1 763 ? -16.320 -2.273 42.490 1.00 78.81 763 PHE A N 1
ATOM 6075 C CA . PHE A 1 763 ? -15.632 -3.220 43.371 1.00 78.81 763 PHE A CA 1
ATOM 6076 C C . PHE A 1 763 ? -16.311 -4.584 43.306 1.00 78.81 763 PHE A C 1
ATOM 6078 O O . PHE A 1 763 ? -17.534 -4.646 43.232 1.00 78.81 763 PHE A O 1
ATOM 6085 N N . LYS A 1 764 ? -15.524 -5.662 43.333 1.00 76.81 764 LYS A N 1
ATOM 6086 C CA . LYS A 1 764 ? -16.024 -7.043 43.382 1.00 76.81 764 LYS A CA 1
ATOM 6087 C C . LYS A 1 764 ? -15.767 -7.620 44.773 1.00 76.81 764 LYS A C 1
ATOM 6089 O O . LYS A 1 764 ? -14.647 -7.520 45.281 1.00 76.81 764 LYS A O 1
ATOM 6094 N N . ASP A 1 765 ? -16.781 -8.241 45.363 1.00 69.50 765 ASP A N 1
ATOM 6095 C CA . ASP A 1 765 ? -16.662 -9.005 46.598 1.00 69.50 765 ASP A CA 1
ATOM 6096 C C . ASP A 1 765 ? -15.606 -10.106 46.446 1.00 69.50 765 ASP A C 1
ATOM 6098 O O . ASP A 1 765 ? -15.544 -10.836 45.454 1.00 69.50 765 ASP A O 1
ATOM 6102 N N . SER A 1 766 ? -14.760 -10.236 47.461 1.00 70.94 766 SER A N 1
ATOM 6103 C CA . SER A 1 766 ? -13.719 -11.255 47.532 1.00 70.94 766 SER A CA 1
ATOM 6104 C C . SER A 1 766 ? -13.573 -11.724 48.972 1.00 70.94 766 SER A C 1
ATOM 6106 O O . SER A 1 766 ? -13.593 -10.931 49.911 1.00 70.94 766 SER A O 1
ATOM 6108 N N . ASP A 1 767 ? -13.383 -13.032 49.155 1.00 62.19 767 ASP A N 1
ATOM 6109 C CA . ASP A 1 767 ? -13.258 -13.662 50.476 1.00 62.19 767 ASP A CA 1
ATOM 6110 C C . ASP A 1 767 ? -12.057 -13.148 51.291 1.00 62.19 767 ASP A C 1
ATOM 6112 O O . ASP A 1 767 ? -11.950 -13.433 52.490 1.00 62.19 767 ASP A O 1
ATOM 6116 N N . ARG A 1 768 ? -11.075 -12.508 50.637 1.00 70.50 768 ARG A N 1
ATOM 6117 C CA . ARG A 1 768 ? -9.776 -12.191 51.249 1.00 70.50 768 ARG A CA 1
ATOM 6118 C C . ARG A 1 768 ? -9.190 -10.847 50.850 1.00 70.50 768 ARG A C 1
ATOM 6120 O O . ARG A 1 768 ? -8.476 -10.286 51.669 1.00 70.50 768 ARG A O 1
ATOM 6127 N N . ASP A 1 769 ? -9.443 -10.338 49.656 1.00 82.69 769 ASP A N 1
ATOM 6128 C CA . ASP A 1 769 ? -8.703 -9.197 49.103 1.00 82.69 769 ASP A CA 1
ATOM 6129 C C . ASP A 1 769 ? -9.650 -8.052 48.726 1.00 82.69 769 ASP A C 1
ATOM 6131 O O . ASP A 1 769 ? -10.848 -8.265 48.575 1.00 82.69 769 ASP A O 1
ATOM 6135 N N . ILE A 1 770 ? -9.127 -6.839 48.531 1.00 83.81 770 ILE A N 1
ATOM 6136 C CA . ILE A 1 770 ? -9.911 -5.758 47.912 1.00 83.81 770 ILE A CA 1
ATOM 6137 C C . ILE A 1 770 ? -9.666 -5.791 46.413 1.00 83.81 770 ILE A C 1
ATOM 6139 O O . ILE A 1 770 ? -8.559 -5.488 45.958 1.00 83.81 770 ILE A O 1
ATOM 6143 N N . VAL A 1 771 ? -10.702 -6.150 45.658 1.00 83.06 771 VAL A N 1
ATOM 6144 C CA . VAL A 1 771 ? -10.657 -6.263 44.199 1.00 83.06 771 VAL A CA 1
ATOM 6145 C C . VAL A 1 771 ? -11.466 -5.131 43.584 1.00 83.06 771 VAL A C 1
ATOM 6147 O O . VAL A 1 771 ? -12.660 -4.978 43.846 1.00 83.06 771 VAL A O 1
ATOM 6150 N N . LYS A 1 772 ? -10.797 -4.333 42.757 1.00 85.56 772 LYS A N 1
ATOM 6151 C CA . LYS A 1 772 ? -11.422 -3.311 41.929 1.00 85.56 772 LYS A CA 1
ATOM 6152 C C . LYS A 1 772 ? -11.490 -3.841 40.507 1.00 85.56 772 LYS A C 1
ATOM 6154 O O . LYS A 1 772 ? -10.521 -4.404 40.012 1.00 85.56 772 LYS A O 1
ATOM 6159 N N . MET A 1 773 ? -12.617 -3.645 39.853 1.00 81.56 773 MET A N 1
ATOM 6160 C CA . MET A 1 773 ? -12.745 -3.932 38.440 1.00 81.56 773 MET A CA 1
ATOM 6161 C C . MET A 1 773 ? -12.239 -2.725 37.639 1.00 81.56 773 MET A C 1
ATOM 6163 O O . MET A 1 773 ? -12.625 -1.587 37.923 1.00 81.56 773 MET A O 1
ATOM 6167 N N . VAL A 1 774 ? -11.325 -2.949 36.696 1.00 82.69 774 VAL A N 1
ATOM 6168 C CA . VAL A 1 774 ? -10.675 -1.880 35.921 1.00 82.69 774 VAL A CA 1
ATOM 6169 C C . VAL A 1 774 ? -10.670 -2.218 34.440 1.00 82.69 774 VAL A C 1
ATOM 6171 O O . VAL A 1 774 ? -10.602 -3.386 34.084 1.00 82.69 774 VAL A O 1
ATOM 6174 N N . HIS A 1 775 ? -10.655 -1.194 33.594 1.00 79.00 775 HIS A N 1
ATOM 6175 C CA . HIS A 1 775 ? -10.231 -1.331 32.206 1.00 79.00 775 HIS A CA 1
ATOM 6176 C C . HIS A 1 775 ? -8.722 -1.083 32.151 1.00 79.00 775 HIS A C 1
ATOM 6178 O O . HIS A 1 775 ? -8.285 0.038 32.443 1.00 79.00 775 HIS A O 1
ATOM 6184 N N . PRO A 1 776 ? -7.895 -2.100 31.853 1.00 79.94 776 PRO A N 1
ATOM 6185 C CA . PRO A 1 776 ? -6.469 -1.883 31.671 1.00 79.94 776 PRO A CA 1
ATOM 6186 C C . PRO A 1 776 ? -6.198 -0.824 30.599 1.00 79.94 776 PRO A C 1
ATOM 6188 O O . PRO A 1 776 ? -6.896 -0.749 29.594 1.00 79.94 776 PRO A O 1
ATOM 6191 N N . TYR A 1 777 ? -5.168 -0.012 30.794 1.00 79.38 777 TYR A N 1
ATOM 6192 C CA . TYR A 1 777 ? -4.813 1.066 29.875 1.00 79.38 777 TYR A CA 1
ATOM 6193 C C . TYR A 1 777 ? -3.333 0.970 29.526 1.00 79.38 777 TYR A C 1
ATOM 6195 O O . TYR A 1 777 ? -2.488 0.798 30.413 1.00 79.38 777 TYR A O 1
ATOM 6203 N N . TYR A 1 778 ? -3.026 1.043 28.234 1.00 81.25 778 TYR A N 1
ATOM 6204 C CA . TYR A 1 778 ? -1.700 0.784 27.689 1.00 81.25 778 TYR A CA 1
ATOM 6205 C C . TYR A 1 778 ? -1.272 1.921 26.771 1.00 81.25 778 TYR A C 1
ATOM 6207 O O . TYR A 1 778 ? -2.054 2.435 25.980 1.00 81.25 778 TYR A O 1
ATOM 6215 N N . HIS A 1 779 ? -0.003 2.301 26.856 1.00 75.25 779 HIS A N 1
ATOM 6216 C CA . HIS A 1 779 ? 0.557 3.348 26.012 1.00 75.25 779 HIS A CA 1
ATOM 6217 C C . HIS A 1 779 ? 0.802 2.848 24.590 1.00 75.25 779 HIS A C 1
ATOM 6219 O O . HIS A 1 779 ? 1.362 1.764 24.404 1.00 75.25 779 HIS A O 1
ATOM 6225 N N . PHE A 1 780 ? 0.455 3.640 23.581 1.00 70.62 780 PHE A N 1
ATOM 6226 C CA . PHE A 1 780 ? 1.001 3.469 22.242 1.00 70.62 780 PHE A CA 1
ATOM 6227 C C . PHE A 1 780 ? 2.495 3.796 22.238 1.00 70.62 780 PHE A C 1
ATOM 6229 O O . PHE A 1 780 ? 3.028 4.398 23.167 1.00 70.62 780 PHE A O 1
ATOM 6236 N N . LEU A 1 781 ? 3.185 3.356 21.187 1.00 60.72 781 LEU A N 1
ATOM 6237 C CA . LEU A 1 781 ? 4.558 3.759 20.896 1.00 60.72 781 LEU A CA 1
ATOM 6238 C C . LEU A 1 781 ? 4.622 5.289 20.775 1.00 60.72 781 LEU A C 1
ATOM 6240 O O . LEU A 1 781 ? 4.221 5.807 19.733 1.00 60.72 781 LEU A O 1
ATOM 6244 N N . PRO A 1 782 ? 5.117 6.032 21.776 1.00 51.25 782 PRO A N 1
ATOM 6245 C CA . PRO A 1 782 ? 5.005 7.474 21.734 1.00 51.25 782 PRO A CA 1
ATOM 6246 C C . PRO A 1 782 ? 6.172 8.070 20.961 1.00 51.25 782 PRO A C 1
ATOM 6248 O O . PRO A 1 782 ? 7.280 7.521 20.899 1.00 51.25 782 PRO A O 1
ATOM 6251 N N . GLY A 1 783 ? 5.928 9.257 20.413 1.00 52.78 783 GLY A N 1
ATOM 6252 C CA . GLY A 1 783 ? 6.998 10.163 20.024 1.00 52.78 783 GLY A CA 1
ATOM 6253 C C . GLY A 1 783 ? 7.939 10.467 21.200 1.00 52.78 783 GLY A C 1
ATOM 6254 O O . GLY A 1 783 ? 7.668 10.171 22.359 1.00 52.78 783 GLY A O 1
ATOM 6255 N N . TYR A 1 784 ? 9.083 11.084 20.905 1.00 51.16 784 TYR A N 1
ATOM 6256 C CA . TYR A 1 784 ? 10.169 11.357 21.863 1.00 51.16 784 TYR A CA 1
ATOM 6257 C C . TYR A 1 784 ? 9.830 12.344 23.015 1.00 51.16 784 TYR A C 1
ATOM 6259 O O . TYR A 1 784 ? 10.747 12.864 23.659 1.00 51.16 784 TYR A O 1
ATOM 6267 N N . SER A 1 785 ? 8.557 12.647 23.282 1.00 53.91 785 SER A N 1
ATOM 6268 C CA . SER A 1 785 ? 8.101 13.610 24.292 1.00 53.91 785 SER A CA 1
ATOM 6269 C C . SER A 1 785 ? 7.459 12.923 25.499 1.00 53.91 785 SER A C 1
ATOM 6271 O O . SER A 1 785 ? 6.578 12.085 25.367 1.00 53.91 785 SER A O 1
ATOM 6273 N N . TYR A 1 786 ? 7.913 13.306 26.694 1.00 55.75 786 TYR A N 1
ATOM 6274 C CA . TYR A 1 786 ? 7.301 12.925 27.971 1.00 55.75 786 TYR A CA 1
ATOM 6275 C C . TYR A 1 786 ? 5.913 13.577 28.103 1.00 55.75 786 TYR A C 1
ATOM 6277 O O . TYR A 1 786 ? 5.865 14.783 27.844 1.00 55.75 786 TYR A O 1
ATOM 6285 N N . PRO A 1 787 ? 4.867 12.870 28.585 1.00 57.12 787 PRO A N 1
ATOM 6286 C CA . PRO A 1 787 ? 3.538 13.446 28.817 1.00 57.12 787 PRO A CA 1
ATOM 6287 C C . PRO A 1 787 ? 3.587 14.626 29.801 1.00 57.12 787 PRO A C 1
ATOM 6289 O O . PRO A 1 787 ? 3.798 14.438 30.999 1.00 57.12 787 PRO A O 1
ATOM 6292 N N . GLN A 1 788 ? 3.482 15.856 29.307 1.00 51.94 788 GLN A N 1
ATOM 6293 C CA . GLN A 1 788 ? 3.517 17.093 30.086 1.00 51.94 788 GLN A CA 1
ATOM 6294 C C . GLN A 1 788 ? 2.132 17.554 30.550 1.00 51.94 788 GLN A C 1
ATOM 6296 O O . GLN A 1 788 ? 2.083 18.258 31.559 1.00 51.94 788 GLN A O 1
ATOM 6301 N N . ASP A 1 789 ? 1.054 17.191 29.847 1.00 54.00 789 ASP A N 1
ATOM 6302 C CA . ASP A 1 789 ? -0.319 17.590 30.183 1.00 54.00 789 ASP A CA 1
ATOM 6303 C C . ASP A 1 789 ? -1.376 16.527 29.812 1.00 54.00 789 ASP A C 1
ATOM 6305 O O . ASP A 1 789 ? -1.058 15.424 29.366 1.00 54.00 789 ASP A O 1
ATOM 6309 N N . ILE A 1 790 ? -2.654 16.831 30.068 1.00 51.22 790 ILE A N 1
ATOM 6310 C CA . ILE A 1 790 ? -3.782 15.919 29.815 1.00 51.22 790 ILE A CA 1
ATOM 6311 C C . ILE A 1 790 ? -3.986 15.574 28.330 1.00 51.22 790 ILE A C 1
ATOM 6313 O O . ILE A 1 790 ? -4.583 14.543 28.029 1.00 51.22 790 ILE A O 1
ATOM 6317 N N . GLY A 1 791 ? -3.494 16.406 27.406 1.00 55.38 791 GLY A N 1
ATOM 6318 C CA . GLY A 1 791 ? -3.528 16.143 25.968 1.00 55.38 791 GLY A CA 1
ATOM 6319 C C . GLY A 1 791 ? -2.603 15.002 25.550 1.00 55.38 791 GLY A C 1
ATOM 6320 O O . GLY A 1 791 ? -2.894 14.331 24.568 1.00 55.38 791 GLY A O 1
ATOM 6321 N N . ASP A 1 792 ? -1.561 14.725 26.337 1.00 55.84 792 ASP A N 1
ATOM 6322 C CA . ASP A 1 792 ? -0.612 13.632 26.096 1.00 55.84 792 ASP A CA 1
ATOM 6323 C C . ASP A 1 792 ? -1.130 12.253 26.579 1.00 55.84 792 ASP A C 1
ATOM 6325 O O . ASP A 1 792 ? -0.420 11.251 26.499 1.00 55.84 792 ASP A O 1
ATOM 6329 N N . PHE A 1 793 ? -2.358 12.195 27.114 1.00 60.81 793 PHE A N 1
ATOM 6330 C CA . PHE A 1 793 ? -3.102 10.964 27.440 1.00 60.81 793 PHE A CA 1
ATOM 6331 C C . PHE A 1 793 ? -4.291 10.760 26.491 1.00 60.81 793 PHE A C 1
ATOM 6333 O O . PHE A 1 793 ? -5.341 10.251 26.888 1.00 60.81 793 PHE A O 1
ATOM 6340 N N . SER A 1 794 ? -4.151 11.209 25.244 1.00 63.22 794 SER A N 1
ATOM 6341 C CA . SER A 1 794 ? -5.196 11.088 24.233 1.00 63.22 794 SER A CA 1
ATOM 6342 C C . SER A 1 794 ? -5.447 9.629 23.826 1.00 63.22 794 SER A C 1
ATOM 6344 O O . SER A 1 794 ? -4.586 8.761 24.000 1.00 63.22 794 SER A O 1
ATOM 6346 N N . ASP A 1 795 ? -6.602 9.377 23.203 1.00 62.94 795 ASP A N 1
ATOM 6347 C CA . ASP A 1 795 ? -6.913 8.092 22.554 1.00 62.94 795 ASP A CA 1
ATOM 6348 C C . ASP A 1 795 ? -5.951 7.769 21.383 1.00 62.94 795 ASP A C 1
ATOM 6350 O O . ASP A 1 795 ? -5.970 6.658 20.853 1.00 62.94 795 ASP A O 1
ATOM 6354 N N . GLU A 1 796 ? -5.110 8.727 20.962 1.00 64.00 796 GLU A N 1
ATOM 6355 C CA . GLU A 1 796 ? -4.042 8.524 19.972 1.00 64.00 796 GLU A CA 1
ATOM 6356 C C . GLU A 1 796 ? -2.727 8.042 20.615 1.00 64.00 796 GLU A C 1
ATOM 6358 O O . GLU A 1 796 ? -1.961 7.323 19.971 1.00 64.00 796 GLU A O 1
ATOM 6363 N N . ASP A 1 797 ? -2.468 8.397 21.880 1.00 67.62 797 ASP A N 1
ATOM 6364 C CA . ASP A 1 797 ? -1.216 8.105 22.602 1.00 67.62 797 ASP A CA 1
ATOM 6365 C C . ASP A 1 797 ? -1.318 6.902 23.539 1.00 67.62 797 ASP A C 1
ATOM 6367 O O . ASP A 1 797 ? -0.316 6.276 23.889 1.00 67.62 797 ASP A O 1
ATOM 6371 N N . PHE A 1 798 ? -2.533 6.525 23.920 1.00 74.06 798 PHE A N 1
ATOM 6372 C CA . PHE A 1 798 ? -2.804 5.308 24.663 1.00 74.06 798 PHE A CA 1
ATOM 6373 C C . PHE A 1 798 ? -4.110 4.672 24.199 1.00 74.06 798 PHE A C 1
ATOM 6375 O O . PHE A 1 798 ? -5.037 5.353 23.773 1.00 74.06 798 PHE A O 1
ATOM 6382 N N . TRP A 1 799 ? -4.219 3.359 24.371 1.00 73.12 799 TRP A N 1
ATOM 6383 C CA . TRP A 1 799 ? -5.475 2.646 24.195 1.00 73.12 799 TRP A CA 1
ATOM 6384 C C . TRP A 1 799 ? -5.919 1.992 25.497 1.00 73.12 799 TRP A C 1
ATOM 6386 O O . TRP A 1 799 ? -5.122 1.497 26.300 1.00 73.12 799 TRP A O 1
ATOM 6396 N N . GLN A 1 800 ? -7.230 1.990 25.695 1.00 75.56 800 GLN A N 1
ATOM 6397 C CA . GLN A 1 800 ? -7.892 1.341 26.811 1.00 75.56 800 GLN A CA 1
ATOM 6398 C C . GLN A 1 800 ? -8.429 -0.015 26.358 1.00 75.56 800 GLN A C 1
ATOM 6400 O O . GLN A 1 800 ? -9.047 -0.130 25.299 1.00 75.56 800 GLN A O 1
ATOM 6405 N N . ALA A 1 801 ? -8.189 -1.054 27.151 1.00 69.38 801 ALA A N 1
ATOM 6406 C CA . ALA A 1 801 ? -8.821 -2.340 26.941 1.00 69.38 801 ALA A CA 1
ATOM 6407 C C . ALA A 1 801 ? -10.327 -2.220 27.175 1.00 69.38 801 ALA A C 1
ATOM 6409 O O . ALA A 1 801 ? -10.787 -1.658 28.166 1.00 69.38 801 ALA A O 1
ATOM 6410 N N . VAL A 1 802 ? -11.091 -2.801 26.258 1.00 61.88 802 VAL A N 1
ATOM 6411 C CA . VAL A 1 802 ? -12.556 -2.755 26.288 1.00 61.88 802 VAL A CA 1
ATOM 6412 C C . VAL A 1 802 ? -13.121 -3.570 27.458 1.00 61.88 802 VAL A C 1
ATOM 6414 O O . VAL A 1 802 ? -14.231 -3.315 27.899 1.00 61.88 802 VAL A O 1
ATOM 6417 N N . HIS A 1 803 ? -12.362 -4.532 27.985 1.00 64.69 803 HIS A N 1
ATOM 6418 C CA . HIS A 1 803 ? -12.855 -5.532 28.932 1.00 64.69 803 HIS A CA 1
ATOM 6419 C C . HIS A 1 803 ? -12.528 -5.168 30.382 1.00 64.69 803 HIS A C 1
ATOM 6421 O O . HIS A 1 803 ? -11.389 -4.794 30.683 1.00 64.69 803 HIS A O 1
ATOM 6427 N N . LEU A 1 804 ? -13.504 -5.333 31.280 1.00 70.75 804 LEU A N 1
ATOM 6428 C CA . LEU A 1 804 ? -13.264 -5.279 32.719 1.00 70.75 804 LEU A CA 1
ATOM 6429 C C . LEU A 1 804 ? -12.364 -6.432 33.166 1.00 70.75 804 LEU A C 1
ATOM 6431 O O . LEU A 1 804 ? -12.695 -7.605 32.997 1.00 70.75 804 LEU A O 1
ATOM 6435 N N . GLU A 1 805 ? -11.282 -6.107 33.858 1.00 75.25 805 GLU A N 1
ATOM 6436 C CA . GLU A 1 805 ? -10.425 -7.089 34.509 1.00 75.25 805 GLU A CA 1
ATOM 6437 C C . GLU A 1 805 ? -10.423 -6.890 36.031 1.00 75.25 805 GLU A C 1
ATOM 6439 O O . GLU A 1 805 ? -10.394 -5.751 36.517 1.00 75.25 805 GLU A O 1
ATOM 6444 N N . PRO A 1 806 ? -10.436 -7.981 36.820 1.00 77.00 806 PRO A N 1
ATOM 6445 C CA . PRO A 1 806 ? -10.255 -7.886 38.258 1.00 77.00 806 PRO A CA 1
ATOM 6446 C C . PRO A 1 806 ? -8.817 -7.468 38.579 1.00 77.00 806 PRO A C 1
ATOM 6448 O O . PRO A 1 806 ? -7.841 -8.115 38.193 1.00 77.00 806 PRO A O 1
ATOM 6451 N N . ASP A 1 807 ? -8.681 -6.397 39.349 1.00 84.69 807 ASP A N 1
ATOM 6452 C CA . ASP A 1 807 ? -7.405 -5.844 39.765 1.00 84.69 807 ASP A CA 1
ATOM 6453 C C . ASP A 1 807 ? -7.342 -5.731 41.290 1.00 84.69 807 ASP A C 1
ATOM 6455 O O . ASP A 1 807 ? -8.045 -4.942 41.928 1.00 84.69 807 ASP A O 1
ATOM 6459 N N . THR A 1 808 ? -6.495 -6.561 41.901 1.00 87.19 808 THR A N 1
ATOM 6460 C CA . THR A 1 808 ? -6.331 -6.575 43.354 1.00 87.19 808 THR A CA 1
ATOM 6461 C C . THR A 1 808 ? -5.609 -5.314 43.814 1.00 87.19 808 THR A C 1
ATOM 6463 O O . THR A 1 808 ? -4.418 -5.119 43.541 1.00 87.19 808 THR A O 1
ATOM 6466 N N . LEU A 1 809 ? -6.337 -4.466 44.538 1.00 86.31 809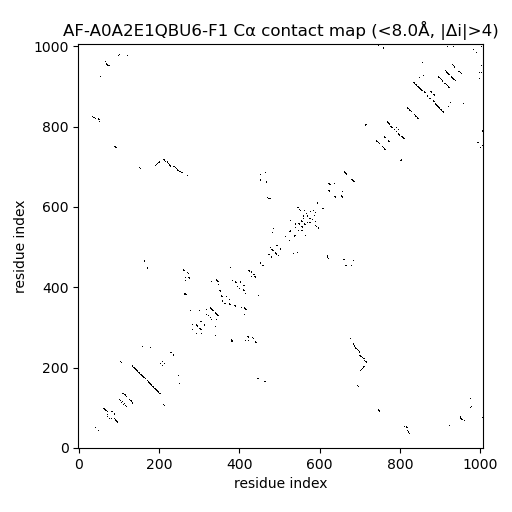 LEU A N 1
ATOM 6467 C CA . LEU A 1 809 ? -5.824 -3.232 45.117 1.00 86.31 809 LEU A CA 1
ATOM 6468 C C . LEU A 1 809 ? -5.059 -3.513 46.414 1.00 86.31 809 LEU A C 1
ATOM 6470 O O . LEU A 1 809 ? -3.955 -3.000 46.589 1.00 86.31 809 LEU A O 1
ATOM 6474 N N . LEU A 1 810 ? -5.624 -4.352 47.292 1.00 87.00 810 LEU A N 1
ATOM 6475 C CA . LEU A 1 810 ? -5.031 -4.747 48.574 1.00 87.00 810 LEU A CA 1
ATOM 6476 C C . LEU A 1 810 ? -5.045 -6.269 48.729 1.00 87.00 810 LEU A C 1
ATOM 6478 O O . LEU A 1 810 ? -6.116 -6.877 48.737 1.00 87.00 810 LEU A O 1
ATOM 6482 N N . TYR A 1 811 ? -3.865 -6.865 48.906 1.00 86.88 811 TYR A N 1
ATOM 6483 C CA . TYR A 1 811 ? -3.719 -8.284 49.242 1.00 86.88 811 TYR A CA 1
ATOM 6484 C C . TYR A 1 811 ? -3.758 -8.477 50.754 1.00 86.88 811 TYR A C 1
ATOM 6486 O O . TYR A 1 811 ? -2.983 -7.835 51.468 1.00 86.88 811 TYR A O 1
ATOM 6494 N N . SER A 1 812 ? -4.578 -9.406 51.245 1.00 83.75 812 SER A N 1
ATOM 6495 C CA . SER A 1 812 ? -4.612 -9.763 52.663 1.00 83.75 812 SER A CA 1
ATOM 6496 C C . SER A 1 812 ? -4.115 -11.185 52.939 1.00 83.75 812 SER A C 1
ATOM 6498 O O . SER A 1 812 ? -4.189 -12.103 52.122 1.00 83.75 812 SER A O 1
ATOM 6500 N N . SER A 1 813 ? -3.621 -11.394 54.160 1.00 81.50 813 SER A N 1
ATOM 6501 C CA . SER A 1 813 ? -3.324 -12.715 54.712 1.00 81.50 813 SER A CA 1
ATOM 6502 C C . SER A 1 813 ? -4.227 -12.969 55.911 1.00 81.50 813 SER A C 1
ATOM 6504 O O . SER A 1 813 ? -4.026 -12.405 56.988 1.00 81.50 813 SER A O 1
ATOM 6506 N N . ASN A 1 814 ? -5.209 -13.858 55.738 1.00 78.19 814 ASN A N 1
ATOM 6507 C CA . ASN A 1 814 ? -6.255 -14.151 56.726 1.00 78.19 814 ASN A CA 1
ATOM 6508 C C . ASN A 1 814 ? -7.047 -12.896 57.150 1.00 78.19 814 ASN A C 1
ATOM 6510 O O . ASN A 1 814 ? -7.278 -12.703 58.343 1.00 78.19 814 ASN A O 1
ATOM 6514 N N . GLY A 1 815 ? -7.410 -12.031 56.194 1.00 78.56 815 GLY A N 1
ATOM 6515 C CA . GLY A 1 815 ? -8.181 -10.808 56.449 1.00 78.56 815 GLY A CA 1
ATOM 6516 C C . GLY A 1 815 ? -7.367 -9.656 57.044 1.00 78.56 815 GLY A C 1
ATOM 6517 O O . GLY A 1 815 ? -7.949 -8.687 57.518 1.00 78.56 815 GLY A O 1
ATOM 6518 N N . ASN A 1 816 ? -6.031 -9.757 57.056 1.00 84.00 816 ASN A N 1
ATOM 6519 C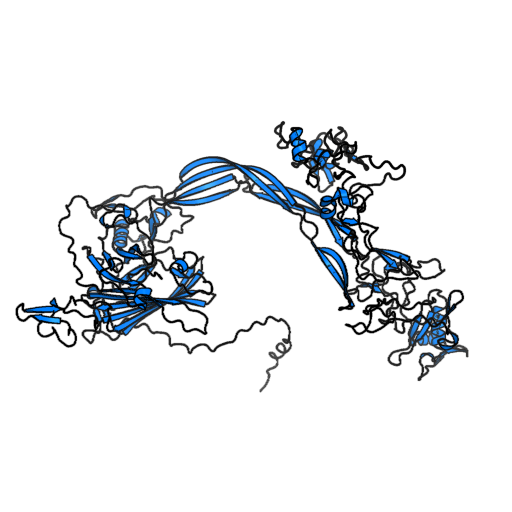 CA . ASN A 1 816 ? -5.144 -8.715 57.576 1.00 84.00 816 ASN A CA 1
ATOM 6520 C C . ASN A 1 816 ? -4.132 -8.250 56.525 1.00 84.00 816 ASN A C 1
ATOM 6522 O O . ASN A 1 816 ? -3.544 -9.072 55.815 1.00 84.00 816 ASN A O 1
ATOM 6526 N N . ILE A 1 817 ? -3.865 -6.947 56.508 1.00 88.25 817 ILE A N 1
ATOM 6527 C CA . ILE A 1 817 ? -2.701 -6.347 55.851 1.00 88.25 817 ILE A CA 1
ATOM 6528 C C . ILE A 1 817 ? -1.542 -6.388 56.849 1.00 88.25 817 ILE A C 1
ATOM 6530 O O . ILE A 1 817 ? -1.703 -5.981 57.999 1.00 88.25 817 ILE A O 1
ATOM 6534 N N . VAL A 1 818 ? -0.388 -6.917 56.446 1.00 89.25 818 VAL A N 1
ATOM 6535 C CA . VAL A 1 818 ? 0.744 -7.221 57.338 1.00 89.25 818 VAL A CA 1
ATOM 6536 C C . VAL A 1 818 ? 2.013 -6.558 56.810 1.00 89.25 818 VAL A C 1
ATOM 6538 O O . VAL A 1 818 ? 2.349 -6.679 55.636 1.00 89.25 818 VAL A O 1
ATOM 6541 N N . ALA A 1 819 ? 2.759 -5.883 57.683 1.00 88.81 819 ALA A N 1
ATOM 6542 C CA . ALA A 1 819 ? 4.053 -5.307 57.333 1.00 88.81 819 ALA A CA 1
ATOM 6543 C C . ALA A 1 819 ? 5.038 -6.385 56.836 1.00 88.81 819 ALA A C 1
ATOM 6545 O O . ALA A 1 819 ? 5.085 -7.504 57.355 1.00 88.81 819 ALA A O 1
ATOM 6546 N N . GLY A 1 820 ? 5.827 -6.042 55.820 1.00 86.06 820 GLY A N 1
ATOM 6547 C CA . GLY A 1 820 ? 6.737 -6.956 55.132 1.00 86.06 820 GLY A CA 1
ATOM 6548 C C . GLY A 1 820 ? 6.055 -7.838 54.083 1.00 86.06 820 GLY A C 1
ATOM 6549 O O . GLY A 1 820 ? 6.723 -8.691 53.493 1.00 86.06 820 GLY A O 1
ATOM 6550 N N . GLN A 1 821 ? 4.743 -7.677 53.853 1.00 89.00 821 GLN A N 1
ATOM 6551 C CA . GLN A 1 821 ? 4.051 -8.386 52.782 1.00 89.00 821 GLN A CA 1
ATOM 6552 C C . GLN A 1 821 ? 4.566 -7.965 51.422 1.00 89.00 821 GLN A C 1
ATOM 6554 O O . GLN A 1 821 ? 4.831 -6.787 51.180 1.00 89.00 821 GLN A O 1
ATOM 6559 N N . SER A 1 822 ? 4.657 -8.934 50.521 1.00 88.38 822 SER A N 1
ATOM 6560 C CA . SER A 1 822 ? 5.004 -8.645 49.149 1.00 88.38 822 SER A CA 1
ATOM 6561 C C . SER A 1 822 ? 4.400 -9.603 48.135 1.00 88.38 822 SER A C 1
ATOM 6563 O O . SER A 1 822 ? 4.262 -10.807 48.377 1.00 88.38 822 SER A O 1
ATOM 6565 N N . PHE A 1 823 ? 4.076 -9.052 46.972 1.00 87.75 823 PHE A N 1
ATOM 6566 C CA . PHE A 1 823 ? 3.570 -9.787 45.828 1.00 87.75 823 PHE A CA 1
ATOM 6567 C C . PHE A 1 823 ? 4.114 -9.186 44.534 1.00 87.75 823 PHE A C 1
ATOM 6569 O O . PHE A 1 823 ? 4.098 -7.976 44.332 1.00 87.75 823 PHE A O 1
ATOM 6576 N N . GLN A 1 824 ? 4.584 -10.052 43.649 1.00 86.50 824 GLN A N 1
ATOM 6577 C CA . GLN A 1 824 ? 4.950 -9.732 42.287 1.00 86.50 824 GLN A CA 1
ATOM 6578 C C . GLN A 1 824 ? 4.296 -10.743 41.348 1.00 86.50 824 GLN A C 1
ATOM 6580 O O . GLN A 1 824 ? 4.276 -11.951 41.611 1.00 86.50 824 GLN A O 1
ATOM 6585 N N . SER A 1 825 ? 3.785 -10.234 40.233 1.00 80.62 825 SER A N 1
ATOM 6586 C CA . SER A 1 825 ? 3.276 -11.041 39.128 1.00 80.62 825 SER A CA 1
ATOM 6587 C C . SER A 1 825 ? 3.744 -10.470 37.800 1.00 80.62 825 SER A C 1
ATOM 6589 O O . SER A 1 825 ? 3.993 -9.268 37.682 1.00 80.62 825 SER A O 1
ATOM 6591 N N . MET A 1 826 ? 3.879 -11.356 36.818 1.00 77.62 826 MET A N 1
ATOM 6592 C CA . MET A 1 826 ? 4.197 -11.005 35.445 1.00 77.62 826 MET A CA 1
ATOM 6593 C C . MET A 1 826 ? 3.202 -11.709 34.528 1.00 77.62 826 MET A C 1
ATOM 6595 O O . MET A 1 826 ? 3.009 -12.919 34.651 1.00 77.62 826 MET A O 1
ATOM 6599 N N . SER A 1 827 ? 2.582 -10.956 33.630 1.00 76.00 827 SER A N 1
ATOM 6600 C CA . SER A 1 827 ? 1.671 -11.463 32.605 1.00 76.00 827 SER A CA 1
ATOM 6601 C C . SER A 1 827 ? 1.999 -10.839 31.250 1.00 76.00 827 SER A C 1
ATOM 6603 O O . SER A 1 827 ? 2.837 -9.941 31.142 1.00 76.00 827 SER A O 1
ATOM 6605 N N . GLN A 1 828 ? 1.378 -11.362 30.197 1.00 78.31 828 GLN A N 1
ATOM 6606 C CA . GLN A 1 828 ? 1.507 -10.844 28.840 1.00 78.31 828 GLN A CA 1
ATOM 6607 C C . GLN A 1 828 ? 0.118 -10.559 28.299 1.00 78.31 828 GLN A C 1
ATOM 6609 O O . GLN A 1 828 ? -0.801 -11.342 28.531 1.00 78.31 828 GLN A O 1
ATOM 6614 N N . VAL A 1 829 ? -0.010 -9.450 27.582 1.00 74.12 829 VAL A N 1
ATOM 6615 C CA . VAL A 1 829 ? -1.246 -9.045 26.918 1.00 74.12 829 VAL A CA 1
ATOM 6616 C C . VAL A 1 829 ? -0.974 -9.018 25.427 1.00 74.12 829 VAL A C 1
ATOM 6618 O O . VAL A 1 829 ? -0.008 -8.392 24.981 1.00 74.12 829 VAL A O 1
ATOM 6621 N N . TYR A 1 830 ? -1.817 -9.726 24.682 1.00 73.06 830 TYR A N 1
ATOM 6622 C CA . TYR A 1 830 ? -1.804 -9.749 23.229 1.00 73.06 830 TYR A CA 1
ATOM 6623 C C . TYR A 1 830 ? -3.093 -9.116 22.724 1.00 73.06 830 TYR A C 1
ATOM 6625 O O . TYR A 1 830 ? -4.172 -9.502 23.168 1.00 73.06 830 TYR A O 1
ATOM 6633 N N . SER A 1 831 ? -2.983 -8.154 21.815 1.00 66.75 831 SER A N 1
ATOM 6634 C CA . SER A 1 831 ? -4.137 -7.509 21.187 1.00 66.75 831 SER A CA 1
ATOM 6635 C C . SER A 1 831 ? -3.847 -7.209 19.720 1.00 66.75 831 SER A C 1
ATOM 6637 O O . SER A 1 831 ? -2.684 -7.179 19.308 1.00 66.75 831 SER A O 1
ATOM 6639 N N . ASP A 1 832 ? -4.900 -6.946 18.947 1.00 62.66 832 ASP A N 1
ATOM 6640 C CA . ASP A 1 832 ? -4.786 -6.501 17.551 1.00 62.66 832 ASP A CA 1
ATOM 6641 C C . ASP A 1 832 ? -4.130 -5.111 17.439 1.00 62.66 832 ASP A C 1
ATOM 6643 O O . ASP A 1 832 ? -3.618 -4.742 16.383 1.00 62.66 832 ASP A O 1
ATOM 6647 N N . THR A 1 833 ? -4.112 -4.364 18.548 1.00 65.50 833 THR A N 1
ATOM 6648 C CA . THR A 1 833 ? -3.540 -3.023 18.667 1.00 65.50 833 THR A CA 1
ATOM 6649 C C . THR A 1 833 ? -2.033 -3.068 18.953 1.00 65.50 833 THR A C 1
ATOM 6651 O O . THR A 1 833 ? -1.235 -2.523 18.192 1.00 65.50 833 THR A O 1
ATOM 6654 N N . ALA A 1 834 ? -1.620 -3.715 20.050 1.00 68.12 834 ALA A N 1
ATOM 6655 C CA . ALA A 1 834 ? -0.220 -3.887 20.454 1.00 68.12 834 ALA A CA 1
ATOM 6656 C C . ALA A 1 834 ? -0.055 -4.948 21.564 1.00 68.12 834 ALA A C 1
ATOM 6658 O O . ALA A 1 834 ? -1.000 -5.293 22.276 1.00 68.12 834 ALA A O 1
ATOM 6659 N N . ASN A 1 835 ? 1.172 -5.453 21.738 1.00 80.31 835 ASN A N 1
ATOM 6660 C CA . ASN A 1 835 ? 1.489 -6.513 22.701 1.00 80.31 835 ASN A CA 1
ATOM 6661 C C . ASN A 1 835 ? 2.379 -5.987 23.835 1.00 80.31 835 ASN A C 1
ATOM 6663 O O . ASN A 1 835 ? 3.344 -5.268 23.570 1.00 80.31 835 ASN A O 1
ATOM 6667 N N . TYR A 1 836 ? 2.117 -6.389 25.082 1.00 81.19 836 TYR A N 1
ATOM 6668 C CA . TYR A 1 836 ? 2.808 -5.860 26.267 1.00 81.19 836 TYR A CA 1
ATOM 6669 C C . TYR A 1 836 ? 3.196 -6.959 27.259 1.00 81.19 836 TYR A C 1
ATOM 6671 O O . TYR A 1 836 ? 2.461 -7.925 27.459 1.00 81.19 836 TYR A O 1
ATOM 6679 N N . ASN A 1 837 ? 4.333 -6.781 27.934 1.00 83.12 837 ASN A N 1
ATOM 6680 C CA . ASN A 1 837 ? 4.636 -7.471 29.187 1.00 83.12 837 ASN A CA 1
ATOM 6681 C C . ASN A 1 837 ? 4.160 -6.596 30.350 1.00 83.12 837 ASN A C 1
ATOM 6683 O O . ASN A 1 837 ? 4.509 -5.417 30.409 1.00 83.12 837 ASN A O 1
ATOM 6687 N N . ILE A 1 838 ? 3.393 -7.168 31.273 1.00 83.94 838 ILE A N 1
ATOM 6688 C CA . ILE A 1 838 ? 2.832 -6.464 32.427 1.00 83.94 838 ILE A CA 1
ATOM 6689 C C . ILE A 1 838 ? 3.481 -6.999 33.693 1.00 83.94 838 ILE A C 1
ATOM 6691 O O . ILE A 1 838 ? 3.445 -8.200 33.959 1.00 83.94 838 ILE A O 1
ATOM 6695 N N . LEU A 1 839 ? 4.059 -6.107 34.488 1.00 85.81 839 LEU A N 1
ATOM 6696 C CA . LEU A 1 839 ? 4.665 -6.413 35.772 1.00 85.81 839 LEU A CA 1
ATOM 6697 C C . LEU A 1 839 ? 3.913 -5.665 36.872 1.00 85.81 839 LEU A C 1
ATOM 6699 O O . LEU A 1 839 ? 3.948 -4.440 36.928 1.00 85.81 839 LEU A O 1
ATOM 6703 N N . LYS A 1 840 ? 3.255 -6.397 37.775 1.00 88.19 840 LYS A N 1
ATOM 6704 C CA . LYS A 1 840 ? 2.614 -5.815 38.964 1.00 88.19 840 LYS A CA 1
ATOM 6705 C C . LYS A 1 840 ? 3.455 -6.128 40.196 1.00 88.19 840 LYS A C 1
ATOM 6707 O O . LYS A 1 840 ? 3.782 -7.294 40.428 1.00 88.19 840 LYS A O 1
ATOM 6712 N N . GLN A 1 841 ? 3.780 -5.111 40.983 1.00 90.19 841 GLN A N 1
ATOM 6713 C CA . GLN A 1 841 ? 4.498 -5.200 42.252 1.00 90.19 841 GLN A CA 1
ATOM 6714 C C . GLN A 1 841 ? 3.653 -4.590 43.370 1.00 90.19 841 GLN A C 1
ATOM 6716 O O . GLN A 1 841 ? 2.977 -3.583 43.174 1.00 90.19 841 GLN A O 1
ATOM 6721 N N . TYR A 1 842 ? 3.703 -5.212 44.540 1.00 92.38 842 TYR A N 1
ATOM 6722 C CA . TYR A 1 842 ? 2.992 -4.806 45.744 1.00 92.38 842 TYR A CA 1
ATOM 6723 C C . TYR A 1 842 ? 3.881 -5.081 46.952 1.00 92.38 842 TYR A C 1
ATOM 6725 O O . TYR A 1 842 ? 4.361 -6.209 47.122 1.00 92.38 842 TYR A O 1
ATOM 6733 N N . THR A 1 843 ? 4.086 -4.082 47.801 1.00 92.75 843 THR A N 1
ATOM 6734 C CA . THR A 1 843 ? 4.814 -4.209 49.065 1.00 92.75 843 THR A CA 1
ATOM 6735 C C . THR A 1 843 ? 4.090 -3.473 50.182 1.00 92.75 843 THR A C 1
ATOM 6737 O O . THR A 1 843 ? 3.397 -2.483 49.961 1.00 92.75 843 THR A O 1
ATOM 6740 N N . VAL A 1 844 ? 4.241 -3.975 51.406 1.00 92.94 844 VAL A N 1
ATOM 6741 C CA . VAL A 1 844 ? 3.684 -3.345 52.605 1.00 92.94 844 VAL A CA 1
ATOM 6742 C C . VAL A 1 844 ? 4.806 -3.057 53.581 1.00 92.94 844 VAL A C 1
ATOM 6744 O O . VAL A 1 844 ? 5.523 -3.966 54.002 1.00 92.94 844 VAL A O 1
ATOM 6747 N N . GLU A 1 845 ? 4.923 -1.810 54.012 1.00 92.31 845 GLU A N 1
ATOM 6748 C CA . GLU A 1 845 ? 5.899 -1.400 55.015 1.00 92.31 845 GLU A CA 1
ATOM 6749 C C . GLU A 1 845 ? 5.292 -0.505 56.096 1.00 92.31 845 GLU A C 1
ATOM 6751 O O . GLU A 1 845 ? 4.188 0.020 55.974 1.00 92.31 845 GLU A O 1
ATOM 6756 N N . LYS A 1 846 ? 6.015 -0.350 57.208 1.00 90.19 846 LYS A N 1
ATOM 6757 C CA . LYS A 1 846 ? 5.623 0.576 58.275 1.00 90.19 846 LYS A CA 1
ATOM 6758 C C . LYS A 1 846 ? 6.106 1.973 57.921 1.00 90.19 846 LYS A C 1
ATOM 6760 O O . LYS A 1 846 ? 7.303 2.173 57.730 1.00 90.19 846 LYS A O 1
ATOM 6765 N N . ALA A 1 847 ? 5.202 2.943 57.938 1.00 92.06 847 ALA A N 1
ATOM 6766 C CA . ALA A 1 847 ? 5.530 4.324 57.622 1.00 92.06 847 ALA A CA 1
ATOM 6767 C C . ALA A 1 847 ? 4.783 5.322 58.517 1.00 92.06 847 ALA A C 1
ATOM 6769 O O . ALA A 1 847 ? 3.834 4.990 59.229 1.00 92.06 847 ALA A O 1
ATOM 6770 N N . THR A 1 848 ? 5.223 6.577 58.467 1.00 90.88 848 THR A N 1
ATOM 6771 C CA . THR A 1 848 ? 4.511 7.719 59.048 1.00 90.88 848 THR A CA 1
ATOM 6772 C C . THR A 1 848 ? 3.929 8.536 57.904 1.00 90.88 848 THR A C 1
ATOM 6774 O O . THR A 1 848 ? 4.687 9.052 57.083 1.00 90.88 848 THR A O 1
ATOM 6777 N N . ALA A 1 849 ? 2.606 8.686 57.858 1.00 91.12 849 ALA A N 1
ATOM 6778 C CA . ALA A 1 849 ? 1.953 9.526 56.861 1.00 91.12 849 ALA A CA 1
ATOM 6779 C C . ALA A 1 849 ? 2.107 11.004 57.249 1.00 91.12 849 ALA A C 1
ATOM 6781 O O . ALA A 1 849 ? 1.706 11.417 58.339 1.00 91.12 849 ALA A O 1
ATOM 6782 N N . SER A 1 850 ? 2.697 11.810 56.365 1.00 91.44 850 SER A N 1
ATOM 6783 C CA . SER A 1 850 ? 2.770 13.266 56.531 1.00 91.44 850 SER A CA 1
ATOM 6784 C C . SER A 1 850 ? 1.687 13.936 55.691 1.00 91.44 850 SER A C 1
ATOM 6786 O O . SER A 1 850 ? 1.599 13.694 54.489 1.00 91.44 850 SER A O 1
ATOM 6788 N N . LEU A 1 851 ? 0.878 14.779 56.323 1.00 90.75 851 LEU A N 1
ATOM 6789 C CA . LEU A 1 851 ? -0.230 15.505 55.714 1.00 90.75 851 LEU A CA 1
ATOM 6790 C C . LEU A 1 851 ? 0.141 16.982 55.536 1.00 90.75 851 LEU A C 1
ATOM 6792 O O . LEU A 1 851 ? 0.927 17.545 56.303 1.00 90.75 851 LEU A O 1
ATOM 6796 N N . LYS A 1 852 ? -0.415 17.626 54.508 1.00 88.69 852 LYS A N 1
ATOM 6797 C CA . LYS A 1 852 ? -0.216 19.059 54.238 1.00 88.69 852 LYS A CA 1
ATOM 6798 C C . LYS A 1 852 ? -1.095 19.936 55.128 1.00 88.69 852 LYS A C 1
ATOM 6800 O O . LYS A 1 852 ? -0.669 21.030 55.493 1.00 88.69 852 LYS A O 1
ATOM 6805 N N . HIS A 1 853 ? -2.275 19.439 55.498 1.00 86.88 853 HIS A N 1
ATOM 6806 C CA . HIS A 1 853 ? -3.198 20.096 56.422 1.00 86.88 853 HIS A CA 1
ATOM 6807 C C . HIS A 1 853 ? -3.227 19.377 57.764 1.00 86.88 853 HIS A C 1
ATOM 6809 O O . HIS A 1 853 ? -3.038 18.164 57.839 1.00 86.88 853 HIS A O 1
ATOM 6815 N N . ASN A 1 854 ? -3.471 20.143 58.825 1.00 87.75 854 ASN A N 1
ATOM 6816 C CA . ASN A 1 854 ? -3.710 19.579 60.143 1.00 87.75 854 ASN A CA 1
ATOM 6817 C C . ASN A 1 854 ? -5.068 18.871 60.173 1.00 87.75 854 ASN A C 1
ATOM 6819 O O . ASN A 1 854 ? -6.062 19.402 59.676 1.00 87.75 854 ASN A O 1
ATOM 6823 N N . VAL A 1 855 ? -5.106 17.711 60.818 1.00 88.19 855 VAL A N 1
ATOM 6824 C CA . VAL A 1 855 ? -6.303 16.890 60.988 1.00 88.19 855 VAL A CA 1
ATOM 6825 C C . VAL A 1 855 ? -6.481 16.482 62.451 1.00 88.19 855 VAL A C 1
ATOM 6827 O O . VAL A 1 855 ? -5.540 16.516 63.247 1.00 88.19 855 VAL A O 1
ATOM 6830 N N . LEU A 1 856 ? -7.704 16.104 62.809 1.00 86.38 856 LEU A N 1
ATOM 6831 C CA . LEU A 1 856 ? -8.055 15.472 64.081 1.00 86.38 856 LEU A CA 1
ATOM 6832 C C . LEU A 1 856 ? -8.067 13.939 63.960 1.00 86.38 856 LEU A C 1
ATOM 6834 O O . LEU A 1 856 ? -8.626 13.379 63.025 1.00 86.38 856 LEU A O 1
ATOM 6838 N N . ASP A 1 857 ? -7.506 13.234 64.933 1.00 83.12 857 ASP A N 1
ATOM 6839 C CA . ASP A 1 857 ? -7.537 11.775 64.959 1.00 83.12 857 ASP A CA 1
ATOM 6840 C C . ASP A 1 857 ? -8.899 11.267 65.473 1.00 83.12 857 ASP A C 1
ATOM 6842 O O . ASP A 1 857 ? -9.264 11.550 66.625 1.00 83.12 857 ASP A O 1
ATOM 6846 N N . PRO A 1 858 ? -9.663 10.522 64.648 1.00 79.62 858 PRO A N 1
ATOM 6847 C CA . PRO A 1 858 ? -10.964 9.989 65.035 1.00 79.62 858 PRO A CA 1
ATOM 6848 C C . PRO A 1 858 ? -10.862 8.930 66.140 1.00 79.62 858 PRO A C 1
ATOM 6850 O O . PRO A 1 858 ? -11.826 8.723 66.872 1.00 79.62 858 PRO A O 1
ATOM 6853 N N . ASN A 1 859 ? -9.701 8.302 66.338 1.00 78.38 859 ASN A N 1
ATOM 6854 C CA . ASN A 1 859 ? -9.525 7.261 67.345 1.00 78.38 859 ASN A CA 1
ATOM 6855 C C . ASN A 1 859 ? -9.352 7.809 68.758 1.00 78.38 859 ASN A C 1
ATOM 6857 O O . ASN A 1 859 ? -9.572 7.058 69.707 1.00 78.38 859 ASN A O 1
ATOM 6861 N N . CYS A 1 860 ? -8.991 9.091 68.936 1.00 82.38 860 CYS A N 1
ATOM 6862 C CA . CYS A 1 860 ? -8.738 9.633 70.275 1.00 82.38 860 CYS A CA 1
ATOM 6863 C C . CYS A 1 860 ? -9.933 9.402 71.210 1.00 82.38 860 CYS A C 1
ATOM 6865 O O . CYS A 1 860 ? -9.729 9.064 72.366 1.00 82.38 860 CYS A O 1
ATOM 6867 N N . VAL A 1 861 ? -11.174 9.505 70.721 1.00 80.38 861 VAL A N 1
ATOM 6868 C CA . VAL A 1 861 ? -12.383 9.328 71.551 1.00 80.38 861 VAL A CA 1
ATOM 6869 C C . VAL A 1 861 ? -12.586 7.900 72.068 1.00 80.38 861 VAL A C 1
ATOM 6871 O O . VAL A 1 861 ? -13.343 7.701 73.016 1.00 80.38 861 VAL A O 1
ATOM 6874 N N . LEU A 1 862 ? -11.913 6.915 71.467 1.00 79.00 862 LEU A N 1
ATOM 6875 C CA . LEU A 1 862 ? -11.966 5.504 71.854 1.00 79.00 862 LEU A CA 1
ATOM 6876 C C . LEU A 1 862 ? -10.861 5.129 72.859 1.00 79.00 862 LEU A C 1
ATOM 6878 O O . LEU A 1 862 ? -10.881 4.027 73.409 1.00 79.00 862 LEU A O 1
ATOM 6882 N N . LEU A 1 863 ? -9.903 6.030 73.117 1.00 83.06 863 LEU A N 1
ATOM 6883 C CA . LEU A 1 863 ? -8.772 5.783 74.011 1.00 83.06 863 LEU A CA 1
ATOM 6884 C C . LEU A 1 863 ? -9.150 5.976 75.484 1.00 83.06 863 LEU A C 1
ATOM 6886 O O . LEU A 1 863 ? -9.904 6.879 75.850 1.00 83.06 863 LEU A O 1
ATOM 6890 N N . ASN A 1 864 ? -8.566 5.146 76.348 1.00 84.75 864 ASN A N 1
ATOM 6891 C CA . ASN A 1 864 ? -8.677 5.266 77.801 1.00 84.75 864 ASN A CA 1
ATOM 6892 C C . ASN A 1 864 ? -7.590 6.197 78.385 1.00 84.75 864 ASN A C 1
ATOM 6894 O O . ASN A 1 864 ? -6.670 6.617 77.683 1.00 84.75 864 ASN A O 1
ATOM 6898 N N . GLU A 1 865 ? -7.681 6.497 79.685 1.00 84.88 865 GLU A N 1
ATOM 6899 C CA . GLU A 1 865 ? -6.748 7.397 80.387 1.00 84.88 865 GLU A CA 1
ATOM 6900 C C . GLU A 1 865 ? -5.279 6.948 80.294 1.00 84.88 865 GLU A C 1
ATOM 6902 O O . GLU A 1 865 ? -4.390 7.790 80.220 1.00 84.88 865 GLU A O 1
ATOM 6907 N N . ASP A 1 866 ? -5.023 5.636 80.261 1.00 82.44 866 ASP A N 1
ATOM 6908 C CA . ASP A 1 866 ? -3.667 5.074 80.274 1.00 82.44 866 ASP A CA 1
ATOM 6909 C C . ASP A 1 866 ? -2.944 5.193 78.917 1.00 82.44 866 ASP A C 1
ATOM 6911 O O . ASP A 1 866 ? -1.712 5.178 78.874 1.00 82.44 866 ASP A O 1
ATOM 6915 N N . ILE A 1 867 ? -3.693 5.295 77.812 1.00 81.75 867 ILE A N 1
ATOM 6916 C CA . ILE A 1 867 ? -3.161 5.351 76.438 1.00 81.75 867 ILE A CA 1
ATOM 6917 C C . ILE A 1 867 ? -3.242 6.777 75.870 1.00 81.75 867 ILE A C 1
ATOM 6919 O O . ILE A 1 867 ? -2.390 7.189 75.082 1.00 81.75 867 ILE A O 1
ATOM 6923 N N . CYS A 1 868 ? -4.238 7.560 76.288 1.00 85.56 868 CYS A N 1
ATOM 6924 C CA . CYS A 1 868 ? -4.456 8.919 75.807 1.00 85.56 868 CYS A CA 1
ATOM 6925 C C . CYS A 1 868 ? -3.279 9.855 76.149 1.00 85.56 868 CYS A C 1
ATOM 6927 O O . CYS A 1 868 ? -3.011 10.128 77.320 1.00 85.56 868 CYS A O 1
ATOM 6929 N N . GLY A 1 869 ? -2.602 10.390 75.127 1.00 80.62 869 GLY A N 1
ATOM 6930 C CA . GLY A 1 869 ? -1.463 11.298 75.304 1.00 80.62 869 GLY A CA 1
ATOM 6931 C C . GLY A 1 869 ? -0.122 10.603 75.557 1.00 80.62 869 GLY A C 1
ATOM 6932 O O . GLY A 1 869 ? 0.814 11.254 76.027 1.00 80.62 869 GLY A O 1
ATOM 6933 N N . ASN A 1 870 ? -0.018 9.296 75.281 1.00 82.56 870 ASN A N 1
ATOM 6934 C CA . ASN A 1 870 ? 1.261 8.581 75.267 1.00 82.56 870 ASN A CA 1
ATOM 6935 C C . ASN A 1 870 ? 2.113 8.968 74.032 1.00 82.56 870 ASN A C 1
ATOM 6937 O O . ASN A 1 870 ? 1.694 9.768 73.199 1.00 82.56 870 ASN A O 1
ATOM 6941 N N . ASP A 1 871 ? 3.308 8.385 73.889 1.00 76.88 871 ASP A N 1
ATOM 6942 C CA . ASP A 1 871 ? 4.202 8.673 72.753 1.00 76.88 871 ASP A CA 1
ATOM 6943 C C . ASP A 1 871 ? 3.585 8.308 71.379 1.00 76.88 871 ASP A C 1
ATOM 6945 O O . ASP A 1 871 ? 3.985 8.862 70.356 1.00 76.88 871 ASP A O 1
ATOM 6949 N N . GLU A 1 872 ? 2.597 7.407 71.347 1.00 72.75 872 GLU A N 1
ATOM 6950 C CA . GLU A 1 872 ? 1.919 6.919 70.135 1.00 72.75 872 GLU A CA 1
ATOM 6951 C C . GLU A 1 872 ? 0.701 7.770 69.747 1.00 72.75 872 GLU A C 1
ATOM 6953 O O . GLU A 1 872 ? 0.373 7.871 68.567 1.00 72.75 872 GLU A O 1
ATOM 6958 N N . PHE A 1 873 ? 0.067 8.407 70.732 1.00 81.12 873 PHE A N 1
ATOM 6959 C CA . PHE A 1 873 ? -1.117 9.255 70.619 1.00 81.12 873 PHE A CA 1
ATOM 6960 C C . PHE A 1 873 ? -0.854 10.621 71.261 1.00 81.12 873 PHE A C 1
ATOM 6962 O O . PHE A 1 873 ? -1.685 11.146 72.005 1.00 81.12 873 PHE A O 1
ATOM 6969 N N . TYR A 1 874 ? 0.317 11.210 70.991 1.00 81.31 874 TYR A N 1
ATOM 6970 C CA . TYR A 1 874 ? 0.768 12.440 71.657 1.00 81.31 874 TYR A CA 1
ATOM 6971 C C . TYR A 1 874 ? -0.128 13.653 71.362 1.00 81.31 874 TYR A C 1
ATOM 6973 O O . TYR A 1 874 ? -0.094 14.645 72.091 1.00 81.31 874 TYR A O 1
ATOM 6981 N N . TRP A 1 875 ? -0.916 13.594 70.283 1.00 85.50 875 TRP A N 1
ATOM 6982 C CA . TRP A 1 875 ? -1.909 14.604 69.912 1.00 85.50 875 TRP A CA 1
ATOM 6983 C C . TRP A 1 875 ? -3.270 14.378 70.586 1.00 85.50 875 TRP A C 1
ATOM 6985 O O . TRP A 1 875 ? -4.130 15.251 70.506 1.00 85.50 875 TRP A O 1
ATOM 6995 N N . CYS A 1 876 ? -3.492 13.263 71.280 1.00 87.31 876 CYS A N 1
ATOM 6996 C CA . CYS A 1 876 ? -4.697 13.045 72.069 1.00 87.31 876 CYS A CA 1
ATOM 6997 C C . CYS A 1 876 ? -4.500 13.561 73.506 1.00 87.31 876 CYS A C 1
ATOM 6999 O O . CYS A 1 876 ? -3.430 13.424 74.092 1.00 87.31 876 CYS A O 1
ATOM 7001 N N . THR A 1 877 ? -5.521 14.179 74.102 1.00 89.06 877 THR A N 1
ATOM 7002 C CA . THR A 1 877 ? -5.461 14.719 75.471 1.00 89.06 877 THR A CA 1
ATOM 7003 C C . THR A 1 877 ? -6.637 14.227 76.306 1.00 89.06 877 THR A C 1
ATOM 7005 O O . THR A 1 877 ? -7.785 14.264 75.866 1.00 89.06 877 THR A O 1
ATOM 7008 N N . TRP A 1 878 ? -6.357 13.774 77.532 1.00 89.56 878 TRP A N 1
ATOM 7009 C CA . TRP A 1 878 ? -7.380 13.274 78.449 1.00 89.56 878 TRP A CA 1
ATOM 7010 C C . TRP A 1 878 ? -8.122 14.424 79.137 1.00 89.56 878 TRP A C 1
ATOM 7012 O O . TRP A 1 878 ? -7.508 15.260 79.807 1.00 89.56 878 TRP A O 1
ATOM 7022 N N . ASP A 1 879 ? -9.451 14.457 79.019 1.00 88.88 879 ASP A N 1
ATOM 7023 C CA . ASP A 1 879 ? -10.302 15.347 79.804 1.00 88.88 879 ASP A CA 1
ATOM 7024 C C . ASP A 1 879 ? -10.818 14.637 81.059 1.00 88.88 879 ASP A C 1
ATOM 7026 O O . ASP A 1 879 ? -11.843 13.953 81.054 1.00 88.88 879 ASP A O 1
ATOM 7030 N N . SER A 1 880 ? -10.136 14.888 82.177 1.00 85.31 880 SER A N 1
ATOM 7031 C CA . SER A 1 880 ? -10.527 14.385 83.502 1.00 85.31 880 SER A CA 1
ATOM 7032 C C . SER A 1 880 ? -11.939 14.790 83.959 1.00 85.31 880 SER A C 1
ATOM 7034 O O . SER A 1 880 ? -12.464 14.185 84.890 1.00 85.31 880 SER A O 1
ATOM 7036 N N . SER A 1 881 ? -12.556 15.811 83.351 1.00 87.12 881 SER A N 1
ATOM 7037 C CA . SER A 1 881 ? -13.902 16.276 83.718 1.00 87.12 881 SER A CA 1
ATOM 7038 C C . SER A 1 881 ? -15.004 15.474 83.031 1.00 87.12 881 SER A C 1
ATOM 7040 O O . SER A 1 881 ? -16.076 15.302 83.608 1.00 87.12 881 SER A O 1
ATOM 7042 N N . ASN A 1 882 ? -14.741 15.020 81.803 1.00 82.31 882 ASN A N 1
ATOM 7043 C CA . ASN A 1 882 ? -15.689 14.290 80.962 1.00 82.31 882 ASN A CA 1
ATOM 7044 C C . ASN A 1 882 ? -15.363 12.788 80.859 1.00 82.31 882 ASN A C 1
ATOM 7046 O O . ASN A 1 882 ? -16.121 12.061 80.226 1.00 82.31 882 ASN A O 1
ATOM 7050 N N . GLU A 1 883 ? -14.272 12.332 81.493 1.00 85.19 883 GLU A N 1
ATOM 7051 C CA . GLU A 1 883 ? -13.761 10.950 81.420 1.00 85.19 883 GLU A CA 1
ATOM 7052 C C . GLU A 1 883 ? -13.585 10.476 79.965 1.00 85.19 883 GLU A C 1
ATOM 7054 O O . GLU A 1 883 ? -13.876 9.333 79.619 1.00 85.19 883 GLU A O 1
ATOM 7059 N N . SER A 1 884 ? -13.128 11.383 79.098 1.00 86.50 884 SER A N 1
ATOM 7060 C CA . SER A 1 884 ? -13.000 11.149 77.661 1.00 86.50 884 SER A CA 1
ATOM 7061 C C . SER A 1 884 ? -11.703 11.732 77.118 1.00 86.50 884 SER A C 1
ATOM 7063 O O . SER A 1 884 ? -11.276 12.815 77.523 1.00 86.50 884 SER A O 1
ATOM 7065 N N . CYS A 1 885 ? -11.118 11.054 76.142 1.00 86.62 885 CYS A N 1
ATOM 7066 C CA . CYS A 1 885 ? -9.955 11.527 75.412 1.00 86.62 885 CYS A CA 1
ATOM 7067 C C . CYS A 1 885 ? -10.395 12.310 74.158 1.00 86.62 885 CYS A C 1
ATOM 7069 O O . CYS A 1 885 ? -11.340 11.914 73.478 1.00 86.62 885 CYS A O 1
ATOM 7071 N N . TYR A 1 886 ? -9.755 13.442 73.856 1.00 86.44 886 TYR A N 1
ATOM 7072 C CA . TYR A 1 886 ? -10.069 14.264 72.677 1.00 86.44 886 TYR A CA 1
ATOM 7073 C C . TYR A 1 886 ? -8.824 14.530 71.829 1.00 86.44 886 TYR A C 1
ATOM 7075 O O . TYR A 1 886 ? -7.710 14.566 72.350 1.00 86.44 886 TYR A O 1
ATOM 7083 N N . SER A 1 887 ? -9.008 14.724 70.520 1.00 86.50 887 SER A N 1
ATOM 7084 C CA . SER A 1 887 ? -7.902 15.004 69.598 1.00 86.50 887 SER A CA 1
ATOM 7085 C C . SER A 1 887 ? -7.528 16.479 69.578 1.00 86.50 887 SER A C 1
ATOM 7087 O O . SER A 1 887 ? -8.391 17.356 69.559 1.00 86.50 887 SER A O 1
ATOM 7089 N N . THR A 1 888 ? -6.230 16.745 69.491 1.00 86.44 888 THR A N 1
ATOM 7090 C CA . THR A 1 888 ? -5.675 18.012 69.010 1.00 86.44 888 THR A CA 1
ATOM 7091 C C . THR A 1 888 ? -5.229 17.859 67.552 1.00 86.44 888 THR A C 1
ATOM 7093 O O . THR A 1 888 ? -5.172 16.746 67.028 1.00 86.44 888 THR A O 1
ATOM 7096 N N . GLU A 1 889 ? -5.000 18.979 66.870 1.00 86.06 889 GLU A N 1
ATOM 7097 C CA . GLU A 1 889 ? -4.564 19.011 65.471 1.00 86.06 889 GLU A CA 1
ATOM 7098 C C . GLU A 1 889 ? -3.158 18.413 65.291 1.00 86.06 889 GLU A C 1
ATOM 7100 O O . GLU A 1 889 ? -2.213 18.814 65.973 1.00 86.06 889 GLU A O 1
ATOM 7105 N N . THR A 1 890 ? -3.007 17.498 64.331 1.00 87.81 890 THR A N 1
ATOM 7106 C CA . THR A 1 890 ? -1.720 16.912 63.924 1.00 87.81 890 THR A CA 1
ATOM 7107 C C . THR A 1 890 ? -1.620 16.806 62.402 1.00 87.81 890 THR A C 1
ATOM 7109 O O . THR A 1 890 ? -2.628 16.708 61.712 1.00 87.81 890 THR A O 1
ATOM 7112 N N . ASN A 1 891 ? -0.403 16.818 61.862 1.00 87.44 891 ASN A N 1
ATOM 7113 C CA . ASN A 1 891 ? -0.123 16.617 60.435 1.00 87.44 891 ASN A CA 1
ATOM 7114 C C . ASN A 1 891 ? 0.839 15.444 60.174 1.00 87.44 891 ASN A C 1
ATOM 7116 O O . ASN A 1 891 ? 1.298 15.250 59.049 1.00 87.44 891 ASN A O 1
ATOM 7120 N N . ALA A 1 892 ? 1.174 14.674 61.208 1.00 89.06 892 ALA A N 1
ATOM 7121 C CA . ALA A 1 892 ? 2.013 13.491 61.109 1.00 89.06 892 ALA A CA 1
ATOM 7122 C C . ALA A 1 892 ? 1.321 12.341 61.838 1.00 89.06 892 ALA A C 1
ATOM 7124 O O . ALA A 1 892 ? 1.107 12.410 63.049 1.00 89.06 892 ALA A O 1
ATOM 7125 N N . ILE A 1 893 ? 0.971 11.297 61.089 1.00 88.12 893 ILE A N 1
ATOM 7126 C CA . ILE A 1 893 ? 0.272 10.117 61.590 1.00 88.12 893 ILE A CA 1
ATOM 7127 C C . ILE A 1 893 ? 1.261 8.935 61.581 1.00 88.12 893 ILE A C 1
ATOM 7129 O O . ILE A 1 893 ? 1.482 8.323 60.534 1.00 88.12 893 ILE A O 1
ATOM 7133 N N . PRO A 1 894 ? 1.930 8.628 62.709 1.00 86.00 894 PRO A N 1
ATOM 7134 C CA . PRO A 1 894 ? 2.833 7.488 62.831 1.00 86.00 894 PRO A CA 1
ATOM 7135 C C . PRO A 1 894 ? 2.064 6.166 62.870 1.00 86.00 894 PRO A C 1
ATOM 7137 O O . PRO A 1 894 ? 0.847 6.152 63.083 1.00 86.00 894 PRO A O 1
ATOM 7140 N N . ASN A 1 895 ? 2.800 5.060 62.729 1.00 85.62 895 ASN A N 1
ATOM 7141 C CA . ASN A 1 895 ? 2.259 3.700 62.714 1.00 85.62 895 ASN A CA 1
ATOM 7142 C C . ASN A 1 895 ? 1.149 3.564 61.659 1.00 85.62 895 ASN A C 1
ATOM 7144 O O . ASN A 1 895 ? 0.023 3.222 61.988 1.00 85.62 895 ASN A O 1
ATOM 7148 N N . CYS A 1 896 ? 1.441 3.923 60.410 1.00 90.19 896 CYS A N 1
ATOM 7149 C CA . CYS A 1 896 ? 0.611 3.557 59.266 1.00 90.19 896 CYS A CA 1
ATOM 7150 C C . CYS A 1 896 ? 1.237 2.346 58.567 1.00 90.19 896 CYS A C 1
ATOM 7152 O O . CYS A 1 896 ? 2.459 2.159 58.617 1.00 90.19 896 CYS A O 1
ATOM 7154 N N . LEU A 1 897 ? 0.413 1.565 57.873 1.00 92.31 897 LEU A N 1
ATOM 7155 C CA . LEU A 1 897 ? 0.902 0.638 56.856 1.00 92.31 897 LEU A CA 1
ATOM 7156 C C . LEU A 1 897 ? 0.895 1.371 55.516 1.00 92.31 897 LEU A C 1
ATOM 7158 O O . LEU A 1 897 ? -0.154 1.830 55.075 1.00 92.31 897 LEU A O 1
ATOM 7162 N N . LEU A 1 898 ? 2.069 1.525 54.912 1.00 94.50 898 LEU A N 1
ATOM 7163 C CA . LEU A 1 898 ? 2.219 2.010 53.548 1.00 94.50 898 LEU A CA 1
ATOM 7164 C C . LEU A 1 898 ? 2.154 0.810 52.616 1.00 94.50 898 LEU A C 1
ATOM 7166 O O . LEU A 1 898 ? 3.000 -0.080 52.681 1.00 94.50 898 LEU A O 1
ATOM 7170 N N . VAL A 1 899 ? 1.135 0.811 51.773 1.00 93.94 899 VAL A N 1
ATOM 7171 C CA . VAL A 1 899 ? 0.989 -0.096 50.649 1.00 93.94 899 VAL A CA 1
ATOM 7172 C C . VAL A 1 899 ? 1.553 0.603 49.420 1.00 93.94 899 VAL A C 1
ATOM 7174 O O . VAL A 1 899 ? 0.995 1.602 48.971 1.00 93.94 899 VAL A O 1
ATOM 7177 N N . ASP A 1 900 ? 2.662 0.092 48.902 1.00 94.44 900 ASP A N 1
ATOM 7178 C CA . ASP A 1 900 ? 3.298 0.585 47.684 1.00 94.44 900 ASP A CA 1
ATOM 7179 C C . ASP A 1 900 ? 3.020 -0.385 46.535 1.00 94.44 900 ASP A C 1
ATOM 7181 O O . ASP A 1 900 ? 3.334 -1.578 46.604 1.00 94.44 900 ASP A O 1
ATOM 7185 N N . ARG A 1 901 ? 2.376 0.122 45.487 1.00 93.38 901 ARG A N 1
ATOM 7186 C CA . ARG A 1 901 ? 1.880 -0.666 44.363 1.00 93.38 901 ARG A CA 1
ATOM 7187 C C . ARG A 1 901 ? 2.370 -0.074 43.054 1.00 93.38 901 ARG A C 1
ATOM 7189 O O . ARG A 1 901 ? 2.043 1.067 42.746 1.00 93.38 901 ARG A O 1
ATOM 7196 N N . ILE A 1 902 ? 3.082 -0.868 42.256 1.00 91.69 902 ILE A N 1
ATOM 7197 C CA . ILE A 1 902 ? 3.607 -0.468 40.945 1.00 91.69 902 ILE A CA 1
ATOM 7198 C C . ILE A 1 902 ? 3.021 -1.372 39.858 1.00 91.69 902 ILE A C 1
ATOM 7200 O O . ILE A 1 902 ? 3.080 -2.596 39.974 1.00 91.69 902 ILE A O 1
ATOM 7204 N N . ILE A 1 903 ? 2.489 -0.781 38.788 1.00 89.88 903 ILE A N 1
ATOM 7205 C CA . ILE A 1 903 ? 2.205 -1.479 37.530 1.00 89.88 903 ILE A CA 1
ATOM 7206 C C . ILE A 1 903 ? 3.159 -0.948 36.474 1.00 89.88 903 ILE A C 1
ATOM 7208 O O . ILE A 1 903 ? 3.127 0.233 36.152 1.00 89.88 903 ILE A O 1
ATOM 7212 N N . GLU A 1 904 ? 3.975 -1.827 35.914 1.00 88.00 904 GLU A N 1
ATOM 7213 C CA . GLU A 1 904 ? 4.840 -1.556 34.776 1.00 88.00 904 GLU A CA 1
ATOM 7214 C C . GLU A 1 904 ? 4.297 -2.266 33.536 1.00 88.00 904 GLU A C 1
ATOM 7216 O O . GLU A 1 904 ? 3.997 -3.458 33.558 1.00 88.00 904 GLU A O 1
ATOM 7221 N N . THR A 1 905 ? 4.174 -1.513 32.450 1.00 86.38 905 THR A N 1
ATOM 7222 C CA . THR A 1 905 ? 3.773 -2.003 31.133 1.00 86.38 905 THR A CA 1
ATOM 7223 C C . THR A 1 905 ? 4.945 -1.813 30.181 1.00 86.38 905 THR A C 1
ATOM 7225 O O . THR A 1 905 ? 5.479 -0.711 30.072 1.00 86.38 905 THR A O 1
ATOM 7228 N N . THR A 1 906 ? 5.384 -2.879 29.515 1.00 84.31 906 THR A N 1
ATOM 7229 C CA . THR A 1 906 ? 6.515 -2.845 28.579 1.00 84.31 906 THR A CA 1
ATOM 7230 C C . THR A 1 906 ? 6.064 -3.303 27.202 1.00 84.31 906 THR A C 1
ATOM 7232 O O . THR A 1 906 ? 5.693 -4.466 27.036 1.00 84.31 906 THR A O 1
ATOM 7235 N N . ALA A 1 907 ? 6.123 -2.421 26.206 1.00 79.56 907 ALA A N 1
ATOM 7236 C CA . ALA A 1 907 ? 5.728 -2.746 24.838 1.00 79.56 907 ALA A CA 1
ATOM 7237 C C . ALA A 1 907 ? 6.680 -3.787 24.207 1.00 79.56 907 ALA A C 1
ATOM 7239 O O . ALA A 1 907 ? 7.904 -3.608 24.169 1.00 79.56 907 ALA A O 1
ATOM 7240 N N . ILE A 1 908 ? 6.122 -4.891 23.699 1.00 74.69 908 ILE A N 1
ATOM 7241 C CA . ILE A 1 908 ? 6.864 -5.986 23.061 1.00 74.69 908 ILE A CA 1
ATOM 7242 C C . ILE A 1 908 ? 7.291 -5.549 21.657 1.00 74.69 908 ILE A C 1
ATOM 7244 O O . ILE A 1 908 ? 6.460 -5.237 20.810 1.00 74.69 908 ILE A O 1
ATOM 7248 N N . GLY A 1 909 ? 8.602 -5.548 21.408 1.00 70.81 909 GLY A N 1
ATOM 7249 C CA . GLY A 1 909 ? 9.211 -5.025 20.182 1.00 70.81 909 GLY A CA 1
ATOM 7250 C C . GLY A 1 909 ? 10.163 -3.870 20.502 1.00 70.81 909 GLY A C 1
ATOM 7251 O O . GLY A 1 909 ? 11.366 -4.112 20.592 1.00 70.81 909 GLY A O 1
ATOM 7252 N N . PRO A 1 910 ? 9.651 -2.646 20.725 1.00 67.38 910 PRO A N 1
ATOM 7253 C CA . PRO A 1 910 ? 10.460 -1.466 21.047 1.00 67.38 910 PRO A CA 1
ATOM 7254 C C . PRO A 1 910 ? 11.095 -1.517 22.444 1.00 67.38 910 PRO A C 1
ATOM 7256 O O . PRO A 1 910 ? 12.109 -0.864 22.670 1.00 67.38 910 PRO A O 1
ATOM 7259 N N . GLY A 1 911 ? 10.528 -2.289 23.381 1.00 69.69 911 GLY A N 1
ATOM 7260 C CA . GLY A 1 911 ? 11.080 -2.470 24.727 1.00 69.69 911 GLY A CA 1
ATOM 7261 C C . GLY A 1 911 ? 10.942 -1.257 25.652 1.00 69.69 911 GLY A C 1
ATOM 7262 O O . GLY A 1 911 ? 11.604 -1.219 26.683 1.00 69.69 911 GLY A O 1
ATOM 7263 N N . MET A 1 912 ? 10.104 -0.278 25.300 1.00 73.38 912 MET A N 1
ATOM 7264 C CA . MET A 1 912 ? 9.821 0.893 26.136 1.00 73.38 912 MET A CA 1
ATOM 7265 C C . MET A 1 912 ? 8.888 0.540 27.294 1.00 73.38 912 MET A C 1
ATOM 7267 O O . MET A 1 912 ? 7.977 -0.274 27.120 1.00 73.38 912 MET A O 1
ATOM 7271 N N . SER A 1 913 ? 9.122 1.151 28.461 1.00 77.31 913 SER A N 1
ATOM 7272 C CA . SER A 1 913 ? 8.347 0.905 29.677 1.00 77.31 913 SER A CA 1
ATOM 7273 C C . SER A 1 913 ? 7.641 2.162 30.203 1.00 77.31 913 SER A C 1
ATOM 7275 O O . SER A 1 913 ? 8.203 3.257 30.245 1.00 77.31 913 SER A O 1
ATOM 7277 N N . TYR A 1 914 ? 6.395 1.982 30.633 1.00 82.31 914 TYR A N 1
ATOM 7278 C CA . TYR A 1 914 ? 5.597 2.968 31.359 1.00 82.31 914 TYR A CA 1
ATOM 7279 C C . TYR A 1 914 ? 5.179 2.376 32.699 1.00 82.31 914 TYR A C 1
ATOM 7281 O O . TYR A 1 914 ? 4.696 1.239 32.735 1.00 82.31 914 TYR A O 1
ATOM 7289 N N . LYS A 1 915 ? 5.355 3.122 33.797 1.00 87.12 915 LYS A N 1
ATOM 7290 C CA . LYS A 1 915 ? 5.022 2.648 35.147 1.00 87.12 915 LYS A CA 1
ATOM 7291 C C . LYS A 1 915 ? 4.091 3.609 35.878 1.00 87.12 915 LYS A C 1
ATOM 7293 O O . LYS A 1 915 ? 4.333 4.812 35.928 1.00 87.12 915 LYS A O 1
ATOM 7298 N N . LEU A 1 916 ? 3.070 3.044 36.507 1.00 88.31 916 LEU A N 1
ATOM 7299 C CA . LEU A 1 916 ? 2.170 3.699 37.451 1.00 88.31 916 LEU A CA 1
ATOM 7300 C C . LEU A 1 916 ? 2.521 3.243 38.862 1.00 88.31 916 LEU A C 1
ATOM 7302 O O . LEU A 1 916 ? 2.737 2.050 39.075 1.00 88.31 916 LEU A O 1
ATOM 7306 N N . ARG A 1 917 ? 2.544 4.162 39.828 1.00 91.88 917 ARG A N 1
ATOM 7307 C CA . ARG A 1 917 ? 2.795 3.857 41.240 1.00 91.88 917 ARG A CA 1
ATOM 7308 C C . ARG A 1 917 ? 1.776 4.526 42.148 1.00 91.88 917 ARG A C 1
ATOM 7310 O O . ARG A 1 917 ? 1.495 5.710 41.982 1.00 91.88 917 ARG A O 1
ATOM 7317 N N . SER A 1 918 ? 1.255 3.762 43.105 1.00 93.31 918 SER A N 1
ATOM 7318 C CA . SER A 1 918 ? 0.322 4.207 44.141 1.00 93.31 918 SER A CA 1
ATOM 7319 C C . SER A 1 918 ? 0.913 3.911 45.506 1.00 93.31 918 SER A C 1
ATOM 7321 O O . SER A 1 918 ? 1.264 2.767 45.791 1.00 93.31 918 SER A O 1
ATOM 7323 N N . GLU A 1 919 ? 0.977 4.933 46.348 1.00 95.19 919 GLU A N 1
ATOM 7324 C CA . GLU A 1 919 ? 1.446 4.852 47.729 1.00 95.19 919 GLU A CA 1
ATOM 7325 C C . GLU A 1 919 ? 0.271 5.149 48.670 1.00 95.19 919 GLU A C 1
ATOM 7327 O O . GLU A 1 919 ? -0.076 6.308 48.908 1.00 95.19 919 GLU A O 1
ATOM 7332 N N . THR A 1 920 ? -0.364 4.098 49.195 1.00 94.62 920 THR A N 1
ATOM 7333 C CA . THR A 1 920 ? -1.574 4.190 50.026 1.00 94.62 920 THR A CA 1
ATOM 7334 C C . THR A 1 920 ? -1.235 3.949 51.498 1.00 94.62 920 THR A C 1
ATOM 7336 O O . THR A 1 920 ? -0.798 2.870 51.891 1.00 94.62 920 THR A O 1
ATOM 7339 N N . TYR A 1 921 ? -1.463 4.950 52.344 1.00 94.31 921 TYR A N 1
ATOM 7340 C CA . TYR A 1 921 ? -1.242 4.896 53.787 1.00 94.31 921 TYR A CA 1
ATOM 7341 C C . TYR A 1 921 ? -2.532 4.519 54.512 1.00 94.31 921 TYR A C 1
ATOM 7343 O O . TYR A 1 921 ? -3.520 5.255 54.470 1.00 94.31 921 TYR A O 1
ATOM 7351 N N . LEU A 1 922 ? -2.498 3.401 55.229 1.00 91.00 922 LEU A N 1
ATOM 7352 C CA . LEU A 1 922 ? -3.641 2.817 55.922 1.00 91.00 922 LEU A CA 1
ATOM 7353 C C . LEU A 1 922 ? -3.453 2.878 57.439 1.00 91.00 922 LEU A C 1
ATOM 7355 O O . LEU A 1 922 ? -2.383 2.534 57.960 1.00 91.00 922 LEU A O 1
ATOM 7359 N N . LYS A 1 923 ? -4.507 3.287 58.156 1.00 87.81 923 LYS A N 1
ATOM 7360 C CA . LYS A 1 923 ? -4.543 3.255 59.624 1.00 87.81 923 LYS A CA 1
ATOM 7361 C C . LYS A 1 923 ? -5.965 3.016 60.146 1.00 87.81 923 LYS A C 1
ATOM 7363 O O . LYS A 1 923 ? -6.892 3.668 59.657 1.00 87.81 923 LYS A O 1
ATOM 7368 N N . PRO A 1 924 ? -6.146 2.154 61.168 1.00 81.81 924 PRO A N 1
ATOM 7369 C CA . PRO A 1 924 ? -7.456 1.901 61.751 1.00 81.81 924 PRO A CA 1
ATOM 7370 C C . PRO A 1 924 ? -8.172 3.184 62.165 1.00 81.81 924 PRO A C 1
ATOM 7372 O O . PRO A 1 924 ? -7.545 4.109 62.687 1.00 81.81 924 PRO A O 1
ATOM 7375 N N . GLY A 1 925 ? -9.473 3.252 61.889 1.00 75.19 925 GLY A N 1
ATOM 7376 C CA . GLY A 1 925 ? -10.340 4.391 62.213 1.00 75.19 925 GLY A CA 1
ATOM 7377 C C . GLY A 1 925 ? -10.197 5.621 61.309 1.00 75.19 925 GLY A C 1
ATOM 7378 O O . GLY A 1 925 ? -11.095 6.454 61.298 1.00 75.19 925 GLY A O 1
ATOM 7379 N N . PHE A 1 926 ? -9.120 5.731 60.525 1.00 78.38 926 PHE A N 1
ATOM 7380 C CA . PHE A 1 926 ? -9.006 6.723 59.447 1.00 78.38 926 PHE A CA 1
ATOM 7381 C C . PHE A 1 926 ? -9.467 6.160 58.094 1.00 78.38 926 PHE A C 1
ATOM 7383 O O . PHE A 1 926 ? -9.895 6.916 57.224 1.00 78.38 926 PHE A O 1
ATOM 7390 N N . GLY A 1 927 ? -9.352 4.842 57.901 1.00 80.31 927 GLY A N 1
ATOM 7391 C CA . GLY A 1 927 ? -9.411 4.233 56.575 1.00 80.31 927 GLY A CA 1
ATOM 7392 C C . GLY A 1 927 ? -8.135 4.566 55.793 1.00 80.31 927 GLY A C 1
ATOM 7393 O O . GLY A 1 927 ? -7.020 4.305 56.262 1.00 80.31 927 GLY A O 1
ATOM 7394 N N . ILE A 1 928 ? -8.296 5.220 54.639 1.00 88.75 928 ILE A N 1
ATOM 7395 C CA . ILE A 1 928 ? -7.180 5.777 53.864 1.00 88.75 928 ILE A CA 1
ATOM 7396 C C . ILE A 1 928 ? -6.755 7.117 54.472 1.00 88.75 928 ILE A C 1
ATOM 7398 O O . ILE A 1 928 ? -7.487 8.105 54.436 1.00 88.75 928 ILE A O 1
ATOM 7402 N N . VAL A 1 929 ? -5.535 7.168 55.006 1.00 90.50 929 VAL A N 1
ATOM 7403 C CA . VAL A 1 929 ? -4.938 8.393 55.560 1.00 90.50 929 VAL A CA 1
ATOM 7404 C C . VAL A 1 929 ? -4.435 9.302 54.437 1.00 90.50 929 VAL A C 1
ATOM 7406 O O . VAL A 1 929 ? -4.588 10.526 54.498 1.00 90.50 929 VAL A O 1
ATOM 7409 N N . ARG A 1 930 ? -3.804 8.702 53.424 1.00 92.94 930 ARG A N 1
ATOM 7410 C CA . ARG A 1 930 ? -3.227 9.376 52.257 1.00 92.94 930 ARG A CA 1
ATOM 7411 C C . ARG A 1 930 ? -3.055 8.375 51.117 1.00 92.94 930 ARG A C 1
ATOM 7413 O O . ARG A 1 930 ? -2.676 7.242 51.384 1.00 92.94 930 ARG A O 1
ATOM 7420 N N . GLU A 1 931 ? -3.280 8.793 49.880 1.00 94.06 931 GLU A N 1
ATOM 7421 C CA . GLU A 1 931 ? -2.928 8.021 48.683 1.00 94.06 931 GLU A CA 1
ATOM 7422 C C . GLU A 1 931 ? -2.262 8.947 47.666 1.00 94.06 931 GLU A C 1
ATOM 7424 O O . GLU A 1 931 ? -2.855 9.951 47.267 1.00 94.06 931 GLU A O 1
ATOM 7429 N N . ASP A 1 932 ? -1.039 8.620 47.255 1.00 93.19 932 ASP A N 1
ATOM 7430 C CA . ASP A 1 932 ? -0.302 9.360 46.229 1.00 93.19 932 ASP A CA 1
ATOM 7431 C C . ASP A 1 932 ? -0.200 8.544 44.944 1.00 93.19 932 ASP A C 1
ATOM 7433 O O . ASP A 1 932 ? 0.195 7.381 44.988 1.00 93.19 932 ASP A O 1
ATOM 7437 N N . VAL A 1 933 ? -0.493 9.170 43.803 1.00 91.19 933 VAL A N 1
ATOM 7438 C CA . VAL A 1 933 ? -0.330 8.575 42.474 1.00 91.19 933 VAL A CA 1
ATOM 7439 C C . VAL A 1 933 ? 0.822 9.263 41.758 1.00 91.19 933 VAL A C 1
ATOM 7441 O O . VAL A 1 933 ? 0.889 10.493 41.672 1.00 91.19 933 VAL A O 1
ATOM 7444 N N . SER A 1 934 ? 1.743 8.466 41.230 1.00 88.38 934 SER A N 1
ATOM 7445 C CA . SER A 1 934 ? 2.886 8.940 40.457 1.00 88.38 934 SER A CA 1
ATOM 7446 C C . SER A 1 934 ? 3.110 8.087 39.220 1.00 88.38 934 SER A C 1
ATOM 7448 O O . SER A 1 934 ? 2.708 6.924 39.160 1.00 88.38 934 SER A O 1
ATOM 7450 N N . ILE A 1 935 ? 3.759 8.684 38.229 1.00 84.44 935 ILE A N 1
ATOM 7451 C CA . ILE A 1 935 ? 4.090 8.019 36.976 1.00 84.44 935 ILE A CA 1
ATOM 7452 C C . ILE A 1 935 ? 5.589 8.035 36.741 1.00 84.44 935 ILE A C 1
ATOM 7454 O O . ILE A 1 935 ? 6.319 8.902 37.232 1.00 84.44 935 ILE A O 1
ATOM 7458 N N . TYR A 1 936 ? 6.037 7.065 35.965 1.00 81.56 936 TYR A N 1
ATOM 7459 C CA . TYR A 1 936 ? 7.397 6.961 35.487 1.00 81.56 936 TYR A CA 1
ATOM 7460 C C . TYR A 1 936 ? 7.363 6.603 34.007 1.00 81.56 936 TYR A C 1
ATOM 7462 O O . TYR A 1 936 ? 6.692 5.654 33.598 1.00 81.56 936 TYR A O 1
ATOM 7470 N N . TRP A 1 937 ? 8.112 7.368 33.221 1.00 72.62 937 TRP A N 1
ATOM 7471 C CA . TRP A 1 937 ? 8.253 7.172 31.788 1.00 72.62 937 TRP A CA 1
ATOM 7472 C C . TRP A 1 937 ? 9.713 6.881 31.463 1.00 72.62 937 TRP A C 1
ATOM 7474 O O . TRP A 1 937 ? 10.582 7.717 31.728 1.00 72.62 937 TRP A O 1
ATOM 7484 N N . ASP A 1 938 ? 9.986 5.712 30.894 1.00 65.19 938 ASP A N 1
ATOM 7485 C CA . ASP A 1 938 ? 11.336 5.333 30.497 1.00 65.19 938 ASP A CA 1
ATOM 7486 C C . ASP A 1 938 ? 11.747 6.137 29.256 1.00 65.19 938 ASP A C 1
ATOM 7488 O O . ASP A 1 938 ? 11.115 6.067 28.199 1.00 65.19 938 ASP A O 1
ATOM 7492 N N . ASN A 1 939 ? 12.786 6.957 29.389 1.00 56.75 939 ASN A N 1
ATOM 7493 C CA . ASN A 1 939 ? 13.401 7.656 28.268 1.00 56.75 939 ASN A CA 1
ATOM 7494 C C . ASN A 1 939 ? 14.875 7.281 28.229 1.00 56.75 939 ASN A C 1
ATOM 7496 O O . ASN A 1 939 ? 15.491 7.240 29.284 1.00 56.75 939 ASN A O 1
ATOM 7500 N N . LEU A 1 940 ? 15.386 7.054 27.010 1.00 49.69 940 LEU A N 1
ATOM 7501 C CA . LEU A 1 940 ? 16.774 6.837 26.585 1.00 49.69 940 LEU A CA 1
ATOM 7502 C C . LEU A 1 940 ? 17.752 6.354 27.686 1.00 49.69 940 LEU A C 1
ATOM 7504 O O . LEU A 1 940 ? 17.977 7.090 28.640 1.00 49.69 940 LEU A O 1
ATOM 7508 N N . PRO A 1 941 ? 18.507 5.251 27.485 1.00 48.94 941 PRO A N 1
ATOM 7509 C CA . PRO A 1 941 ? 19.300 4.531 28.510 1.00 48.94 941 PRO A CA 1
ATOM 7510 C C . PRO A 1 941 ? 20.421 5.308 29.253 1.00 48.94 941 PRO A C 1
ATOM 7512 O O . PRO A 1 941 ? 21.251 4.714 29.940 1.00 48.94 941 PRO A O 1
ATOM 7515 N N . TRP A 1 942 ? 20.486 6.629 29.110 1.00 49.44 942 TRP A N 1
ATOM 7516 C CA . TRP A 1 942 ? 21.466 7.559 29.662 1.00 49.44 942 TRP A CA 1
ATOM 7517 C C . TRP A 1 942 ? 20.862 8.613 30.616 1.00 49.44 942 TRP A C 1
ATOM 7519 O O . TRP A 1 942 ? 21.626 9.441 31.120 1.00 49.44 942 TRP A O 1
ATOM 7529 N N . VAL A 1 943 ? 19.540 8.632 30.855 1.00 50.75 943 VAL A N 1
ATOM 7530 C CA . VAL A 1 943 ? 18.871 9.628 31.718 1.00 50.75 943 VAL A CA 1
ATOM 7531 C C . VAL A 1 943 ? 18.027 8.944 32.799 1.00 50.75 943 VAL A C 1
ATOM 7533 O O . VAL A 1 943 ? 16.986 8.373 32.506 1.00 50.75 943 VAL A O 1
ATOM 7536 N N . ASP A 1 944 ? 18.436 9.064 34.065 1.00 54.59 944 ASP A N 1
ATOM 7537 C CA . ASP A 1 944 ? 17.588 8.683 35.202 1.00 54.59 944 ASP A CA 1
ATOM 7538 C C . ASP A 1 944 ? 16.448 9.705 35.351 1.00 54.59 944 ASP A C 1
ATOM 7540 O O . ASP A 1 944 ? 16.661 10.833 35.812 1.00 54.59 944 ASP A O 1
ATOM 7544 N N . VAL A 1 945 ? 15.234 9.324 34.950 1.00 63.00 945 VAL A N 1
ATOM 7545 C CA . VAL A 1 945 ? 14.024 10.135 35.150 1.00 63.00 945 VAL A CA 1
ATOM 7546 C C . VAL A 1 945 ? 13.460 9.848 36.552 1.00 63.00 945 VAL A C 1
ATOM 7548 O O . VAL A 1 945 ? 13.322 8.684 36.922 1.00 63.00 945 VAL A O 1
ATOM 7551 N N . PRO A 1 946 ? 13.161 10.856 37.391 1.00 75.19 946 PRO A N 1
ATOM 7552 C CA . PRO A 1 946 ? 12.513 10.620 38.681 1.00 75.19 946 PRO A CA 1
ATOM 7553 C C . PRO A 1 946 ? 11.024 10.281 38.505 1.00 75.19 946 PRO A C 1
ATOM 7555 O O . PRO A 1 946 ? 10.405 10.694 37.528 1.00 75.19 946 PRO A O 1
ATOM 7558 N N . TRP A 1 947 ? 10.426 9.601 39.490 1.00 81.19 947 TRP A N 1
ATOM 7559 C CA . TRP A 1 947 ? 8.966 9.497 39.599 1.00 81.19 947 TRP A CA 1
ATOM 7560 C C . TRP A 1 947 ? 8.337 10.890 39.634 1.00 81.19 947 TRP A C 1
ATOM 7562 O O . TRP A 1 947 ? 8.765 11.752 40.411 1.00 81.19 947 TRP A O 1
ATOM 7572 N N . VAL A 1 948 ? 7.308 11.096 38.819 1.00 82.00 948 VAL A N 1
ATOM 7573 C CA . VAL A 1 948 ? 6.584 12.363 38.746 1.00 82.00 948 VAL A CA 1
ATOM 7574 C C . VAL A 1 948 ? 5.249 12.213 39.472 1.00 82.00 948 VAL A C 1
ATOM 7576 O O . VAL A 1 948 ? 4.422 11.400 39.056 1.00 82.00 948 VAL A O 1
ATOM 7579 N N . PRO A 1 949 ? 5.022 12.951 40.575 1.00 83.75 949 PRO A N 1
ATOM 7580 C CA . PRO A 1 949 ? 3.757 12.902 41.293 1.00 83.75 949 PRO A CA 1
ATOM 7581 C C . PRO A 1 949 ? 2.658 13.578 40.468 1.00 83.75 949 PRO A C 1
ATOM 7583 O O . PRO A 1 949 ? 2.816 14.720 40.036 1.00 83.75 949 PRO A O 1
ATOM 7586 N N . VAL A 1 950 ? 1.545 12.876 40.286 1.00 82.12 950 VAL A N 1
ATOM 7587 C CA . VAL A 1 950 ? 0.405 13.312 39.471 1.00 82.12 950 VAL A CA 1
ATOM 7588 C C . VAL A 1 950 ? -0.707 13.859 40.359 1.00 82.12 950 VAL A C 1
ATOM 7590 O O . VAL A 1 950 ? -1.146 14.998 40.184 1.00 82.12 950 VAL A O 1
ATOM 7593 N N . SER A 1 951 ? -1.105 13.096 41.377 1.00 87.69 951 SER A N 1
ATOM 7594 C CA . SER A 1 951 ? -2.147 13.498 42.319 1.00 87.69 951 SER A CA 1
ATOM 7595 C C . SER A 1 951 ? -1.922 12.915 43.712 1.00 87.69 951 SER A C 1
ATOM 7597 O O . SER A 1 951 ? -1.153 11.973 43.907 1.00 87.69 951 SER A O 1
ATOM 7599 N N . SER A 1 952 ? -2.573 13.513 44.705 1.00 91.00 952 SER A N 1
ATOM 7600 C CA . SER A 1 952 ? -2.606 13.008 46.077 1.00 91.00 952 SER A CA 1
ATOM 7601 C C . SER A 1 952 ? -3.970 13.285 46.687 1.00 91.00 952 SER A C 1
ATOM 7603 O O . SER A 1 952 ? -4.496 14.390 46.531 1.00 91.00 952 SER A O 1
ATOM 7605 N N . ILE A 1 953 ? -4.513 12.326 47.431 1.00 92.31 953 ILE A N 1
ATOM 7606 C CA . ILE A 1 953 ? -5.632 12.552 48.348 1.00 92.31 953 ILE A CA 1
ATOM 7607 C C . ILE A 1 953 ? -5.165 12.381 49.787 1.00 92.31 953 ILE A C 1
ATOM 7609 O O . ILE A 1 953 ? -4.349 11.514 50.099 1.00 92.31 953 ILE A O 1
ATOM 7613 N N . GLN A 1 954 ? -5.667 13.227 50.680 1.00 92.69 954 GLN A N 1
ATOM 7614 C CA . GLN A 1 954 ? -5.327 13.215 52.102 1.00 92.69 954 GLN A CA 1
ATOM 7615 C C . GLN A 1 954 ? -6.582 13.333 52.950 1.00 92.69 954 GLN A C 1
ATOM 7617 O O . GLN A 1 954 ? -7.491 14.097 52.627 1.00 92.69 954 GLN A O 1
ATOM 7622 N N . TYR A 1 955 ? -6.612 12.596 54.056 1.00 89.56 955 TYR A N 1
ATOM 7623 C CA . TYR A 1 955 ? -7.733 12.590 54.989 1.00 89.56 955 TYR A CA 1
ATOM 7624 C C . TYR A 1 955 ? -8.116 14.009 55.454 1.00 89.56 955 TYR A C 1
ATOM 7626 O O . TYR A 1 955 ? -7.246 14.838 55.738 1.00 89.56 955 TYR A O 1
ATOM 7634 N N . LYS A 1 956 ? -9.422 14.291 55.547 1.00 87.06 956 LYS A N 1
ATOM 7635 C CA . LYS A 1 956 ? -9.987 15.582 55.976 1.00 87.06 956 LYS A CA 1
ATOM 7636 C C . LYS A 1 956 ? -10.894 15.391 57.193 1.00 87.06 956 LYS A C 1
ATOM 7638 O O . LYS A 1 956 ? -11.689 14.461 57.246 1.00 87.06 956 LYS A O 1
ATOM 7643 N N . THR A 1 957 ? -10.792 16.295 58.175 1.00 74.56 957 THR A N 1
ATOM 7644 C CA . THR A 1 957 ? -11.515 16.175 59.457 1.00 74.56 957 THR A CA 1
ATOM 7645 C C . THR A 1 957 ? -12.488 17.303 59.771 1.00 74.56 957 THR A C 1
ATOM 7647 O O . THR A 1 957 ? -12.176 18.455 59.465 1.00 74.56 957 THR A O 1
ATOM 7650 N N . PRO A 1 958 ? -13.567 17.010 60.529 1.00 59.09 958 PRO A N 1
ATOM 7651 C CA . PRO A 1 958 ? -14.033 15.658 60.871 1.00 59.09 958 PRO A CA 1
ATOM 7652 C C . PRO A 1 958 ? -14.614 14.972 59.628 1.00 59.09 958 PRO A C 1
ATOM 7654 O O . PRO A 1 958 ? -15.258 15.650 58.826 1.00 59.09 958 PRO A O 1
ATOM 7657 N N . SER A 1 959 ? -14.417 13.656 59.469 1.00 53.09 959 SER A N 1
ATOM 7658 C CA . SER A 1 959 ? -15.312 12.920 58.580 1.00 53.09 959 SER A CA 1
ATOM 7659 C C . SER A 1 959 ? -16.699 13.055 59.204 1.00 53.09 959 SER A C 1
ATOM 7661 O O . SER A 1 959 ? -16.921 12.739 60.377 1.00 53.09 959 SER A O 1
ATOM 7663 N N . ASN A 1 960 ? -17.626 13.666 58.478 1.00 48.94 960 ASN A N 1
ATOM 7664 C CA . ASN A 1 960 ? -19.012 13.542 58.872 1.00 48.94 960 ASN A CA 1
ATOM 7665 C C . ASN A 1 960 ? -19.389 12.112 58.506 1.00 48.94 960 ASN A C 1
ATOM 7667 O O . ASN A 1 960 ? -19.571 11.828 57.328 1.00 48.94 960 ASN A O 1
ATOM 7671 N N . ASP A 1 961 ? -19.561 11.236 59.495 1.00 42.72 961 ASP A N 1
ATOM 7672 C CA . ASP A 1 961 ? -20.512 10.144 59.324 1.00 42.72 961 ASP A CA 1
ATOM 7673 C C . ASP A 1 961 ? -21.878 10.810 59.142 1.00 42.72 961 ASP A C 1
ATOM 7675 O O . ASP A 1 961 ? -22.615 11.088 60.097 1.00 42.72 961 ASP A O 1
ATOM 7679 N N . LEU A 1 962 ? -22.201 11.160 57.900 1.00 35.62 962 LEU A N 1
ATOM 7680 C CA . LEU A 1 962 ? -23.552 11.506 57.522 1.00 35.62 962 LEU A CA 1
ATOM 7681 C C . LEU A 1 962 ? -24.345 10.207 57.618 1.00 35.62 962 LEU A C 1
ATOM 7683 O O . LEU A 1 962 ? -24.464 9.435 56.674 1.00 35.62 962 LEU A O 1
ATOM 7687 N N . PHE A 1 963 ? -24.920 9.978 58.800 1.00 36.25 963 PHE A N 1
ATOM 7688 C CA . PHE A 1 963 ? -26.145 9.206 58.903 1.00 36.25 963 PHE A CA 1
ATOM 7689 C C . PHE A 1 963 ? -27.150 9.889 57.975 1.00 36.25 963 PHE A C 1
ATOM 7691 O O . PHE A 1 963 ? -27.789 10.878 58.355 1.00 36.25 963 PHE A O 1
ATOM 7698 N N . VAL A 1 964 ? -27.285 9.376 56.751 1.00 31.88 964 VAL A N 1
ATOM 7699 C CA . VAL A 1 964 ? -28.423 9.705 55.902 1.00 31.88 964 VAL A CA 1
ATOM 7700 C C . VAL A 1 964 ? -29.651 9.372 56.739 1.00 31.88 964 VAL A C 1
ATOM 7702 O O . VAL A 1 964 ? -29.806 8.267 57.272 1.00 31.88 964 VAL A O 1
ATOM 7705 N N . GLY A 1 965 ? -30.458 10.397 57.001 1.00 28.50 965 GLY A N 1
ATOM 7706 C CA . GLY A 1 965 ? -31.569 10.296 57.925 1.00 28.50 965 GLY A CA 1
ATOM 7707 C C . GLY A 1 965 ? -32.467 9.127 57.542 1.00 28.50 965 GLY A C 1
ATOM 7708 O O . GLY A 1 965 ? -32.964 9.055 56.423 1.00 28.50 965 GLY A O 1
ATOM 7709 N N . ARG A 1 966 ? -32.749 8.249 58.512 1.00 33.31 966 ARG A N 1
ATOM 7710 C CA . ARG A 1 966 ? -33.940 7.394 58.491 1.00 33.31 966 ARG A CA 1
ATOM 7711 C C . ARG A 1 966 ? -35.176 8.283 58.376 1.00 33.31 966 ARG A C 1
ATOM 7713 O O . ARG A 1 966 ? -35.736 8.696 59.389 1.00 33.31 966 ARG A O 1
ATOM 7720 N N . ASN A 1 967 ? -35.560 8.604 57.151 1.00 31.22 967 ASN A N 1
ATOM 7721 C CA . ASN A 1 967 ? -36.899 8.989 56.734 1.00 31.22 967 ASN A CA 1
ATOM 7722 C C . ASN A 1 967 ? -36.908 9.148 55.214 1.00 31.22 967 ASN A C 1
ATOM 7724 O O . ASN A 1 967 ? -37.028 10.263 54.715 1.00 31.22 967 ASN A O 1
ATOM 7728 N N . TRP A 1 968 ? -36.892 8.031 54.490 1.00 25.56 968 TRP A N 1
ATOM 7729 C CA . TRP A 1 968 ? -37.573 8.004 53.204 1.00 25.56 968 TRP A CA 1
ATOM 7730 C C . TRP A 1 968 ? -38.659 6.943 53.183 1.00 25.56 968 TRP A C 1
ATOM 7732 O O . TRP A 1 968 ? -38.510 5.807 53.630 1.00 25.56 968 TRP A O 1
ATOM 7742 N N . ASN A 1 969 ? -39.833 7.436 52.800 1.00 25.77 969 ASN A N 1
ATOM 7743 C CA . ASN A 1 969 ? -41.081 6.718 52.724 1.00 25.77 969 ASN A CA 1
ATOM 7744 C C . ASN A 1 969 ? -40.935 5.543 51.761 1.00 25.77 969 ASN A C 1
ATOM 7746 O O . ASN A 1 969 ? -40.765 5.746 50.567 1.00 25.77 969 ASN A O 1
ATOM 7750 N N . LEU A 1 970 ? -41.101 4.360 52.336 1.00 26.92 970 LEU A N 1
ATOM 7751 C CA . LEU A 1 970 ? -41.738 3.110 51.906 1.00 26.92 970 LEU A CA 1
ATOM 7752 C C . LEU A 1 970 ? -42.559 3.004 50.586 1.00 26.92 970 LEU A C 1
ATOM 7754 O O . LEU A 1 970 ? -43.281 2.019 50.467 1.00 26.92 970 LEU A O 1
ATOM 7758 N N . PHE A 1 971 ? -42.532 3.943 49.630 1.00 25.72 971 PHE A N 1
ATOM 7759 C CA . PHE A 1 971 ? -43.348 3.879 48.402 1.00 25.72 971 PHE A CA 1
ATOM 7760 C C . PHE A 1 971 ? -42.743 4.500 47.130 1.00 25.72 971 PHE A C 1
ATOM 7762 O O . PHE A 1 971 ? -43.501 4.719 46.198 1.00 25.72 971 PHE A O 1
ATOM 7769 N N . ASN A 1 972 ? -41.438 4.768 47.050 1.00 30.72 972 ASN A N 1
ATOM 7770 C CA . ASN A 1 972 ? -40.749 4.999 45.768 1.00 30.72 972 ASN A CA 1
ATOM 7771 C C . ASN A 1 972 ? -39.263 4.669 45.957 1.00 30.72 972 ASN A C 1
ATOM 7773 O O . ASN A 1 972 ? -38.481 5.533 46.342 1.00 30.72 972 ASN A O 1
ATOM 7777 N N . LEU A 1 973 ? -38.912 3.397 45.774 1.00 33.25 973 LEU A N 1
ATOM 7778 C CA . LEU A 1 973 ? -37.542 2.974 45.507 1.00 33.25 973 LEU A CA 1
ATOM 7779 C C . LEU A 1 973 ? -37.438 2.974 43.982 1.00 33.25 973 LEU A C 1
ATOM 7781 O O . LEU A 1 973 ? -38.088 2.165 43.326 1.00 33.25 973 LEU A O 1
ATOM 7785 N N . ASN A 1 974 ? -36.759 3.971 43.420 1.00 33.75 974 ASN A N 1
ATOM 7786 C CA . ASN A 1 974 ? -36.499 3.985 41.989 1.00 33.75 974 ASN A CA 1
ATOM 7787 C C . ASN A 1 974 ? -35.321 3.039 41.755 1.00 33.75 974 ASN A C 1
ATOM 7789 O O . ASN A 1 974 ? -34.203 3.330 42.172 1.00 33.75 974 ASN A O 1
ATOM 7793 N N . GLN A 1 975 ? -35.610 1.894 41.144 1.00 42.84 975 GLN A N 1
ATOM 7794 C CA . GLN A 1 975 ? -34.620 1.069 40.464 1.00 42.84 975 GLN A CA 1
ATOM 7795 C C . GLN A 1 975 ? -34.151 1.845 39.240 1.00 42.84 975 GLN A C 1
ATOM 7797 O O . GLN A 1 975 ? -34.980 2.365 38.489 1.00 42.84 975 GLN A O 1
ATOM 7802 N N . VAL A 1 976 ? -32.842 1.977 39.074 1.00 42.41 976 VAL A N 1
ATOM 7803 C CA . VAL A 1 976 ? -32.271 2.794 38.012 1.00 42.41 976 VAL A CA 1
ATOM 7804 C C . VAL A 1 976 ? -31.218 1.955 37.312 1.00 42.41 976 VAL A C 1
ATOM 7806 O O . VAL A 1 976 ? -30.265 1.497 37.935 1.00 42.41 976 VAL A O 1
ATOM 7809 N N . GLU A 1 977 ? -31.421 1.743 36.017 1.00 44.50 977 GLU A N 1
ATOM 7810 C CA . GLU A 1 977 ? -30.423 1.164 35.122 1.00 44.50 977 GLU A CA 1
ATOM 7811 C C . GLU A 1 977 ? -29.144 2.025 35.152 1.00 44.50 977 GLU A C 1
ATOM 7813 O O . GLU A 1 977 ? -29.235 3.245 35.265 1.00 4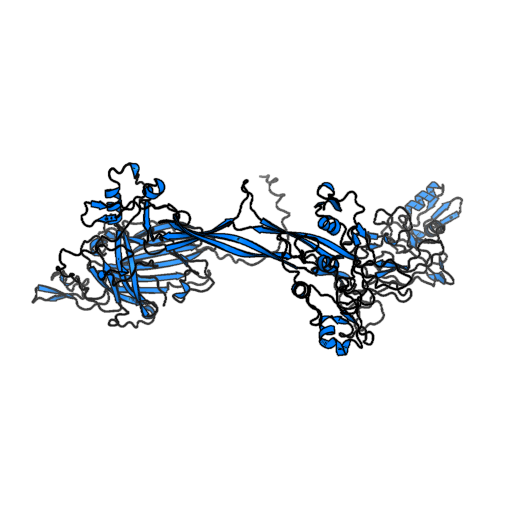4.50 977 GLU A O 1
ATOM 7818 N N . LEU A 1 978 ? -27.950 1.434 35.009 1.00 50.34 978 LEU A N 1
ATOM 7819 C CA . LEU A 1 978 ? -26.678 2.182 34.887 1.00 50.34 978 LEU A CA 1
ATOM 7820 C C . LEU A 1 978 ? -26.730 3.322 33.846 1.00 50.34 978 LEU A C 1
ATOM 7822 O O . LEU A 1 978 ? -26.016 4.317 33.971 1.00 50.34 978 LEU A O 1
ATOM 7826 N N . ASN A 1 979 ? -27.609 3.190 32.853 1.00 46.12 979 ASN A N 1
ATOM 7827 C CA . ASN A 1 979 ? -27.809 4.164 31.783 1.00 46.12 979 ASN A CA 1
ATOM 7828 C C . ASN A 1 979 ? -28.801 5.269 32.154 1.00 46.12 979 ASN A C 1
ATOM 7830 O O . ASN A 1 979 ? -28.708 6.348 31.596 1.00 46.12 979 ASN A O 1
ATOM 7834 N N . ASN A 1 980 ? -29.676 5.030 33.136 1.00 51.97 980 ASN A N 1
ATOM 7835 C CA . ASN A 1 980 ? -30.633 6.014 33.641 1.00 51.97 980 ASN A CA 1
ATOM 7836 C C . ASN A 1 980 ? -30.091 6.722 34.892 1.00 51.97 980 ASN A C 1
ATOM 7838 O O . ASN A 1 980 ? -30.850 7.394 35.590 1.00 51.97 980 ASN A O 1
ATOM 7842 N N . LEU A 1 981 ? -28.798 6.563 35.231 1.00 63.09 981 LEU A N 1
ATOM 7843 C CA . LEU A 1 981 ? -28.156 7.305 36.331 1.00 63.09 981 LEU A CA 1
ATOM 7844 C C . LEU A 1 981 ? -28.278 8.825 36.131 1.00 63.09 981 LEU A C 1
ATOM 7846 O O . LEU A 1 981 ? -28.335 9.581 37.104 1.00 63.09 981 LEU A O 1
ATOM 7850 N N . ASP A 1 982 ? -28.396 9.260 34.878 1.00 60.22 982 ASP A N 1
ATOM 7851 C CA . ASP A 1 982 ? -28.695 10.631 34.484 1.00 60.22 982 ASP A CA 1
ATOM 7852 C C . ASP A 1 982 ? -30.144 11.071 34.771 1.00 60.22 982 ASP A C 1
ATOM 7854 O O . ASP A 1 982 ? -30.447 12.260 34.722 1.00 60.22 982 ASP A O 1
ATOM 7858 N N . GLU A 1 983 ? -31.030 10.153 35.154 1.00 59.75 983 GLU A N 1
ATOM 7859 C CA . GLU A 1 983 ? -32.399 10.422 35.600 1.00 59.75 983 GLU A CA 1
ATOM 7860 C C . GLU A 1 983 ? -32.548 10.390 37.133 1.00 59.75 983 GLU A C 1
ATOM 7862 O O . GLU A 1 983 ? -33.626 10.676 37.673 1.00 59.75 983 GLU A O 1
ATOM 7867 N N . VAL A 1 984 ? -31.473 10.074 37.865 1.00 64.81 984 VAL A N 1
ATOM 7868 C CA . VAL A 1 984 ? -31.506 9.881 39.322 1.00 64.81 984 VAL A CA 1
ATOM 7869 C C . VAL A 1 984 ? -30.891 11.045 40.062 1.00 64.81 984 VAL A C 1
ATOM 7871 O O . VAL A 1 984 ? -29.709 11.365 39.931 1.00 64.81 984 VAL A O 1
ATOM 7874 N N . GLU A 1 985 ? -31.677 11.597 40.978 1.00 68.69 985 GLU A N 1
ATOM 7875 C CA . GLU A 1 985 ? -31.214 12.651 41.875 1.00 68.69 985 GLU A CA 1
ATOM 7876 C C . GLU A 1 985 ? -30.025 12.205 42.748 1.00 68.69 985 GLU A C 1
ATOM 7878 O O . GLU A 1 985 ? -29.111 12.995 42.965 1.00 68.69 985 GLU A O 1
ATOM 7883 N N . GLU A 1 986 ? -29.993 10.946 43.206 1.00 66.12 986 GLU A N 1
ATOM 7884 C CA . GLU A 1 986 ? -28.912 10.394 44.046 1.00 66.12 986 GLU A CA 1
ATOM 7885 C C . GLU A 1 986 ? -27.540 10.404 43.353 1.00 66.12 986 GLU A C 1
ATOM 7887 O O . GLU A 1 986 ? -26.515 10.547 44.020 1.00 66.12 986 GLU A O 1
ATOM 7892 N N . PHE A 1 987 ? -27.522 10.319 42.021 1.00 70.62 987 PHE A N 1
ATOM 7893 C CA . PHE A 1 987 ? -26.307 10.367 41.209 1.00 70.62 987 PHE A CA 1
ATOM 7894 C C . PHE A 1 987 ? -26.013 11.766 40.656 1.00 70.62 987 PHE A C 1
ATOM 7896 O O . PHE A 1 987 ? -25.047 11.929 39.918 1.00 70.62 987 PHE A O 1
ATOM 7903 N N . ASN A 1 988 ? -26.777 12.787 41.062 1.00 74.44 988 ASN A N 1
ATOM 7904 C CA . ASN A 1 988 ? -26.759 14.146 40.509 1.00 74.44 988 ASN A CA 1
ATOM 7905 C C . ASN A 1 988 ? -27.137 14.228 39.020 1.00 74.44 988 ASN A C 1
ATOM 7907 O O . ASN A 1 988 ? -26.759 15.202 38.370 1.00 74.44 988 ASN A O 1
ATOM 7911 N N . TYR A 1 989 ? -27.908 13.270 38.492 1.00 74.19 989 TYR A N 1
ATOM 7912 C CA . TYR A 1 989 ? -28.240 13.208 37.063 1.00 74.19 989 TYR A CA 1
ATOM 7913 C C . TYR A 1 989 ? -26.982 13.093 36.175 1.00 74.19 989 TYR A C 1
ATOM 7915 O O . TYR A 1 989 ? -26.917 13.662 35.085 1.00 74.19 989 TYR A O 1
ATOM 7923 N N . GLU A 1 990 ? -25.966 12.365 36.647 1.00 77.00 990 GLU A N 1
ATOM 7924 C CA . GLU A 1 990 ? -24.685 12.195 35.956 1.00 77.00 990 GLU A CA 1
ATOM 7925 C C . GLU A 1 990 ? -24.552 10.777 35.360 1.00 77.00 990 GLU A C 1
ATOM 7927 O O . GLU A 1 990 ? -24.530 9.804 36.122 1.00 77.00 990 GLU A O 1
ATOM 7932 N N . PRO A 1 991 ? -24.426 10.630 34.022 1.00 74.94 991 PRO A N 1
ATOM 7933 C CA . PRO A 1 991 ? -24.394 9.325 33.357 1.00 74.94 991 PRO A CA 1
ATOM 7934 C C . PRO A 1 991 ? -23.121 8.538 33.677 1.00 74.94 991 PRO A C 1
ATOM 7936 O O . PRO A 1 991 ? -22.064 9.133 33.931 1.00 74.94 991 PRO A O 1
ATOM 7939 N N . TYR A 1 992 ? -23.212 7.204 33.613 1.00 72.38 992 TYR A N 1
ATOM 7940 C CA . TYR A 1 992 ? -22.055 6.317 33.740 1.00 72.38 992 TYR A CA 1
ATOM 7941 C C . TYR A 1 992 ? -21.004 6.618 32.662 1.00 72.38 992 TYR A C 1
ATOM 7943 O O . TYR A 1 992 ? -21.330 6.830 31.496 1.00 72.38 992 TYR A O 1
ATOM 7951 N N . LYS A 1 993 ? -19.728 6.644 33.056 1.00 75.25 993 LYS A N 1
ATOM 7952 C CA . LYS A 1 993 ? -18.597 6.842 32.145 1.00 75.25 993 LYS A CA 1
ATOM 7953 C C . LYS A 1 993 ? -17.381 6.054 32.611 1.00 75.25 993 LYS A C 1
ATOM 7955 O O . LYS A 1 993 ? -17.108 5.980 33.811 1.00 75.25 993 LYS A O 1
ATOM 7960 N N . ILE A 1 994 ? -16.651 5.504 31.648 1.00 72.94 994 ILE A N 1
ATOM 7961 C CA . ILE A 1 994 ? -15.427 4.741 31.875 1.00 72.94 994 ILE A CA 1
ATOM 7962 C C . ILE A 1 994 ? -14.243 5.709 31.849 1.00 72.94 994 ILE A C 1
ATOM 7964 O O . ILE A 1 994 ? -14.037 6.406 30.862 1.00 72.94 994 ILE A O 1
ATOM 7968 N N . ASN A 1 995 ? -13.460 5.746 32.930 1.00 76.50 995 ASN A N 1
ATOM 7969 C CA . ASN A 1 995 ? -12.266 6.585 33.040 1.00 76.50 995 ASN A CA 1
ATOM 7970 C C . ASN A 1 995 ? -11.084 5.809 33.630 1.00 76.50 995 ASN A C 1
ATOM 7972 O O . ASN A 1 995 ? -11.246 4.913 34.464 1.00 76.50 995 ASN A O 1
ATOM 7976 N N . ASN A 1 996 ? -9.873 6.221 33.252 1.00 76.62 996 ASN A N 1
ATOM 7977 C CA . ASN A 1 996 ? -8.627 5.633 33.738 1.00 76.62 996 ASN A CA 1
ATOM 7978 C C . ASN A 1 996 ? -8.358 6.019 35.195 1.00 76.62 996 ASN A C 1
ATOM 7980 O O . ASN A 1 996 ? -7.879 7.114 35.504 1.00 76.62 996 ASN A O 1
ATOM 7984 N N . THR A 1 997 ? -8.654 5.093 36.105 1.00 82.88 997 THR A N 1
ATOM 7985 C CA . THR A 1 997 ? -8.530 5.310 37.547 1.00 82.88 997 THR A CA 1
ATOM 7986 C C . THR A 1 997 ? -7.533 4.340 38.176 1.00 82.88 997 THR A C 1
ATOM 7988 O O . THR A 1 997 ? -7.616 3.125 37.997 1.00 82.88 997 THR A O 1
ATOM 7991 N N . PHE A 1 998 ? -6.611 4.866 38.980 1.00 86.00 998 PHE A N 1
ATOM 7992 C CA . PHE A 1 998 ? -5.607 4.098 39.709 1.00 86.00 998 PHE A CA 1
ATOM 7993 C C . PHE A 1 998 ? -5.797 4.311 41.213 1.00 86.00 998 PHE A C 1
ATOM 7995 O O . PHE A 1 998 ? -5.711 5.433 41.704 1.00 86.00 998 PHE A O 1
ATOM 8002 N N . GLY A 1 999 ? -6.136 3.241 41.938 1.00 85.12 999 GLY A N 1
ATOM 8003 C CA . GLY A 1 999 ? -6.660 3.377 43.301 1.00 85.12 999 GLY A CA 1
ATOM 8004 C C . GLY A 1 999 ? -8.043 4.032 43.290 1.00 85.12 999 GLY A C 1
ATOM 8005 O O . GLY A 1 999 ? -8.920 3.602 42.528 1.00 85.12 999 GLY A O 1
ATOM 8006 N N . LEU A 1 1000 ? -8.233 5.071 44.107 1.00 85.50 1000 LEU A N 1
ATOM 8007 C CA . LEU A 1 1000 ? -9.467 5.872 44.142 1.00 85.50 1000 LEU A CA 1
ATOM 8008 C C . LEU A 1 1000 ? -9.406 7.139 43.274 1.00 85.50 1000 LEU A C 1
ATOM 8010 O O . LEU A 1 1000 ? -10.362 7.913 43.253 1.00 85.50 1000 LEU A O 1
ATOM 8014 N N . GLN A 1 1001 ? -8.291 7.378 42.583 1.00 86.81 1001 GLN A N 1
ATOM 8015 C CA . GLN A 1 1001 ? -8.028 8.624 41.863 1.00 86.81 1001 GLN A CA 1
ATOM 8016 C C . GLN A 1 1001 ? -7.979 8.407 40.350 1.00 86.81 1001 GLN A C 1
ATOM 8018 O O . GLN A 1 1001 ? -7.555 7.351 39.877 1.00 86.81 1001 GLN A O 1
ATOM 8023 N N . ARG A 1 1002 ? -8.359 9.432 39.580 1.00 83.88 1002 ARG A N 1
ATOM 8024 C CA . ARG A 1 1002 ? -8.056 9.501 38.148 1.00 83.88 1002 ARG A CA 1
ATOM 8025 C C . ARG A 1 1002 ? -6.584 9.841 37.935 1.00 83.88 1002 ARG A C 1
ATOM 8027 O O . ARG A 1 1002 ? -6.025 10.665 38.660 1.00 83.88 1002 ARG A O 1
ATOM 8034 N N . VAL A 1 1003 ? -5.968 9.236 36.926 1.00 75.31 1003 VAL A N 1
ATOM 8035 C CA . VAL A 1 1003 ? -4.625 9.629 36.482 1.00 75.31 1003 VAL A CA 1
ATOM 8036 C C . VAL A 1 1003 ? -4.765 10.864 35.580 1.00 75.31 1003 VAL A C 1
ATOM 8038 O O . VAL A 1 1003 ? -5.089 10.730 34.408 1.00 75.31 1003 VAL A O 1
ATOM 8041 N N . GLU A 1 1004 ? -4.570 12.070 36.128 1.00 65.50 1004 GLU A N 1
ATOM 8042 C CA . GLU A 1 1004 ? -4.676 13.350 35.395 1.00 65.50 1004 GLU A CA 1
ATOM 8043 C C . GLU A 1 1004 ? -3.419 14.214 35.583 1.00 65.50 1004 GLU A C 1
ATOM 8045 O O . GLU A 1 1004 ? -3.123 14.631 36.706 1.00 65.50 1004 GLU A O 1
ATOM 8050 N N . ILE A 1 1005 ? -2.709 14.549 34.500 1.00 57.50 1005 ILE A N 1
ATOM 8051 C CA . ILE A 1 1005 ? -1.634 15.561 34.518 1.00 57.50 1005 ILE A CA 1
ATOM 8052 C C . ILE A 1 1005 ? -2.241 16.940 34.181 1.00 57.50 1005 ILE A C 1
ATOM 8054 O O . ILE A 1 1005 ? -3.133 16.999 33.335 1.00 57.50 1005 ILE A O 1
ATOM 8058 N N . PRO A 1 1006 ? -1.856 18.026 34.889 1.00 48.25 1006 PRO A N 1
ATOM 8059 C CA . PRO A 1 1006 ? -2.417 19.368 34.704 1.00 48.25 1006 PRO A CA 1
ATOM 8060 C C . PRO A 1 1006 ? -2.288 19.947 33.300 1.00 48.25 1006 PRO A C 1
ATOM 8062 O O . PRO A 1 1006 ? -1.253 19.687 32.654 1.00 48.25 1006 PRO A O 1
#

pLDDT: mean 72.85, std 15.54, range [24.39, 95.19]

Solvent-accessible surface area (backbone atoms only — not comparable to full-atom values): 58664 Å² total; per-residue (Å²): 135,86,78,96,78,86,83,71,84,86,75,79,82,87,80,87,86,83,88,82,85,79,89,80,83,85,71,82,78,77,79,81,73,77,83,84,76,71,32,64,64,36,75,44,73,88,52,96,79,28,45,44,49,45,80,46,27,42,85,72,67,87,42,86,64,55,48,54,46,54,23,41,42,37,49,36,65,34,68,72,70,69,64,75,62,90,84,44,73,64,32,33,33,37,42,37,45,48,66,82,67,45,86,62,46,31,45,40,64,26,66,77,70,68,67,21,50,38,56,43,87,44,97,74,85,80,54,70,55,72,48,84,47,68,44,69,54,78,41,82,74,49,76,47,80,44,81,44,80,46,75,51,72,50,62,50,82,71,47,83,22,58,56,35,39,33,58,34,81,92,73,56,30,66,44,80,42,68,40,70,31,81,71,52,75,51,78,43,81,48,75,53,65,26,38,40,36,36,31,40,30,49,44,52,70,86,84,40,88,86,79,38,51,29,39,26,69,36,91,87,48,72,41,77,49,76,50,75,43,68,28,57,48,101,84,72,47,72,41,59,51,75,52,75,49,79,42,78,37,71,40,35,47,62,52,93,88,54,45,69,66,24,47,42,72,36,40,36,45,62,56,51,48,70,46,73,48,54,54,40,53,66,57,53,44,51,50,30,48,72,73,70,28,46,72,45,82,39,92,89,42,61,44,67,11,28,34,37,45,98,87,46,76,45,34,41,28,58,47,26,30,63,69,29,59,85,41,81,51,31,32,23,33,49,44,68,81,86,82,58,85,33,28,30,21,39,16,28,54,58,88,50,70,47,47,55,64,54,84,72,43,91,74,75,78,94,63,96,49,61,30,98,85,69,69,50,54,57,39,37,68,63,37,66,65,85,60,84,48,69,50,51,47,63,57,18,78,79,79,29,62,96,61,59,40,68,51,95,96,47,49,27,36,57,60,30,56,80,58,91,49,66,58,43,44,63,57,69,96,75,71,84,53,61,62,59,45,96,30,30,25,46,86,44,99,56,27,71,55,54,54,60,25,26,81,44,78,92,60,66,45,71,62,55,64,46,47,48,55,49,61,66,46,85,18,39,79,88,65,36,44,62,64,28,29,50,73,79,84,46,69,65,32,34,90,71,83,88,46,96,88,54,51,40,38,70,60,45,37,47,75,73,64,23,78,39,53,86,84,74,80,87,41,36,62,45,27,63,45,64,81,78,58,76,49,70,64,24,55,18,37,30,98,77,32,55,27,33,58,9,44,20,81,88,71,47,31,35,51,72,60,36,39,24,32,62,54,61,24,47,72,35,81,93,72,77,42,61,39,47,90,67,37,84,61,90,65,88,81,47,49,43,82,36,73,60,32,67,70,75,73,83,51,105,83,61,99,73,65,54,92,87,72,87,70,92,57,99,54,43,44,32,50,24,31,30,26,85,88,48,55,93,87,41,80,72,23,57,40,46,41,70,65,43,64,77,43,37,93,70,37,70,81,59,42,43,72,36,64,49,71,50,46,62,36,21,38,62,70,52,94,73,87,86,83,67,81,36,63,58,50,78,45,65,62,52,46,77,49,73,46,79,44,83,47,77,50,74,50,76,40,52,42,29,43,38,36,39,37,17,35,33,71,71,40,50,50,66,74,67,96,80,75,61,71,92,75,50,93,52,62,67,63,49,55,50,60,56,58,63,36,47,35,62,31,38,37,42,34,39,46,77,88,75,42,85,44,71,47,66,45,43,33,42,73,53,101,48,40,45,30,34,51,38,55,54,73,46,73,44,92,67,69,101,68,78,74,75,31,55,75,58,67,31,83,84,40,26,50,69,47,80,53,69,40,84,40,76,77,42,79,41,46,94,45,22,41,34,31,57,18,27,44,70,50,76,51,75,48,82,53,98,87,59,38,30,42,36,40,40,41,39,38,26,37,80,38,64,49,75,50,97,59,73,29,56,53,73,53,25,62,78,37,52,79,92,53,34,44,35,95,88,36,60,50,19,43,63,36,86,88,74,78,41,18,39,52,41,76,39,39,67,46,67,78,19,42,32,36,42,36,37,44,35,42,28,40,66,84,86,65,50,44,43,33,43,36,38,45,36,28,30,31,71,68,62,21,61,46,32,38,37,37,28,39,39,68,70,56,67,105,85,54,92,70,70,78,42,63,29,36,35,39,30,57,42,61,79,66,57,82,58,72,73,69,96,78,75,74,95,82,73,83,81,79,43,52,56,79,42,27,42,75,30,74,95,57,70,41,46,59,74,60,91,71,68,59,61,88,96,40,69,80,56,45,87

Foldseek 3Di:
DDDDDPPPPVPPPPDDDDDDDDDDDDDDDPDDDPPDDFDQCFPHDPDPQQWDFLPQFFDDLLDQDKFKAKWQWDFLVCVVVVDDDPPDQQRIKMWIFDGQFFAWWDFVCCVVVVVQWGWDDDPPNPDIDTDRHRAADKDWPDKDKDKDKDKDKDKDDWDWAFFWWFQDPQVLFIDTDIDIWDMDMDMDIDMDMAMAIEIEHADDCPVDPFDARIFGFDPPDKDKDWDFDFDADPVRHFDWDKDKDKDWIKHKFFDPQQAPFFWDFQQQQLLLWFDAFWFFPVNVCCVLVVLVWDWDADPPDRQQTWTQDPNDTAGNQNVLQVVCVVPCQWGWGWFDPVPDTITTAIHGLFWDAWWDWDQQAVVGDPDFFQHPNHGGTATANSNNLPDTDHTFDQPCCPPPNPRWGDDDPTITDTGGSSDGHHGFDFDDPPPPGGRNSSRRTDGHPGPSHFAWFPPPLVDIDTPSMFGAKAAFDCAFQVRHNPLQDQLPGDGQADCDPPDPVGHHPVVSCVVVVQQDDPPPPQEGNLQQLPPRDNDSQSSSQDPRHLFAQKAFPVGGRGDLSSLLSNQVFDADPVVRHTPCVRGDDDDSPGMDGDQCRSVPPPDPPDPDDHDPPSDDDDGTGGQKKAQPVDDPPDPVRIDGPVVCVVPVVVCVVGIDHDIDHGDWHFDHAAPDPPPGDRTRDIRGNMDMDIDMDIDMDIDTHTHYIYMYMYTDTQAHHHDDPPDDCVPDPDVSVVVVVQSSQKIKMKMWHQAPVRHTDMAIWIWGDDPFFTKTWAFDKAFDPDDQDDPQFQVCVDCVGIPTHSHTDIDTPGGHDVSMDGARRWDWDWDWDDDPRFIKIKIKIKHKHFDKQFASFWEWQQCQQVDAPVPACPPQNVQWDQDPVVRGITGDTDRIHGSWIWMKMKMWIATPPVRWIKMKIWTFTTDRPQNTQKIWIWIDGDHDPPDDDDTSTGMMIGGHPDTPRPPVDPDDDPPDDDSAHLQCCLVDVVSVNDHHDHACDDDNGGRGND

Sequence (1006 aa):
MFSYFKIYLLSFFVLFFSCDKDGTTIVNPPIEEPPFINNLFGDGCPDDYSCYALDDVYYNFSSSNAFEIDYYKFNALQLASGNHDANDPSNILTLKSFNNNYFVGIPVTSITDQTNQVLIIDDSGENYQFDTQDIISLSLESETVQDSLSELSTNSNPFSVIKNITWNSNQGRYNFTTESADQYNSSFLYQYSYDKKNWVTLVDTVLNTIYGDIILVDNEQFSQRNYVVIDSLTNDDEVRAKRKVKYKVKSTYISDDDALMFKESTDCNDNYRKDGPELKMSDFEDMCLGEGGQWTQDADNSCASFCSNNGVDTSFDSMCWNYYLPDARLTGRCFDQLSDEAFCDRGNNLHDSAEYYLEENEPPNGLWGVNDNQNIEPFEDRNCNGTRDAEESLNANQDCQGFESTDGDITFCDKGNGLWDDEELCYGGSCLNDYDYKNLYKRSDAPDRLVVTYEIQSDPVAFEQILPIGKFFDSGTDGCFDIFEDGQGSCLCEFDDFNDDIPSCDDYLTSLGLMVDSIGDGFVDGDLNKDGEITEIDISAAIFSDYNYGECLNGFSGSKEDCCLSYECTWNNDLDSCDISTCQLVDDSYWVELLDPNGDNYSESNLSGSEFNGEFEVGEQARSYIDNSLSDDDLNKVIDYVEYYSNELSYSLSYTPYVKSPDYIITKQLSYTDGFETGSDQIQVILDTYEVQDITVFDSVVESRNTVKSNTIIDQLDFDEGVDLSLVENLEDFYSSVLNQYHLVKTDFTNSSGTADYDYLIFKDSDRDIVKMVHPYYHFLPGYSYPQDIGDFSDEDFWQAVHLEPDTLLYSSNGNIVAGQSFQSMSQVYSDTANYNILKQYTVEKATASLKHNVLDPNCVLLNEDICGNDEFYWCTWDSSNESCYSTETNAIPNCLLVDRIIETTAIGPGMSYKLRSETYLKPGFGIVREDVSIYWDNLPWVDVPWVPVSSIQYKTPSNDLFVGRNWNLFNLNQVELNNLDEVEEFNYEPYKINNTFGLQRVEIP

Secondary structure (DSSP, 8-state):
-----SSSSSSS--------------PPPPP-PPPP--BTTTT-S-STTSEEEHHHHS--TTSSS--EEEEEEEEHHHHHH----TT-GGGEEEEEE--S----BEEHHHHHTT--EEB-B-TTSS-B--EE--SS--EEEEEEEEEEEEEEEEEPPP-EEEEEEEEETTTTEEEEEEEEPPP-EEEEEEEEEEEEEEEE-S--TTTS---SSEEEEEEEEEEEEEEEEE-B-TTSPBPEEEEEEEEEEEEEE--SSS-GGGEEE--TT-SSS--PPPPBHHHHHHHHHHTT-EEE--SS-GGG-EEEETTEEEEHHHHHHHHHTTSTT-EEEEE--SSS--EEEEE-SS-PPPPPB----SS--SS----TTTSS--B--SSSSSSPPPPPPS-HHHHSTT--EEETTEEE-----SS--------STTTTSTT-GGG-EEE-SS--S--EE-SSTTS-EE-SEE--PPPEE---TTSS-GGGB-SSS-B--BSS---TTSPBHHHHHHHHT-SS-SSSSSS-TT-SS-SS---HHHHHTSTT----SEEETTS-B--HHHHHHHTTPEEETTTTEEEGGGSS--SSTTEEE-SSSS-----TT-S---TTS----TT-EESEEE-TTS-TT-TTSEEEHHHHHHTHHHHTTT-EE--PPPPEEEPPBP---SSS--B--EEESSEEEEEEEEEEEEEEPEEEEEEEEEEEEEEEEPPPTT--GGG-S-HHHHHHHHHTTEEEEEEEEE-TTSSEEEEEEEEE--SSSEEEEE--EEE----S----SGGGGSTTTEEE-SS-EEEEEE--BTTEEETT-EEEEEEEE--SS--EEEEEEEEEEEEEEEEEEEEE-GGGGG--TTTTTSSSSTTEEEETTTTEEEEPEEEEEEEEEEEEEEEEEEETTT--EEEEEEEEEEETTTEEEEEEEEEEE--TTT--PPPEEEEEEEE-SS-------S---TT------TTSGGG-GGGTT-------EETTEE----

Mean predicted aligned error: 21.59 Å

Nearest PDB structures (foldseek):
  4fvs-assembly3_C  TM=3.969E-01  e=3.312E-02  Parabacteroides distasonis ATCC 8503
  7ojf-assembly1_N  TM=1.652E-01  e=1.365E-01  Escherichia coli BW25113